Protein AF-0000000085285917 (afdb_homodimer)

Foldseek 3Di:
DPPPPPPPPPPPPPPPQFFDWDAAPQPGIFGDHVLLVLLCPFLLLVLQQQAQPLFLLCLVQVLSRGTVNSLLQQQLRQQLLQVVLQCVVCVVLVCDPLLSVLLSNLSNQLQSQAFHSGVLLLVLLVPDDDDDHDDSLVLSLVLLVCSCVVSVSVVVCVVSPHDSVVSSCLSNDDDPVVQLVDSVSQSSCANPNPQQRDYSSLVRCLRVSCVRRVHDQPADCVQVSNFWYWADDPRGTHIAGAPVCLVSVVSSLVSQLCCQVVGSQDPQSLQLSVLLSLLLNLCQVPDWFQAPVRDTHGSSCQSVGSRRRSPGGNCVLVCLLPGDDDPPSSVSSNVSSVCSVVVVTWAWWWKFFDDPPADQVNLLVQLQVLQDPPAPDHSVQKGKDKGKRFSRNAFDDSLQSHWHDYPVGSRDTDGDDPVRRDPPDDPTGMTMMIIMTGNDLDQVNSVSSNRSSQVSCVVVVTPGIDTDDRDPVSVPD/DPPPPPDPPPPPPPPPQFFDWDAAPQPGIFGDHPLLVLLCPFLLLVLQQQAQPLFLLCLVQVLSRGTVNSLLQQQLRQQLLLVVLQCVVCVVLVCDPLLSVLLSNLSNQLQSQAFHSGVLLLVLLVPDDDDDHDDSRVLSLVLLVVSCVVSVSVVVCVVSPHDSVVSSCLSNDDDPVVQLVDSVSQSSCANPNPQQRDYSSLVRCLRVSCVRRVHDQPADCVQVSNFWYWAQDPRGTHIAGAPVCLVSVVSSLVSQLCCQVVGSQDPQSLQLSVLLSLLLNLCQVPDWFQAPVRDTHGSSCQSVGSRRRSPRGNCVLVCLLPGDDDPPSSVSSNVSSVCSVVVVTWAWWWKFFDDPPADQVNLLVQLQVLQDPPAPDHSVQKGKDKGKRFSRPAFDDSLQSHWHDYPVGSRDTDGDDPVRRDPPDDPTGMTMMIIMTGNDLDQVNSVSSNRSSQVSCVVVVTPGIDTDDRDPVSVVD

Solvent-accessible surface area (backbone atoms only — not comparable to full-atom values): 51018 Å² total; per-residue (Å²): 137,84,81,77,78,77,74,77,74,75,74,72,74,76,73,80,72,78,43,50,78,42,57,32,46,83,78,39,74,40,68,41,51,61,70,54,48,57,50,51,36,25,56,57,46,42,37,28,64,48,17,35,58,61,26,58,36,34,83,75,31,56,42,36,45,49,30,37,35,42,50,22,51,45,15,16,48,44,29,36,52,37,50,51,44,39,35,71,78,40,60,88,71,65,67,48,72,47,53,43,52,36,44,20,46,18,22,44,42,43,66,54,23,52,36,33,32,24,71,54,33,52,54,41,47,69,72,36,95,65,92,66,88,78,54,44,50,60,36,9,46,52,37,52,52,47,45,33,60,78,64,66,40,60,64,61,40,54,72,60,65,49,57,66,68,59,28,44,36,38,48,66,39,71,54,72,73,52,37,66,74,32,87,65,35,39,64,30,32,40,45,50,17,86,76,47,63,68,22,30,48,54,54,38,50,50,50,52,49,20,58,27,56,51,41,90,60,82,44,56,66,68,57,51,40,70,42,42,42,77,35,66,53,99,80,30,51,34,73,25,33,38,55,87,48,52,64,45,50,49,36,41,32,47,42,50,32,48,45,34,62,68,44,71,57,21,68,69,32,48,44,51,48,52,46,50,42,53,21,47,63,39,26,20,86,76,47,64,38,54,28,85,87,64,49,67,27,32,55,77,48,24,78,78,32,58,64,18,33,47,71,51,34,42,58,54,64,55,51,53,62,68,50,84,77,76,52,65,44,47,48,50,19,30,49,46,53,51,24,58,36,42,63,59,61,62,35,69,40,31,35,30,47,68,52,97,77,62,49,66,64,57,50,51,51,42,22,50,71,44,44,55,86,87,50,86,65,51,63,87,39,46,47,72,45,82,41,75,45,34,46,76,47,49,70,42,64,39,64,64,54,39,37,24,20,43,92,90,38,71,72,45,70,39,72,62,53,65,86,72,68,49,91,80,58,73,92,62,32,47,47,58,34,39,31,38,34,34,64,64,79,53,65,68,44,52,52,42,49,48,52,8,46,47,50,26,24,57,73,69,72,35,51,79,53,51,71,54,72,79,60,70,89,55,63,84,110,137,82,80,78,79,73,77,76,74,73,73,75,73,76,72,81,72,78,43,51,76,43,56,32,46,84,77,38,76,42,68,41,50,61,70,54,48,57,50,49,36,25,56,57,49,44,37,29,63,48,18,34,55,60,25,58,37,35,82,74,31,56,41,36,44,49,29,38,36,43,51,21,52,45,14,17,47,46,28,36,53,37,49,52,45,40,36,69,73,40,59,90,73,66,67,47,71,47,55,42,52,36,45,20,47,21,23,44,42,44,66,54,24,52,35,33,31,24,68,54,34,52,55,41,46,69,72,36,94,64,92,67,89,78,54,43,51,61,36,9,46,52,37,51,51,46,47,34,62,78,63,65,40,58,65,60,38,54,73,60,65,50,57,66,69,60,29,46,35,37,47,66,40,73,52,72,75,54,37,63,73,33,88,65,34,38,64,31,31,41,45,48,18,86,77,46,62,66,21,29,48,54,55,39,51,50,51,52,49,20,59,27,58,52,42,91,60,82,44,57,65,66,57,50,40,71,42,43,42,77,35,66,53,98,81,29,51,34,72,26,32,39,53,86,48,51,64,45,51,49,37,42,33,46,43,51,32,48,46,32,62,67,45,70,60,20,67,68,34,48,45,50,47,52,47,51,43,52,21,47,63,37,26,19,85,76,46,63,39,54,29,85,87,63,51,67,27,32,54,74,48,25,78,78,32,58,64,16,34,48,72,50,33,42,57,54,63,55,51,54,61,68,49,83,79,76,52,66,43,46,48,51,18,32,48,46,55,51,24,58,37,42,63,58,62,60,35,69,41,31,36,30,47,68,52,98,78,62,49,68,64,58,51,51,51,40,22,49,73,44,43,55,87,88,51,86,66,50,66,87,40,47,48,71,43,82,42,75,45,34,46,78,48,49,70,41,64,38,65,63,54,38,36,25,20,42,92,91,38,72,72,48,70,40,72,60,54,66,88,72,70,49,92,79,56,72,94,61,32,48,48,59,35,37,32,39,34,34,63,63,78,52,66,68,43,51,52,42,50,48,53,8,45,46,50,28,24,56,74,68,73,34,52,79,53,52,71,55,72,79,59,70,88,55,63,82,109

pLDDT: mean 90.49, std 13.58, range [25.92, 98.75]

InterPro domains:
  IPR003607 HD/PDEase domain [SM00471] (64-215)
  IPR003607 HD/PDEase domain [cd00077] (66-223)
  IPR006674 HD domain [PF01966] (68-181)
  IPR050135 Deoxyguanosinetriphosphate triphosphohydrolase-like [PTHR11373] (20-458)

Nearest PDB structures (foldseek):
  7a5y-assembly2_F  TM=9.375E-01  e=1.973E-44  Homo sapiens
  4bzc-assembly1_A  TM=9.384E-01  e=3.001E-44  Homo sapiens
  4zwg-assembly2_D  TM=9.461E-01  e=2.124E-43  Homo sapiens
  8gb1-assembly2_D  TM=9.273E-01  e=3.170E-42  Homo sapiens
  8tdw-assembly1_F  TM=8.510E-01  e=1.098E-28  Homo sapiens

Organism: Cherax quadricarinatus (NCBI:txid27406)

Structure (mmCIF, N/CA/C/O backbone):
data_AF-0000000085285917-model_v1
#
loop_
_entity.id
_entity.type
_entity.pdbx_description
1 polymer 'HD/PDEase domain-containing protein'
#
loop_
_atom_site.group_PDB
_atom_site.id
_atom_site.type_symbol
_atom_site.label_atom_id
_atom_site.label_alt_id
_atom_site.label_comp_id
_atom_site.label_asym_id
_atom_site.label_entity_id
_atom_site.label_seq_id
_atom_site.pdbx_PDB_ins_code
_atom_site.Cartn_x
_atom_site.Cartn_y
_atom_site.Cartn_z
_atom_site.occupancy
_atom_site.B_iso_or_equiv
_atom_site.auth_seq_id
_atom_site.auth_comp_id
_atom_site.auth_asym_id
_atom_site.auth_atom_id
_atom_site.pdbx_PDB_model_num
ATOM 1 N N . MET A 1 1 ? -44.344 -45.781 -36 1 28.42 1 MET A N 1
ATOM 2 C CA . MET A 1 1 ? -44.562 -44.344 -35.75 1 28.42 1 MET A CA 1
ATOM 3 C C . MET A 1 1 ? -43.812 -43.906 -34.5 1 28.42 1 MET A C 1
ATOM 5 O O . MET A 1 1 ? -44.156 -44.281 -33.375 1 28.42 1 MET A O 1
ATOM 9 N N . GLU A 1 2 ? -42.438 -43.812 -34.562 1 30.55 2 GLU A N 1
ATOM 10 C CA . GLU A 1 2 ? -41.312 -43.656 -33.625 1 30.55 2 GLU A CA 1
ATOM 11 C C . GLU A 1 2 ? -41.375 -42.281 -32.938 1 30.55 2 GLU A C 1
ATOM 13 O O . GLU A 1 2 ? -41.438 -41.25 -33.625 1 30.55 2 GLU A O 1
ATOM 18 N N . THR A 1 3 ? -42.125 -42.125 -31.781 1 30.84 3 THR A N 1
ATOM 19 C CA . THR A 1 3 ? -42.406 -41 -30.922 1 30.84 3 THR A CA 1
ATOM 20 C C . THR A 1 3 ? -41.125 -40.312 -30.5 1 30.84 3 THR A C 1
ATOM 22 O O . THR A 1 3 ? -40.281 -40.906 -29.828 1 30.84 3 THR A O 1
ATOM 25 N N . ASP A 1 4 ? -40.531 -39.531 -31.406 1 29.56 4 ASP A N 1
ATOM 26 C CA . ASP A 1 4 ? -39.281 -38.781 -31.219 1 29.56 4 ASP A CA 1
ATOM 27 C C . ASP A 1 4 ? -39.375 -37.812 -30.047 1 29.56 4 ASP A C 1
ATOM 29 O O . ASP A 1 4 ? -40.219 -36.906 -30.062 1 29.56 4 ASP A O 1
ATOM 33 N N . GLY A 1 5 ? -39.344 -38.312 -28.797 1 29.8 5 GLY A N 1
ATOM 34 C CA . GLY A 1 5 ? -39.344 -37.5 -27.578 1 29.8 5 GLY A CA 1
ATOM 35 C C . GLY A 1 5 ? -38.281 -36.438 -27.578 1 29.8 5 GLY A C 1
ATOM 36 O O . GLY A 1 5 ? -37.125 -36.688 -27.344 1 29.8 5 GLY A O 1
ATOM 37 N N . ALA A 1 6 ? -38.406 -35.375 -28.438 1 25.92 6 ALA A N 1
ATOM 38 C CA . ALA A 1 6 ? -37.562 -34.188 -28.438 1 25.92 6 ALA A CA 1
ATOM 39 C C . ALA A 1 6 ? -37.469 -33.562 -27.047 1 25.92 6 ALA A C 1
ATOM 41 O O . ALA A 1 6 ? -38.5 -33.219 -26.453 1 25.92 6 ALA A O 1
ATOM 42 N N . LYS A 1 7 ? -36.438 -33.844 -26.328 1 29.81 7 LYS A N 1
ATOM 43 C CA . LYS A 1 7 ? -36.031 -33.281 -25.047 1 29.81 7 LYS A CA 1
ATOM 44 C C . LYS A 1 7 ? -36.125 -31.766 -25.047 1 29.81 7 LYS A C 1
ATOM 46 O O . LYS A 1 7 ? -35.562 -31.109 -25.922 1 29.81 7 LYS A O 1
ATOM 51 N N . CYS A 1 8 ? -37.156 -31.125 -24.484 1 28.34 8 CYS A N 1
ATOM 52 C CA . CYS A 1 8 ? -37.25 -29.734 -24.078 1 28.34 8 CYS A CA 1
ATOM 53 C C . CYS A 1 8 ? -35.906 -29.25 -23.5 1 28.34 8 CYS A C 1
ATOM 55 O O . CYS A 1 8 ? -35.469 -29.75 -22.469 1 28.34 8 CYS A O 1
ATOM 57 N N . MET A 1 9 ? -35 -28.891 -24.297 1 30.38 9 MET A N 1
ATOM 58 C CA . MET A 1 9 ? -33.812 -28.188 -23.812 1 30.38 9 MET A CA 1
ATOM 59 C C . MET A 1 9 ? -34.188 -27.078 -22.844 1 30.38 9 MET A C 1
ATOM 61 O O . MET A 1 9 ? -34.906 -26.141 -23.234 1 30.38 9 MET A O 1
ATOM 65 N N . CYS A 1 10 ? -34.625 -27.344 -21.609 1 29.02 10 CYS A N 1
ATOM 66 C CA . CYS A 1 10 ? -34.812 -26.344 -20.562 1 29.02 10 CYS A CA 1
ATOM 67 C C . CYS A 1 10 ? -33.75 -25.234 -20.656 1 29.02 10 CYS A C 1
ATOM 69 O O . CYS A 1 10 ? -32.562 -25.516 -20.547 1 29.02 10 CYS A O 1
ATOM 71 N N . GLU A 1 11 ? -33.938 -24.234 -21.469 1 30.16 11 GLU A N 1
ATOM 72 C CA . GLU A 1 11 ? -33.219 -22.938 -21.375 1 30.16 11 GLU A CA 1
ATOM 73 C C . GLU A 1 11 ? -33.188 -22.438 -19.938 1 30.16 11 GLU A C 1
ATOM 75 O O . GLU A 1 11 ? -34.188 -22.047 -19.375 1 30.16 11 GLU A O 1
ATOM 80 N N . ARG A 1 12 ? -32.594 -23.078 -19 1 33.84 12 ARG A N 1
ATOM 81 C CA . ARG A 1 12 ? -32.406 -22.406 -17.734 1 33.84 12 ARG A CA 1
ATOM 82 C C . ARG A 1 12 ? -32.031 -20.938 -17.938 1 33.84 12 ARG A C 1
ATOM 84 O O . ARG A 1 12 ? -31.094 -20.625 -18.656 1 33.84 12 ARG A O 1
ATOM 91 N N . SER A 1 13 ? -32.938 -20.062 -18.031 1 34.81 13 SER A N 1
ATOM 92 C CA . SER A 1 13 ? -32.719 -18.625 -17.922 1 34.81 13 SER A CA 1
ATOM 93 C C . SER A 1 13 ? -31.547 -18.297 -17.016 1 34.81 13 SER A C 1
ATOM 95 O O . SER A 1 13 ? -31.516 -18.719 -15.859 1 34.81 13 SER A O 1
ATOM 97 N N . TYR A 1 14 ? -30.344 -18.172 -17.391 1 38.94 14 TYR A N 1
ATOM 98 C CA . TYR A 1 14 ? -29.203 -17.609 -16.688 1 38.94 14 TYR A CA 1
ATOM 99 C C . TYR A 1 14 ? -29.609 -16.391 -15.867 1 38.94 14 TYR A C 1
ATOM 101 O O . TYR A 1 14 ? -29.969 -15.352 -16.422 1 38.94 14 TYR A O 1
ATOM 109 N N . VAL A 1 15 ? -30.422 -16.469 -14.914 1 41.75 15 VAL A N 1
ATOM 110 C CA . VAL A 1 15 ? -30.688 -15.336 -14.039 1 41.75 15 VAL A CA 1
ATOM 111 C C . VAL A 1 15 ? -29.375 -14.609 -13.727 1 41.75 15 VAL A C 1
ATOM 113 O O . VAL A 1 15 ? -28.453 -15.195 -13.164 1 41.75 15 VAL A O 1
ATOM 116 N N . GLU A 1 16 ? -28.922 -13.625 -14.461 1 56.22 16 GLU A N 1
ATOM 117 C CA . GLU A 1 16 ? -27.812 -12.695 -14.266 1 56.22 16 GLU A CA 1
ATOM 118 C C . GLU A 1 16 ? -27.719 -12.25 -12.812 1 56.22 16 GLU A C 1
ATOM 120 O O . GLU A 1 16 ? -28.656 -11.633 -12.281 1 56.22 16 GLU A O 1
ATOM 125 N N . VAL A 1 17 ? -27.047 -13.062 -11.984 1 70.31 17 VAL A N 1
ATOM 126 C CA . VAL A 1 17 ? -26.797 -12.703 -10.594 1 70.31 17 VAL A CA 1
ATOM 127 C C . VAL A 1 17 ? -26.062 -11.367 -10.523 1 70.31 17 VAL A C 1
ATOM 129 O O . VAL A 1 17 ? -25.094 -11.148 -11.25 1 70.31 17 VAL A O 1
ATOM 132 N N . GLU A 1 18 ? -26.734 -10.445 -9.969 1 81 18 GLU A N 1
ATOM 133 C CA . GLU A 1 18 ? -26.156 -9.117 -9.812 1 81 18 GLU A CA 1
ATOM 134 C C . GLU A 1 18 ? -24.891 -9.164 -8.945 1 81 18 GLU A C 1
ATOM 136 O O . GLU A 1 18 ? -24.938 -9.633 -7.805 1 81 18 GLU A O 1
ATOM 141 N N . GLY A 1 19 ? -23.75 -8.922 -9.5 1 89.75 19 GLY A N 1
ATOM 142 C CA . GLY A 1 19 ? -22.484 -8.914 -8.789 1 89.75 19 GLY A CA 1
ATOM 143 C C . GLY A 1 19 ? -22.266 -7.668 -7.957 1 89.75 19 GLY A C 1
ATOM 144 O O . GLY A 1 19 ? -23.047 -6.715 -8.047 1 89.75 19 GLY A O 1
ATOM 145 N N . LYS A 1 20 ? -21.359 -7.746 -7.039 1 93.06 20 LYS A N 1
ATOM 146 C CA . LYS A 1 20 ? -20.922 -6.586 -6.266 1 93.06 20 LYS A CA 1
ATOM 147 C C . LYS A 1 20 ? -19.891 -5.777 -7.035 1 93.06 20 LYS A C 1
ATOM 149 O O . LYS A 1 20 ? -18.984 -6.348 -7.664 1 93.06 20 LYS A O 1
ATOM 154 N N . MET A 1 21 ? -20.031 -4.508 -7.004 1 93.25 21 MET A N 1
ATOM 155 C CA . MET A 1 21 ? -19.125 -3.639 -7.762 1 93.25 21 MET A CA 1
ATOM 156 C C . MET A 1 21 ? -17.938 -3.229 -6.918 1 93.25 21 MET A C 1
ATOM 158 O O . MET A 1 21 ? -18.078 -2.908 -5.734 1 93.25 21 MET A O 1
ATOM 162 N N . PHE A 1 22 ? -16.766 -3.354 -7.43 1 93.81 22 PHE A N 1
ATOM 163 C CA . PHE A 1 22 ? -15.523 -2.846 -6.867 1 93.81 22 PHE A CA 1
ATOM 164 C C . PHE A 1 22 ? -14.875 -1.83 -7.801 1 93.81 22 PHE A C 1
ATOM 166 O O . PHE A 1 22 ? -14.891 -2.008 -9.023 1 93.81 22 PHE A O 1
ATOM 173 N N . ASN A 1 23 ? -14.367 -0.774 -7.227 1 92 23 ASN A N 1
ATOM 174 C CA . ASN A 1 23 ? -13.617 0.191 -8.023 1 92 23 ASN A CA 1
ATOM 175 C C . ASN A 1 23 ? -12.117 -0.111 -8.008 1 92 23 ASN A C 1
ATOM 177 O O . ASN A 1 23 ? -11.477 -0.028 -6.961 1 92 23 ASN A O 1
ATOM 181 N N . ASP A 1 24 ? -11.609 -0.422 -9.18 1 92.12 24 ASP A N 1
ATOM 182 C CA . ASP A 1 24 ? -10.203 -0.782 -9.336 1 92.12 24 ASP A CA 1
ATOM 183 C C . ASP A 1 24 ? -9.445 0.282 -10.133 1 92.12 24 ASP A C 1
ATOM 185 O O . ASP A 1 24 ? -9.961 0.806 -11.117 1 92.12 24 ASP A O 1
ATOM 189 N N . ALA A 1 25 ? -8.297 0.608 -9.711 1 90.94 25 ALA A N 1
ATOM 190 C CA . ALA A 1 25 ? -7.523 1.684 -10.328 1 90.94 25 ALA A CA 1
ATOM 191 C C . ALA A 1 25 ? -7.062 1.294 -11.734 1 90.94 25 ALA A C 1
ATOM 193 O O . ALA A 1 25 ? -6.805 2.16 -12.57 1 90.94 25 ALA A O 1
ATOM 194 N N . ILE A 1 26 ? -6.953 0.023 -12.008 1 93.81 26 ILE A N 1
ATOM 195 C CA . ILE A 1 26 ? -6.41 -0.45 -13.273 1 93.81 26 ILE A CA 1
ATOM 196 C C . ILE A 1 26 ? -7.555 -0.786 -14.227 1 93.81 26 ILE A C 1
ATOM 198 O O . ILE A 1 26 ? -7.543 -0.374 -15.391 1 93.81 26 ILE A O 1
ATOM 202 N N . HIS A 1 27 ? -8.586 -1.467 -13.688 1 95.38 27 HIS A N 1
ATOM 203 C CA . HIS A 1 27 ? -9.602 -2.043 -14.555 1 95.38 27 HIS A CA 1
ATOM 204 C C . HIS A 1 27 ? -10.922 -1.278 -14.445 1 95.38 27 HIS A C 1
ATOM 206 O O . HIS A 1 27 ? -11.891 -1.611 -15.125 1 95.38 27 HIS A O 1
ATOM 212 N N . GLY A 1 28 ? -10.938 -0.232 -13.617 1 93.19 28 GLY A N 1
ATOM 213 C CA . GLY A 1 28 ? -12.18 0.504 -13.43 1 93.19 28 GLY A CA 1
ATOM 214 C C . GLY A 1 28 ? -13.172 -0.215 -12.539 1 93.19 28 GLY A C 1
ATOM 215 O O . GLY A 1 28 ? -12.781 -0.885 -11.578 1 93.19 28 GLY A O 1
ATOM 216 N N . SER A 1 29 ? -14.43 -0.035 -12.781 1 92.94 29 SER A N 1
ATOM 217 C CA . SER A 1 29 ? -15.461 -0.709 -12 1 92.94 29 SER A CA 1
ATOM 218 C C . SER A 1 29 ? -15.633 -2.158 -12.445 1 92.94 29 SER A C 1
ATOM 220 O O . SER A 1 29 ? -16 -2.42 -13.594 1 92.94 29 SER A O 1
ATOM 222 N N . ILE A 1 30 ? -15.445 -3.061 -11.562 1 95.12 30 ILE A N 1
ATOM 223 C CA . ILE A 1 30 ? -15.562 -4.469 -11.922 1 95.12 30 ILE A CA 1
ATOM 224 C C . ILE A 1 30 ? -16.656 -5.121 -11.07 1 95.12 30 ILE A C 1
ATOM 226 O O . ILE A 1 30 ? -16.812 -4.789 -9.898 1 95.12 30 ILE A O 1
ATOM 230 N N . SER A 1 31 ? -17.391 -5.949 -11.656 1 95.62 31 SER A N 1
ATOM 231 C CA . SER A 1 31 ? -18.438 -6.707 -10.992 1 95.62 31 SER A CA 1
ATOM 232 C C . SER A 1 31 ? -17.938 -8.086 -10.578 1 95.62 31 SER A C 1
ATOM 234 O O . SER A 1 31 ? -17.422 -8.844 -11.398 1 95.62 31 SER A O 1
ATOM 236 N N . ILE A 1 32 ? -18.141 -8.445 -9.312 1 97.31 32 ILE A N 1
ATOM 237 C CA . ILE A 1 32 ? -17.672 -9.719 -8.781 1 97.31 32 ILE A CA 1
ATOM 238 C C . ILE A 1 32 ? -18.859 -10.57 -8.344 1 97.31 32 ILE A C 1
ATOM 240 O O . ILE A 1 32 ? -19.766 -10.086 -7.656 1 97.31 32 ILE A O 1
ATOM 244 N N . HIS A 1 33 ? -18.906 -11.812 -8.727 1 97.38 33 HIS A N 1
ATOM 245 C CA . HIS A 1 33 ? -19.984 -12.758 -8.438 1 97.38 33 HIS A CA 1
ATOM 246 C C . HIS A 1 33 ? -20.172 -12.914 -6.93 1 97.38 33 HIS A C 1
ATOM 248 O O . HIS A 1 33 ? -19.203 -12.93 -6.172 1 97.38 33 HIS A O 1
ATOM 254 N N . PRO A 1 34 ? -21.375 -13.094 -6.438 1 96.06 34 PRO A N 1
ATOM 255 C CA . PRO A 1 34 ? -21.672 -13.18 -5.004 1 96.06 34 PRO A CA 1
ATOM 256 C C . PRO A 1 34 ? -20.859 -14.273 -4.305 1 96.06 34 PRO A C 1
ATOM 258 O O . PRO A 1 34 ? -20.438 -14.102 -3.154 1 96.06 34 PRO A O 1
ATOM 261 N N . LEU A 1 35 ? -20.703 -15.375 -4.965 1 97.31 35 LEU A N 1
ATOM 262 C CA . LEU A 1 35 ? -19.891 -16.422 -4.355 1 97.31 35 LEU A CA 1
ATOM 263 C C . LEU A 1 35 ? -18.469 -15.938 -4.113 1 97.31 35 LEU A C 1
ATOM 265 O O . LEU A 1 35 ? -17.875 -16.234 -3.07 1 97.31 35 LEU A O 1
ATOM 269 N N . CYS A 1 36 ? -17.906 -15.258 -5.129 1 98.44 36 CYS A N 1
ATOM 270 C CA . CYS A 1 36 ? -16.562 -14.695 -4.977 1 98.44 36 CYS A CA 1
ATOM 271 C C . CYS A 1 36 ? -16.516 -13.695 -3.83 1 98.44 36 CYS A C 1
ATOM 273 O O . CYS A 1 36 ? -15.523 -13.617 -3.109 1 98.44 36 CYS A O 1
ATOM 275 N N . VAL A 1 37 ? -17.562 -12.953 -3.635 1 97.69 37 VAL A N 1
ATOM 276 C CA . VAL A 1 37 ? -17.641 -11.984 -2.543 1 97.69 37 VAL A CA 1
ATOM 277 C C . VAL A 1 37 ? -17.609 -12.719 -1.203 1 97.69 37 VAL A C 1
ATOM 279 O O . VAL A 1 37 ? -16.953 -12.266 -0.259 1 97.69 37 VAL A O 1
ATOM 282 N N . GLN A 1 38 ? -18.297 -13.859 -1.126 1 97.31 38 GLN A N 1
ATOM 283 C CA . GLN A 1 38 ? -18.25 -14.664 0.088 1 97.31 38 GLN A CA 1
ATOM 284 C C . GLN A 1 38 ? -16.812 -15.102 0.405 1 97.31 38 GLN A C 1
ATOM 286 O O . GLN A 1 38 ? -16.422 -15.164 1.573 1 97.31 38 GLN A O 1
ATOM 291 N N . ILE A 1 39 ? -16.078 -15.383 -0.624 1 98.62 39 ILE A N 1
ATOM 292 C CA . ILE A 1 39 ? -14.688 -15.797 -0.455 1 98.62 39 ILE A CA 1
ATOM 293 C C . ILE A 1 39 ? -13.852 -14.602 0.001 1 98.62 39 ILE A C 1
ATOM 295 O O . ILE A 1 39 ? -13.023 -14.719 0.913 1 98.62 39 ILE A O 1
ATOM 299 N N . ILE A 1 40 ? -14.086 -13.461 -0.639 1 98.44 40 ILE A N 1
ATOM 300 C CA . ILE A 1 40 ? -13.352 -12.242 -0.328 1 98.44 40 ILE A CA 1
ATOM 301 C C . ILE A 1 40 ? -13.555 -11.875 1.142 1 98.44 40 ILE A C 1
ATOM 303 O O . ILE A 1 40 ? -12.625 -11.414 1.807 1 98.44 40 ILE A O 1
ATOM 307 N N . ASP A 1 41 ? -14.758 -12.125 1.646 1 97.62 41 ASP A N 1
ATOM 308 C CA . ASP A 1 41 ? -15.125 -11.734 3.004 1 97.62 41 ASP A CA 1
ATOM 309 C C . ASP A 1 41 ? -14.734 -12.812 4.012 1 97.62 41 ASP A C 1
ATOM 311 O O . ASP A 1 41 ? -15.547 -13.227 4.84 1 97.62 41 ASP A O 1
ATOM 315 N N . THR A 1 42 ? -13.562 -13.367 3.938 1 98.5 42 THR A N 1
ATOM 316 C CA . THR A 1 42 ? -12.953 -14.297 4.879 1 98.5 42 THR A CA 1
ATOM 317 C C . THR A 1 42 ? -11.578 -13.797 5.324 1 98.5 42 THR A C 1
ATOM 319 O O . THR A 1 42 ? -10.898 -13.094 4.574 1 98.5 42 THR A O 1
ATOM 322 N N . PRO A 1 43 ? -11.188 -14.117 6.586 1 98.12 43 PRO A N 1
ATOM 323 C CA . PRO A 1 43 ? -9.859 -13.703 7.047 1 98.12 43 PRO A CA 1
ATOM 324 C C . PRO A 1 43 ? -8.734 -14.219 6.152 1 98.12 43 PRO A C 1
ATOM 326 O O . PRO A 1 43 ? -7.734 -13.531 5.957 1 98.12 43 PRO A O 1
ATOM 329 N N . GLN A 1 44 ? -8.953 -15.477 5.578 1 98.44 44 GLN A N 1
ATOM 330 C CA . GLN A 1 44 ? -7.93 -16.094 4.742 1 98.44 44 GLN A CA 1
ATOM 331 C C . GLN A 1 44 ? -7.68 -15.281 3.479 1 98.44 44 GLN A C 1
ATOM 333 O O . GLN A 1 44 ? -6.531 -15.07 3.086 1 98.44 44 GLN A O 1
ATOM 338 N N . PHE A 1 45 ? -8.766 -14.789 2.848 1 98.69 45 PHE A N 1
ATOM 339 C CA . PHE A 1 45 ? -8.586 -13.984 1.646 1 98.69 45 PHE A CA 1
ATOM 340 C C . PHE A 1 45 ? -8.141 -12.57 2.006 1 98.69 45 PHE A C 1
ATOM 342 O O . PHE A 1 45 ? -7.27 -12 1.347 1 98.69 45 PHE A O 1
ATOM 349 N N . GLN A 1 46 ? -8.758 -11.953 3.068 1 98.5 46 GLN A N 1
ATOM 350 C CA . GLN A 1 46 ? -8.43 -10.594 3.49 1 98.5 46 GLN A CA 1
ATOM 351 C C . GLN A 1 46 ? -6.961 -10.477 3.879 1 98.5 46 GLN A C 1
ATOM 353 O O . GLN A 1 46 ? -6.367 -9.406 3.783 1 98.5 46 GLN A O 1
ATOM 358 N N . ARG A 1 47 ? -6.375 -11.602 4.258 1 98.06 47 ARG A N 1
ATOM 359 C CA . ARG A 1 47 ? -4.949 -11.672 4.562 1 98.06 47 ARG A CA 1
ATOM 360 C C . ARG A 1 47 ? -4.121 -11.102 3.416 1 98.06 47 ARG A C 1
ATOM 362 O O . ARG A 1 47 ? -3.074 -10.492 3.646 1 98.06 47 ARG A O 1
ATOM 369 N N . LEU A 1 48 ? -4.582 -11.227 2.213 1 98.19 48 LEU A N 1
ATOM 370 C CA . LEU A 1 48 ? -3.855 -10.805 1.021 1 98.19 48 LEU A CA 1
ATOM 371 C C . LEU A 1 48 ? -3.684 -9.289 0.991 1 98.19 48 LEU A C 1
ATOM 373 O O . LEU A 1 48 ? -2.807 -8.773 0.294 1 98.19 48 LEU A O 1
ATOM 377 N N . ARG A 1 49 ? -4.48 -8.492 1.794 1 97.75 49 ARG A N 1
ATOM 378 C CA . ARG A 1 49 ? -4.34 -7.047 1.912 1 97.75 49 ARG A CA 1
ATOM 379 C C . ARG A 1 49 ? -2.996 -6.676 2.535 1 97.75 49 ARG A C 1
ATOM 381 O O . ARG A 1 49 ? -2.518 -5.551 2.369 1 97.75 49 ARG A O 1
ATOM 388 N N . PHE A 1 50 ? -2.465 -7.648 3.213 1 97.69 50 PHE A N 1
ATOM 389 C CA . PHE A 1 50 ? -1.307 -7.344 4.043 1 97.69 50 PHE A CA 1
ATOM 390 C C . PHE A 1 50 ? -0.063 -8.047 3.516 1 97.69 50 PHE A C 1
ATOM 392 O O . PHE A 1 50 ? 0.919 -8.211 4.242 1 97.69 50 PHE A O 1
ATOM 399 N N . LEU A 1 51 ? -0.143 -8.523 2.275 1 97.69 51 LEU A N 1
ATOM 400 C CA . LEU A 1 51 ? 0.987 -9.109 1.562 1 97.69 51 LEU A CA 1
ATOM 401 C C . LEU A 1 51 ? 1.337 -8.289 0.328 1 97.69 51 LEU A C 1
ATOM 403 O O . LEU A 1 51 ? 0.535 -8.188 -0.603 1 97.69 51 LEU A O 1
ATOM 407 N N . LYS A 1 52 ? 2.514 -7.719 0.347 1 97.38 52 LYS A N 1
ATOM 408 C CA . LYS A 1 52 ? 2.959 -6.914 -0.787 1 97.38 52 LYS A CA 1
ATOM 409 C C . LYS A 1 52 ? 3.006 -7.746 -2.066 1 97.38 52 LYS A C 1
ATOM 411 O O . LYS A 1 52 ? 3.447 -8.898 -2.049 1 97.38 52 LYS A O 1
ATOM 416 N N . MET A 1 53 ? 2.602 -7.125 -3.184 1 97.19 53 MET A N 1
ATOM 417 C CA . MET A 1 53 ? 2.668 -7.789 -4.48 1 97.19 53 MET A CA 1
ATOM 418 C C . MET A 1 53 ? 4.117 -7.961 -4.93 1 97.19 53 MET A C 1
ATOM 420 O O . MET A 1 53 ? 4.496 -9.031 -5.414 1 97.19 53 MET A O 1
ATOM 424 N N . VAL A 1 54 ? 4.91 -6.898 -4.699 1 96.44 54 VAL A N 1
ATOM 425 C CA . VAL A 1 54 ? 6.266 -6.91 -5.234 1 96.44 54 VAL A CA 1
ATOM 426 C C . VAL A 1 54 ? 7.273 -7.012 -4.09 1 96.44 54 VAL A C 1
ATOM 428 O O . VAL A 1 54 ? 8.398 -6.527 -4.203 1 96.44 54 VAL A O 1
ATOM 431 N N . GLY A 1 55 ? 6.793 -7.477 -2.955 1 96 55 GLY A N 1
ATOM 432 C CA . GLY A 1 55 ? 7.656 -7.812 -1.832 1 96 55 GLY A CA 1
ATOM 433 C C . GLY A 1 55 ? 8.5 -6.645 -1.362 1 96 55 GLY A C 1
ATOM 434 O O . GLY A 1 55 ? 7.977 -5.562 -1.081 1 96 55 GLY A O 1
ATOM 435 N N . SER A 1 56 ? 9.844 -6.828 -1.412 1 96.44 56 SER A N 1
ATOM 436 C CA . SER A 1 56 ? 10.773 -5.863 -0.835 1 96.44 56 SER A CA 1
ATOM 437 C C . SER A 1 56 ? 11.039 -4.707 -1.795 1 96.44 56 SER A C 1
ATOM 439 O O . SER A 1 56 ? 11.672 -3.719 -1.425 1 96.44 56 SER A O 1
ATOM 441 N N . CYS A 1 57 ? 10.516 -4.762 -3.043 1 96 57 CYS A N 1
ATOM 442 C CA . CYS A 1 57 ? 10.648 -3.656 -3.984 1 96 57 CYS A CA 1
ATOM 443 C C . CYS A 1 57 ? 10.156 -2.352 -3.365 1 96 57 CYS A C 1
ATOM 445 O O . CYS A 1 57 ? 10.664 -1.276 -3.689 1 96 57 CYS A O 1
ATOM 447 N N . TYR A 1 58 ? 9.258 -2.475 -2.453 1 96.12 58 TYR A N 1
ATOM 448 C CA . TYR A 1 58 ? 8.656 -1.304 -1.819 1 96.12 58 TYR A CA 1
ATOM 449 C C . TYR A 1 58 ? 9.711 -0.504 -1.055 1 96.12 58 TYR A C 1
ATOM 451 O O . TYR A 1 58 ? 9.586 0.716 -0.917 1 96.12 58 TYR A O 1
ATOM 459 N N . PHE A 1 59 ? 10.766 -1.125 -0.595 1 96.62 59 PHE A N 1
ATOM 460 C CA . PHE A 1 59 ? 11.812 -0.446 0.159 1 96.62 59 PHE A CA 1
ATOM 461 C C . PHE A 1 59 ? 12.734 0.332 -0.773 1 96.62 59 PHE A C 1
ATOM 463 O O . PHE A 1 59 ? 13.547 1.134 -0.318 1 96.62 59 PHE A O 1
ATOM 470 N N . VAL A 1 60 ? 12.625 0.113 -2.076 1 96.06 60 VAL A N 1
ATOM 471 C CA . VAL A 1 60 ? 13.492 0.766 -3.053 1 96.06 60 VAL A CA 1
ATOM 472 C C . VAL A 1 60 ? 12.664 1.706 -3.928 1 96.06 60 VAL A C 1
ATOM 474 O O . VAL A 1 60 ? 13.133 2.787 -4.297 1 96.06 60 VAL A O 1
ATOM 477 N N . PHE A 1 61 ? 11.43 1.291 -4.211 1 94.88 61 PHE A N 1
ATOM 478 C CA . PHE A 1 61 ? 10.523 2.064 -5.051 1 94.88 61 PHE A CA 1
ATOM 479 C C . PHE A 1 61 ? 9.305 2.523 -4.262 1 94.88 61 PHE A C 1
ATOM 481 O O . PHE A 1 61 ? 8.312 1.799 -4.16 1 94.88 61 PHE A O 1
ATOM 488 N N . PRO A 1 62 ? 9.219 3.713 -3.703 1 90.19 62 PRO A N 1
ATOM 489 C CA . PRO A 1 62 ? 8.242 4.16 -2.707 1 90.19 62 PRO A CA 1
ATOM 490 C C . PRO A 1 62 ? 6.801 4.062 -3.209 1 90.19 62 PRO A C 1
ATOM 492 O O . PRO A 1 62 ? 5.867 3.98 -2.404 1 90.19 62 PRO A O 1
ATOM 495 N N . ALA A 1 63 ? 6.48 4.004 -4.508 1 91.12 63 ALA A N 1
ATOM 496 C CA . ALA A 1 63 ? 5.102 3.977 -4.988 1 91.12 63 ALA A CA 1
ATOM 497 C C . ALA A 1 63 ? 4.629 2.543 -5.223 1 91.12 63 ALA A C 1
ATOM 499 O O . ALA A 1 63 ? 3.447 2.307 -5.477 1 91.12 63 ALA A O 1
ATOM 500 N N . ALA A 1 64 ? 5.484 1.586 -5.043 1 94.44 64 ALA A N 1
ATOM 501 C CA . ALA A 1 64 ? 5.125 0.186 -5.254 1 94.44 64 ALA A CA 1
ATOM 502 C C . ALA A 1 64 ? 4.535 -0.426 -3.986 1 94.44 64 ALA A C 1
ATOM 504 O O . ALA A 1 64 ? 5.039 -1.434 -3.482 1 94.44 64 ALA A O 1
ATOM 505 N N . ALA A 1 65 ? 3.451 0.093 -3.498 1 96.25 65 ALA A N 1
ATOM 506 C CA . ALA A 1 65 ? 2.885 -0.254 -2.195 1 96.25 65 ALA A CA 1
ATOM 507 C C . ALA A 1 65 ? 1.716 -1.223 -2.346 1 96.25 65 ALA A C 1
ATOM 509 O O . ALA A 1 65 ? 1.149 -1.681 -1.352 1 96.25 65 ALA A O 1
ATOM 510 N N . HIS A 1 66 ? 1.326 -1.594 -3.578 1 96.81 66 HIS A N 1
ATOM 511 C CA . HIS A 1 66 ? 0.138 -2.4 -3.828 1 96.81 66 HIS A CA 1
ATOM 512 C C . HIS A 1 66 ? 0.311 -3.818 -3.293 1 96.81 66 HIS A C 1
ATOM 514 O O . HIS A 1 66 ? 1.436 -4.258 -3.041 1 96.81 66 HIS A O 1
ATOM 520 N N . ASN A 1 67 ? -0.793 -4.52 -3.082 1 97.75 67 ASN A N 1
ATOM 521 C CA . ASN A 1 67 ? -0.814 -5.805 -2.393 1 97.75 67 ASN A CA 1
ATOM 522 C C . ASN A 1 67 ? -1.479 -6.887 -3.242 1 97.75 67 ASN A C 1
ATOM 524 O O . ASN A 1 67 ? -2.002 -6.598 -4.32 1 97.75 67 ASN A O 1
ATOM 528 N N . ARG A 1 68 ? -1.426 -8.086 -2.762 1 98 68 ARG A N 1
ATOM 529 C CA . ARG A 1 68 ? -1.931 -9.227 -3.514 1 98 68 ARG A CA 1
ATOM 530 C C . ARG A 1 68 ? -3.455 -9.234 -3.543 1 98 68 ARG A C 1
ATOM 532 O O . ARG A 1 68 ? -4.062 -9.844 -4.426 1 98 68 ARG A O 1
ATOM 539 N N . PHE A 1 69 ? -4.129 -8.578 -2.625 1 98.25 69 PHE A N 1
ATOM 540 C CA . PHE A 1 69 ? -5.586 -8.516 -2.584 1 98.25 69 PHE A CA 1
ATOM 541 C C . PHE A 1 69 ? -6.137 -7.93 -3.879 1 98.25 69 PHE A C 1
ATOM 543 O O . PHE A 1 69 ? -6.938 -8.57 -4.562 1 98.25 69 PHE A O 1
ATOM 550 N N . GLU A 1 70 ? -5.738 -6.703 -4.234 1 97.88 70 GLU A N 1
ATOM 551 C CA . GLU A 1 70 ? -6.25 -6.066 -5.445 1 97.88 70 GLU A CA 1
ATOM 552 C C . GLU A 1 70 ? -5.797 -6.812 -6.695 1 97.88 70 GLU A C 1
ATOM 554 O O . GLU A 1 70 ? -6.516 -6.859 -7.695 1 97.88 70 GLU A O 1
ATOM 559 N N . HIS A 1 71 ? -4.617 -7.41 -6.617 1 98.19 71 HIS A N 1
ATOM 560 C CA . HIS A 1 71 ? -4.172 -8.25 -7.727 1 98.19 71 HIS A CA 1
ATOM 561 C C . HIS A 1 71 ? -5.133 -9.414 -7.957 1 98.19 71 HIS A C 1
ATOM 563 O O . HIS A 1 71 ? -5.547 -9.664 -9.094 1 98.19 71 HIS A O 1
ATOM 569 N N . SER A 1 72 ? -5.461 -10.078 -6.887 1 98.44 72 SER A N 1
ATOM 570 C CA . SER A 1 72 ? -6.348 -11.234 -6.988 1 98.44 72 SER A CA 1
ATOM 571 C C . SER A 1 72 ? -7.715 -10.844 -7.527 1 98.44 72 SER A C 1
ATOM 573 O O . SER A 1 72 ? -8.32 -11.578 -8.305 1 98.44 72 SER A O 1
ATOM 575 N N . LEU A 1 73 ? -8.242 -9.703 -7.148 1 98.5 73 LEU A N 1
ATOM 576 C CA . LEU A 1 73 ? -9.5 -9.203 -7.684 1 98.5 73 LEU A CA 1
ATOM 577 C C . LEU A 1 73 ? -9.398 -8.977 -9.188 1 98.5 73 LEU A C 1
ATOM 579 O O . LEU A 1 73 ? -10.312 -9.336 -9.938 1 98.5 73 LEU A O 1
ATOM 583 N N . GLY A 1 74 ? -8.289 -8.344 -9.57 1 98.38 74 GLY A N 1
ATOM 584 C CA . GLY A 1 74 ? -8.07 -8.109 -10.992 1 98.38 74 GLY A CA 1
ATOM 585 C C . GLY A 1 74 ? -8.008 -9.383 -11.805 1 98.38 74 GLY A C 1
ATOM 586 O O . GLY A 1 74 ? -8.578 -9.461 -12.891 1 98.38 74 GLY A O 1
ATOM 587 N N . VAL A 1 75 ? -7.344 -10.383 -11.242 1 98.62 75 VAL A N 1
ATOM 588 C CA . VAL A 1 75 ? -7.211 -11.648 -11.945 1 98.62 75 VAL A CA 1
ATOM 589 C C . VAL A 1 75 ? -8.578 -12.328 -12.062 1 98.62 75 VAL A C 1
ATOM 591 O O . VAL A 1 75 ? -8.914 -12.883 -13.109 1 98.62 75 VAL A O 1
ATOM 594 N N . CYS A 1 76 ? -9.328 -12.32 -10.992 1 98.69 76 CYS A N 1
ATOM 595 C CA . CYS A 1 76 ? -10.695 -12.836 -11.016 1 98.69 76 CYS A CA 1
ATOM 596 C C . CYS A 1 76 ? -11.5 -12.188 -12.141 1 98.69 76 CYS A C 1
ATOM 598 O O . CYS A 1 76 ? -12.133 -12.891 -12.938 1 98.69 76 CYS A O 1
ATOM 600 N N . TYR A 1 77 ? -11.43 -10.898 -12.219 1 98.31 77 TYR A N 1
ATOM 601 C CA . TYR A 1 77 ? -12.156 -10.125 -13.219 1 98.31 77 TYR A CA 1
ATOM 602 C C . TYR A 1 77 ? -11.711 -10.508 -14.633 1 98.31 77 TYR A C 1
ATOM 604 O O . TYR A 1 77 ? -12.547 -10.797 -15.492 1 98.31 77 TYR A O 1
ATOM 612 N N . LEU A 1 78 ? -10.422 -10.539 -14.859 1 98.62 78 LEU A N 1
ATOM 613 C CA . LEU A 1 78 ? -9.875 -10.82 -16.188 1 98.62 78 LEU A CA 1
ATOM 614 C C . LEU A 1 78 ? -10.164 -12.258 -16.594 1 98.62 78 LEU A C 1
ATOM 616 O O . LEU A 1 78 ? -10.398 -12.531 -17.781 1 98.62 78 LEU A O 1
ATOM 620 N N . ALA A 1 79 ? -10.086 -13.172 -15.625 1 98.69 79 ALA A N 1
ATOM 621 C CA . ALA A 1 79 ? -10.414 -14.562 -15.914 1 98.69 79 ALA A CA 1
ATOM 622 C C . ALA A 1 79 ? -11.844 -14.703 -16.422 1 98.69 79 ALA A C 1
ATOM 624 O O . ALA A 1 79 ? -12.078 -15.352 -17.453 1 98.69 79 ALA A O 1
ATOM 625 N N . GLY A 1 80 ? -12.773 -14.078 -15.734 1 98.25 80 GLY A N 1
ATOM 626 C CA . GLY A 1 80 ? -14.156 -14.078 -16.188 1 98.25 80 GLY A CA 1
ATOM 627 C C . GLY A 1 80 ? -14.344 -13.438 -17.547 1 98.25 80 GLY A C 1
ATOM 628 O O . GLY A 1 80 ? -15.062 -13.969 -18.391 1 98.25 80 GLY A O 1
ATOM 629 N N . LYS A 1 81 ? -13.688 -12.359 -17.75 1 98.06 81 LYS A N 1
ATOM 630 C CA . LYS A 1 81 ? -13.781 -11.633 -19 1 98.06 81 LYS A CA 1
ATOM 631 C C . LYS A 1 81 ? -13.32 -12.5 -20.172 1 98.06 81 LYS A C 1
ATOM 633 O O . LYS A 1 81 ? -14 -12.57 -21.203 1 98.06 81 LYS A O 1
ATOM 638 N N . LEU A 1 82 ? -12.203 -13.172 -20.031 1 98.5 82 LEU A N 1
ATOM 639 C CA . LEU A 1 82 ? -11.641 -13.984 -21.094 1 98.5 82 LEU A CA 1
ATOM 640 C C . LEU A 1 82 ? -12.523 -15.195 -21.375 1 98.5 82 LEU A C 1
ATOM 642 O O . LEU A 1 82 ? -12.852 -15.484 -22.531 1 98.5 82 LEU A O 1
ATOM 646 N N . VAL A 1 83 ? -12.898 -15.938 -20.359 1 98.25 83 VAL A N 1
ATOM 647 C CA . VAL A 1 83 ? -13.656 -17.172 -20.562 1 98.25 83 VAL A CA 1
ATOM 648 C C . VAL A 1 83 ? -15.031 -16.844 -21.141 1 98.25 83 VAL A C 1
ATOM 650 O O . VAL A 1 83 ? -15.539 -17.578 -21.984 1 98.25 83 VAL A O 1
ATOM 653 N N . ARG A 1 84 ? -15.672 -15.742 -20.703 1 97.94 84 ARG A N 1
ATOM 654 C CA . ARG A 1 84 ? -16.969 -15.336 -21.266 1 97.94 84 ARG A CA 1
ATOM 655 C C . ARG A 1 84 ? -16.828 -14.953 -22.734 1 97.94 84 ARG A C 1
ATOM 657 O O . ARG A 1 84 ? -17.734 -15.211 -23.531 1 97.94 84 ARG A O 1
ATOM 664 N N . ALA A 1 85 ? -15.758 -14.297 -23.047 1 98 85 ALA A N 1
ATOM 665 C CA . ALA A 1 85 ? -15.531 -13.938 -24.438 1 98 85 ALA A CA 1
ATOM 666 C C . ALA A 1 85 ? -15.406 -15.188 -25.312 1 98 85 ALA A C 1
ATOM 668 O O . ALA A 1 85 ? -15.992 -15.25 -26.391 1 98 85 ALA A O 1
ATOM 669 N N . ILE A 1 86 ? -14.664 -16.172 -24.875 1 97.81 86 ILE A N 1
ATOM 670 C CA . ILE A 1 86 ? -14.5 -17.422 -25.609 1 97.81 86 ILE A CA 1
ATOM 671 C C . ILE A 1 86 ? -15.836 -18.156 -25.672 1 97.81 86 ILE A C 1
ATOM 673 O O . ILE A 1 86 ? -16.234 -18.656 -26.734 1 97.81 86 ILE A O 1
ATOM 677 N N . GLN A 1 87 ? -16.516 -18.203 -24.562 1 97.5 87 GLN A N 1
ATOM 678 C CA . GLN A 1 87 ? -17.828 -18.844 -24.484 1 97.5 87 GLN A CA 1
ATOM 679 C C . GLN A 1 87 ? -18.781 -18.266 -25.531 1 97.5 87 GLN A C 1
ATOM 681 O O . GLN A 1 87 ? -19.484 -19 -26.219 1 97.5 87 GLN A O 1
ATOM 686 N N . SER A 1 88 ? -18.781 -16.984 -25.609 1 97.31 88 SER A N 1
ATOM 687 C CA . SER A 1 88 ? -19.688 -16.297 -26.531 1 97.31 88 SER A CA 1
ATOM 688 C C . SER A 1 88 ? -19.297 -16.547 -27.984 1 97.31 88 SER A C 1
ATOM 690 O O . SER A 1 88 ? -20.156 -16.766 -28.828 1 97.31 88 SER A O 1
ATOM 692 N N . ARG A 1 89 ? -18.094 -16.625 -28.297 1 96.5 89 ARG A N 1
ATOM 693 C CA . ARG A 1 89 ? -17.609 -16.703 -29.672 1 96.5 89 ARG A CA 1
ATOM 694 C C . ARG A 1 89 ? -17.531 -18.141 -30.156 1 96.5 89 ARG A C 1
ATOM 696 O O . ARG A 1 89 ? -17.594 -18.422 -31.359 1 96.5 89 ARG A O 1
ATOM 703 N N . GLN A 1 90 ? -17.359 -19.078 -29.203 1 97.12 90 GLN A N 1
ATOM 704 C CA . GLN A 1 90 ? -17.25 -20.484 -29.547 1 97.12 90 GLN A CA 1
ATOM 705 C C . GLN A 1 90 ? -18.219 -21.328 -28.734 1 97.12 90 GLN A C 1
ATOM 707 O O . GLN A 1 90 ? -17.797 -22.156 -27.922 1 97.12 90 GLN A O 1
ATOM 712 N N . PRO A 1 91 ? -19.469 -21.234 -29.047 1 96.31 91 PRO A N 1
ATOM 713 C CA . PRO A 1 91 ? -20.484 -21.969 -28.281 1 96.31 91 PRO A CA 1
ATOM 714 C C . PRO A 1 91 ? -20.312 -23.484 -28.375 1 96.31 91 PRO A C 1
ATOM 716 O O . PRO A 1 91 ? -20.766 -24.203 -27.484 1 96.31 91 PRO A O 1
ATOM 719 N N . GLU A 1 92 ? -19.625 -23.938 -29.391 1 94.19 92 GLU A N 1
ATOM 720 C CA . GLU A 1 92 ? -19.438 -25.375 -29.609 1 94.19 92 GLU A CA 1
ATOM 721 C C . GLU A 1 92 ? -18.562 -25.984 -28.531 1 94.19 92 GLU A C 1
ATOM 723 O O . GLU A 1 92 ? -18.547 -27.219 -28.359 1 94.19 92 GLU A O 1
ATOM 728 N N . LEU A 1 93 ? -17.844 -25.172 -27.766 1 95.44 93 LEU A N 1
ATOM 729 C CA . LEU A 1 93 ? -16.969 -25.656 -26.703 1 95.44 93 LEU A CA 1
ATOM 730 C C . LEU A 1 93 ? -17.766 -26.047 -25.469 1 95.44 93 LEU A C 1
ATOM 732 O O . LEU A 1 93 ? -17.234 -26.688 -24.562 1 95.44 93 LEU A O 1
ATOM 736 N N . ASN A 1 94 ? -19 -25.625 -25.375 1 95.5 94 ASN A N 1
ATOM 737 C CA . ASN A 1 94 ? -19.938 -25.969 -24.297 1 95.5 94 ASN A CA 1
ATOM 738 C C . ASN A 1 94 ? -19.422 -25.516 -22.938 1 95.5 94 ASN A C 1
ATOM 740 O O . ASN A 1 94 ? -19.406 -26.297 -21.984 1 95.5 94 ASN A O 1
ATOM 744 N N . ILE A 1 95 ? -18.891 -24.328 -22.891 1 97.06 95 ILE A N 1
ATOM 745 C CA . ILE A 1 95 ? -18.531 -23.719 -21.609 1 97.06 95 ILE A CA 1
ATOM 746 C C . ILE A 1 95 ? -19.797 -23.312 -20.859 1 97.06 95 ILE A C 1
ATOM 748 O O . ILE A 1 95 ? -20.578 -22.469 -21.344 1 97.06 95 ILE A O 1
ATOM 752 N N . ASN A 1 96 ? -20.078 -23.906 -19.766 1 95.69 96 ASN A N 1
ATOM 753 C CA . ASN A 1 96 ? -21.281 -23.594 -19.016 1 95.69 96 ASN A CA 1
ATOM 754 C C . ASN A 1 96 ? -21 -22.578 -17.906 1 95.69 96 ASN A C 1
ATOM 756 O O . ASN A 1 96 ? -19.875 -22.094 -17.781 1 95.69 96 ASN A O 1
ATOM 760 N N . SER A 1 97 ? -22.016 -22.156 -17.203 1 95.06 97 SER A N 1
ATOM 761 C CA . SER A 1 97 ? -21.906 -21.125 -16.172 1 95.06 97 SER A CA 1
ATOM 762 C C . SER A 1 97 ? -21.016 -21.594 -15.016 1 95.06 97 SER A C 1
ATOM 764 O O . SER A 1 97 ? -20.312 -20.781 -14.406 1 95.06 97 SER A O 1
ATOM 766 N N . GLU A 1 98 ? -21.062 -22.875 -14.742 1 96.62 98 GLU A N 1
ATOM 767 C CA . GLU A 1 98 ? -20.219 -23.438 -13.703 1 96.62 98 GLU A CA 1
ATOM 768 C C . GLU A 1 98 ? -18.734 -23.328 -14.07 1 96.62 98 GLU A C 1
ATOM 770 O O . GLU A 1 98 ? -17.891 -23.031 -13.219 1 96.62 98 GLU A O 1
ATOM 775 N N . ASP A 1 99 ? -18.453 -23.562 -15.383 1 97 99 ASP A N 1
ATOM 776 C CA . ASP A 1 99 ? -17.094 -23.406 -15.867 1 97 99 ASP A CA 1
ATOM 777 C C . ASP A 1 99 ? -16.594 -21.984 -15.648 1 97 99 ASP A C 1
ATOM 779 O O . ASP A 1 99 ? -15.492 -21.781 -15.125 1 97 99 ASP A O 1
ATOM 783 N N . VAL A 1 100 ? -17.438 -21.062 -16.031 1 98 100 VAL A N 1
ATOM 784 C CA . VAL A 1 100 ? -17.062 -19.641 -15.961 1 98 100 VAL A CA 1
ATOM 785 C C . VAL A 1 100 ? -16.797 -19.266 -14.508 1 98 100 VAL A C 1
ATOM 787 O O . VAL A 1 100 ? -15.758 -18.688 -14.195 1 98 100 VAL A O 1
ATOM 790 N N . LEU A 1 101 ? -17.688 -19.578 -13.633 1 98.25 101 LEU A N 1
ATOM 791 C CA . LEU A 1 101 ? -17.562 -19.219 -12.227 1 98.25 101 LEU A CA 1
ATOM 792 C C . LEU A 1 101 ? -16.375 -19.922 -11.594 1 98.25 101 LEU A C 1
ATOM 794 O O . LEU A 1 101 ? -15.68 -19.344 -10.742 1 98.25 101 LEU A O 1
ATOM 798 N N . SER A 1 102 ? -16.156 -21.156 -12.023 1 98.25 102 SER A N 1
ATOM 799 C CA . SER A 1 102 ? -15.016 -21.891 -11.516 1 98.25 102 SER A CA 1
ATOM 800 C C . SER A 1 102 ? -13.703 -21.203 -11.891 1 98.25 102 SER A C 1
ATOM 802 O O . SER A 1 102 ? -12.789 -21.109 -11.07 1 98.25 102 SER A O 1
ATOM 804 N N . VAL A 1 103 ? -13.594 -20.75 -13.109 1 98.44 103 VAL A N 1
ATOM 805 C CA . VAL A 1 103 ? -12.398 -20.062 -13.586 1 98.44 103 VAL A CA 1
ATOM 806 C C . VAL A 1 103 ? -12.227 -18.75 -12.836 1 98.44 103 VAL A C 1
ATOM 808 O O . VAL A 1 103 ? -11.109 -18.359 -12.477 1 98.44 103 VAL A O 1
ATOM 811 N N . GLU A 1 104 ? -13.312 -18.047 -12.57 1 98.62 104 GLU A N 1
ATOM 812 C CA . GLU A 1 104 ? -13.273 -16.812 -11.781 1 98.62 104 GLU A CA 1
ATOM 813 C C . GLU A 1 104 ? -12.773 -17.078 -10.367 1 98.62 104 GLU A C 1
ATOM 815 O O . GLU A 1 104 ? -11.914 -16.359 -9.867 1 98.62 104 GLU A O 1
ATOM 820 N N . VAL A 1 105 ? -13.289 -18.078 -9.75 1 98.75 105 VAL A N 1
ATOM 821 C CA . VAL A 1 105 ? -12.883 -18.438 -8.398 1 98.75 105 VAL A CA 1
ATOM 822 C C . VAL A 1 105 ? -11.406 -18.812 -8.375 1 98.75 105 VAL A C 1
ATOM 824 O O . VAL A 1 105 ? -10.664 -18.422 -7.469 1 98.75 105 VAL A O 1
ATOM 827 N N . ALA A 1 106 ? -11.016 -19.578 -9.391 1 98.38 106 ALA A N 1
ATOM 828 C CA . ALA A 1 106 ? -9.609 -19.953 -9.484 1 98.38 106 ALA A CA 1
ATOM 829 C C . ALA A 1 106 ? -8.711 -18.719 -9.594 1 98.38 106 ALA A C 1
ATOM 831 O O . ALA A 1 106 ? -7.668 -18.656 -8.945 1 98.38 106 ALA A O 1
ATOM 832 N N . GLY A 1 107 ? -9.102 -17.812 -10.453 1 98.5 107 GLY A N 1
ATOM 833 C CA . GLY A 1 107 ? -8.359 -16.562 -10.562 1 98.5 107 GLY A CA 1
ATOM 834 C C . GLY A 1 107 ? -8.297 -15.789 -9.258 1 98.5 107 GLY A C 1
ATOM 835 O O . GLY A 1 107 ? -7.246 -15.266 -8.891 1 98.5 107 GLY A O 1
ATOM 836 N N . LEU A 1 108 ? -9.367 -15.758 -8.508 1 98.69 108 LEU A N 1
ATOM 837 C CA . LEU A 1 108 ? -9.477 -15.047 -7.238 1 98.69 108 LEU A CA 1
ATOM 838 C C . LEU A 1 108 ? -8.555 -15.672 -6.191 1 98.69 108 LEU A C 1
ATOM 840 O O . LEU A 1 108 ? -7.945 -14.953 -5.391 1 98.69 108 LEU A O 1
ATOM 844 N N . CYS A 1 109 ? -8.398 -16.969 -6.23 1 98.5 109 CYS A N 1
ATOM 845 C CA . CYS A 1 109 ? -7.82 -17.672 -5.094 1 98.5 109 CYS A CA 1
ATOM 846 C C . CYS A 1 109 ? -6.426 -18.188 -5.426 1 98.5 109 CYS A C 1
ATOM 848 O O . CYS A 1 109 ? -5.781 -18.844 -4.598 1 98.5 109 CYS A O 1
ATOM 850 N N . HIS A 1 110 ? -5.922 -17.938 -6.645 1 97.44 110 HIS A N 1
ATOM 851 C CA . HIS A 1 110 ? -4.684 -18.547 -7.117 1 97.44 110 HIS A CA 1
ATOM 852 C C . HIS A 1 110 ? -3.502 -18.141 -6.242 1 97.44 110 HIS A C 1
ATOM 854 O O . HIS A 1 110 ? -2.518 -18.875 -6.141 1 97.44 110 HIS A O 1
ATOM 860 N N . ASP A 1 111 ? -3.619 -17 -5.535 1 96.81 111 ASP A N 1
ATOM 861 C CA . ASP A 1 111 ? -2.496 -16.438 -4.797 1 96.81 111 ASP A CA 1
ATOM 862 C C . ASP A 1 111 ? -2.695 -16.594 -3.289 1 96.81 111 ASP A C 1
ATOM 864 O O . ASP A 1 111 ? -1.969 -15.984 -2.496 1 96.81 111 ASP A O 1
ATOM 868 N N . LEU A 1 112 ? -3.629 -17.391 -2.805 1 97.81 112 LEU A N 1
ATOM 869 C CA . LEU A 1 112 ? -3.9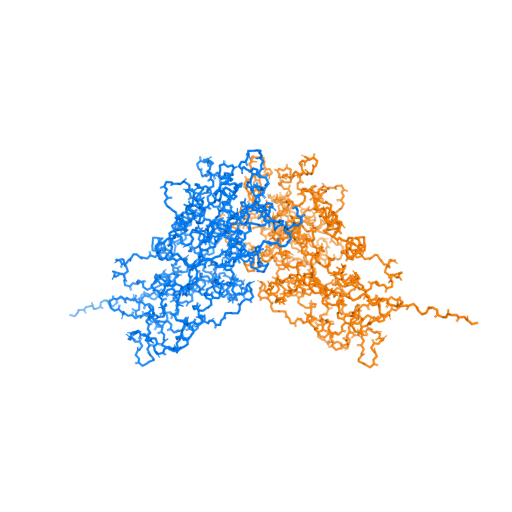65 -17.531 -1.393 1 97.81 112 LEU A CA 1
ATOM 870 C C . LEU A 1 112 ? -2.762 -18.031 -0.595 1 97.81 112 LEU A C 1
ATOM 872 O O . LEU A 1 112 ? -2.643 -17.734 0.599 1 97.81 112 LEU A O 1
ATOM 876 N N . GLY A 1 113 ? -1.894 -18.688 -1.268 1 96.69 113 GLY A N 1
ATOM 877 C CA . GLY A 1 113 ? -0.85 -19.406 -0.559 1 96.69 113 GLY A CA 1
ATOM 878 C C . GLY A 1 113 ? 0.426 -18.609 -0.394 1 96.69 113 GLY A C 1
ATOM 879 O O . GLY A 1 113 ? 1.382 -19.078 0.232 1 96.69 113 GLY A O 1
ATOM 880 N N . HIS A 1 114 ? 0.482 -17.359 -0.871 1 96.81 114 HIS A N 1
ATOM 881 C CA . HIS A 1 114 ? 1.692 -16.562 -0.742 1 96.81 114 HIS A CA 1
ATOM 882 C C . HIS A 1 114 ? 1.933 -16.156 0.708 1 96.81 114 HIS A C 1
ATOM 884 O O . HIS A 1 114 ? 0.982 -15.922 1.459 1 96.81 114 HIS A O 1
ATOM 890 N N . GLY A 1 115 ? 3.195 -16.125 1.092 1 96.69 115 GLY A N 1
ATOM 891 C CA . GLY A 1 115 ? 3.586 -15.68 2.416 1 96.69 115 GLY A CA 1
ATOM 892 C C . GLY A 1 115 ? 4.141 -14.266 2.426 1 96.69 115 GLY A C 1
ATOM 893 O O . GLY A 1 115 ? 3.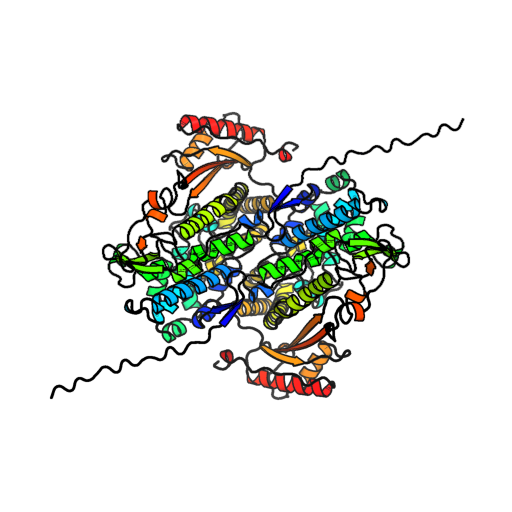967 -13.516 1.46 1 96.69 115 GLY A O 1
ATOM 894 N N . PRO A 1 116 ? 4.75 -13.891 3.549 1 97.19 116 PRO A N 1
ATOM 895 C CA . PRO A 1 116 ? 5.27 -12.531 3.684 1 97.19 116 PRO A CA 1
ATOM 896 C C . PRO A 1 116 ? 6.23 -12.156 2.557 1 97.19 116 PRO A C 1
ATOM 898 O O . PRO A 1 116 ? 7.078 -12.961 2.164 1 97.19 116 PRO A O 1
ATOM 901 N N . PHE A 1 117 ? 6.043 -10.961 2.004 1 95.5 117 PHE A N 1
ATOM 902 C CA . PHE A 1 117 ? 6.867 -10.398 0.941 1 95.5 117 PHE A CA 1
ATOM 903 C C . PHE A 1 117 ? 6.855 -11.305 -0.287 1 95.5 117 PHE A C 1
ATOM 905 O O . PHE A 1 117 ? 7.836 -11.352 -1.037 1 95.5 117 PHE A O 1
ATOM 912 N N . SER A 1 118 ? 5.781 -12.094 -0.391 1 90.5 118 SER A N 1
ATOM 913 C CA . SER A 1 118 ? 5.41 -12.852 -1.582 1 90.5 118 SER A CA 1
ATOM 914 C C . SER A 1 118 ? 6.438 -13.938 -1.887 1 90.5 118 SER A C 1
ATOM 916 O O . SER A 1 118 ? 6.641 -14.844 -1.082 1 90.5 118 SER A O 1
ATOM 918 N N . HIS A 1 119 ? 7.215 -13.797 -2.977 1 87.56 119 HIS A N 1
ATOM 919 C CA . HIS A 1 119 ? 8.109 -14.859 -3.428 1 87.56 119 HIS A CA 1
ATOM 920 C C . HIS A 1 119 ? 9.305 -15.008 -2.484 1 87.56 119 HIS A C 1
ATOM 922 O O . HIS A 1 119 ? 9.898 -16.078 -2.404 1 87.56 119 HIS A O 1
ATOM 928 N N . LEU A 1 120 ? 9.555 -14.031 -1.766 1 93.38 120 LEU A N 1
ATOM 929 C CA . LEU A 1 120 ? 10.656 -14.086 -0.805 1 93.38 120 LEU A CA 1
ATOM 930 C C . LEU A 1 120 ? 10.422 -15.18 0.227 1 93.38 120 LEU A C 1
ATOM 932 O O . LEU A 1 120 ? 11.367 -15.836 0.671 1 93.38 120 LEU A O 1
ATOM 936 N N . TRP A 1 121 ? 9.188 -15.359 0.62 1 94.56 121 TRP A N 1
ATOM 937 C CA . TRP A 1 121 ? 8.875 -16.359 1.628 1 94.56 121 TRP A CA 1
ATOM 938 C C . TRP A 1 121 ? 9.203 -17.766 1.116 1 94.56 121 TRP A C 1
ATOM 940 O O . TRP A 1 121 ? 9.648 -18.625 1.88 1 94.56 121 TRP A O 1
ATOM 950 N N . GLU A 1 122 ? 8.914 -17.984 -0.168 1 91.06 122 GLU A N 1
ATOM 951 C CA . GLU A 1 122 ? 9.25 -19.266 -0.765 1 91.06 122 GLU A CA 1
ATOM 952 C C . GLU A 1 122 ? 10.742 -19.547 -0.681 1 91.06 122 GLU A C 1
ATOM 954 O O . GLU A 1 122 ? 11.156 -20.688 -0.432 1 91.06 122 GLU A O 1
ATOM 959 N N . GLU A 1 123 ? 11.531 -18.562 -0.943 1 91.69 123 GLU A N 1
ATOM 960 C CA . GLU A 1 123 ? 12.984 -18.688 -0.842 1 91.69 123 GLU A CA 1
ATOM 961 C C . GLU A 1 123 ? 13.414 -19 0.589 1 91.69 123 GLU A C 1
ATOM 963 O O . GLU A 1 123 ? 14.281 -19.844 0.814 1 91.69 123 GLU A O 1
ATOM 968 N N . PHE A 1 124 ? 12.844 -18.375 1.568 1 96.12 124 PHE A N 1
ATOM 969 C CA . PHE A 1 124 ? 13.141 -18.625 2.975 1 96.12 124 PHE A CA 1
ATOM 970 C C . PHE A 1 124 ? 12.828 -20.078 3.348 1 96.12 124 PHE A C 1
ATOM 972 O O . PHE A 1 124 ? 13.648 -20.75 3.973 1 96.12 124 PHE A O 1
ATOM 979 N N . VAL A 1 125 ? 11.609 -20.5 2.934 1 93.75 125 VAL A N 1
ATOM 980 C CA . VAL A 1 125 ? 11.18 -21.844 3.281 1 93.75 125 VAL A CA 1
ATOM 981 C C . VAL A 1 125 ? 12.125 -22.859 2.648 1 93.75 125 VAL A C 1
ATOM 983 O O . VAL A 1 125 ? 12.484 -23.859 3.279 1 93.75 125 VAL A O 1
ATOM 986 N N . GLU A 1 126 ? 12.5 -22.594 1.434 1 90.25 126 GLU A N 1
ATOM 987 C CA . GLU A 1 126 ? 13.422 -23.484 0.735 1 90.25 126 GLU A CA 1
ATOM 988 C C . GLU A 1 126 ? 14.773 -23.562 1.45 1 90.25 126 GLU A C 1
ATOM 990 O O . GLU A 1 126 ? 15.414 -24.609 1.466 1 90.25 126 GLU A O 1
ATOM 995 N N . MET A 1 127 ? 15.219 -22.516 2.021 1 90.44 127 MET A N 1
ATOM 996 C CA . MET A 1 127 ? 16.516 -22.438 2.676 1 90.44 127 MET A CA 1
ATOM 997 C C . MET A 1 127 ? 16.438 -22.938 4.113 1 90.44 127 MET A C 1
ATOM 999 O O . MET A 1 127 ? 17.469 -23.203 4.742 1 90.44 127 MET A O 1
ATOM 1003 N N . SER A 1 128 ? 15.219 -23.047 4.566 1 91.81 128 SER A N 1
ATOM 1004 C CA . SER A 1 128 ? 15.031 -23.5 5.941 1 91.81 128 SER A CA 1
ATOM 1005 C C . SER A 1 128 ? 15.102 -25.016 6.043 1 91.81 128 SER A C 1
ATOM 1007 O O . SER A 1 128 ? 14.68 -25.719 5.125 1 91.81 128 SER A O 1
ATOM 1009 N N . PRO A 1 129 ? 15.703 -25.531 7.125 1 87.19 129 PRO A N 1
ATOM 1010 C CA . PRO A 1 129 ? 15.711 -26.984 7.328 1 87.19 129 PRO A CA 1
ATOM 1011 C C . PRO A 1 129 ? 14.32 -27.547 7.598 1 87.19 129 PRO A C 1
ATOM 1013 O O . PRO A 1 129 ? 13.758 -27.328 8.672 1 87.19 129 PRO A O 1
ATOM 1016 N N . ARG A 1 130 ? 13.773 -28.125 6.59 1 86.56 130 ARG A N 1
ATOM 1017 C CA . ARG A 1 130 ? 12.438 -28.703 6.73 1 86.56 130 ARG A CA 1
ATOM 1018 C C . ARG A 1 130 ? 12.375 -30.078 6.078 1 86.56 130 ARG A C 1
ATOM 1020 O O . ARG A 1 130 ? 13.219 -30.422 5.25 1 86.56 130 ARG A O 1
ATOM 1027 N N . LYS A 1 131 ? 11.344 -30.75 6.465 1 75.88 131 LYS A N 1
ATOM 1028 C CA . LYS A 1 131 ? 11.188 -32.125 5.988 1 75.88 131 LYS A CA 1
ATOM 1029 C C . LYS A 1 131 ? 10.523 -32.156 4.613 1 75.88 131 LYS A C 1
ATOM 1031 O O . LYS A 1 131 ? 10.828 -33.031 3.793 1 75.88 131 LYS A O 1
ATOM 1036 N N . GLU A 1 132 ? 9.648 -31.203 4.367 1 83.06 132 GLU A N 1
ATOM 1037 C CA . GLU A 1 132 ? 8.852 -31.25 3.146 1 83.06 132 GLU A CA 1
ATOM 1038 C C . GLU A 1 132 ? 9.07 -29.984 2.303 1 83.06 132 GLU A C 1
ATOM 1040 O O . GLU A 1 132 ? 9.227 -28.891 2.842 1 83.06 132 GLU A O 1
ATOM 1045 N N . LYS A 1 133 ? 9.055 -30.312 1.017 1 86.31 133 LYS A N 1
ATOM 1046 C CA . LYS A 1 133 ? 9.102 -29.172 0.088 1 86.31 133 LYS A CA 1
ATOM 1047 C C . LYS A 1 133 ? 7.812 -28.359 0.155 1 86.31 133 LYS A C 1
ATOM 1049 O O . LYS A 1 133 ? 6.77 -28.875 0.571 1 86.31 133 LYS A O 1
ATOM 1054 N N . TRP A 1 134 ? 7.934 -27.141 -0.216 1 88.38 134 TRP A N 1
ATOM 1055 C CA . TRP A 1 134 ? 6.789 -26.234 -0.123 1 88.38 134 TRP A CA 1
ATOM 1056 C C . TRP A 1 134 ? 6.766 -25.266 -1.301 1 88.38 134 TRP A C 1
ATOM 1058 O O . TRP A 1 134 ? 7.809 -24.75 -1.714 1 88.38 134 TRP A O 1
ATOM 1068 N N . THR A 1 135 ? 5.621 -25.125 -1.94 1 87.44 135 THR A N 1
ATOM 1069 C CA . THR A 1 135 ? 5.395 -24.094 -2.959 1 87.44 135 THR A CA 1
ATOM 1070 C C . THR A 1 135 ? 4.145 -23.281 -2.639 1 87.44 135 THR A C 1
ATOM 1072 O O . THR A 1 135 ? 3.225 -23.781 -1.981 1 87.44 135 THR A O 1
ATOM 1075 N N . HIS A 1 136 ? 4.078 -22.031 -3.064 1 88.88 136 HIS A N 1
ATOM 1076 C CA . HIS A 1 136 ? 2.908 -21.203 -2.793 1 88.88 136 HIS A CA 1
ATOM 1077 C C . HIS A 1 136 ? 1.677 -21.734 -3.518 1 88.88 136 HIS A C 1
ATOM 1079 O O . HIS A 1 136 ? 0.548 -21.547 -3.061 1 88.88 136 HIS A O 1
ATOM 1085 N N . GLU A 1 137 ? 1.832 -22.438 -4.66 1 85.88 137 GLU A N 1
ATOM 1086 C CA . GLU A 1 137 ? 0.699 -23.016 -5.379 1 85.88 137 GLU A CA 1
ATOM 1087 C C . GLU A 1 137 ? 0 -24.094 -4.547 1 85.88 137 GLU A C 1
ATOM 1089 O O . GLU A 1 137 ? -1.225 -24.078 -4.41 1 85.88 137 GLU A O 1
ATOM 1094 N N . GLU A 1 138 ? 0.84 -24.953 -3.994 1 89.38 138 GLU A N 1
ATOM 1095 C CA . GLU A 1 138 ? 0.278 -25.984 -3.113 1 89.38 138 GLU A CA 1
ATOM 1096 C C . GLU A 1 138 ? -0.353 -25.344 -1.874 1 89.38 138 GLU A C 1
ATOM 1098 O O . GLU A 1 138 ? -1.394 -25.812 -1.4 1 89.38 138 GLU A O 1
ATOM 1103 N N . ALA A 1 139 ? 0.314 -24.375 -1.343 1 93.62 139 ALA A N 1
ATOM 1104 C CA . ALA A 1 139 ? -0.219 -23.672 -0.18 1 93.62 139 ALA A CA 1
ATOM 1105 C C . ALA A 1 139 ? -1.549 -23 -0.509 1 93.62 139 ALA A C 1
ATOM 1107 O O . ALA A 1 139 ? -2.434 -22.906 0.345 1 93.62 139 ALA A O 1
ATOM 1108 N N . SER A 1 140 ? -1.705 -22.5 -1.771 1 95.56 140 SER A N 1
ATOM 1109 C CA . SER A 1 140 ? -2.961 -21.875 -2.184 1 95.56 140 SER A CA 1
ATOM 1110 C C . SER A 1 140 ? -4.105 -22.891 -2.16 1 95.56 140 SER A C 1
ATOM 1112 O O . SER A 1 140 ? -5.215 -22.562 -1.732 1 95.56 140 SER A O 1
ATOM 1114 N N . GLU A 1 141 ? -3.797 -24.062 -2.627 1 95.38 141 GLU A N 1
ATOM 1115 C CA . GLU A 1 141 ? -4.801 -25.125 -2.598 1 95.38 141 GLU A CA 1
ATOM 1116 C C . GLU A 1 141 ? -5.219 -25.453 -1.167 1 95.38 141 GLU A C 1
ATOM 1118 O O . GLU A 1 141 ? -6.414 -25.562 -0.873 1 95.38 141 GLU A O 1
ATOM 1123 N N . LYS A 1 142 ? -4.242 -25.609 -0.307 1 96.31 142 LYS A N 1
ATOM 1124 C CA . LYS A 1 142 ? -4.52 -25.922 1.09 1 96.31 142 LYS A CA 1
ATOM 1125 C C . LYS A 1 142 ? -5.289 -24.797 1.772 1 96.31 142 LYS A C 1
ATOM 1127 O O . LYS A 1 142 ? -6.215 -25.047 2.543 1 96.31 142 LYS A O 1
ATOM 1132 N N . MET A 1 143 ? -4.883 -23.594 1.549 1 97.94 143 MET A N 1
ATOM 1133 C CA . MET A 1 143 ? -5.562 -22.438 2.135 1 97.94 143 MET A CA 1
ATOM 1134 C C . MET A 1 143 ? -6.996 -22.344 1.622 1 97.94 143 MET A C 1
ATOM 1136 O O . MET A 1 143 ? -7.898 -21.938 2.363 1 97.94 143 MET A O 1
ATOM 1140 N N . PHE A 1 144 ? -7.176 -22.688 0.303 1 98.25 144 PHE A N 1
ATOM 1141 C CA . PHE A 1 144 ? -8.516 -22.688 -0.273 1 98.25 144 PHE A CA 1
ATOM 1142 C C . PHE A 1 144 ? -9.422 -23.672 0.463 1 98.25 144 PHE A C 1
ATOM 1144 O O . PHE A 1 144 ? -10.547 -23.328 0.825 1 98.25 144 PHE A O 1
ATOM 1151 N N . ASP A 1 145 ? -8.922 -24.797 0.745 1 97.81 145 ASP A N 1
ATOM 1152 C CA . ASP A 1 145 ? -9.672 -25.797 1.504 1 97.81 145 ASP A CA 1
ATOM 1153 C C . ASP A 1 145 ? -10 -25.281 2.902 1 97.81 145 ASP A C 1
ATOM 1155 O O . ASP A 1 145 ? -11.141 -25.406 3.361 1 97.81 145 ASP A O 1
ATOM 1159 N N . TYR A 1 146 ? -9.023 -24.766 3.521 1 97.94 146 TYR A N 1
ATOM 1160 C CA . TYR A 1 146 ? -9.203 -24.281 4.883 1 97.94 146 TYR A CA 1
ATOM 1161 C C . TYR A 1 146 ? -10.203 -23.125 4.918 1 97.94 146 TYR A C 1
ATOM 1163 O O . TYR A 1 146 ? -11.039 -23.062 5.824 1 97.94 146 TYR A O 1
ATOM 1171 N N . LEU A 1 147 ? -10.086 -22.266 3.979 1 98.12 147 LEU A N 1
ATOM 1172 C CA . LEU A 1 147 ? -10.984 -21.125 3.84 1 98.12 147 LEU A CA 1
ATOM 1173 C C . LEU A 1 147 ? -12.438 -21.578 3.756 1 98.12 147 LEU A C 1
ATOM 1175 O O . LEU A 1 147 ? -13.312 -21.031 4.43 1 98.12 147 LEU A O 1
ATOM 1179 N N . ILE A 1 148 ? -12.719 -22.578 2.949 1 98.06 148 ILE A N 1
ATOM 1180 C CA . ILE A 1 148 ? -14.07 -23.109 2.748 1 98.06 148 ILE A CA 1
ATOM 1181 C C . ILE A 1 148 ? -14.57 -23.75 4.039 1 98.06 148 ILE A C 1
ATOM 1183 O O . ILE A 1 148 ? -15.688 -23.5 4.477 1 98.06 148 ILE A O 1
ATOM 1187 N N . GLU A 1 149 ? -13.695 -24.5 4.629 1 97.44 149 GLU A N 1
ATOM 1188 C CA . GLU A 1 149 ? -14.055 -25.219 5.84 1 97.44 149 GLU A CA 1
ATOM 1189 C C . GLU A 1 149 ? -14.281 -24.266 7.012 1 97.44 149 GLU A C 1
ATOM 1191 O O . GLU A 1 149 ? -15.328 -24.328 7.668 1 97.44 149 GLU A O 1
ATOM 1196 N N . ALA A 1 150 ? -13.312 -23.422 7.258 1 96.75 150 ALA A N 1
ATOM 1197 C CA . ALA A 1 150 ? -13.305 -22.562 8.43 1 96.75 150 ALA A CA 1
ATOM 1198 C C . ALA A 1 150 ? -14.469 -21.578 8.391 1 96.75 150 ALA A C 1
ATOM 1200 O O . ALA A 1 150 ? -14.922 -21.094 9.438 1 96.75 150 ALA A O 1
ATOM 1201 N N . ASN A 1 151 ? -14.984 -21.297 7.223 1 97.5 151 ASN A N 1
ATOM 1202 C CA . ASN A 1 151 ? -16.031 -20.281 7.098 1 97.5 151 ASN A CA 1
ATOM 1203 C C . ASN A 1 151 ? -17.344 -20.875 6.621 1 97.5 151 ASN A C 1
ATOM 1205 O O . ASN A 1 151 ? -18.266 -20.141 6.266 1 97.5 151 ASN A O 1
ATOM 1209 N N . ASN A 1 152 ? -17.453 -22.203 6.539 1 96.06 152 ASN A N 1
ATOM 1210 C CA . ASN A 1 152 ? -18.656 -22.938 6.176 1 96.06 152 ASN A CA 1
ATOM 1211 C C . ASN A 1 152 ? -19.219 -22.453 4.836 1 96.06 152 ASN A C 1
ATOM 1213 O O . ASN A 1 152 ? -20.391 -22.109 4.738 1 96.06 152 ASN A O 1
ATOM 1217 N N . LEU A 1 153 ? -18.344 -22.438 3.838 1 97.31 153 LEU A N 1
ATOM 1218 C CA . LEU A 1 153 ? -18.75 -21.906 2.539 1 97.31 153 LEU A CA 1
ATOM 1219 C C . LEU A 1 153 ? -19.203 -23.031 1.615 1 97.31 153 LEU A C 1
ATOM 1221 O O . LEU A 1 153 ? -19.656 -22.781 0.493 1 97.31 153 LEU A O 1
ATOM 1225 N N . SER A 1 154 ? -19.172 -24.266 2.045 1 96.31 154 SER A N 1
ATOM 1226 C CA . SER A 1 154 ? -19.516 -25.406 1.2 1 96.31 154 SER A CA 1
ATOM 1227 C C . SER A 1 154 ? -20.906 -25.266 0.617 1 96.31 154 SER A C 1
ATOM 1229 O O . SER A 1 154 ? -21.156 -25.641 -0.535 1 96.31 154 SER A O 1
ATOM 1231 N N . GLU A 1 155 ? -21.797 -24.766 1.408 1 94.88 155 GLU A N 1
ATOM 1232 C CA . GLU A 1 155 ? -23.188 -24.625 0.965 1 94.88 155 GLU A CA 1
ATOM 1233 C C . GLU A 1 155 ? -23.297 -23.672 -0.214 1 94.88 155 GLU A C 1
ATOM 1235 O O . GLU A 1 155 ? -24.125 -23.859 -1.101 1 94.88 155 GLU A O 1
ATOM 1240 N N . TYR A 1 156 ? -22.5 -22.641 -0.181 1 94 156 TYR A N 1
ATOM 1241 C CA . TYR A 1 156 ? -22.516 -21.672 -1.27 1 94 156 TYR A CA 1
ATOM 1242 C C . TYR A 1 156 ? -21.984 -22.281 -2.557 1 94 156 TYR A C 1
ATOM 1244 O O . TYR A 1 156 ? -22.516 -22.031 -3.641 1 94 156 TYR A O 1
ATOM 1252 N N . PHE A 1 157 ? -20.969 -23.109 -2.461 1 96.88 157 PHE A N 1
ATOM 1253 C CA . PHE A 1 157 ? -20.422 -23.797 -3.629 1 96.88 157 PHE A CA 1
ATOM 1254 C C . PHE A 1 157 ? -21.438 -24.781 -4.199 1 96.88 157 PHE A C 1
ATOM 1256 O O . PHE A 1 157 ? -21.562 -24.906 -5.418 1 96.88 157 PHE A O 1
ATOM 1263 N N . ASN A 1 158 ? -22.141 -25.438 -3.309 1 95.88 158 ASN A N 1
ATOM 1264 C CA . ASN A 1 158 ? -23.172 -26.375 -3.736 1 95.88 158 ASN A CA 1
ATOM 1265 C C . ASN A 1 158 ? -24.328 -25.641 -4.426 1 95.88 158 ASN A C 1
ATOM 1267 O O . ASN A 1 158 ? -24.875 -26.141 -5.41 1 95.88 158 ASN A O 1
ATOM 1271 N N . LYS A 1 159 ? -24.656 -24.516 -3.865 1 94.88 159 LYS A N 1
ATOM 1272 C CA . LYS A 1 159 ? -25.719 -23.719 -4.43 1 94.88 159 LYS A CA 1
ATOM 1273 C C . LYS A 1 159 ? -25.469 -23.406 -5.902 1 94.88 159 LYS A C 1
ATOM 1275 O O . LYS A 1 159 ? -26.406 -23.344 -6.703 1 94.88 159 LYS A O 1
ATOM 1280 N N . TYR A 1 160 ? -24.266 -23.266 -6.262 1 94.69 160 TYR A N 1
ATOM 1281 C CA . TYR A 1 160 ? -23.922 -22.891 -7.633 1 94.69 160 TYR A CA 1
ATOM 1282 C C . TYR A 1 160 ? -23.375 -24.094 -8.398 1 94.69 160 TYR A C 1
ATOM 1284 O O . TYR A 1 160 ? -22.797 -23.938 -9.477 1 94.69 160 TYR A O 1
ATOM 1292 N N . ASP A 1 161 ? -23.453 -25.297 -7.797 1 95.56 161 ASP A N 1
ATOM 1293 C CA . ASP A 1 161 ? -23.062 -26.562 -8.398 1 95.56 161 ASP A CA 1
ATOM 1294 C C . ASP A 1 161 ? -21.594 -26.562 -8.812 1 95.56 161 ASP A C 1
ATOM 1296 O O . ASP A 1 161 ? -21.25 -27 -9.914 1 95.56 161 ASP A O 1
ATOM 1300 N N . LEU A 1 162 ? -20.766 -26 -7.996 1 96.88 162 LEU A N 1
ATOM 1301 C CA . LEU A 1 162 ? -19.359 -25.922 -8.328 1 96.88 162 LEU A CA 1
ATOM 1302 C C . LEU A 1 162 ? -18.594 -27.109 -7.77 1 96.88 162 LEU A C 1
ATOM 1304 O O . LEU A 1 162 ? -18.875 -27.562 -6.656 1 96.88 162 LEU A O 1
ATOM 1308 N N . ASP A 1 163 ? -17.703 -27.594 -8.555 1 95.94 163 ASP A N 1
ATOM 1309 C CA . ASP A 1 163 ? -16.812 -28.672 -8.164 1 95.94 163 ASP A CA 1
ATOM 1310 C C . ASP A 1 163 ? -15.508 -28.125 -7.574 1 95.94 163 ASP A C 1
ATOM 1312 O O . ASP A 1 163 ? -14.633 -27.672 -8.312 1 95.94 163 ASP A O 1
ATOM 1316 N N . ILE A 1 164 ? -15.336 -28.281 -6.293 1 96.5 164 ILE A N 1
ATOM 1317 C CA . ILE A 1 164 ? -14.195 -27.734 -5.559 1 96.5 164 ILE A CA 1
ATOM 1318 C C . ILE A 1 164 ? -12.898 -28.344 -6.086 1 96.5 164 ILE A C 1
ATOM 1320 O O . ILE A 1 164 ? -11.891 -27.656 -6.211 1 96.5 164 ILE A O 1
ATOM 1324 N N . GLN A 1 165 ? -12.914 -29.609 -6.41 1 94.38 165 GLN A N 1
ATOM 1325 C CA . GLN A 1 165 ? -11.719 -30.281 -6.926 1 94.38 165 GLN A CA 1
ATOM 1326 C C . GLN A 1 165 ? -11.32 -29.719 -8.289 1 94.38 165 GLN A C 1
ATOM 1328 O O . GLN A 1 165 ? -10.133 -29.562 -8.586 1 94.38 165 GLN A O 1
ATOM 1333 N N . PHE A 1 166 ? -12.336 -29.484 -9.102 1 94.44 166 PHE A N 1
ATOM 1334 C CA . PHE A 1 166 ? -12.07 -28.859 -10.398 1 94.44 166 PHE A CA 1
ATOM 1335 C C . PHE A 1 166 ? -11.391 -27.516 -10.227 1 94.44 166 PHE A C 1
ATOM 1337 O O . PHE A 1 166 ? -10.398 -27.219 -10.906 1 94.44 166 PHE A O 1
ATOM 1344 N N . ILE A 1 167 ? -11.859 -26.672 -9.266 1 96.56 167 ILE A N 1
ATOM 1345 C CA . ILE A 1 167 ? -11.312 -25.344 -9 1 96.56 167 ILE A CA 1
ATOM 1346 C C . ILE A 1 167 ? -9.875 -25.469 -8.508 1 96.56 167 ILE A C 1
ATOM 1348 O O . ILE A 1 167 ? -8.992 -24.719 -8.938 1 96.56 167 ILE A O 1
ATOM 1352 N N . LYS A 1 168 ? -9.625 -26.375 -7.609 1 94.94 168 LYS A N 1
ATOM 1353 C CA . LYS A 1 168 ? -8.273 -26.609 -7.098 1 94.94 168 LYS A CA 1
ATOM 1354 C C . LYS A 1 168 ? -7.305 -26.938 -8.227 1 94.94 168 LYS A C 1
ATOM 1356 O O . LYS A 1 168 ? -6.164 -26.469 -8.234 1 94.94 168 LYS A O 1
ATOM 1361 N N . LYS A 1 169 ? -7.742 -27.703 -9.164 1 92.69 169 LYS A N 1
ATOM 1362 C CA . LYS A 1 169 ? -6.91 -28.047 -10.312 1 92.69 169 LYS A CA 1
ATOM 1363 C C . LYS A 1 169 ? -6.664 -26.828 -11.195 1 92.69 169 LYS A C 1
ATOM 1365 O O . LYS A 1 169 ? -5.598 -26.688 -11.797 1 92.69 169 LYS A O 1
ATOM 1370 N N . LEU A 1 170 ? -7.691 -26.016 -11.336 1 93.81 170 LEU A N 1
ATOM 1371 C CA . LEU A 1 170 ? -7.52 -24.781 -12.094 1 93.81 170 LEU A CA 1
ATOM 1372 C C . LEU A 1 170 ? -6.438 -23.906 -11.461 1 93.81 170 LEU A C 1
ATOM 1374 O O . LEU A 1 170 ? -5.738 -23.172 -12.172 1 93.81 170 LEU A O 1
ATOM 1378 N N . ILE A 1 171 ? -6.309 -23.922 -10.133 1 91.44 171 ILE A N 1
ATOM 1379 C CA . ILE A 1 171 ? -5.332 -23.125 -9.406 1 91.44 171 ILE A CA 1
ATOM 1380 C C . ILE A 1 171 ? -3.936 -23.703 -9.594 1 91.44 171 ILE A C 1
ATOM 1382 O O . ILE A 1 171 ? -2.988 -22.984 -9.914 1 91.44 171 ILE A O 1
ATOM 1386 N N . CYS A 1 172 ? -3.785 -24.953 -9.531 1 86.75 172 CYS A N 1
ATOM 1387 C CA . CYS A 1 172 ? -2.482 -25.609 -9.508 1 86.75 172 CYS A CA 1
ATOM 1388 C C . CYS A 1 172 ? -2.045 -26 -10.906 1 86.75 172 CYS A C 1
ATOM 1390 O O . CYS A 1 172 ? -0.85 -26.172 -11.172 1 86.75 172 CYS A O 1
ATOM 1392 N N . GLY A 1 173 ? -3.035 -26.188 -11.836 1 82.5 173 GLY A N 1
ATOM 1393 C CA . GLY A 1 173 ? -2.719 -26.672 -13.164 1 82.5 173 GLY A CA 1
ATOM 1394 C C . GLY A 1 173 ? -2.893 -28.172 -13.312 1 82.5 173 GLY A C 1
ATOM 1395 O O . GLY A 1 173 ? -3.17 -28.859 -12.328 1 82.5 173 GLY A O 1
ATOM 1396 N N . LEU A 1 174 ? -2.895 -28.625 -14.547 1 80.19 174 LEU A N 1
ATOM 1397 C CA . LEU A 1 174 ? -3.016 -30.047 -14.875 1 80.19 174 LEU A CA 1
ATOM 1398 C C . LEU A 1 174 ? -1.658 -30.641 -15.234 1 80.19 174 LEU A C 1
ATOM 1400 O O . LEU A 1 174 ? -0.771 -29.922 -15.711 1 80.19 174 LEU A O 1
ATOM 1404 N N . THR A 1 175 ? -1.625 -31.891 -14.891 1 76.69 175 THR A N 1
ATOM 1405 C CA . THR A 1 175 ? -0.487 -32.625 -15.445 1 76.69 175 THR A CA 1
ATOM 1406 C C . THR A 1 175 ? -0.655 -32.812 -16.953 1 76.69 175 THR A C 1
ATOM 1408 O O . THR A 1 175 ? -1.753 -32.656 -17.484 1 76.69 175 THR A O 1
ATOM 1411 N N . GLU A 1 176 ? 0.375 -33.125 -17.562 1 75 176 GLU A N 1
ATOM 1412 C CA . GLU A 1 176 ? 0.328 -33.344 -19 1 75 176 GLU A CA 1
ATOM 1413 C C . GLU A 1 176 ? -0.673 -34.438 -19.359 1 75 176 GLU A C 1
ATOM 1415 O O . GLU A 1 176 ? -1.433 -34.312 -20.328 1 75 176 GLU A O 1
ATOM 1420 N N . SER A 1 177 ? -0.646 -35.469 -18.625 1 76.5 177 SER A N 1
ATOM 1421 C CA . SER A 1 177 ? -1.527 -36.594 -18.891 1 76.5 177 SER A CA 1
ATOM 1422 C C . SER A 1 177 ? -2.992 -36.219 -18.734 1 76.5 177 SER A C 1
ATOM 1424 O O . SER A 1 177 ? -3.846 -36.656 -19.5 1 76.5 177 SER A O 1
ATOM 1426 N N . GLU A 1 178 ? -3.256 -35.344 -17.812 1 79.88 178 GLU A N 1
ATOM 1427 C CA . GLU A 1 178 ? -4.621 -34.906 -17.562 1 79.88 178 GLU A CA 1
ATOM 1428 C C . GLU A 1 178 ? -5.109 -33.969 -18.656 1 79.88 178 GLU A C 1
ATOM 1430 O O . GLU A 1 178 ? -6.289 -33.969 -19.016 1 79.88 178 GLU A O 1
ATOM 1435 N N . ARG A 1 179 ? -4.258 -33.25 -19.141 1 77.44 179 ARG A N 1
ATOM 1436 C CA . ARG A 1 179 ? -4.598 -32.281 -20.188 1 77.44 179 ARG A CA 1
ATOM 1437 C C . ARG A 1 179 ? -5.062 -33 -21.453 1 77.44 179 ARG A C 1
ATOM 1439 O O . ARG A 1 179 ? -6.027 -32.562 -22.094 1 77.44 179 ARG A O 1
ATOM 1446 N N . GLN A 1 180 ? -4.402 -34 -21.828 1 72.75 180 GLN A N 1
ATOM 1447 C CA . GLN A 1 180 ? -4.699 -34.75 -23.047 1 72.75 180 GLN A CA 1
ATOM 1448 C C . GLN A 1 180 ? -6.074 -35.406 -22.984 1 72.75 180 GLN A C 1
ATOM 1450 O O . GLN A 1 180 ? -6.746 -35.562 -24 1 72.75 180 GLN A O 1
ATOM 1455 N N . LYS A 1 181 ? -6.539 -35.688 -21.844 1 76 181 LYS A N 1
ATOM 1456 C CA . LYS A 1 181 ? -7.777 -36.469 -21.688 1 76 181 LYS A CA 1
ATOM 1457 C C . LYS A 1 181 ? -8.953 -35.531 -21.422 1 76 181 LYS A C 1
ATOM 1459 O O . LYS A 1 181 ? -10.109 -35.938 -21.469 1 76 181 LYS A O 1
ATOM 1464 N N . ASN A 1 182 ? -8.594 -34.281 -21.25 1 79.69 182 ASN A N 1
ATOM 1465 C CA . ASN A 1 182 ? -9.633 -33.344 -20.828 1 79.69 182 ASN A CA 1
ATOM 1466 C C . ASN A 1 182 ? -10.078 -32.438 -21.969 1 79.69 182 ASN A C 1
ATOM 1468 O O . ASN A 1 182 ? -9.289 -31.625 -22.469 1 79.69 182 ASN A O 1
ATOM 1472 N N . GLU A 1 183 ? -11.375 -32.562 -22.312 1 81.88 183 GLU A N 1
ATOM 1473 C CA . GLU A 1 183 ? -11.922 -31.812 -23.438 1 81.88 183 GLU A CA 1
ATOM 1474 C C . GLU A 1 183 ? -11.938 -30.312 -23.156 1 81.88 183 GLU A C 1
ATOM 1476 O O . GLU A 1 183 ? -11.992 -29.5 -24.078 1 81.88 183 GLU A O 1
ATOM 1481 N N . LYS A 1 184 ? -11.906 -29.953 -21.938 1 91.81 184 LYS A N 1
ATOM 1482 C CA . LYS A 1 184 ? -11.906 -28.547 -21.578 1 91.81 184 LYS A CA 1
ATOM 1483 C C . LYS A 1 184 ? -10.578 -28.125 -20.953 1 91.81 184 LYS A C 1
ATOM 1485 O O . LYS A 1 184 ? -10.547 -27.297 -20.047 1 91.81 184 LYS A O 1
ATOM 1490 N N . ALA A 1 185 ? -9.531 -28.781 -21.438 1 90.5 185 ALA A N 1
ATOM 1491 C CA . ALA A 1 185 ? -8.203 -28.547 -20.891 1 90.5 185 ALA A CA 1
ATOM 1492 C C . ALA A 1 185 ? -7.797 -27.078 -21.047 1 90.5 185 ALA A C 1
ATOM 1494 O O . ALA A 1 185 ? -7.004 -26.562 -20.266 1 90.5 185 ALA A O 1
ATOM 1495 N N . PHE A 1 186 ? -8.367 -26.375 -22.062 1 94.31 186 PHE A N 1
ATOM 1496 C CA . PHE A 1 186 ? -8.016 -24.984 -22.344 1 94.31 186 PHE A CA 1
ATOM 1497 C C . PHE A 1 186 ? -8.406 -24.078 -21.188 1 94.31 186 PHE A C 1
ATOM 1499 O O . PHE A 1 186 ? -7.871 -22.984 -21.047 1 94.31 186 PHE A O 1
ATOM 1506 N N . LEU A 1 187 ? -9.367 -24.5 -20.312 1 96.44 187 LEU A N 1
ATOM 1507 C CA . LEU A 1 187 ? -9.781 -23.703 -19.172 1 96.44 187 LEU A CA 1
ATOM 1508 C C . LEU A 1 187 ? -8.625 -23.516 -18.188 1 96.44 187 LEU A C 1
ATOM 1510 O O . LEU A 1 187 ? -8.539 -22.5 -17.5 1 96.44 187 LEU A O 1
ATOM 1514 N N . TYR A 1 188 ? -7.734 -24.5 -18.156 1 94.38 188 TYR A N 1
ATOM 1515 C CA . TYR A 1 188 ? -6.605 -24.484 -17.234 1 94.38 188 TYR A CA 1
ATOM 1516 C C . TYR A 1 188 ? -5.52 -23.531 -17.719 1 94.38 188 TYR A C 1
ATOM 1518 O O . TYR A 1 188 ? -4.594 -23.203 -16.969 1 94.38 188 TYR A O 1
ATOM 1526 N N . GLU A 1 189 ? -5.66 -23 -18.891 1 94.94 189 GLU A N 1
ATOM 1527 C CA . GLU A 1 189 ? -4.672 -22.094 -19.469 1 94.94 189 GLU A CA 1
ATOM 1528 C C . GLU A 1 189 ? -5.035 -20.641 -19.172 1 94.94 189 GLU A C 1
ATOM 1530 O O . GLU A 1 189 ? -4.242 -19.734 -19.438 1 94.94 189 GLU A O 1
ATOM 1535 N N . ILE A 1 190 ? -6.156 -20.438 -18.594 1 97.06 190 ILE A N 1
ATOM 1536 C CA . ILE A 1 190 ? -6.684 -19.078 -18.469 1 97.06 190 ILE A CA 1
ATOM 1537 C C . ILE A 1 190 ? -5.988 -18.344 -17.328 1 97.06 190 ILE A C 1
ATOM 1539 O O . ILE A 1 190 ? -5.426 -17.266 -17.531 1 97.06 190 ILE A O 1
ATOM 1543 N N . VAL A 1 191 ? -5.949 -18.969 -16.156 1 96.19 191 VAL A N 1
ATOM 1544 C CA . VAL A 1 191 ? -5.391 -18.312 -14.969 1 96.19 191 VAL A CA 1
ATOM 1545 C C . VAL A 1 191 ? -3.869 -18.453 -14.977 1 96.19 191 VAL A C 1
ATOM 1547 O O . VAL A 1 191 ? -3.156 -17.484 -14.695 1 96.19 191 VAL A O 1
ATOM 1550 N N . ALA A 1 192 ? -3.406 -19.594 -15.32 1 91 192 ALA A N 1
ATOM 1551 C CA . ALA A 1 192 ? -1.979 -19.891 -15.391 1 91 192 ALA A CA 1
ATOM 1552 C C . ALA A 1 192 ? -1.664 -20.781 -16.594 1 91 192 ALA A C 1
ATOM 1554 O O . ALA A 1 192 ? -1.892 -22 -16.547 1 91 192 ALA A O 1
ATOM 1555 N N . ASN A 1 193 ? -1.082 -20.234 -17.562 1 91.69 193 ASN A N 1
ATOM 1556 C CA . ASN A 1 193 ? -0.755 -20.984 -18.766 1 91.69 193 ASN A CA 1
ATOM 1557 C C . ASN A 1 193 ? 0.704 -21.438 -18.766 1 91.69 193 ASN A C 1
ATOM 1559 O O . ASN A 1 193 ? 1.583 -20.688 -19.219 1 91.69 193 ASN A O 1
ATOM 1563 N N . LYS A 1 194 ? 0.93 -22.609 -18.391 1 84.25 194 LYS A N 1
ATOM 1564 C CA . LYS A 1 194 ? 2.289 -23.125 -18.281 1 84.25 194 LYS A CA 1
ATOM 1565 C C . LYS A 1 194 ? 2.898 -23.391 -19.656 1 84.25 194 LYS A C 1
ATOM 1567 O O . LYS A 1 194 ? 4.121 -23.422 -19.797 1 84.25 194 LYS A O 1
ATOM 1572 N N . ARG A 1 195 ? 2.045 -23.484 -20.656 1 85.25 195 ARG A N 1
ATOM 1573 C CA . ARG A 1 195 ? 2.488 -23.781 -22.016 1 85.25 195 ARG A CA 1
ATOM 1574 C C . ARG A 1 195 ? 3.086 -22.547 -22.672 1 85.25 195 ARG A C 1
ATOM 1576 O O . ARG A 1 195 ? 4.141 -22.609 -23.312 1 85.25 195 ARG A O 1
ATOM 1583 N N . THR A 1 196 ? 2.418 -21.406 -22.531 1 88.94 196 THR A N 1
ATOM 1584 C CA . THR A 1 196 ? 2.785 -20.25 -23.328 1 88.94 196 THR A CA 1
ATOM 1585 C C . THR A 1 196 ? 3.193 -19.078 -22.422 1 88.94 196 THR A C 1
ATOM 1587 O O . THR A 1 196 ? 3.84 -18.141 -22.859 1 88.94 196 THR A O 1
ATOM 1590 N N . GLY A 1 197 ? 2.762 -19.109 -21.156 1 89.19 197 GLY A N 1
ATOM 1591 C CA . GLY A 1 197 ? 2.986 -17.984 -20.266 1 89.19 197 GLY A CA 1
ATOM 1592 C C . GLY A 1 197 ? 2.02 -16.844 -20.484 1 89.19 197 GLY A C 1
ATOM 1593 O O . GLY A 1 197 ? 2.127 -15.789 -19.859 1 89.19 197 GLY A O 1
ATOM 1594 N N . VAL A 1 198 ? 1.102 -17 -21.406 1 93.88 198 VAL A N 1
ATOM 1595 C CA . VAL A 1 198 ? 0.1 -15.969 -21.672 1 93.88 198 VAL A CA 1
ATOM 1596 C C . VAL A 1 198 ? -1.164 -16.25 -20.859 1 93.88 198 VAL A C 1
ATOM 1598 O O . VAL A 1 198 ? -2.012 -17.047 -21.281 1 93.88 198 VAL A O 1
ATOM 1601 N N . ASP A 1 199 ? -1.279 -15.594 -19.812 1 95.38 199 ASP A N 1
ATOM 1602 C CA . ASP A 1 199 ? -2.412 -15.844 -18.922 1 95.38 199 ASP A CA 1
ATOM 1603 C C . ASP A 1 199 ? -2.836 -14.57 -18.203 1 95.38 199 ASP A C 1
ATOM 1605 O O . ASP A 1 199 ? -2.125 -13.562 -18.234 1 95.38 199 ASP A O 1
ATOM 1609 N N . VAL A 1 200 ? -3.963 -14.594 -17.562 1 98 200 VAL A N 1
ATOM 1610 C CA . VAL A 1 200 ? -4.586 -13.383 -17.031 1 98 200 VAL A CA 1
ATOM 1611 C C . VAL A 1 200 ? -3.861 -12.938 -15.766 1 98 200 VAL A C 1
ATOM 1613 O O . VAL A 1 200 ? -3.916 -11.766 -15.391 1 98 200 VAL A O 1
ATOM 1616 N N . ASP A 1 201 ? -3.23 -13.875 -15.031 1 96.75 201 ASP A N 1
ATOM 1617 C CA . ASP A 1 201 ? -2.377 -13.492 -13.906 1 96.75 201 ASP A CA 1
ATOM 1618 C C . ASP A 1 201 ? -1.332 -12.469 -14.344 1 96.75 201 ASP A C 1
ATOM 1620 O O . ASP A 1 201 ? -1.221 -11.398 -13.742 1 96.75 201 ASP A O 1
ATOM 1624 N N . LYS A 1 202 ? -0.667 -12.773 -15.398 1 96.5 202 LYS A N 1
ATOM 1625 C CA . LYS A 1 202 ? 0.386 -11.906 -15.914 1 96.5 202 LYS A CA 1
ATOM 1626 C C . LYS A 1 202 ? -0.195 -10.609 -16.484 1 96.5 202 LYS A C 1
ATOM 1628 O O . LYS A 1 202 ? 0.398 -9.539 -16.328 1 96.5 202 LYS A O 1
ATOM 1633 N N . TRP A 1 203 ? -1.366 -10.758 -17.156 1 97.75 203 TRP A N 1
ATOM 1634 C CA . TRP A 1 203 ? -1.997 -9.555 -17.688 1 97.75 203 TRP A CA 1
ATOM 1635 C C . TRP A 1 203 ? -2.197 -8.523 -16.578 1 97.75 203 TRP A C 1
ATOM 1637 O O . TRP A 1 203 ? -1.866 -7.348 -16.75 1 97.75 203 TRP A O 1
ATOM 1647 N N . ASP A 1 204 ? -2.67 -8.992 -15.5 1 97.69 204 ASP A N 1
ATOM 1648 C CA . ASP A 1 204 ? -2.988 -8.07 -14.414 1 97.69 204 ASP A CA 1
ATOM 1649 C C . ASP A 1 204 ? -1.72 -7.473 -13.812 1 97.69 204 ASP A C 1
ATOM 1651 O O . ASP A 1 204 ? -1.607 -6.254 -13.664 1 97.69 204 ASP A O 1
ATOM 1655 N N . TYR A 1 205 ? -0.743 -8.352 -13.344 1 96.19 205 TYR A N 1
ATOM 1656 C CA . TYR A 1 205 ? 0.348 -7.777 -12.562 1 96.19 205 TYR A CA 1
ATOM 1657 C C . TYR A 1 205 ? 1.286 -6.969 -13.453 1 96.19 205 TYR A C 1
ATOM 1659 O O . TYR A 1 205 ? 1.973 -6.059 -12.977 1 96.19 205 TYR A O 1
ATOM 1667 N N . PHE A 1 206 ? 1.319 -7.223 -14.805 1 96.69 206 PHE A N 1
ATOM 1668 C CA . PHE A 1 206 ? 2.09 -6.336 -15.672 1 96.69 206 PHE A CA 1
ATOM 1669 C C . PHE A 1 206 ? 1.532 -4.918 -15.625 1 96.69 206 PHE A C 1
ATOM 1671 O O . PHE A 1 206 ? 2.287 -3.951 -15.492 1 96.69 206 PHE A O 1
ATOM 1678 N N . LEU A 1 207 ? 0.232 -4.824 -15.75 1 96.75 207 LEU A N 1
ATOM 1679 C CA . LEU A 1 207 ? -0.413 -3.516 -15.75 1 96.75 207 LEU A CA 1
ATOM 1680 C C . LEU A 1 207 ? -0.355 -2.875 -14.367 1 96.75 207 LEU A C 1
ATOM 1682 O O . LEU A 1 207 ? -0.038 -1.691 -14.242 1 96.75 207 LEU A O 1
ATOM 1686 N N . ARG A 1 208 ? -0.649 -3.639 -13.352 1 96.75 208 ARG A N 1
ATOM 1687 C CA . ARG A 1 208 ? -0.722 -3.137 -11.984 1 96.75 208 ARG A CA 1
ATOM 1688 C C . ARG A 1 208 ? 0.661 -2.762 -11.469 1 96.75 208 ARG A C 1
ATOM 1690 O O . ARG A 1 208 ? 0.834 -1.71 -10.844 1 96.75 208 ARG A O 1
ATOM 1697 N N . ASP A 1 209 ? 1.653 -3.641 -11.633 1 96.62 209 ASP A N 1
ATOM 1698 C CA . ASP A 1 209 ? 3.021 -3.316 -11.25 1 96.62 209 ASP A CA 1
ATOM 1699 C C . ASP A 1 209 ? 3.539 -2.105 -12.023 1 96.62 209 ASP A C 1
ATOM 1701 O O . ASP A 1 209 ? 4.176 -1.22 -11.445 1 96.62 209 ASP A O 1
ATOM 1705 N N . GLY A 1 210 ? 3.322 -2.135 -13.391 1 95.5 210 GLY A N 1
ATOM 1706 C CA . GLY A 1 210 ? 3.727 -0.979 -14.18 1 95.5 210 GLY A CA 1
ATOM 1707 C C . GLY A 1 210 ? 3.154 0.325 -13.656 1 95.5 210 GLY A C 1
ATOM 1708 O O . GLY A 1 210 ? 3.873 1.318 -13.531 1 95.5 210 GLY A O 1
ATOM 1709 N N . HIS A 1 211 ? 1.878 0.3 -13.289 1 94.06 211 HIS A N 1
ATOM 1710 C CA . HIS A 1 211 ? 1.159 1.459 -12.773 1 94.06 211 HIS A CA 1
ATOM 1711 C C . HIS A 1 211 ? 1.797 1.977 -11.492 1 94.06 211 HIS A C 1
ATOM 1713 O O . HIS A 1 211 ? 1.961 3.186 -11.32 1 94.06 211 HIS A O 1
ATOM 1719 N N . ASN A 1 212 ? 2.189 1.171 -10.625 1 94.44 212 ASN A N 1
ATOM 1720 C CA . ASN A 1 212 ? 2.68 1.568 -9.312 1 94.44 212 ASN A CA 1
ATOM 1721 C C . ASN A 1 212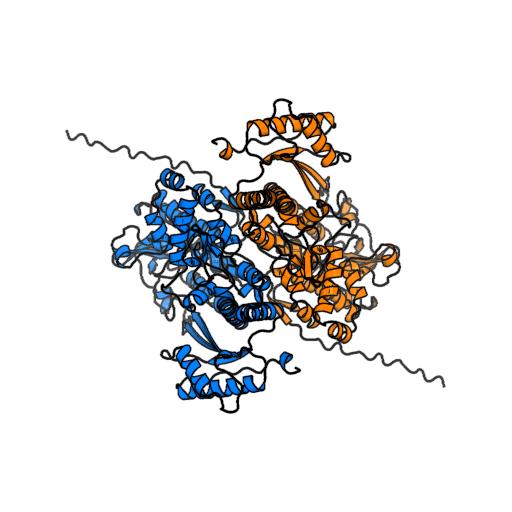 ? 4.18 1.858 -9.336 1 94.44 212 ASN A C 1
ATOM 1723 O O . ASN A 1 212 ? 4.672 2.668 -8.547 1 94.44 212 ASN A O 1
ATOM 1727 N N . LEU A 1 213 ? 4.918 1.255 -10.258 1 94.44 213 LEU A N 1
ATOM 1728 C CA . LEU A 1 213 ? 6.355 1.472 -10.367 1 94.44 213 LEU A CA 1
ATOM 1729 C C . LEU A 1 213 ? 6.656 2.631 -11.312 1 94.44 213 LEU A C 1
ATOM 1731 O O . LEU A 1 213 ? 7.805 3.072 -11.414 1 94.44 213 LEU A O 1
ATOM 1735 N N . GLY A 1 214 ? 5.633 3.131 -11.969 1 91.44 214 GLY A N 1
ATOM 1736 C CA . GLY A 1 214 ? 5.828 4.195 -12.938 1 91.44 214 GLY A CA 1
ATOM 1737 C C . GLY A 1 214 ? 6.473 3.715 -14.227 1 91.44 214 GLY A C 1
ATOM 1738 O O . GLY A 1 214 ? 7.277 4.43 -14.828 1 91.44 214 GLY A O 1
ATOM 1739 N N . ILE A 1 215 ? 6.254 2.457 -14.547 1 92.06 215 ILE A N 1
ATOM 1740 C CA . ILE A 1 215 ? 6.785 1.863 -15.766 1 92.06 215 ILE A CA 1
ATOM 1741 C C . ILE A 1 215 ? 5.668 1.697 -16.797 1 92.06 215 ILE A C 1
ATOM 1743 O O . ILE A 1 215 ? 4.645 1.069 -16.5 1 92.06 215 ILE A O 1
ATOM 1747 N N . ARG A 1 216 ? 5.816 2.227 -17.969 1 89.81 216 ARG A N 1
ATOM 1748 C CA . ARG A 1 216 ? 4.793 2.168 -19 1 89.81 216 ARG A CA 1
ATOM 1749 C C . ARG A 1 216 ? 4.734 0.781 -19.625 1 89.81 216 ARG A C 1
ATOM 1751 O O . ARG A 1 216 ? 5.762 0.229 -20.031 1 89.81 216 ARG A O 1
ATOM 1758 N N . VAL A 1 217 ? 3.562 0.205 -19.656 1 91.56 217 VAL A N 1
ATOM 1759 C CA . VAL A 1 217 ? 3.297 -1.085 -20.281 1 91.56 217 VAL A CA 1
ATOM 1760 C C . VAL A 1 217 ? 2.434 -0.886 -21.531 1 91.56 217 VAL A C 1
ATOM 1762 O O . VAL A 1 217 ? 1.324 -0.355 -21.438 1 91.56 217 VAL A O 1
ATOM 1765 N N . LYS A 1 218 ? 2.941 -1.332 -22.672 1 90.69 218 LYS A N 1
ATOM 1766 C CA . LYS A 1 218 ? 2.277 -1.065 -23.938 1 90.69 218 LYS A CA 1
ATOM 1767 C C . LYS A 1 218 ? 1.281 -2.17 -24.281 1 90.69 218 LYS A C 1
ATOM 1769 O O . LYS A 1 218 ? 0.414 -1.986 -25.141 1 90.69 218 LYS A O 1
ATOM 1774 N N . PHE A 1 219 ? 1.445 -3.266 -23.594 1 90 219 PHE A N 1
ATOM 1775 C CA . PHE A 1 219 ? 0.623 -4.418 -23.953 1 90 219 PHE A CA 1
ATOM 1776 C C . PHE A 1 219 ? -0.843 -4.156 -23.625 1 90 219 PHE A C 1
ATOM 1778 O O . PHE A 1 219 ? -1.159 -3.525 -22.609 1 90 219 PHE A O 1
ATOM 1785 N N . ASP A 1 220 ? -1.827 -4.602 -24.484 1 94.12 220 ASP A N 1
ATOM 1786 C CA . ASP A 1 220 ? -3.266 -4.398 -24.344 1 94.12 220 ASP A CA 1
ATOM 1787 C C . ASP A 1 220 ? -3.998 -5.734 -24.234 1 94.12 220 ASP A C 1
ATOM 1789 O O . ASP A 1 220 ? -4.238 -6.406 -25.234 1 94.12 220 ASP A O 1
ATOM 1793 N N . TYR A 1 221 ? -4.512 -6.047 -23.078 1 96.12 221 TYR A N 1
ATOM 1794 C CA . TYR A 1 221 ? -5.148 -7.344 -22.875 1 96.12 221 TYR A CA 1
ATOM 1795 C C . TYR A 1 221 ? -6.527 -7.383 -23.516 1 96.12 221 TYR A C 1
ATOM 1797 O O . TYR A 1 221 ? -7.082 -8.461 -23.75 1 96.12 221 TYR A O 1
ATOM 1805 N N . HIS A 1 222 ? -7.172 -6.227 -23.828 1 96.62 222 HIS A N 1
ATOM 1806 C CA . HIS A 1 222 ? -8.477 -6.223 -24.484 1 96.62 222 HIS A CA 1
ATOM 1807 C C . HIS A 1 222 ? -8.406 -6.91 -25.844 1 96.62 222 HIS A C 1
ATOM 1809 O O . HIS A 1 222 ? -9.336 -7.633 -26.234 1 96.62 222 HIS A O 1
ATOM 1815 N N . ARG A 1 223 ? -7.324 -6.648 -26.5 1 96.06 223 ARG A N 1
ATOM 1816 C CA . ARG A 1 223 ? -7.141 -7.273 -27.797 1 96.06 223 ARG A CA 1
ATOM 1817 C C . ARG A 1 223 ? -6.926 -8.773 -27.672 1 96.06 223 ARG A C 1
ATOM 1819 O O . ARG A 1 223 ? -7.391 -9.555 -28.5 1 96.06 223 ARG A O 1
ATOM 1826 N N . LEU A 1 224 ? -6.223 -9.156 -26.641 1 96.19 224 LEU A N 1
ATOM 1827 C CA . LEU A 1 224 ? -6 -10.586 -26.422 1 96.19 224 LEU A CA 1
ATOM 1828 C C . LEU A 1 224 ? -7.309 -11.289 -26.062 1 96.19 224 LEU A C 1
ATOM 1830 O O . LEU A 1 224 ? -7.527 -12.43 -26.484 1 96.19 224 LEU A O 1
ATOM 1834 N N . VAL A 1 225 ? -8.141 -10.602 -25.312 1 98 225 VAL A N 1
ATOM 1835 C CA . VAL A 1 225 ? -9.453 -11.156 -24.984 1 98 225 VAL A CA 1
ATOM 1836 C C . VAL A 1 225 ? -10.273 -11.312 -26.266 1 98 225 VAL A C 1
ATOM 1838 O O . VAL A 1 225 ? -10.906 -12.352 -26.484 1 98 225 VAL A O 1
ATOM 1841 N N . LYS A 1 226 ? -10.227 -10.367 -27.109 1 96.62 226 LYS A N 1
ATOM 1842 C CA . LYS A 1 226 ? -11.031 -10.336 -28.328 1 96.62 226 LYS A CA 1
ATOM 1843 C C . LYS A 1 226 ? -10.57 -11.398 -29.312 1 96.62 226 LYS A C 1
ATOM 1845 O O . LYS A 1 226 ? -11.391 -12.008 -30.016 1 96.62 226 LYS A O 1
ATOM 1850 N N . TYR A 1 227 ? -9.273 -11.68 -29.344 1 96.31 227 TYR A N 1
ATOM 1851 C CA . TYR A 1 227 ? -8.75 -12.453 -30.469 1 96.31 227 TYR A CA 1
ATOM 1852 C C . TYR A 1 227 ? -8.273 -13.828 -30 1 96.31 227 TYR A C 1
ATOM 1854 O O . TYR A 1 227 ? -7.688 -14.586 -30.781 1 96.31 227 TYR A O 1
ATOM 1862 N N . SER A 1 228 ? -8.469 -14.133 -28.719 1 96.88 228 SER A N 1
ATOM 1863 C CA . SER A 1 228 ? -8.18 -15.484 -28.25 1 96.88 228 SER A CA 1
ATOM 1864 C C . SER A 1 228 ? -9.203 -16.484 -28.781 1 96.88 228 SER A C 1
ATOM 1866 O O . SER A 1 228 ? -10.406 -16.188 -28.812 1 96.88 228 SER A O 1
ATOM 1868 N N . ARG A 1 229 ? -8.734 -17.609 -29.25 1 97.06 229 ARG A N 1
ATOM 1869 C CA . ARG A 1 229 ? -9.586 -18.672 -29.75 1 97.06 229 ARG A CA 1
ATOM 1870 C C . ARG A 1 229 ? -9.062 -20.047 -29.328 1 97.06 229 ARG A C 1
ATOM 1872 O O . ARG A 1 229 ? -7.852 -20.266 -29.281 1 97.06 229 ARG A O 1
ATOM 1879 N N . VAL A 1 230 ? -9.984 -20.922 -29.016 1 97.12 230 VAL A N 1
ATOM 1880 C CA . VAL A 1 230 ? -9.609 -22.297 -28.672 1 97.12 230 VAL A CA 1
ATOM 1881 C C . VAL A 1 230 ? -9.609 -23.156 -29.922 1 97.12 230 VAL A C 1
ATOM 1883 O O . VAL A 1 230 ? -10.641 -23.281 -30.594 1 97.12 230 VAL A O 1
ATOM 1886 N N . ILE A 1 231 ? -8.5 -23.734 -30.234 1 95.69 231 ILE A N 1
ATOM 1887 C CA . ILE A 1 231 ? -8.328 -24.531 -31.438 1 95.69 231 ILE A CA 1
ATOM 1888 C C . ILE A 1 231 ? -7.656 -25.859 -31.078 1 95.69 231 ILE A C 1
ATOM 1890 O O . ILE A 1 231 ? -6.844 -25.922 -30.156 1 95.69 231 ILE A O 1
ATOM 1894 N N . GLN A 1 232 ? -8.031 -26.891 -31.734 1 91.81 232 GLN A N 1
ATOM 1895 C CA . GLN A 1 232 ? -7.383 -28.188 -31.531 1 91.81 232 GLN A CA 1
ATOM 1896 C C . GLN A 1 232 ? -6.039 -28.25 -32.25 1 91.81 232 GLN A C 1
ATOM 1898 O O . GLN A 1 232 ? -5.969 -28.031 -33.469 1 91.81 232 GLN A O 1
ATOM 1903 N N . VAL A 1 233 ? -5.043 -28.391 -31.484 1 90.94 233 VAL A N 1
ATOM 1904 C CA . VAL A 1 233 ? -3.691 -28.547 -32 1 90.94 233 VAL A CA 1
ATOM 1905 C C . VAL A 1 233 ? -3.115 -29.891 -31.547 1 90.94 233 VAL A C 1
ATOM 1907 O O . VAL A 1 233 ? -2.947 -30.125 -30.359 1 90.94 233 VAL A O 1
ATOM 1910 N N . ASP A 1 234 ? -2.795 -30.766 -32.5 1 85.94 234 ASP A N 1
ATOM 1911 C CA . ASP A 1 234 ? -2.238 -32.094 -32.188 1 85.94 234 ASP A CA 1
ATOM 1912 C C . ASP A 1 234 ? -3.102 -32.844 -31.188 1 85.94 234 ASP A C 1
ATOM 1914 O O . ASP A 1 234 ? -2.586 -33.406 -30.219 1 85.94 234 ASP A O 1
ATOM 1918 N N . GLY A 1 235 ? -4.344 -32.656 -31.266 1 83.25 235 GLY A N 1
ATOM 1919 C CA . GLY A 1 235 ? -5.281 -33.438 -30.469 1 83.25 235 GLY A CA 1
ATOM 1920 C C . GLY A 1 235 ? -5.621 -32.75 -29.141 1 83.25 235 GLY A C 1
ATOM 1921 O O . GLY A 1 235 ? -6.434 -33.281 -28.375 1 83.25 235 GLY A O 1
ATOM 1922 N N . GLU A 1 236 ? -5.039 -31.672 -28.922 1 86.75 236 GLU A N 1
ATOM 1923 C CA . GLU A 1 236 ? -5.305 -30.969 -27.672 1 86.75 236 GLU A CA 1
ATOM 1924 C C . GLU A 1 236 ? -5.945 -29.609 -27.922 1 86.75 236 GLU A C 1
ATOM 1926 O O . GLU A 1 236 ? -5.527 -28.875 -28.812 1 86.75 236 GLU A O 1
ATOM 1931 N N . TRP A 1 237 ? -6.977 -29.359 -27.172 1 90 237 TRP A N 1
ATOM 1932 C CA . TRP A 1 237 ? -7.578 -28.031 -27.234 1 90 237 TRP A CA 1
ATOM 1933 C C . TRP A 1 237 ? -6.719 -27.016 -26.5 1 90 237 TRP A C 1
ATOM 1935 O O . TRP A 1 237 ? -6.336 -27.234 -25.344 1 90 237 TRP A O 1
ATOM 1945 N N . GLN A 1 238 ? -6.371 -25.953 -27.156 1 93 238 GLN A N 1
ATOM 1946 C CA . GLN A 1 238 ? -5.555 -24.938 -26.5 1 93 238 GLN A CA 1
ATOM 1947 C C . GLN A 1 238 ? -5.957 -23.531 -26.953 1 93 238 GLN A C 1
ATOM 1949 O O . GLN A 1 238 ? -6.562 -23.375 -28.016 1 93 238 GLN A O 1
ATOM 1954 N N . ILE A 1 239 ? -5.68 -22.562 -26.156 1 95.94 239 ILE A N 1
ATOM 1955 C CA . ILE A 1 239 ? -5.973 -21.188 -26.5 1 95.94 239 ILE A CA 1
ATOM 1956 C C . ILE A 1 239 ? -4.93 -20.672 -27.484 1 95.94 239 ILE A C 1
ATOM 1958 O O . ILE A 1 239 ? -3.727 -20.734 -27.234 1 95.94 239 ILE A O 1
ATOM 1962 N N . CYS A 1 240 ? -5.344 -20.219 -28.578 1 96.75 240 CYS A N 1
ATOM 1963 C CA . CYS A 1 240 ? -4.516 -19.672 -29.656 1 96.75 240 CYS A CA 1
ATOM 1964 C C . CYS A 1 240 ? -4.82 -18.203 -29.875 1 96.75 240 CYS A C 1
ATOM 1966 O O . CYS A 1 240 ? -5.812 -17.688 -29.359 1 96.75 240 CYS A O 1
ATOM 1968 N N . MET A 1 241 ? -3.908 -17.547 -30.594 1 95.5 241 MET A N 1
ATOM 1969 C CA . MET A 1 241 ? -4.047 -16.109 -30.812 1 95.5 241 MET A CA 1
ATOM 1970 C C . MET A 1 241 ? -4.07 -15.781 -32.312 1 95.5 241 MET A C 1
ATOM 1972 O O . MET A 1 241 ? -3.514 -16.531 -33.094 1 95.5 241 MET A O 1
ATOM 1976 N N . ARG A 1 242 ? -4.754 -14.75 -32.594 1 95.38 242 ARG A N 1
ATOM 1977 C CA . ARG A 1 242 ? -4.715 -14.258 -33.969 1 95.38 242 ARG A CA 1
ATOM 1978 C C . ARG A 1 242 ? -3.305 -13.812 -34.344 1 95.38 242 ARG A C 1
ATOM 1980 O O . ARG A 1 242 ? -2.604 -13.195 -33.562 1 95.38 242 ARG A O 1
ATOM 1987 N N . ASP A 1 243 ? -2.918 -14.062 -35.5 1 92.25 243 ASP A N 1
ATOM 1988 C CA . ASP A 1 243 ? -1.565 -13.773 -35.969 1 92.25 243 ASP A CA 1
ATOM 1989 C C . ASP A 1 243 ? -1.257 -12.281 -35.906 1 92.25 243 ASP A C 1
ATOM 1991 O O . ASP A 1 243 ? -0.125 -11.891 -35.594 1 92.25 243 ASP A O 1
ATOM 1995 N N . LYS A 1 244 ? -2.197 -11.43 -36.062 1 91.44 244 LYS A N 1
ATOM 1996 C CA . LYS A 1 244 ? -1.972 -9.992 -36.062 1 91.44 244 LYS A CA 1
ATOM 1997 C C . LYS A 1 244 ? -1.608 -9.492 -34.656 1 91.44 244 LYS A C 1
ATOM 1999 O O . LYS A 1 244 ? -1.143 -8.367 -34.5 1 91.44 244 LYS A O 1
ATOM 2004 N N . GLU A 1 245 ? -1.849 -10.305 -33.625 1 93.12 245 GLU A N 1
ATOM 2005 C CA . GLU A 1 245 ? -1.586 -9.898 -32.25 1 93.12 245 GLU A CA 1
ATOM 2006 C C . GLU A 1 245 ? -0.162 -10.258 -31.828 1 93.12 245 GLU A C 1
ATOM 2008 O O . GLU A 1 245 ? 0.193 -10.141 -30.656 1 93.12 245 GLU A O 1
ATOM 2013 N N . CYS A 1 246 ? 0.644 -10.648 -32.719 1 90 246 CYS A N 1
ATOM 2014 C CA . CYS A 1 246 ? 2.006 -11.078 -32.406 1 90 246 CYS A CA 1
ATOM 2015 C C . CYS A 1 246 ? 2.795 -9.961 -31.734 1 90 246 CYS A C 1
ATOM 2017 O O . CYS A 1 246 ? 3.479 -10.195 -30.75 1 90 246 CYS A O 1
ATOM 2019 N N . ASN A 1 247 ? 2.678 -8.766 -32.281 1 88.94 247 ASN A N 1
ATOM 2020 C CA . ASN A 1 247 ? 3.4 -7.637 -31.688 1 88.94 247 ASN A CA 1
ATOM 2021 C C . ASN A 1 247 ? 2.9 -7.324 -30.281 1 88.94 247 ASN A C 1
ATOM 2023 O O . ASN A 1 247 ? 3.686 -6.938 -29.406 1 88.94 247 ASN A O 1
ATOM 2027 N N . ASN A 1 248 ? 1.666 -7.418 -30.094 1 93.5 248 ASN A N 1
ATOM 2028 C CA . ASN A 1 248 ? 1.082 -7.211 -28.766 1 93.5 248 ASN A CA 1
ATOM 2029 C C . ASN A 1 248 ? 1.632 -8.203 -27.75 1 93.5 248 ASN A C 1
ATOM 2031 O O . ASN A 1 248 ? 1.936 -7.832 -26.625 1 93.5 248 ASN A O 1
ATOM 2035 N N . LEU A 1 249 ? 1.775 -9.398 -28.172 1 92.31 249 LEU A N 1
ATOM 2036 C CA . LEU A 1 249 ? 2.33 -10.43 -27.312 1 92.31 249 LEU A CA 1
ATOM 2037 C C . LEU A 1 249 ? 3.801 -10.156 -27.016 1 92.31 249 LEU A C 1
ATOM 2039 O O . LEU A 1 249 ? 4.258 -10.352 -25.875 1 92.31 249 LEU A O 1
ATOM 2043 N N . TYR A 1 250 ? 4.5 -9.719 -27.969 1 88.31 250 TYR A N 1
ATOM 2044 C CA . TYR A 1 250 ? 5.887 -9.336 -27.734 1 88.31 250 TYR A CA 1
ATOM 2045 C C . TYR A 1 250 ? 5.98 -8.219 -26.703 1 88.31 250 TYR A C 1
ATOM 2047 O O . TYR A 1 250 ? 6.867 -8.227 -25.844 1 88.31 250 TYR A O 1
ATOM 2055 N N . ASP A 1 251 ? 5.094 -7.238 -26.859 1 91.44 251 ASP A N 1
ATOM 2056 C CA . ASP A 1 251 ? 5.047 -6.148 -25.875 1 91.44 251 ASP A CA 1
ATOM 2057 C C . ASP A 1 251 ? 4.789 -6.684 -24.469 1 91.44 251 ASP A C 1
ATOM 2059 O O . ASP A 1 251 ? 5.328 -6.16 -23.5 1 91.44 251 ASP A O 1
ATOM 2063 N N . MET A 1 252 ? 3.998 -7.676 -24.422 1 93.06 252 MET A N 1
ATOM 2064 C CA . MET A 1 252 ? 3.707 -8.305 -23.141 1 93.06 252 MET A CA 1
ATOM 2065 C C . MET A 1 252 ? 4.969 -8.906 -22.531 1 93.06 252 MET A C 1
ATOM 2067 O O . MET A 1 252 ? 5.273 -8.672 -21.359 1 93.06 252 MET A O 1
ATOM 2071 N N . PHE A 1 253 ? 5.652 -9.695 -23.297 1 89.81 253 PHE A N 1
ATOM 2072 C CA . PHE A 1 253 ? 6.859 -10.344 -22.797 1 89.81 253 PHE A CA 1
ATOM 2073 C C . PHE A 1 253 ? 7.945 -9.312 -22.5 1 89.81 253 PHE A C 1
ATOM 2075 O O . PHE A 1 253 ? 8.734 -9.484 -21.578 1 89.81 253 PHE A O 1
ATOM 2082 N N . HIS A 1 254 ? 7.961 -8.281 -23.281 1 88.75 254 HIS A N 1
ATOM 2083 C CA . HIS A 1 254 ? 8.898 -7.195 -23.016 1 88.75 254 HIS A CA 1
ATOM 2084 C C . HIS A 1 254 ? 8.586 -6.508 -21.703 1 88.75 254 HIS A C 1
ATOM 2086 O O . HIS A 1 254 ? 9.5 -6.066 -21 1 88.75 254 HIS A O 1
ATOM 2092 N N . ALA A 1 255 ? 7.316 -6.305 -21.438 1 92.31 255 ALA A N 1
ATOM 2093 C CA . ALA A 1 255 ? 6.914 -5.742 -20.156 1 92.31 255 ALA A CA 1
ATOM 2094 C C . ALA A 1 255 ? 7.488 -6.555 -19 1 92.31 255 ALA A C 1
ATOM 2096 O O . ALA A 1 255 ? 7.98 -5.988 -18.016 1 92.31 255 ALA A O 1
ATOM 2097 N N . ARG A 1 256 ? 7.457 -7.867 -19.125 1 91.94 256 ARG A N 1
ATOM 2098 C CA . ARG A 1 256 ? 8.016 -8.742 -18.094 1 91.94 256 ARG A CA 1
ATOM 2099 C C . ARG A 1 256 ? 9.508 -8.484 -17.906 1 91.94 256 ARG A C 1
ATOM 2101 O O . ARG A 1 256 ? 9.984 -8.352 -16.781 1 91.94 256 ARG A O 1
ATOM 2108 N N . GLU A 1 257 ? 10.148 -8.523 -18.953 1 90.06 257 GLU A N 1
ATOM 2109 C CA . GLU A 1 257 ? 11.594 -8.312 -18.922 1 90.06 257 GLU A CA 1
ATOM 2110 C C . GLU A 1 257 ? 11.93 -6.965 -18.281 1 90.06 257 GLU A C 1
ATOM 2112 O O . GLU A 1 257 ? 12.844 -6.871 -17.469 1 90.06 257 GLU A O 1
ATOM 2117 N N . THR A 1 258 ? 11.211 -5.945 -18.656 1 92.69 258 THR A N 1
ATOM 2118 C CA . THR A 1 258 ? 11.445 -4.598 -18.156 1 92.69 258 THR A CA 1
ATOM 2119 C C . THR A 1 258 ? 11.195 -4.535 -16.641 1 92.69 258 THR A C 1
ATOM 2121 O O . THR A 1 258 ? 11.977 -3.936 -15.906 1 92.69 258 THR A O 1
ATOM 2124 N N . LEU A 1 259 ? 10.133 -5.109 -16.219 1 94.56 259 LEU A N 1
ATOM 2125 C CA . LEU A 1 259 ? 9.797 -5.125 -14.797 1 94.56 259 LEU A CA 1
ATOM 2126 C C . LEU A 1 259 ? 10.875 -5.863 -14 1 94.56 259 LEU A C 1
ATOM 2128 O O . LEU A 1 259 ? 11.273 -5.41 -12.93 1 94.56 259 LEU A O 1
ATOM 2132 N N . HIS A 1 260 ? 11.328 -6.945 -14.5 1 92.94 260 HIS A N 1
ATOM 2133 C CA . HIS A 1 260 ? 12.367 -7.711 -13.828 1 92.94 260 HIS A CA 1
ATOM 2134 C C . HIS A 1 260 ? 13.68 -6.934 -13.773 1 92.94 260 HIS A C 1
ATOM 2136 O O . HIS A 1 260 ? 14.312 -6.848 -12.719 1 92.94 260 HIS A O 1
ATOM 2142 N N . ARG A 1 261 ? 14.023 -6.391 -14.812 1 91.69 261 ARG A N 1
ATOM 2143 C CA . ARG A 1 261 ? 15.289 -5.68 -14.914 1 91.69 261 ARG A CA 1
ATOM 2144 C C . ARG A 1 261 ? 15.273 -4.402 -14.078 1 91.69 261 ARG A C 1
ATOM 2146 O O . ARG A 1 261 ? 16.266 -4.059 -13.438 1 91.69 261 ARG A O 1
ATOM 2153 N N . THR A 1 262 ? 14.203 -3.748 -14.148 1 93.06 262 THR A N 1
ATOM 2154 C CA . THR A 1 262 ? 14.133 -2.436 -13.516 1 93.06 262 THR A CA 1
ATOM 2155 C C . THR A 1 262 ? 13.867 -2.57 -12.016 1 93.06 262 THR A C 1
ATOM 2157 O O . THR A 1 262 ? 14.422 -1.816 -11.211 1 93.06 262 THR A O 1
ATOM 2160 N N . ALA A 1 263 ? 13.055 -3.594 -11.664 1 94.69 263 ALA A N 1
ATOM 2161 C CA . ALA A 1 263 ? 12.586 -3.555 -10.281 1 94.69 263 ALA A CA 1
ATOM 2162 C C . ALA A 1 263 ? 12.844 -4.883 -9.578 1 94.69 263 ALA A C 1
ATOM 2164 O O . ALA A 1 263 ? 13.586 -4.938 -8.594 1 94.69 263 ALA A O 1
ATOM 2165 N N . TYR A 1 264 ? 12.32 -6.004 -10.109 1 94.81 264 TYR A N 1
ATOM 2166 C CA . TYR A 1 264 ? 12.297 -7.266 -9.383 1 94.81 264 TYR A CA 1
ATOM 2167 C C . TYR A 1 264 ? 13.711 -7.734 -9.055 1 94.81 264 TYR A C 1
ATOM 2169 O O . TYR A 1 264 ? 13.969 -8.266 -7.977 1 94.81 264 TYR A O 1
ATOM 2177 N N . GLN A 1 265 ? 14.602 -7.516 -10 1 94.38 265 GLN A N 1
ATOM 2178 C CA . GLN A 1 265 ? 15.961 -8.031 -9.852 1 94.38 265 GLN A CA 1
ATOM 2179 C C . GLN A 1 265 ? 16.953 -6.906 -9.555 1 94.38 265 GLN A C 1
ATOM 2181 O O . GLN A 1 265 ? 18.156 -7.102 -9.648 1 94.38 265 GLN A O 1
ATOM 2186 N N . HIS A 1 266 ? 16.406 -5.73 -9.266 1 95.19 266 HIS A N 1
ATOM 2187 C CA . HIS A 1 266 ? 17.266 -4.609 -8.891 1 95.19 266 HIS A CA 1
ATOM 2188 C C . HIS A 1 266 ? 18.219 -4.992 -7.773 1 95.19 266 HIS A C 1
ATOM 2190 O O . HIS A 1 266 ? 17.844 -5.703 -6.84 1 95.19 266 HIS A O 1
ATOM 2196 N N . ARG A 1 267 ? 19.422 -4.555 -7.918 1 95.44 267 ARG A N 1
ATOM 2197 C CA . ARG A 1 267 ? 20.5 -4.953 -7.023 1 95.44 267 ARG A CA 1
ATOM 2198 C C . ARG A 1 267 ? 20.125 -4.695 -5.566 1 95.44 267 ARG A C 1
ATOM 2200 O O . ARG A 1 267 ? 20.281 -5.574 -4.715 1 95.44 267 ARG A O 1
ATOM 2207 N N . VAL A 1 268 ? 19.656 -3.531 -5.25 1 96.88 268 VAL A N 1
ATOM 2208 C CA . VAL A 1 268 ? 19.344 -3.15 -3.875 1 96.88 268 VAL A CA 1
ATOM 2209 C C . VAL A 1 268 ? 18.172 -3.98 -3.359 1 96.88 268 VAL A C 1
ATOM 2211 O O . VAL A 1 268 ? 18.141 -4.359 -2.186 1 96.88 268 VAL A O 1
ATOM 2214 N N . VAL A 1 269 ? 17.188 -4.293 -4.195 1 97.06 269 VAL A N 1
ATOM 2215 C CA . VAL A 1 269 ? 16.062 -5.137 -3.824 1 97.06 269 VAL A CA 1
ATOM 2216 C C . VAL A 1 269 ? 16.547 -6.523 -3.42 1 97.06 269 VAL A C 1
ATOM 2218 O O . VAL A 1 269 ? 16.156 -7.047 -2.375 1 97.06 269 VAL A O 1
ATOM 2221 N N . LYS A 1 270 ? 17.422 -7.062 -4.223 1 97.19 270 LYS A N 1
ATOM 2222 C CA . LYS A 1 270 ? 17.953 -8.398 -3.947 1 97.19 270 LYS A CA 1
ATOM 2223 C C . LYS A 1 270 ? 18.766 -8.414 -2.66 1 97.19 270 LYS A C 1
ATOM 2225 O O . LYS A 1 270 ? 18.781 -9.406 -1.936 1 97.19 270 LYS A O 1
ATOM 2230 N N . ILE A 1 271 ? 19.453 -7.336 -2.418 1 97.94 271 ILE A N 1
ATOM 2231 C CA . ILE A 1 271 ? 20.219 -7.219 -1.18 1 97.94 271 ILE A CA 1
ATOM 2232 C C . ILE A 1 271 ? 19.266 -7.223 0.014 1 97.94 271 ILE A C 1
ATOM 2234 O O . ILE A 1 271 ? 19.484 -7.949 0.986 1 97.94 271 ILE A O 1
ATOM 2238 N N . ILE A 1 272 ? 18.219 -6.461 -0.072 1 98.25 272 ILE A N 1
ATOM 2239 C CA . ILE A 1 272 ? 17.234 -6.41 1.007 1 98.25 272 ILE A CA 1
ATOM 2240 C C . ILE A 1 272 ? 16.578 -7.777 1.165 1 98.25 272 ILE A C 1
ATOM 2242 O O . ILE A 1 272 ? 16.297 -8.211 2.285 1 98.25 272 ILE A O 1
ATOM 2246 N N . ASP A 1 273 ? 16.344 -8.469 0.052 1 97.88 273 ASP A N 1
ATOM 2247 C CA . ASP A 1 273 ? 15.836 -9.836 0.116 1 97.88 273 ASP A CA 1
ATOM 2248 C C . ASP A 1 273 ? 16.75 -10.719 0.968 1 97.88 273 ASP A C 1
ATOM 2250 O O . ASP A 1 273 ? 16.266 -11.438 1.847 1 97.88 273 ASP A O 1
ATOM 2254 N N . SER A 1 274 ? 18.016 -10.633 0.676 1 97.62 274 SER A N 1
ATOM 2255 C CA . SER A 1 274 ? 18.984 -11.438 1.415 1 97.62 274 SER A CA 1
ATOM 2256 C C . SER A 1 274 ? 18.953 -11.102 2.902 1 97.62 274 SER A C 1
ATOM 2258 O O . SER A 1 274 ? 19.062 -11.992 3.75 1 97.62 274 SER A O 1
ATOM 2260 N N . MET A 1 275 ? 18.859 -9.844 3.191 1 98.56 275 MET A N 1
ATOM 2261 C CA . MET A 1 275 ? 18.828 -9.398 4.582 1 98.56 275 MET A CA 1
ATOM 2262 C C . MET A 1 275 ? 17.578 -9.898 5.285 1 98.56 275 MET A C 1
ATOM 2264 O O . MET A 1 275 ? 17.641 -10.367 6.422 1 98.56 275 MET A O 1
ATOM 2268 N N . LEU A 1 276 ? 16.453 -9.82 4.621 1 98.56 276 LEU A N 1
ATOM 2269 C CA . LEU A 1 276 ? 15.203 -10.305 5.199 1 98.56 276 LEU A CA 1
ATOM 2270 C C . LEU A 1 276 ? 15.266 -11.812 5.461 1 98.56 276 LEU A C 1
ATOM 2272 O O . LEU A 1 276 ? 14.836 -12.281 6.516 1 98.56 276 LEU A O 1
ATOM 2276 N N . ILE A 1 277 ? 15.797 -12.531 4.484 1 97.62 277 ILE A N 1
ATOM 2277 C CA . ILE A 1 277 ? 15.922 -13.977 4.652 1 97.62 277 ILE A CA 1
ATOM 2278 C C . ILE A 1 277 ? 16.797 -14.281 5.863 1 97.62 277 ILE A C 1
ATOM 2280 O O . ILE A 1 277 ? 16.438 -15.125 6.695 1 97.62 277 ILE A O 1
ATOM 2284 N N . ASP A 1 278 ? 17.953 -13.586 5.988 1 97.69 278 ASP A N 1
ATOM 2285 C CA . ASP A 1 278 ? 18.828 -13.781 7.141 1 97.69 278 ASP A CA 1
ATOM 2286 C C . ASP A 1 278 ? 18.094 -13.484 8.445 1 97.69 278 ASP A C 1
ATOM 2288 O O . ASP A 1 278 ? 18.234 -14.219 9.422 1 97.69 278 ASP A O 1
ATOM 2292 N N . ALA A 1 279 ? 17.328 -12.406 8.453 1 98.56 279 ALA A N 1
ATOM 2293 C CA . ALA A 1 279 ? 16.578 -12.039 9.648 1 98.56 279 ALA A CA 1
ATOM 2294 C C . ALA A 1 279 ? 15.547 -13.109 10.008 1 98.56 279 ALA A C 1
ATOM 2296 O O . ALA A 1 279 ? 15.398 -13.469 11.18 1 98.56 279 ALA A O 1
ATOM 2297 N N . PHE A 1 280 ? 14.844 -13.648 9.023 1 98.25 280 PHE A N 1
ATOM 2298 C CA . PHE A 1 280 ? 13.836 -14.68 9.25 1 98.25 280 PHE A CA 1
ATOM 2299 C C . PHE A 1 280 ? 14.484 -15.953 9.789 1 98.25 280 PHE A C 1
ATOM 2301 O O . PHE A 1 280 ? 13.945 -16.594 10.695 1 98.25 280 PHE A O 1
ATOM 2308 N N . LEU A 1 281 ? 15.617 -16.312 9.188 1 97.44 281 LEU A N 1
ATOM 2309 C CA . LEU A 1 281 ? 16.312 -17.5 9.648 1 97.44 281 LEU A CA 1
ATOM 2310 C C . LEU A 1 281 ? 16.734 -17.359 11.109 1 97.44 281 LEU A C 1
ATOM 2312 O O . LEU A 1 281 ? 16.578 -18.297 11.898 1 97.44 281 LEU A O 1
ATOM 2316 N N . CYS A 1 282 ? 17.25 -16.172 11.469 1 97.62 282 CYS A N 1
ATOM 2317 C CA . CYS A 1 282 ? 17.672 -15.906 12.836 1 97.62 282 CYS A CA 1
ATOM 2318 C C . CYS A 1 282 ? 16.469 -15.898 13.781 1 97.62 282 CYS A C 1
ATOM 2320 O O . CYS A 1 282 ? 16.578 -16.344 14.922 1 97.62 282 CYS A O 1
ATOM 2322 N N . ALA A 1 283 ? 15.289 -15.453 13.297 1 98.06 283 ALA A N 1
ATOM 2323 C CA . ALA A 1 283 ? 14.117 -15.266 14.141 1 98.06 283 ALA A CA 1
ATOM 2324 C C . ALA A 1 283 ? 13.258 -16.531 14.172 1 98.06 283 ALA A C 1
ATOM 2326 O O . ALA A 1 283 ? 12.273 -16.609 14.914 1 98.06 283 ALA A O 1
ATOM 2327 N N . ASP A 1 284 ? 13.562 -17.531 13.453 1 97.25 284 ASP A N 1
ATOM 2328 C CA . ASP A 1 284 ? 12.742 -18.688 13.125 1 97.25 284 ASP A CA 1
ATOM 2329 C C . ASP A 1 284 ? 12.148 -19.312 14.391 1 97.25 284 ASP A C 1
ATOM 2331 O O . ASP A 1 284 ? 10.938 -19.484 14.492 1 97.25 284 ASP A O 1
ATOM 2335 N N . GLU A 1 285 ? 12.969 -19.547 15.391 1 95.94 285 GLU A N 1
ATOM 2336 C CA . GLU A 1 285 ? 12.531 -20.25 16.594 1 95.94 285 GLU A CA 1
ATOM 2337 C C . GLU A 1 285 ? 11.977 -19.281 17.625 1 95.94 285 GLU A C 1
ATOM 2339 O O . GLU A 1 285 ? 11.391 -19.703 18.625 1 95.94 285 GLU A O 1
ATOM 2344 N N . HIS A 1 286 ? 12.07 -18.031 17.328 1 96.81 286 HIS A N 1
ATOM 2345 C CA . HIS A 1 286 ? 11.766 -17.031 18.359 1 96.81 286 HIS A CA 1
ATOM 2346 C C . HIS A 1 286 ? 10.453 -16.328 18.062 1 96.81 286 HIS A C 1
ATOM 2348 O O . HIS A 1 286 ? 9.883 -15.672 18.938 1 96.81 286 HIS A O 1
ATOM 2354 N N . ILE A 1 287 ? 10 -16.359 16.859 1 96.94 287 ILE A N 1
ATOM 2355 C CA . ILE A 1 287 ? 8.695 -15.836 16.453 1 96.94 287 ILE A CA 1
ATOM 2356 C C . ILE A 1 287 ? 7.777 -16.984 16.047 1 96.94 287 ILE A C 1
ATOM 2358 O O . ILE A 1 287 ? 8.047 -17.688 15.062 1 96.94 287 ILE A O 1
ATOM 2362 N N . LYS A 1 288 ? 6.789 -17.141 16.734 1 96.31 288 LYS A N 1
ATOM 2363 C CA . LYS A 1 288 ? 5.953 -18.312 16.5 1 96.31 288 LYS A CA 1
ATOM 2364 C C . LYS A 1 288 ? 4.5 -17.906 16.266 1 96.31 288 LYS A C 1
ATOM 2366 O O . LYS A 1 288 ? 4.074 -16.828 16.672 1 96.31 288 LYS A O 1
ATOM 2371 N N . TYR A 1 289 ? 3.797 -18.672 15.578 1 96.88 289 TYR A N 1
ATOM 2372 C CA . TYR A 1 289 ? 2.369 -18.516 15.312 1 96.88 289 TYR A CA 1
ATOM 2373 C C . TYR A 1 289 ? 1.601 -19.75 15.797 1 96.88 289 TYR A C 1
ATOM 2375 O O . TYR A 1 289 ? 2.035 -20.875 15.586 1 96.88 289 TYR A O 1
ATOM 2383 N N . GLN A 1 290 ? 0.522 -19.5 16.422 1 95.25 290 GLN A N 1
ATOM 2384 C CA . GLN A 1 290 ? -0.254 -20.594 17 1 95.25 290 GLN A CA 1
ATOM 2385 C C . GLN A 1 290 ? -1.207 -21.203 15.984 1 95.25 290 GLN A C 1
ATOM 2387 O O . GLN A 1 290 ? -1.927 -20.484 15.289 1 95.25 290 GLN A O 1
ATOM 2392 N N . GLY A 1 291 ? -1.195 -22.5 15.891 1 94.5 291 GLY A N 1
ATOM 2393 C CA . GLY A 1 291 ? -2.102 -23.203 15 1 94.5 291 GLY A CA 1
ATOM 2394 C C . GLY A 1 291 ? -3.42 -23.578 15.656 1 94.5 291 GLY A C 1
ATOM 2395 O O . GLY A 1 291 ? -3.66 -23.219 16.812 1 94.5 291 GLY A O 1
ATOM 2396 N N . LYS A 1 292 ? -4.254 -24.203 14.93 1 90.75 292 LYS A N 1
ATOM 2397 C CA . LYS A 1 292 ? -5.586 -24.609 15.383 1 90.75 292 LYS A CA 1
ATOM 2398 C C . LYS A 1 292 ? -5.496 -25.547 16.594 1 90.75 292 LYS A C 1
ATOM 2400 O O . LYS A 1 292 ? -6.348 -25.5 17.484 1 90.75 292 LYS A O 1
ATOM 2405 N N . ASP A 1 293 ? -4.516 -26.344 16.641 1 89.44 293 ASP A N 1
ATOM 2406 C CA . ASP A 1 293 ? -4.355 -27.328 17.703 1 89.44 293 ASP A CA 1
ATOM 2407 C C . ASP A 1 293 ? -3.656 -26.719 18.922 1 89.44 293 ASP A C 1
ATOM 2409 O O . ASP A 1 293 ? -3.361 -27.422 19.891 1 89.44 293 ASP A O 1
ATOM 2413 N N . GLY A 1 294 ? -3.258 -25.453 18.844 1 90.56 294 GLY A N 1
ATOM 2414 C CA . GLY A 1 294 ? -2.588 -24.797 19.953 1 90.56 294 GLY A CA 1
ATOM 2415 C C . GLY A 1 294 ? -1.076 -24.828 19.844 1 90.56 294 GLY A C 1
ATOM 2416 O O . GLY A 1 294 ? -0.378 -24.156 20.609 1 90.56 294 GLY A O 1
ATOM 2417 N N . THR A 1 295 ? -0.656 -25.594 18.891 1 94.31 295 THR A N 1
ATOM 2418 C CA . THR A 1 295 ? 0.784 -25.688 18.688 1 94.31 295 THR A CA 1
ATOM 2419 C C . THR A 1 295 ? 1.339 -24.344 18.203 1 94.31 295 THR A C 1
ATOM 2421 O O . THR A 1 295 ? 0.729 -23.688 17.359 1 94.31 295 THR A O 1
ATOM 2424 N N . ASN A 1 296 ? 2.457 -23.922 18.797 1 95.75 296 ASN A N 1
ATOM 2425 C CA . ASN A 1 296 ? 3.18 -22.75 18.328 1 95.75 296 ASN A CA 1
ATOM 2426 C C . ASN A 1 296 ? 4.242 -23.109 17.297 1 95.75 296 ASN A C 1
ATOM 2428 O O . ASN A 1 296 ? 5.297 -23.641 17.641 1 95.75 296 ASN A O 1
ATOM 2432 N N . TYR A 1 297 ? 4.047 -22.766 16.125 1 96.12 297 TYR A N 1
ATOM 2433 C CA . TYR A 1 297 ? 4.934 -23.125 15.016 1 96.12 297 TYR A CA 1
ATOM 2434 C C . TYR A 1 297 ? 6.02 -22.062 14.828 1 96.12 297 TYR A C 1
ATOM 2436 O O . TYR A 1 297 ? 5.738 -20.875 14.828 1 96.12 297 TYR A O 1
ATOM 2444 N N . ALA A 1 298 ? 7.242 -22.562 14.664 1 96.44 298 ALA A N 1
ATOM 2445 C CA . ALA A 1 298 ? 8.305 -21.672 14.211 1 96.44 298 ALA A CA 1
ATOM 2446 C C . ALA A 1 298 ? 8.047 -21.188 12.789 1 96.44 298 ALA A C 1
ATOM 2448 O O . ALA A 1 298 ? 7.168 -21.703 12.102 1 96.44 298 ALA A O 1
ATOM 2449 N N . LEU A 1 299 ? 8.742 -20.156 12.375 1 96.88 299 LEU A N 1
ATOM 2450 C CA . LEU A 1 299 ? 8.492 -19.547 11.078 1 96.88 299 LEU A CA 1
ATOM 2451 C C . LEU A 1 299 ? 8.602 -20.578 9.953 1 96.88 299 LEU A C 1
ATOM 2453 O O . LEU A 1 299 ? 7.773 -20.594 9.047 1 96.88 299 LEU A O 1
ATOM 2457 N N . ARG A 1 300 ? 9.617 -21.453 9.992 1 95.06 300 ARG A N 1
ATOM 2458 C CA . ARG A 1 300 ? 9.875 -22.406 8.922 1 95.06 300 ARG A CA 1
ATOM 2459 C C . ARG A 1 300 ? 8.727 -23.406 8.773 1 95.06 300 ARG A C 1
ATOM 2461 O O . ARG A 1 300 ? 8.516 -23.969 7.695 1 95.06 300 ARG A O 1
ATOM 2468 N N . ASN A 1 301 ? 7.898 -23.5 9.82 1 94.56 301 ASN A N 1
ATOM 2469 C CA . ASN A 1 301 ? 6.879 -24.547 9.828 1 94.56 301 ASN A CA 1
ATOM 2470 C C . ASN A 1 301 ? 5.473 -23.953 9.852 1 94.56 301 ASN A C 1
ATOM 2472 O O . ASN A 1 301 ? 4.484 -24.688 9.836 1 94.56 301 ASN A O 1
ATOM 2476 N N . VAL A 1 302 ? 5.34 -22.688 9.852 1 95.62 302 VAL A N 1
ATOM 2477 C CA . VAL A 1 302 ? 4.031 -22.062 9.953 1 95.62 302 VAL A CA 1
ATOM 2478 C C . VAL A 1 302 ? 3.148 -22.5 8.789 1 95.62 302 VAL A C 1
ATOM 2480 O O . VAL A 1 302 ? 1.938 -22.656 8.945 1 95.62 302 VAL A O 1
ATOM 2483 N N . CYS A 1 303 ? 3.711 -22.672 7.617 1 92.75 303 CYS A N 1
ATOM 2484 C CA . CYS A 1 303 ? 2.963 -22.984 6.406 1 92.75 303 CYS A CA 1
ATOM 2485 C C . CYS A 1 303 ? 2.373 -24.391 6.48 1 92.75 303 CYS A C 1
ATOM 2487 O O . CYS A 1 303 ? 1.531 -24.75 5.66 1 92.75 303 CYS A O 1
ATOM 2489 N N . ASP A 1 304 ? 2.74 -25.156 7.504 1 92.06 304 ASP A N 1
ATOM 2490 C CA . ASP A 1 304 ? 2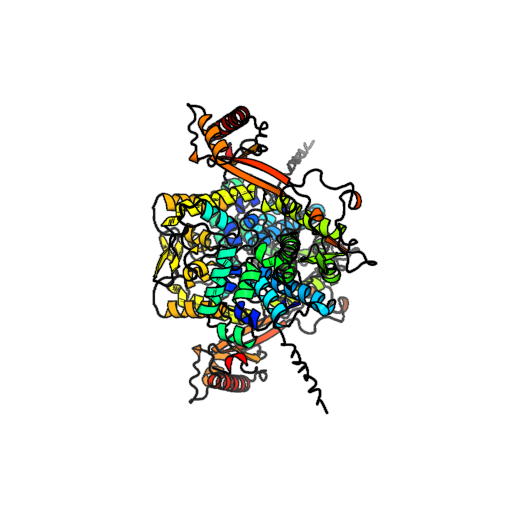.227 -26.5 7.66 1 92.06 304 ASP A CA 1
ATOM 2491 C C . ASP A 1 304 ? 0.828 -26.5 8.273 1 92.06 304 ASP A C 1
ATOM 2493 O O . ASP A 1 304 ? 0.116 -27.5 8.227 1 92.06 304 ASP A O 1
ATOM 2497 N N . ASP A 1 305 ? 0.46 -25.422 8.891 1 95.56 305 ASP A N 1
ATOM 2498 C CA . ASP A 1 305 ? -0.868 -25.25 9.469 1 95.56 305 ASP A CA 1
ATOM 2499 C C . ASP A 1 305 ? -1.542 -24 8.93 1 95.56 305 ASP A C 1
ATOM 2501 O O . ASP A 1 305 ? -1.116 -22.875 9.234 1 95.56 305 ASP A O 1
ATOM 2505 N N . MET A 1 306 ? -2.65 -24.172 8.234 1 97.12 306 MET A N 1
ATOM 2506 C CA . MET A 1 306 ? -3.27 -23.062 7.527 1 97.12 306 MET A CA 1
ATOM 2507 C C . MET A 1 306 ? -3.906 -22.078 8.508 1 97.12 306 MET A C 1
ATOM 2509 O O . MET A 1 306 ? -4.066 -20.891 8.188 1 97.12 306 MET A O 1
ATOM 2513 N N . SER A 1 307 ? -4.316 -22.578 9.68 1 97.38 307 SER A N 1
ATOM 2514 C CA . SER A 1 307 ? -4.805 -21.656 10.703 1 97.38 307 SER A CA 1
ATOM 2515 C C . SER A 1 307 ? -3.711 -20.688 11.141 1 97.38 307 SER A C 1
ATOM 2517 O O . SER A 1 307 ? -3.945 -19.484 11.234 1 97.38 307 SER A O 1
ATOM 2519 N N . ALA A 1 308 ? -2.547 -21.219 11.422 1 97.19 308 ALA A N 1
ATOM 2520 C CA . ALA A 1 308 ? -1.4 -20.391 11.75 1 97.19 308 ALA A CA 1
ATOM 2521 C C . ALA A 1 308 ? -0.99 -19.531 10.555 1 97.19 308 ALA A C 1
ATOM 2523 O O . ALA A 1 308 ? -0.698 -18.344 10.711 1 97.19 308 ALA A O 1
ATOM 2524 N N . TYR A 1 309 ? -1.01 -20.172 9.383 1 97.25 309 TYR A N 1
ATOM 2525 C CA . TYR A 1 309 ? -0.542 -19.516 8.164 1 97.25 309 TYR A CA 1
ATOM 2526 C C . TYR A 1 309 ? -1.425 -18.328 7.809 1 97.25 309 TYR A C 1
ATOM 2528 O O . TYR A 1 309 ? -0.957 -17.359 7.207 1 97.25 309 TYR A O 1
ATOM 2536 N N . THR A 1 310 ? -2.697 -18.297 8.203 1 97.75 310 THR A N 1
ATOM 2537 C CA . THR A 1 310 ? -3.635 -17.219 7.941 1 97.75 310 THR A CA 1
ATOM 2538 C C . THR A 1 310 ? -3.172 -15.93 8.625 1 97.75 310 THR A C 1
ATOM 2540 O O . THR A 1 310 ? -3.498 -14.828 8.172 1 97.75 310 THR A O 1
ATOM 2543 N N . ASN A 1 311 ? -2.359 -16.078 9.641 1 96.69 311 ASN A N 1
ATOM 2544 C CA . ASN A 1 311 ? -1.938 -14.914 10.414 1 96.69 311 ASN A CA 1
ATOM 2545 C C . ASN A 1 311 ? -0.548 -14.438 10 1 96.69 311 ASN A C 1
ATOM 2547 O O . ASN A 1 311 ? -0.049 -13.438 10.523 1 96.69 311 ASN A O 1
ATOM 2551 N N . LEU A 1 312 ? 0.075 -15.172 9.133 1 97.38 312 LEU A N 1
ATOM 2552 C CA . LEU A 1 312 ? 1.426 -14.844 8.695 1 97.38 312 LEU A CA 1
ATOM 2553 C C . LEU A 1 312 ? 1.394 -13.859 7.527 1 97.38 312 LEU A C 1
ATOM 2555 O O . LEU A 1 312 ? 1.056 -14.234 6.402 1 97.38 312 LEU A O 1
ATOM 2559 N N . ILE A 1 313 ? 1.723 -12.625 7.777 1 97.56 313 ILE A N 1
ATOM 2560 C CA . ILE A 1 313 ? 1.693 -11.547 6.797 1 97.56 313 ILE A CA 1
ATOM 2561 C C . ILE A 1 313 ? 2.977 -10.727 6.891 1 97.56 313 ILE A C 1
ATOM 2563 O O . ILE A 1 313 ? 3.91 -11.102 7.605 1 97.56 313 ILE A O 1
ATOM 2567 N N . ASP A 1 314 ? 3.084 -9.633 6.176 1 97.88 314 ASP A N 1
ATOM 2568 C CA . ASP A 1 314 ? 4.305 -8.836 6.105 1 97.88 314 ASP A CA 1
ATOM 2569 C C . ASP A 1 314 ? 4.633 -8.211 7.461 1 97.88 314 ASP A C 1
ATOM 2571 O O . ASP A 1 314 ? 5.754 -7.746 7.68 1 97.88 314 ASP A O 1
ATOM 2575 N N . ASP A 1 315 ? 3.695 -8.25 8.367 1 96.69 315 ASP A N 1
ATOM 2576 C CA . ASP A 1 315 ? 3.91 -7.645 9.68 1 96.69 315 ASP A CA 1
ATOM 2577 C C . ASP A 1 315 ? 4.93 -8.438 10.492 1 96.69 315 ASP A C 1
ATOM 2579 O O . ASP A 1 315 ? 5.348 -8.008 11.57 1 96.69 315 ASP A O 1
ATOM 2583 N N . ILE A 1 316 ? 5.379 -9.633 9.961 1 97.75 316 ILE A N 1
ATOM 2584 C CA . ILE A 1 316 ? 6.453 -10.391 10.586 1 97.75 316 ILE A CA 1
ATOM 2585 C C . ILE A 1 316 ? 7.668 -9.492 10.797 1 97.75 316 ILE A C 1
ATOM 2587 O O . ILE A 1 316 ? 8.398 -9.641 11.781 1 97.75 316 ILE A O 1
ATOM 2591 N N . PHE A 1 317 ? 7.926 -8.531 9.891 1 98.06 317 PHE A N 1
ATOM 2592 C CA . PHE A 1 317 ? 8.992 -7.543 10.008 1 98.06 317 PHE A CA 1
ATOM 2593 C C . PHE A 1 317 ? 8.961 -6.867 11.367 1 98.06 317 PHE A C 1
ATOM 2595 O O . PHE A 1 317 ? 9.953 -6.875 12.094 1 98.06 317 PHE A O 1
ATOM 2602 N N . HIS A 1 318 ? 7.805 -6.371 11.789 1 97.62 318 HIS A N 1
ATOM 2603 C CA . HIS A 1 318 ? 7.688 -5.617 13.031 1 97.62 318 HIS A CA 1
ATOM 2604 C C . HIS A 1 318 ? 7.5 -6.547 14.227 1 97.62 318 HIS A C 1
ATOM 2606 O O . HIS A 1 318 ? 7.875 -6.207 15.352 1 97.62 318 HIS A O 1
ATOM 2612 N N . ARG A 1 319 ? 6.93 -7.707 13.984 1 97.06 319 ARG A N 1
ATOM 2613 C CA . ARG A 1 319 ? 6.859 -8.68 15.062 1 97.06 319 ARG A CA 1
ATOM 2614 C C . ARG A 1 319 ? 8.258 -9.047 15.562 1 97.06 319 ARG A C 1
ATOM 2616 O O . ARG A 1 319 ? 8.469 -9.195 16.766 1 97.06 319 ARG A O 1
ATOM 2623 N N . ILE A 1 320 ? 9.156 -9.195 14.617 1 98 320 ILE A N 1
ATOM 2624 C CA . ILE A 1 320 ? 10.531 -9.492 14.992 1 98 320 ILE A CA 1
ATOM 2625 C C . ILE A 1 320 ? 11.148 -8.281 15.695 1 98 320 ILE A C 1
ATOM 2627 O O . ILE A 1 320 ? 11.742 -8.422 16.766 1 98 320 ILE A O 1
ATOM 2631 N N . LEU A 1 321 ? 10.961 -7.086 15.172 1 97 321 LEU A N 1
ATOM 2632 C CA . LEU A 1 321 ? 11.562 -5.863 15.703 1 97 321 LEU A CA 1
ATOM 2633 C C . LEU A 1 321 ? 11.141 -5.629 17.141 1 97 321 LEU A C 1
ATOM 2635 O O . LEU A 1 321 ? 11.93 -5.145 17.953 1 97 321 LEU A O 1
ATOM 2639 N N . LEU A 1 322 ? 9.891 -6.02 17.453 1 95.19 322 LEU A N 1
ATOM 2640 C CA . LEU A 1 322 ? 9.328 -5.68 18.75 1 95.19 322 LEU A CA 1
ATOM 2641 C C . LEU A 1 322 ? 9.336 -6.891 19.688 1 95.19 322 LEU A C 1
ATOM 2643 O O . LEU A 1 322 ? 8.844 -6.816 20.812 1 95.19 322 LEU A O 1
ATOM 2647 N N . ALA A 1 323 ? 9.867 -8 19.156 1 95.5 323 ALA A N 1
ATOM 2648 C CA . ALA A 1 323 ? 9.859 -9.227 19.953 1 95.5 323 ALA A CA 1
ATOM 2649 C C . ALA A 1 323 ? 10.648 -9.039 21.25 1 95.5 323 ALA A C 1
ATOM 2651 O O . ALA A 1 323 ? 11.672 -8.352 21.266 1 95.5 323 ALA A O 1
ATOM 2652 N N . LYS A 1 324 ? 10.164 -9.617 22.266 1 91.75 324 LYS A N 1
ATOM 2653 C CA . LYS A 1 324 ? 10.875 -9.57 23.531 1 91.75 324 LYS A CA 1
ATOM 2654 C C . LYS A 1 324 ? 11.891 -10.703 23.641 1 91.75 324 LYS A C 1
ATOM 2656 O O . LYS A 1 324 ? 11.695 -11.781 23.062 1 91.75 324 LYS A O 1
ATOM 2661 N N . GLY A 1 325 ? 12.914 -10.477 24.297 1 91.56 325 GLY A N 1
ATOM 2662 C CA . GLY A 1 325 ? 13.953 -11.477 24.5 1 91.56 325 GLY A CA 1
ATOM 2663 C C . GLY A 1 325 ? 15.328 -11 24.094 1 91.56 325 GLY A C 1
ATOM 2664 O O . GLY A 1 325 ? 15.461 -10.023 23.344 1 91.56 325 GLY A O 1
ATOM 2665 N N . ASP A 1 326 ? 16.328 -11.719 24.547 1 94 326 ASP A N 1
ATOM 2666 C CA . ASP A 1 326 ? 17.703 -11.258 24.312 1 94 326 ASP A CA 1
ATOM 2667 C C . ASP A 1 326 ? 18.547 -12.367 23.688 1 94 326 ASP A C 1
ATOM 2669 O O . ASP A 1 326 ? 19.781 -12.297 23.719 1 94 326 ASP A O 1
ATOM 2673 N N . HIS A 1 327 ? 17.875 -13.422 23.234 1 97.19 327 HIS A N 1
ATOM 2674 C CA . HIS A 1 327 ? 18.656 -14.453 22.531 1 97.19 327 HIS A CA 1
ATOM 2675 C C . HIS A 1 327 ? 19.484 -13.844 21.406 1 97.19 327 HIS A C 1
ATOM 2677 O O . HIS A 1 327 ? 19 -12.977 20.672 1 97.19 327 HIS A O 1
ATOM 2683 N N . PRO A 1 328 ? 20.656 -14.297 21.219 1 97.75 328 PRO A N 1
ATOM 2684 C CA . PRO A 1 328 ? 21.547 -13.703 20.219 1 97.75 328 PRO A CA 1
ATOM 2685 C C . PRO A 1 328 ? 20.953 -13.734 18.812 1 97.75 328 PRO A C 1
ATOM 2687 O O . PRO A 1 328 ? 21.141 -12.789 18.047 1 97.75 328 PRO A O 1
ATOM 2690 N N . ASP A 1 329 ? 20.297 -14.805 18.5 1 97.75 329 ASP A N 1
ATOM 2691 C CA . ASP A 1 329 ? 19.703 -14.914 17.188 1 97.75 329 ASP A CA 1
ATOM 2692 C C . ASP A 1 329 ? 18.625 -13.844 16.969 1 97.75 329 ASP A C 1
ATOM 2694 O O . ASP A 1 329 ? 18.516 -13.258 15.891 1 97.75 329 ASP A O 1
ATOM 2698 N N . LEU A 1 330 ? 17.844 -13.688 17.984 1 98.12 330 LEU A N 1
ATOM 2699 C CA . LEU A 1 330 ? 16.781 -12.688 17.891 1 98.12 330 LEU A CA 1
ATOM 2700 C C . LEU A 1 330 ? 17.359 -11.281 17.828 1 98.12 330 LEU A C 1
ATOM 2702 O O . LEU A 1 330 ? 16.875 -10.438 17.078 1 98.12 330 LEU A O 1
ATOM 2706 N N . VAL A 1 331 ? 18.391 -11.055 18.625 1 98.19 331 VAL A N 1
ATOM 2707 C CA . VAL A 1 331 ? 19.078 -9.758 18.609 1 98.19 331 VAL A CA 1
ATOM 2708 C 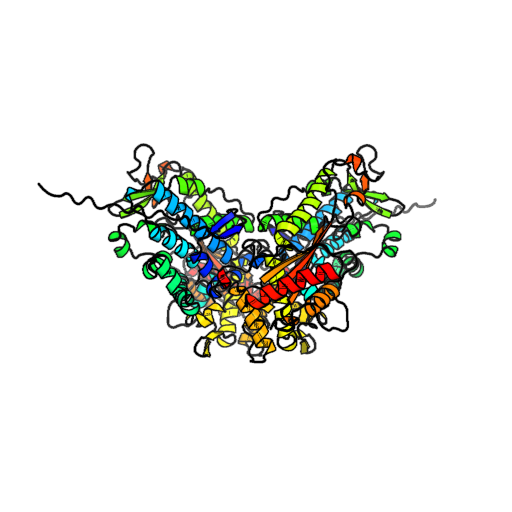C . VAL A 1 331 ? 19.641 -9.492 17.219 1 98.19 331 VAL A C 1
ATOM 2710 O O . VAL A 1 331 ? 19.5 -8.383 16.688 1 98.19 331 VAL A O 1
ATOM 2713 N N . LYS A 1 332 ? 20.25 -10.5 16.656 1 98 332 LYS A N 1
ATOM 2714 C CA . LYS A 1 332 ? 20.797 -10.375 15.312 1 98 332 LYS A CA 1
ATOM 2715 C C . LYS A 1 332 ? 19.703 -10.078 14.289 1 98 332 LYS A C 1
ATOM 2717 O O . LYS A 1 332 ? 19.891 -9.242 13.398 1 98 332 LYS A O 1
ATOM 2722 N N . ALA A 1 333 ? 18.578 -10.789 14.367 1 98.62 333 ALA A N 1
ATOM 2723 C CA . ALA A 1 333 ? 17.453 -10.547 13.469 1 98.62 333 ALA A CA 1
ATOM 2724 C C . ALA A 1 333 ? 16.984 -9.102 13.555 1 98.62 333 ALA A C 1
ATOM 2726 O O . ALA A 1 333 ? 16.766 -8.445 12.531 1 98.62 333 ALA A O 1
ATOM 2727 N N . LYS A 1 334 ? 16.875 -8.602 14.781 1 98.38 334 LYS A N 1
ATOM 2728 C CA . LYS A 1 334 ? 16.453 -7.219 15 1 98.38 334 LYS A CA 1
ATOM 2729 C C . LYS A 1 334 ? 17.438 -6.238 14.391 1 98.38 334 LYS A C 1
ATOM 2731 O O . LYS A 1 334 ? 17.047 -5.258 13.758 1 98.38 334 LYS A O 1
ATOM 2736 N N . GLU A 1 335 ? 18.672 -6.531 14.609 1 98.19 335 GLU A N 1
ATOM 2737 C CA . GLU A 1 335 ? 19.719 -5.66 14.078 1 98.19 335 GLU A CA 1
ATOM 2738 C C . GLU A 1 335 ? 19.656 -5.574 12.555 1 98.19 335 GLU A C 1
ATOM 2740 O O . GLU A 1 335 ? 19.797 -4.492 11.984 1 98.19 335 GLU A O 1
ATOM 2745 N N . ILE A 1 336 ? 19.484 -6.688 11.914 1 98.5 336 ILE A N 1
ATOM 2746 C CA . ILE A 1 336 ? 19.406 -6.719 10.453 1 98.5 336 ILE A CA 1
ATOM 2747 C C . ILE A 1 336 ? 18.234 -5.867 9.977 1 98.5 336 ILE A C 1
ATOM 2749 O O . ILE A 1 336 ? 18.375 -5.07 9.047 1 98.5 336 ILE A O 1
ATOM 2753 N N . LEU A 1 337 ? 17.062 -6.047 10.625 1 98.56 337 LEU A N 1
ATOM 2754 C CA . LEU A 1 337 ? 15.875 -5.293 10.227 1 98.56 337 LEU A CA 1
ATOM 2755 C C . LEU A 1 337 ? 16.062 -3.803 10.484 1 98.56 337 LEU A C 1
ATOM 2757 O O . LEU A 1 337 ? 15.656 -2.971 9.672 1 98.56 337 LEU A O 1
ATOM 2761 N N . GLU A 1 338 ? 16.656 -3.441 11.617 1 98.19 338 GLU A N 1
ATOM 2762 C CA . GLU A 1 338 ? 16.984 -2.045 11.891 1 98.19 338 GLU A CA 1
ATOM 2763 C C . GLU A 1 338 ? 17.906 -1.473 10.828 1 98.19 338 GLU A C 1
ATOM 2765 O O . GLU A 1 338 ? 17.781 -0.311 10.438 1 98.19 338 GLU A O 1
ATOM 2770 N N . ASN A 1 339 ? 18.906 -2.289 10.43 1 98.12 339 ASN A N 1
ATOM 2771 C CA . ASN A 1 339 ? 19.828 -1.864 9.383 1 98.12 339 ASN A CA 1
ATOM 2772 C C . ASN A 1 339 ? 19.078 -1.569 8.078 1 98.12 339 ASN A C 1
ATOM 2774 O O . ASN A 1 339 ? 19.438 -0.636 7.359 1 98.12 339 ASN A O 1
ATOM 2778 N N . ILE A 1 340 ? 18.078 -2.365 7.738 1 98.31 340 ILE A N 1
ATOM 2779 C CA . ILE A 1 340 ? 17.281 -2.104 6.543 1 98.31 340 ILE A CA 1
ATOM 2780 C C . ILE A 1 340 ? 16.625 -0.733 6.652 1 98.31 340 ILE A C 1
ATOM 2782 O O . ILE A 1 340 ? 16.672 0.064 5.715 1 98.31 340 ILE A O 1
ATOM 2786 N N . LEU A 1 341 ? 16.047 -0.404 7.844 1 97.88 341 LEU A N 1
ATOM 2787 C CA . LEU A 1 341 ? 15.359 0.861 8.055 1 97.88 341 LEU A CA 1
ATOM 2788 C C . LEU A 1 341 ? 16.328 2.031 8.023 1 97.88 341 LEU A C 1
ATOM 2790 O O . LEU A 1 341 ? 15.977 3.133 7.602 1 97.88 341 LEU A O 1
ATOM 2794 N N . LYS A 1 342 ? 17.547 1.804 8.375 1 97.31 342 LYS A N 1
ATOM 2795 C CA . LYS A 1 342 ? 18.562 2.857 8.422 1 97.31 342 LYS A CA 1
ATOM 2796 C C . LYS A 1 342 ? 19.391 2.871 7.141 1 97.31 342 LYS A C 1
ATOM 2798 O O . LYS A 1 342 ? 20.359 3.629 7.031 1 97.31 342 LYS A O 1
ATOM 2803 N N . ARG A 1 343 ? 19.125 1.967 6.242 1 96.5 343 ARG A N 1
ATOM 2804 C CA . ARG A 1 343 ? 19.781 1.837 4.945 1 96.5 343 ARG A CA 1
ATOM 2805 C C . ARG A 1 343 ? 21.25 1.469 5.109 1 96.5 343 ARG A C 1
ATOM 2807 O O . ARG A 1 343 ? 22.109 1.955 4.367 1 96.5 343 ARG A O 1
ATOM 2814 N N . ARG A 1 344 ? 21.531 0.78 6.176 1 96.56 344 ARG A N 1
ATOM 2815 C CA . ARG A 1 344 ? 22.828 0.123 6.324 1 96.56 344 ARG A CA 1
ATOM 2816 C C . ARG A 1 344 ? 22.797 -1.287 5.746 1 96.56 344 ARG A C 1
ATOM 2818 O O . ARG A 1 344 ? 22.734 -2.268 6.492 1 96.56 344 ARG A O 1
ATOM 2825 N N . LEU A 1 345 ? 22.953 -1.349 4.414 1 97.62 345 LEU A N 1
ATOM 2826 C CA . LEU A 1 345 ? 22.672 -2.566 3.668 1 97.62 345 LEU A CA 1
ATOM 2827 C C . LEU A 1 345 ? 23.938 -3.383 3.445 1 97.62 345 LEU A C 1
ATOM 2829 O O . LEU A 1 345 ? 25.047 -2.861 3.576 1 97.62 345 LEU A O 1
ATOM 2833 N N . TYR A 1 346 ? 23.688 -4.691 3.18 1 97.88 346 TYR A N 1
ATOM 2834 C CA . TYR A 1 346 ? 24.812 -5.496 2.699 1 97.88 346 TYR A CA 1
ATOM 2835 C C . TYR A 1 346 ? 25.469 -4.852 1.482 1 97.88 346 TYR A C 1
ATOM 2837 O O . TYR A 1 346 ? 24.844 -4.043 0.792 1 97.88 346 TYR A O 1
ATOM 2845 N N . ILE A 1 347 ? 26.703 -5.176 1.238 1 97.62 347 ILE A N 1
ATOM 2846 C CA . ILE A 1 347 ? 27.453 -4.473 0.207 1 97.62 347 ILE A CA 1
ATOM 2847 C C . ILE A 1 347 ? 27.594 -5.355 -1.031 1 97.62 347 ILE A C 1
ATOM 2849 O O . ILE A 1 347 ? 27.922 -6.539 -0.924 1 97.62 347 ILE A O 1
ATOM 2853 N N . TYR A 1 348 ? 27.234 -4.785 -2.172 1 97.19 348 TYR A N 1
ATOM 2854 C CA . TYR A 1 348 ? 27.453 -5.434 -3.459 1 97.19 348 TYR A CA 1
ATOM 2855 C C . TYR A 1 348 ? 28.938 -5.48 -3.805 1 97.19 348 TYR A C 1
ATOM 2857 O O . TYR A 1 348 ? 29.594 -4.441 -3.902 1 97.19 348 TYR A O 1
ATOM 2865 N N . VAL A 1 349 ? 29.469 -6.617 -4.102 1 97.5 349 VAL A N 1
ATOM 2866 C CA . VAL A 1 349 ? 30.891 -6.781 -4.348 1 97.5 349 VAL A CA 1
ATOM 2867 C C . VAL A 1 349 ? 31.156 -6.812 -5.852 1 97.5 349 VAL A C 1
ATOM 2869 O O . VAL A 1 349 ? 32.156 -6.25 -6.32 1 97.5 349 VAL A O 1
ATOM 2872 N N . GLY A 1 350 ? 30.359 -7.52 -6.52 1 96.94 350 GLY A N 1
ATOM 2873 C CA . GLY A 1 350 ? 30.516 -7.691 -7.953 1 96.94 350 GLY A CA 1
ATOM 2874 C C . GLY A 1 350 ? 29.609 -8.766 -8.523 1 96.94 350 GLY A C 1
ATOM 2875 O O . GLY A 1 350 ? 28.766 -9.328 -7.809 1 96.94 350 GLY A O 1
ATOM 2876 N N . GLN A 1 351 ? 29.703 -8.961 -9.836 1 96.56 351 GLN A N 1
ATOM 2877 C CA . GLN A 1 351 ? 28.859 -9.953 -10.477 1 96.56 351 GLN A CA 1
ATOM 2878 C C . GLN A 1 351 ? 29.594 -10.656 -11.609 1 96.56 351 GLN A C 1
ATOM 2880 O O . GLN A 1 351 ? 30.594 -10.141 -12.133 1 96.56 351 GLN A O 1
ATOM 2885 N N . THR A 1 352 ? 29.172 -11.844 -11.922 1 95.12 352 THR A N 1
ATOM 2886 C CA . THR A 1 352 ? 29.703 -12.625 -13.039 1 95.12 352 THR A CA 1
ATOM 2887 C C . THR A 1 352 ? 28.578 -13.43 -13.695 1 95.12 352 THR A C 1
ATOM 2889 O O . THR A 1 352 ? 27.469 -13.492 -13.18 1 95.12 352 THR A O 1
ATOM 2892 N N . GLU A 1 353 ? 28.828 -13.883 -14.867 1 91 353 GLU A N 1
ATOM 2893 C CA . GLU A 1 353 ? 27.891 -14.758 -15.57 1 91 353 GLU A CA 1
ATOM 2894 C C . GLU A 1 353 ? 28.219 -16.234 -15.305 1 91 353 GLU A C 1
ATOM 2896 O O . GLU A 1 353 ? 29.344 -16.672 -15.539 1 91 353 GLU A O 1
ATOM 2901 N N . PRO A 1 354 ? 27.203 -16.891 -14.789 1 84.06 354 PRO A N 1
ATOM 2902 C CA . PRO A 1 354 ? 27.469 -18.297 -14.492 1 84.06 354 PRO A CA 1
ATOM 2903 C C . PRO A 1 354 ? 27.594 -19.156 -15.742 1 84.06 354 PRO A C 1
ATOM 2905 O O . PRO A 1 354 ? 27 -18.828 -16.781 1 84.06 354 PRO A O 1
ATOM 2908 N N . ASN A 1 355 ? 28.453 -20.172 -15.594 1 82.5 355 ASN A N 1
ATOM 2909 C CA . ASN A 1 355 ? 28.422 -21.266 -16.562 1 82.5 355 ASN A CA 1
ATOM 2910 C C . ASN A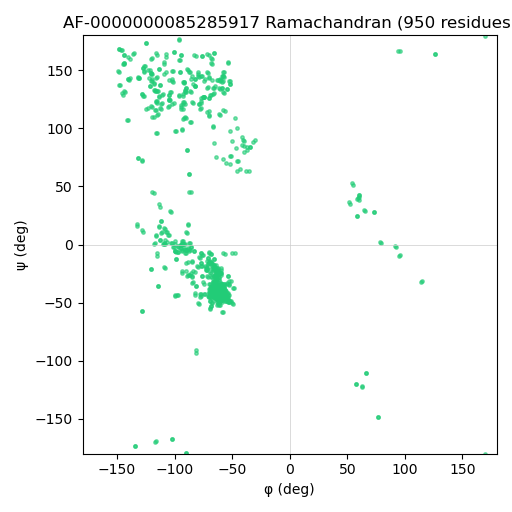 1 355 ? 27.375 -22.297 -16.172 1 82.5 355 ASN A C 1
ATOM 2912 O O . ASN A 1 355 ? 26.969 -22.391 -15.008 1 82.5 355 ASN A O 1
ATOM 2916 N N . ASP A 1 356 ? 26.703 -22.922 -17.031 1 74.75 356 ASP A N 1
ATOM 2917 C CA . ASP A 1 356 ? 25.547 -23.797 -16.828 1 74.75 356 ASP A CA 1
ATOM 2918 C C . ASP A 1 356 ? 25.828 -24.828 -15.75 1 74.75 356 ASP A C 1
ATOM 2920 O O . ASP A 1 356 ? 24.891 -25.312 -15.094 1 74.75 356 ASP A O 1
ATOM 2924 N N . GLU A 1 357 ? 26.953 -24.891 -15.305 1 81.19 357 GLU A N 1
ATOM 2925 C CA . GLU A 1 357 ? 27.234 -26.047 -14.445 1 81.19 357 GLU A CA 1
ATOM 2926 C C . GLU A 1 357 ? 27.547 -25.609 -13.016 1 81.19 357 GLU A C 1
ATOM 2928 O O . GLU A 1 357 ? 27.5 -26.406 -12.086 1 81.19 357 GLU A O 1
ATOM 2933 N N . ILE A 1 358 ? 27.703 -24.438 -12.828 1 89.5 358 ILE A N 1
ATOM 2934 C CA . ILE A 1 358 ? 28.188 -24.031 -11.516 1 89.5 358 ILE A CA 1
ATOM 2935 C C . ILE A 1 358 ? 27.031 -23.531 -10.664 1 89.5 358 ILE A C 1
ATOM 2937 O O . ILE A 1 358 ? 26.297 -22.625 -11.062 1 89.5 358 ILE A O 1
ATOM 2941 N N . SER A 1 359 ? 26.844 -24.172 -9.523 1 90.5 359 SER A N 1
ATOM 2942 C CA . SER A 1 359 ? 25.797 -23.766 -8.586 1 90.5 359 SER A CA 1
ATOM 2943 C C . SER A 1 359 ? 26.281 -22.609 -7.711 1 90.5 359 SER A C 1
ATOM 2945 O O . SER A 1 359 ? 27.484 -22.328 -7.652 1 90.5 359 SER A O 1
ATOM 2947 N N . GLN A 1 360 ? 25.328 -21.953 -7.09 1 91.12 360 GLN A N 1
ATOM 2948 C CA . GLN A 1 360 ? 25.641 -20.875 -6.152 1 91.12 360 GLN A CA 1
ATOM 2949 C C . GLN A 1 360 ? 26.531 -21.375 -5.016 1 91.12 360 GLN A C 1
ATOM 2951 O O . GLN A 1 360 ? 27.469 -20.688 -4.613 1 91.12 360 GLN A O 1
ATOM 2956 N N . GLU A 1 361 ? 26.203 -22.531 -4.57 1 91.12 361 GLU A N 1
ATOM 2957 C CA . GLU A 1 361 ? 26.922 -23.109 -3.438 1 91.12 361 GLU A CA 1
ATOM 2958 C C . GLU A 1 361 ? 28.375 -23.422 -3.805 1 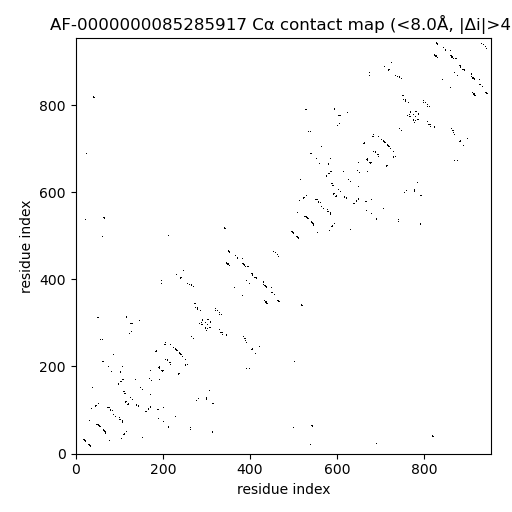91.12 361 GLU A C 1
ATOM 2960 O O . GLU A 1 361 ? 29.297 -23.172 -3.02 1 91.12 361 GLU A O 1
ATOM 2965 N N . LYS A 1 362 ? 28.516 -23.984 -4.945 1 94.5 362 LYS A N 1
ATOM 2966 C CA . LYS A 1 362 ? 29.859 -24.312 -5.402 1 94.5 362 LYS A CA 1
ATOM 2967 C C . LYS A 1 362 ? 30.703 -23.047 -5.551 1 94.5 362 LYS A C 1
ATOM 2969 O O . LYS A 1 362 ? 31.875 -23.031 -5.16 1 94.5 362 LYS A O 1
ATOM 2974 N N . LEU A 1 363 ? 30.109 -22.078 -6.148 1 95.75 363 LEU A N 1
ATOM 2975 C CA . LEU A 1 363 ? 30.812 -20.812 -6.301 1 95.75 363 LEU A CA 1
ATOM 2976 C C . LEU A 1 363 ? 31.172 -20.219 -4.941 1 95.75 363 LEU A C 1
ATOM 2978 O O . LEU A 1 363 ? 32.312 -19.797 -4.727 1 95.75 363 LEU A O 1
ATOM 2982 N N . LEU A 1 364 ? 30.25 -20.203 -4.055 1 96.31 364 LEU A N 1
ATOM 2983 C CA . LEU A 1 364 ? 30.469 -19.625 -2.73 1 96.31 364 LEU A CA 1
ATOM 2984 C C . LEU A 1 364 ? 31.562 -20.391 -1.98 1 96.31 364 LEU A C 1
ATOM 2986 O O . LEU A 1 364 ? 32.406 -19.797 -1.3 1 96.31 364 LEU A O 1
ATOM 2990 N N . ASP A 1 365 ? 31.531 -21.656 -2.092 1 96.44 365 ASP A N 1
ATOM 2991 C CA . ASP A 1 365 ? 32.531 -22.5 -1.454 1 96.44 365 ASP A CA 1
ATOM 2992 C C . ASP A 1 365 ? 33.938 -22.203 -2.012 1 96.44 365 ASP A C 1
ATOM 2994 O O . ASP A 1 365 ? 34.906 -22.125 -1.261 1 96.44 365 ASP A O 1
ATOM 2998 N N . THR A 1 366 ? 33.938 -22.094 -3.301 1 97.12 366 THR A N 1
ATOM 2999 C CA . THR A 1 366 ? 35.219 -21.812 -3.945 1 97.12 366 THR A CA 1
ATOM 3000 C C . THR A 1 366 ? 35.719 -20.422 -3.539 1 97.12 366 THR A C 1
ATOM 3002 O O . THR A 1 366 ? 36.938 -20.234 -3.334 1 97.12 366 THR A O 1
ATOM 3005 N N . ILE A 1 367 ? 34.844 -19.469 -3.426 1 97.75 367 ILE A N 1
ATOM 3006 C CA . ILE A 1 367 ? 35.219 -18.141 -2.969 1 97.75 367 ILE A CA 1
ATOM 3007 C C . ILE A 1 367 ? 35.781 -18.234 -1.551 1 97.75 367 ILE A C 1
ATOM 3009 O O . ILE A 1 367 ? 36.812 -17.656 -1.257 1 97.75 367 ILE A O 1
ATOM 3013 N N . SER A 1 368 ? 35.094 -18.938 -0.752 1 96.94 368 SER A N 1
ATOM 3014 C CA . SER A 1 368 ? 35.5 -19.094 0.64 1 96.94 368 SER A CA 1
ATOM 3015 C C . SER A 1 368 ? 36.906 -19.703 0.741 1 96.94 368 SER A C 1
ATOM 3017 O O . SER A 1 368 ? 37.688 -19.312 1.604 1 96.94 368 SER A O 1
ATOM 3019 N N . SER A 1 369 ? 37.219 -20.641 -0.091 1 97 369 SER A N 1
ATOM 3020 C CA . SER A 1 369 ? 38.5 -21.312 -0.081 1 97 369 SER A CA 1
ATOM 3021 C C . SER A 1 369 ? 39.625 -20.391 -0.573 1 97 369 SER A C 1
ATOM 3023 O O . SER A 1 369 ? 40.781 -20.672 -0.357 1 97 369 SER A O 1
ATOM 3025 N N . ASN A 1 370 ? 39.219 -19.312 -1.232 1 97.44 370 ASN A N 1
ATOM 3026 C CA . ASN A 1 370 ? 40.188 -18.391 -1.789 1 97.44 370 ASN A CA 1
ATOM 3027 C C . ASN A 1 370 ? 40.375 -17.172 -0.898 1 97.44 370 ASN A C 1
ATOM 3029 O O . ASN A 1 370 ? 41.125 -16.25 -1.249 1 97.44 370 ASN A O 1
ATOM 3033 N N . ILE A 1 371 ? 39.719 -17.172 0.192 1 96.94 371 ILE A N 1
ATOM 3034 C CA . ILE A 1 371 ? 39.906 -16.078 1.135 1 96.94 371 ILE A CA 1
ATOM 3035 C C . ILE A 1 371 ? 41.312 -16.125 1.708 1 96.94 371 ILE A C 1
ATOM 3037 O O . ILE A 1 371 ? 41.75 -17.172 2.188 1 96.94 371 ILE A O 1
ATOM 3041 N N . PRO A 1 372 ? 41.969 -15.016 1.654 1 94.25 372 PRO A N 1
ATOM 3042 C CA . PRO A 1 372 ? 43.344 -15.008 2.189 1 94.25 372 PRO A CA 1
ATOM 3043 C C . PRO A 1 372 ? 43.406 -15.43 3.654 1 94.25 372 PRO A C 1
ATOM 3045 O O . PRO A 1 372 ? 42.5 -15.086 4.438 1 94.25 372 PRO A O 1
ATOM 3048 N N . GLU A 1 373 ? 44.469 -16.062 4.082 1 91.69 373 GLU A N 1
ATOM 3049 C CA . GLU A 1 373 ? 44.625 -16.594 5.434 1 91.69 373 GLU A CA 1
ATOM 3050 C C . GLU A 1 373 ? 44.625 -15.469 6.469 1 91.69 373 GLU A C 1
ATOM 3052 O O . GLU A 1 373 ? 44.156 -15.648 7.586 1 91.69 373 GLU A O 1
ATOM 3057 N N . GLU A 1 374 ? 45.094 -14.336 6.078 1 92.25 374 GLU A N 1
ATOM 3058 C CA . GLU A 1 374 ? 45.219 -13.227 7.016 1 92.25 374 GLU A CA 1
ATOM 3059 C C . GLU A 1 374 ? 43.938 -12.43 7.117 1 92.25 374 GLU A C 1
ATOM 3061 O O . GLU A 1 374 ? 43.781 -11.562 7.98 1 92.25 374 GLU A O 1
ATOM 3066 N N . SER A 1 375 ? 43 -12.812 6.297 1 94.69 375 SER A N 1
ATOM 3067 C CA . SER A 1 375 ? 41.75 -12.055 6.258 1 94.69 375 SER A CA 1
ATOM 3068 C C . SER A 1 375 ? 40.844 -12.422 7.426 1 94.69 375 SER A C 1
ATOM 3070 O O . SER A 1 375 ? 40.844 -13.57 7.867 1 94.69 375 SER A O 1
ATOM 3072 N N . SER A 1 376 ? 40.125 -11.484 7.973 1 95.06 376 SER A N 1
ATOM 3073 C CA . SER A 1 376 ? 39.125 -11.727 9.008 1 95.06 376 SER A CA 1
ATOM 3074 C C . SER A 1 376 ? 37.781 -12.07 8.398 1 95.06 376 SER A C 1
ATOM 3076 O O . SER A 1 376 ? 36.812 -12.328 9.117 1 95.06 376 SER A O 1
ATOM 3078 N N . LEU A 1 377 ? 37.75 -12.109 7.094 1 95.62 377 LEU A N 1
ATOM 3079 C CA . LEU A 1 377 ? 36.531 -12.398 6.355 1 95.62 377 LEU A CA 1
ATOM 3080 C C . LEU A 1 377 ? 36.094 -13.852 6.559 1 95.62 377 LEU A C 1
ATOM 3082 O O . LEU A 1 377 ? 36.906 -14.766 6.43 1 95.62 377 LEU A O 1
ATOM 3086 N N . GLU A 1 378 ? 34.844 -13.969 6.93 1 94.44 378 GLU A N 1
ATOM 3087 C CA . GLU A 1 378 ? 34.312 -15.305 7.125 1 94.44 378 GLU A CA 1
ATOM 3088 C C . GLU A 1 378 ? 33.312 -15.648 6.027 1 94.44 378 GLU A C 1
ATOM 3090 O O . GLU A 1 378 ? 32.688 -14.766 5.449 1 94.44 378 GLU A O 1
ATOM 3095 N N . ARG A 1 379 ? 33.125 -16.953 5.801 1 94.81 379 ARG A N 1
ATOM 3096 C CA . ARG A 1 379 ? 32.219 -17.453 4.781 1 94.81 379 ARG A CA 1
ATOM 3097 C C . ARG A 1 379 ? 30.797 -16.938 5.012 1 94.81 379 ARG A C 1
ATOM 3099 O O . ARG A 1 379 ? 30.062 -16.672 4.059 1 94.81 379 ARG A O 1
ATOM 3106 N N . GLU A 1 380 ? 30.406 -16.828 6.293 1 93.19 380 GLU A N 1
ATOM 3107 C CA . GLU A 1 380 ? 29.062 -16.438 6.664 1 93.19 380 GLU A CA 1
ATOM 3108 C C . GLU A 1 380 ? 28.781 -14.977 6.309 1 93.19 380 GLU A C 1
ATOM 3110 O O . GLU A 1 380 ? 27.625 -14.547 6.27 1 93.19 380 GLU A O 1
ATOM 3115 N N . GLU A 1 381 ? 29.812 -14.258 6.043 1 96.19 381 GLU A N 1
ATOM 3116 C CA . GLU A 1 381 ? 29.656 -12.844 5.715 1 96.19 381 GLU A CA 1
ATOM 3117 C C . GLU A 1 381 ? 29.5 -12.641 4.215 1 96.19 381 GLU A C 1
ATOM 3119 O O . GLU A 1 381 ? 29.375 -11.508 3.744 1 96.19 381 GLU A O 1
ATOM 3124 N N . LEU A 1 382 ? 29.516 -13.727 3.52 1 97.44 382 LEU A N 1
ATOM 3125 C CA . LEU A 1 382 ? 29.375 -13.664 2.068 1 97.44 382 LEU A CA 1
ATOM 3126 C C . LEU A 1 382 ? 28.062 -14.312 1.629 1 97.44 382 LEU A C 1
ATOM 3128 O O . LEU A 1 382 ? 27.516 -15.156 2.34 1 97.44 382 LEU A O 1
ATOM 3132 N N . GLY A 1 383 ? 27.547 -13.852 0.557 1 96.19 383 GLY A N 1
ATOM 3133 C CA . GLY A 1 383 ? 26.375 -14.445 -0.067 1 96.19 383 GLY A CA 1
ATOM 3134 C C . GLY A 1 383 ? 26.359 -14.289 -1.576 1 96.19 383 GLY A C 1
ATOM 3135 O O . GLY A 1 383 ? 26.922 -13.336 -2.113 1 96.19 383 GLY A O 1
ATOM 3136 N N . ILE A 1 384 ? 25.766 -15.242 -2.27 1 96.31 384 ILE A N 1
ATOM 3137 C CA . ILE A 1 384 ? 25.625 -15.172 -3.719 1 96.31 384 ILE A CA 1
ATOM 3138 C C . ILE A 1 384 ? 24.141 -15.047 -4.078 1 96.31 384 ILE A C 1
ATOM 3140 O O . ILE A 1 384 ? 23.312 -15.828 -3.605 1 96.31 384 ILE A O 1
ATOM 3144 N N . GLN A 1 385 ? 23.844 -14.086 -4.84 1 94.94 385 GLN A N 1
ATOM 3145 C CA . GLN A 1 385 ? 22.484 -13.898 -5.352 1 94.94 385 GLN A CA 1
ATOM 3146 C C . GLN A 1 385 ? 22.391 -14.336 -6.812 1 94.94 385 GLN A C 1
ATOM 3148 O O . GLN A 1 385 ? 23.25 -13.984 -7.629 1 94.94 385 GLN A O 1
ATOM 3153 N N . LYS A 1 386 ? 21.406 -15.102 -7.07 1 91.75 386 LYS A N 1
ATOM 3154 C CA . LYS A 1 386 ? 21.125 -15.508 -8.445 1 91.75 386 LYS A CA 1
ATOM 3155 C C . LYS A 1 386 ? 20.094 -14.586 -9.086 1 91.75 386 LYS A C 1
ATOM 3157 O O . LYS A 1 386 ? 19 -14.391 -8.531 1 91.75 386 LYS A O 1
ATOM 3162 N N . VAL A 1 387 ? 20.469 -13.969 -10.117 1 90.56 387 VAL A N 1
ATOM 3163 C CA . VAL A 1 387 ? 19.578 -13.055 -10.836 1 90.56 387 VAL A CA 1
ATOM 3164 C C . VAL A 1 387 ? 19.312 -13.602 -12.234 1 90.56 387 VAL A C 1
ATOM 3166 O O . VAL A 1 387 ? 20.219 -14.078 -12.914 1 90.56 387 VAL A O 1
ATOM 3169 N N . ARG A 1 388 ? 18.047 -13.609 -12.586 1 85.38 388 ARG A N 1
ATOM 3170 C CA . ARG A 1 388 ? 17.641 -14.094 -13.906 1 85.38 388 ARG A CA 1
ATOM 3171 C C . ARG A 1 388 ? 16.75 -13.078 -14.609 1 85.38 388 ARG A C 1
ATOM 3173 O O . ARG A 1 388 ? 15.836 -12.516 -14.008 1 85.38 388 ARG A O 1
ATOM 3180 N N . PHE A 1 389 ? 17.094 -12.789 -15.789 1 81.5 389 PHE A N 1
ATOM 3181 C CA . PHE A 1 389 ? 16.281 -11.961 -16.672 1 81.5 389 PHE A CA 1
ATOM 3182 C C . PHE A 1 389 ? 15.789 -12.766 -17.875 1 81.5 389 PHE A C 1
ATOM 3184 O O . PHE A 1 389 ? 16.594 -13.32 -18.625 1 81.5 389 PHE A O 1
ATOM 3191 N N . ASN A 1 390 ? 14.516 -13.008 -17.938 1 78.12 390 ASN A N 1
ATOM 3192 C CA . ASN A 1 390 ? 14.031 -13.734 -19.109 1 78.12 390 ASN A CA 1
ATOM 3193 C C . ASN A 1 390 ? 12.641 -13.266 -19.531 1 78.12 390 ASN A C 1
ATOM 3195 O O . ASN A 1 390 ? 12.016 -12.461 -18.828 1 78.12 390 ASN A O 1
ATOM 3199 N N . TYR A 1 391 ? 12.258 -13.648 -20.656 1 72.88 391 TYR A N 1
ATOM 3200 C CA . TYR A 1 391 ? 10.977 -13.266 -21.234 1 72.88 391 TYR A CA 1
ATOM 3201 C C . TYR A 1 391 ? 9.875 -14.242 -20.812 1 72.88 391 TYR A C 1
ATOM 3203 O O . TYR A 1 391 ? 8.836 -14.336 -21.469 1 72.88 391 TYR A O 1
ATOM 3211 N N . GLY A 1 392 ? 10.117 -15.047 -19.734 1 73.19 392 GLY A N 1
ATOM 3212 C CA . GLY A 1 392 ? 9.047 -15.852 -19.172 1 73.19 392 GLY A CA 1
ATOM 3213 C C . GLY A 1 392 ? 9.266 -17.344 -19.328 1 73.19 392 GLY A C 1
ATOM 3214 O O . GLY A 1 392 ? 8.703 -18.141 -18.578 1 73.19 392 GLY A O 1
ATOM 3215 N N . LEU A 1 393 ? 9.914 -17.734 -20.406 1 70.69 393 LEU A N 1
ATOM 3216 C CA . LEU A 1 393 ? 10.125 -19.156 -20.641 1 70.69 393 LEU A CA 1
ATOM 3217 C C . LEU A 1 393 ? 11.609 -19.5 -20.672 1 70.69 393 LEU A C 1
ATOM 3219 O O . LEU A 1 393 ? 12.078 -20.156 -21.609 1 70.69 393 LEU A O 1
ATOM 3223 N N . GLY A 1 394 ? 12.258 -18.922 -19.719 1 71.44 394 GLY A N 1
ATOM 3224 C CA . GLY A 1 394 ? 13.672 -19.219 -19.609 1 71.44 394 GLY A CA 1
ATOM 3225 C C . GLY A 1 394 ? 14.469 -18.766 -20.828 1 71.44 394 GLY A C 1
ATOM 3226 O O . GLY A 1 394 ? 14.406 -17.594 -21.203 1 71.44 394 GLY A O 1
ATOM 3227 N N . GLU A 1 395 ? 15.148 -19.734 -21.438 1 72.12 395 GLU A N 1
ATOM 3228 C CA . GLU A 1 395 ? 16.016 -19.422 -22.562 1 72.12 395 GLU A CA 1
ATOM 3229 C C . GLU A 1 395 ? 15.258 -19.453 -23.875 1 72.12 395 GLU A C 1
ATOM 3231 O O . GLU A 1 395 ? 15.758 -19 -24.906 1 72.12 395 GLU A O 1
ATOM 3236 N N . LYS A 1 396 ? 14.031 -19.797 -23.812 1 75.81 396 LYS A N 1
ATOM 3237 C CA . LYS A 1 396 ? 13.266 -20.016 -25.031 1 75.81 396 LYS A CA 1
ATOM 3238 C C . LYS A 1 396 ? 12.484 -18.75 -25.422 1 75.81 396 LYS A C 1
ATOM 3240 O O . LYS A 1 396 ? 12.18 -17.922 -24.562 1 75.81 396 LYS A O 1
ATOM 3245 N N . ASN A 1 397 ? 12.336 -18.625 -26.719 1 77.44 397 ASN A N 1
ATOM 3246 C CA . ASN A 1 397 ? 11.422 -17.609 -27.219 1 77.44 397 ASN A CA 1
ATOM 3247 C C . ASN A 1 397 ? 9.969 -17.969 -26.938 1 77.44 397 ASN A C 1
ATOM 3249 O O . ASN A 1 397 ? 9.438 -18.906 -27.531 1 77.44 397 ASN A O 1
ATOM 3253 N N . PRO A 1 398 ? 9.398 -17.25 -26.094 1 81.62 398 PRO A N 1
ATOM 3254 C CA . PRO A 1 398 ? 8.047 -17.641 -25.688 1 81.62 398 PRO A CA 1
ATOM 3255 C C . PRO A 1 398 ? 7.062 -17.641 -26.859 1 81.62 398 PRO A C 1
ATOM 3257 O O . PRO A 1 398 ? 6.086 -18.391 -26.844 1 81.62 398 PRO A O 1
ATOM 3260 N N . ILE A 1 399 ? 7.293 -16.844 -27.812 1 81.06 399 ILE A N 1
ATOM 3261 C CA . ILE A 1 399 ? 6.371 -16.734 -28.938 1 81.06 399 ILE A CA 1
ATOM 3262 C C . ILE A 1 399 ? 6.312 -18.047 -29.703 1 81.06 399 ILE A C 1
ATOM 3264 O O . ILE A 1 399 ? 5.285 -18.375 -30.312 1 81.06 399 ILE A O 1
ATOM 3268 N N . GLU A 1 400 ? 7.395 -18.766 -29.609 1 82.31 400 GLU A N 1
ATOM 3269 C CA . GLU A 1 400 ? 7.465 -20.031 -30.328 1 82.31 400 GLU A CA 1
ATOM 3270 C C . GLU A 1 400 ? 6.48 -21.047 -29.75 1 82.31 400 GLU A C 1
ATOM 3272 O O . GLU A 1 400 ? 6.129 -22.031 -30.422 1 82.31 400 GLU A O 1
ATOM 3277 N N . TYR A 1 401 ? 6.07 -20.781 -28.609 1 84.94 401 TYR A N 1
ATOM 3278 C CA . TYR A 1 401 ? 5.188 -21.734 -27.953 1 84.94 401 TYR A CA 1
ATOM 3279 C C . TYR A 1 401 ? 3.729 -21.344 -28.109 1 84.94 401 TYR A C 1
ATOM 3281 O O . TYR A 1 401 ? 2.824 -22.094 -27.766 1 84.94 401 TYR A O 1
ATOM 3289 N N . ILE A 1 402 ? 3.51 -20.234 -28.656 1 90.69 402 ILE A N 1
ATOM 3290 C CA . ILE A 1 402 ? 2.152 -19.75 -28.891 1 90.69 402 ILE A CA 1
ATOM 3291 C C . ILE A 1 402 ? 1.691 -20.188 -30.281 1 90.69 402 ILE A C 1
ATOM 3293 O O . ILE A 1 402 ? 2.479 -20.188 -31.234 1 90.69 402 ILE A O 1
ATOM 3297 N N . ARG A 1 403 ? 0.47 -20.594 -30.359 1 94 403 ARG A N 1
ATOM 3298 C CA . ARG A 1 403 ? -0.13 -20.938 -31.656 1 94 403 ARG A CA 1
ATOM 3299 C C . ARG A 1 403 ? -1.026 -19.812 -32.156 1 94 403 ARG A C 1
ATOM 3301 O O . ARG A 1 403 ? -1.747 -19.188 -31.375 1 94 403 ARG A O 1
ATOM 3308 N N . PHE A 1 404 ? -0.895 -19.625 -33.469 1 94.88 404 PHE A N 1
ATOM 3309 C CA . PHE A 1 404 ? -1.601 -18.5 -34.094 1 94.88 404 PHE A CA 1
ATOM 3310 C C . PHE A 1 404 ? -2.576 -18.984 -35.156 1 94.88 404 PHE A C 1
ATOM 3312 O O . PHE A 1 404 ? -2.354 -20.016 -35.781 1 94.88 404 PHE A O 1
ATOM 3319 N N . TYR A 1 405 ? -3.637 -18.281 -35.281 1 96 405 TYR A N 1
ATOM 3320 C CA . TYR A 1 405 ? -4.555 -18.516 -36.375 1 96 405 TYR A CA 1
ATOM 3321 C C . TYR A 1 405 ? -4.703 -17.25 -37.219 1 96 405 TYR A C 1
ATOM 3323 O O . TYR A 1 405 ? -4.336 -16.156 -36.812 1 96 405 TYR A O 1
ATOM 3331 N N . SER A 1 406 ? -5.172 -17.438 -38.469 1 94 406 SER A N 1
ATOM 3332 C CA . SER A 1 406 ? -5.391 -16.312 -39.375 1 94 406 SER A CA 1
ATOM 3333 C C . SER A 1 406 ? -6.879 -16.031 -39.562 1 94 406 SER A C 1
ATOM 3335 O O . SER A 1 406 ? -7.715 -16.891 -39.281 1 94 406 SER A O 1
ATOM 3337 N N . LYS A 1 407 ? -7.16 -14.859 -40.031 1 91.56 407 LYS A N 1
ATOM 3338 C CA . LYS A 1 407 ? -8.547 -14.469 -40.312 1 91.56 407 LYS A CA 1
ATOM 3339 C C . LYS A 1 407 ? -9.203 -15.438 -41.281 1 91.56 407 LYS A C 1
ATOM 3341 O O . LYS A 1 407 ? -10.383 -15.773 -41.156 1 91.56 407 LYS A O 1
ATOM 3346 N N . ASN A 1 408 ? -8.445 -15.93 -42.219 1 92.62 408 ASN A N 1
ATOM 3347 C CA . ASN A 1 408 ? -8.953 -16.781 -43.281 1 92.62 408 ASN A CA 1
ATOM 3348 C C . ASN A 1 408 ? -9.078 -18.234 -42.812 1 92.62 408 ASN A C 1
ATOM 3350 O O . ASN A 1 408 ? -9.812 -19.016 -43.438 1 92.62 408 ASN A O 1
ATOM 3354 N N . SER A 1 409 ? -8.32 -18.578 -41.812 1 92.94 409 SER A N 1
ATOM 3355 C CA . SER A 1 409 ? -8.352 -19.922 -41.25 1 92.94 409 SER A CA 1
ATOM 3356 C C . SER A 1 409 ? -8.461 -19.906 -39.75 1 92.94 409 SER A C 1
ATOM 3358 O O . SER A 1 409 ? -7.535 -20.312 -39.031 1 92.94 409 SER A O 1
ATOM 3360 N N . PRO A 1 410 ? -9.594 -19.594 -39.312 1 92.31 410 PRO A N 1
ATOM 3361 C CA . PRO A 1 410 ? -9.766 -19.375 -37.875 1 92.31 410 PRO A CA 1
ATOM 3362 C C . PRO A 1 410 ? -9.656 -20.672 -37.062 1 92.31 410 PRO A C 1
ATOM 3364 O O . PRO A 1 410 ? -9.492 -20.609 -35.844 1 92.31 410 PRO A O 1
ATOM 3367 N N . ASN A 1 411 ? -9.734 -21.797 -37.688 1 93.12 411 ASN A N 1
ATOM 3368 C CA . ASN A 1 411 ? -9.703 -23.062 -36.938 1 93.12 411 ASN A CA 1
ATOM 3369 C C . ASN A 1 411 ? -8.414 -23.828 -37.188 1 93.12 411 ASN A C 1
ATOM 3371 O O . ASN A 1 411 ? -8.312 -25 -36.844 1 93.12 411 ASN A O 1
ATOM 3375 N N . GLU A 1 412 ? -7.539 -23.141 -37.812 1 93.5 412 GLU A N 1
ATOM 3376 C CA . GLU A 1 412 ? -6.219 -23.719 -38.031 1 93.5 412 GLU A CA 1
ATOM 3377 C C . GLU A 1 412 ? -5.133 -22.922 -37.312 1 93.5 412 GLU A C 1
ATOM 3379 O O . GLU A 1 412 ? -4.984 -21.719 -37.562 1 93.5 412 GLU A O 1
ATOM 3384 N N . ALA A 1 413 ? -4.441 -23.688 -36.5 1 94.19 413 ALA A N 1
ATOM 3385 C CA . ALA A 1 413 ? -3.383 -23.031 -35.719 1 94.19 413 ALA A CA 1
ATOM 3386 C C . ALA A 1 413 ? -2.008 -23.359 -36.281 1 94.19 413 ALA A C 1
ATOM 3388 O O . ALA A 1 413 ? -1.77 -24.469 -36.75 1 94.19 413 ALA A O 1
ATOM 3389 N N . ARG A 1 414 ? -1.147 -22.422 -36.281 1 90.31 414 ARG A N 1
ATOM 3390 C CA . ARG A 1 414 ? 0.213 -22.609 -36.781 1 90.31 414 ARG A CA 1
ATOM 3391 C C . ARG A 1 414 ? 1.223 -21.906 -35.875 1 90.31 414 ARG A C 1
ATOM 3393 O O . ARG A 1 414 ? 0.856 -21.031 -35.094 1 90.31 414 ARG A O 1
ATOM 3400 N N . LYS A 1 415 ? 2.418 -22.344 -36 1 88.88 415 LYS A N 1
ATOM 3401 C CA . LYS A 1 415 ? 3.521 -21.641 -35.375 1 88.88 415 LYS A CA 1
ATOM 3402 C C . LYS A 1 415 ? 4 -20.469 -36.219 1 88.88 415 LYS A C 1
ATOM 3404 O O . LYS A 1 415 ? 3.967 -20.531 -37.438 1 88.88 415 LYS A O 1
ATOM 3409 N N . ILE A 1 416 ? 4.215 -19.469 -35.562 1 80.62 416 ILE A N 1
ATOM 3410 C CA . ILE A 1 416 ? 4.812 -18.359 -36.312 1 80.62 416 ILE A CA 1
ATOM 3411 C C . ILE A 1 416 ? 6.336 -18.438 -36.188 1 80.62 416 ILE A C 1
ATOM 3413 O O . ILE A 1 416 ? 6.883 -18.734 -35.125 1 80.62 416 ILE A O 1
ATOM 3417 N N . GLN A 1 417 ? 6.973 -18.375 -37.312 1 69.75 417 GLN A N 1
ATOM 3418 C CA . GLN A 1 417 ? 8.43 -18.422 -37.344 1 69.75 417 GLN A CA 1
ATOM 3419 C C . GLN A 1 417 ? 9.047 -17.062 -37 1 69.75 417 GLN A C 1
ATOM 3421 O O . GLN A 1 417 ? 8.414 -16.031 -37.219 1 69.75 417 GLN A O 1
ATOM 3426 N N .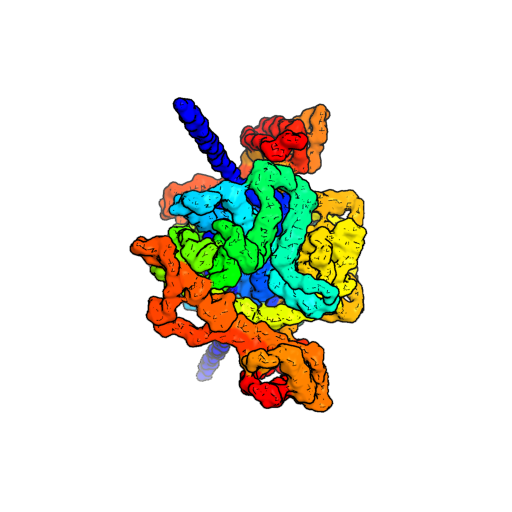 GLU A 1 418 ? 10.172 -17.156 -36.406 1 65 418 GLU A N 1
ATOM 3427 C CA . GLU A 1 418 ? 10.891 -15.969 -35.969 1 65 418 GLU A CA 1
ATOM 3428 C C . GLU A 1 418 ? 10.992 -14.945 -37.094 1 65 418 GLU A C 1
ATOM 3430 O O . GLU A 1 418 ? 10.891 -13.742 -36.844 1 65 418 GLU A O 1
ATOM 3435 N N . GLU A 1 419 ? 11.156 -15.477 -38.188 1 59.19 419 GLU A N 1
ATOM 3436 C CA . GLU A 1 419 ? 11.367 -14.609 -39.344 1 59.19 419 GLU A CA 1
ATOM 3437 C C . GLU A 1 419 ? 10.117 -13.789 -39.656 1 59.19 419 GLU A C 1
ATOM 3439 O O . GLU A 1 419 ? 10.203 -12.734 -40.281 1 59.19 419 GLU A O 1
ATOM 3444 N N . GLU A 1 420 ? 9.078 -14.227 -39.219 1 62.84 420 GLU A N 1
ATOM 3445 C CA . GLU A 1 420 ? 7.801 -13.578 -39.469 1 62.84 420 GLU A CA 1
ATOM 3446 C C . GLU A 1 420 ? 7.5 -12.484 -38.469 1 62.84 420 GLU A C 1
ATOM 3448 O O . GLU A 1 420 ? 6.621 -11.648 -38.688 1 62.84 420 GLU A O 1
ATOM 3453 N N . ILE A 1 421 ? 8.055 -12.57 -37.375 1 60.84 421 ILE A N 1
ATOM 3454 C CA . ILE A 1 421 ? 7.742 -11.664 -36.281 1 60.84 421 ILE A CA 1
ATOM 3455 C C . ILE A 1 421 ? 8.5 -10.344 -36.469 1 60.84 421 ILE A C 1
ATOM 3457 O O . ILE A 1 421 ? 7.883 -9.289 -36.625 1 60.84 421 ILE A O 1
ATOM 3461 N N . SER A 1 422 ? 9.586 -10.164 -36 1 56.59 422 SER A N 1
ATOM 3462 C CA . SER A 1 422 ? 10.453 -8.992 -36.125 1 56.59 422 SER A CA 1
ATOM 3463 C C . SER A 1 422 ? 11.922 -9.391 -36.156 1 56.59 422 SER A C 1
ATOM 3465 O O . SER A 1 422 ? 12.312 -10.383 -35.531 1 56.59 422 SER A O 1
ATOM 3467 N N . SER A 1 423 ? 12.586 -8.867 -37.125 1 51.78 423 SER A N 1
ATOM 3468 C CA . SER A 1 423 ? 14.039 -8.992 -37.156 1 51.78 423 SER A CA 1
ATOM 3469 C C . SER A 1 423 ? 14.68 -8.414 -35.906 1 51.78 423 SER A C 1
ATOM 3471 O O . SER A 1 423 ? 15.867 -8.617 -35.656 1 51.78 423 SER A O 1
ATOM 3473 N N . MET A 1 424 ? 13.883 -7.773 -35.094 1 49.31 424 MET A N 1
ATOM 3474 C CA . MET A 1 424 ? 14.469 -7.051 -33.969 1 49.31 424 MET A CA 1
ATOM 3475 C C . MET A 1 424 ? 14.266 -7.816 -32.656 1 49.31 424 MET A C 1
ATOM 3477 O O . MET A 1 424 ? 14.18 -7.211 -31.578 1 49.31 424 MET A O 1
ATOM 3481 N N . LEU A 1 425 ? 14.18 -9.133 -32.781 1 61.69 425 LEU A N 1
ATOM 3482 C CA . LEU A 1 425 ? 14.039 -9.945 -31.578 1 61.69 425 LEU A CA 1
ATOM 3483 C C . LEU A 1 425 ? 15.375 -10.07 -30.859 1 61.69 425 LEU A C 1
ATOM 3485 O O . LEU A 1 425 ? 16.438 -10.047 -31.484 1 61.69 425 LEU A O 1
ATOM 3489 N N . PRO A 1 426 ? 15.258 -10.109 -29.516 1 63.75 426 PRO A N 1
ATOM 3490 C CA . PRO A 1 426 ? 16.516 -10.312 -28.781 1 63.75 426 PRO A CA 1
ATOM 3491 C C . PRO A 1 426 ? 17.219 -11.609 -29.172 1 63.75 426 PRO A C 1
ATOM 3493 O O . PRO A 1 426 ? 16.578 -12.578 -29.562 1 63.75 426 PRO A O 1
ATOM 3496 N N . GLN A 1 427 ? 18.5 -11.523 -29.266 1 57.84 427 GLN A N 1
ATOM 3497 C CA . GLN A 1 427 ? 19.297 -12.703 -29.562 1 57.84 427 GLN A CA 1
ATOM 3498 C C . GLN A 1 427 ? 19.203 -13.734 -28.453 1 57.84 427 GLN A C 1
ATOM 3500 O O . GLN A 1 427 ? 19.219 -14.945 -28.719 1 57.84 427 GLN A O 1
ATOM 3505 N N . ARG A 1 428 ? 19.016 -13.312 -27.266 1 70.31 428 ARG A N 1
ATOM 3506 C CA . ARG A 1 428 ? 18.891 -14.188 -26.094 1 70.31 428 ARG A CA 1
ATOM 3507 C C . ARG A 1 428 ? 17.672 -13.812 -25.266 1 70.31 428 ARG A C 1
ATOM 3509 O O . ARG A 1 428 ? 17.359 -12.625 -25.094 1 70.31 428 ARG A O 1
ATOM 3516 N N . PHE A 1 429 ? 17.125 -14.844 -24.797 1 74.5 429 PHE A N 1
ATOM 3517 C CA . PHE A 1 429 ? 15.875 -14.602 -24.094 1 74.5 429 PHE A CA 1
ATOM 3518 C C . PHE A 1 429 ? 16.062 -14.781 -22.594 1 74.5 429 PHE A C 1
ATOM 3520 O O . PHE A 1 429 ? 15.094 -14.727 -21.828 1 74.5 429 PHE A O 1
ATOM 3527 N N . GLN A 1 430 ? 17.375 -15.047 -22.266 1 77.94 430 GLN A N 1
ATOM 3528 C CA . GLN A 1 430 ? 17.656 -15.18 -20.828 1 77.94 430 GLN A CA 1
ATOM 3529 C C . GLN A 1 430 ? 19.062 -14.703 -20.5 1 77.94 430 GLN A C 1
ATOM 3531 O O . GLN A 1 430 ? 20 -14.891 -21.281 1 77.94 430 GLN A O 1
ATOM 3536 N N . GLU A 1 431 ? 19.219 -14.023 -19.5 1 82.06 431 GLU A N 1
ATOM 3537 C CA . GLU A 1 431 ? 20.484 -13.625 -18.891 1 82.06 431 GLU A CA 1
ATOM 3538 C C . GLU A 1 431 ? 20.547 -13.992 -17.422 1 82.06 431 GLU A C 1
ATOM 3540 O O . GLU A 1 431 ? 19.578 -13.773 -16.688 1 82.06 431 GLU A O 1
ATOM 3545 N N . ARG A 1 432 ? 21.625 -14.672 -17.094 1 88.12 432 ARG A N 1
ATOM 3546 C CA . ARG A 1 432 ? 21.812 -15.047 -15.703 1 88.12 432 ARG A CA 1
ATOM 3547 C C . ARG A 1 432 ? 23.047 -14.367 -15.117 1 88.12 432 ARG A C 1
ATOM 3549 O O . ARG A 1 432 ? 24.047 -14.188 -15.805 1 88.12 432 ARG A O 1
ATOM 3556 N N . ARG A 1 433 ? 22.938 -14.008 -13.898 1 92.38 433 ARG A N 1
ATOM 3557 C CA . ARG A 1 433 ? 24.047 -13.398 -13.188 1 92.38 433 ARG A CA 1
ATOM 3558 C C . ARG A 1 433 ? 24.141 -13.922 -11.758 1 92.38 433 ARG A C 1
ATOM 3560 O O . ARG A 1 433 ? 23.125 -14.234 -11.133 1 92.38 433 ARG A O 1
ATOM 3567 N N . PHE A 1 434 ? 25.344 -14.102 -11.336 1 95.25 434 PHE A N 1
ATOM 3568 C CA . PHE A 1 434 ? 25.641 -14.305 -9.922 1 95.25 434 PHE A CA 1
ATOM 3569 C C . PHE A 1 434 ? 26.234 -13.039 -9.312 1 95.25 434 PHE A C 1
ATOM 3571 O O . PHE A 1 434 ? 27.219 -12.5 -9.828 1 95.25 434 PHE A O 1
ATOM 3578 N N . ARG A 1 435 ? 25.641 -12.562 -8.305 1 97.25 435 ARG A N 1
ATOM 3579 C CA . ARG A 1 435 ? 26.156 -11.391 -7.594 1 97.25 435 ARG A CA 1
ATOM 3580 C C . ARG A 1 435 ? 26.688 -11.773 -6.215 1 97.25 435 ARG A C 1
ATOM 3582 O O . ARG A 1 435 ? 26.016 -12.469 -5.453 1 97.25 435 ARG A O 1
ATOM 3589 N N . LEU A 1 436 ? 27.875 -11.336 -5.949 1 98 436 LEU A N 1
ATOM 3590 C CA . LEU A 1 436 ? 28.453 -11.539 -4.625 1 98 436 LEU A CA 1
ATOM 3591 C C . LEU A 1 436 ? 28.141 -10.359 -3.709 1 98 436 LEU A C 1
ATOM 3593 O O . LEU A 1 436 ? 28.312 -9.203 -4.098 1 98 436 LEU A O 1
ATOM 3597 N N . ILE A 1 437 ? 27.688 -10.688 -2.535 1 98.06 437 ILE A N 1
ATOM 3598 C CA . ILE A 1 437 ? 27.406 -9.641 -1.557 1 98.06 437 ILE A CA 1
ATOM 3599 C C . ILE A 1 437 ? 28.25 -9.867 -0.308 1 98.06 437 ILE A C 1
ATOM 3601 O O . ILE A 1 437 ? 28.656 -11 -0.016 1 98.06 437 ILE A O 1
ATOM 3605 N N . TYR A 1 438 ? 28.625 -8.828 0.335 1 97.88 438 TYR A N 1
ATOM 3606 C CA . TYR A 1 438 ? 29.422 -8.773 1.558 1 97.88 438 TYR A CA 1
ATOM 3607 C C . TYR A 1 438 ? 28.625 -8.164 2.703 1 97.88 438 TYR A C 1
ATOM 3609 O O . TYR A 1 438 ? 28.094 -7.059 2.582 1 97.88 438 TYR A O 1
ATOM 3617 N N . LYS A 1 439 ? 28.438 -8.859 3.852 1 96.81 439 LYS A N 1
ATOM 3618 C CA . LYS A 1 439 ? 27.438 -8.562 4.871 1 96.81 439 LYS A CA 1
ATOM 3619 C C . LYS A 1 439 ? 28.016 -7.66 5.965 1 96.81 439 LYS A C 1
ATOM 3621 O O . LYS A 1 439 ? 27.297 -7.262 6.883 1 96.81 439 LYS A O 1
ATOM 3626 N N . SER A 1 440 ? 29.234 -7.285 5.852 1 92.44 440 SER A N 1
ATOM 3627 C CA . SER A 1 440 ? 29.859 -6.41 6.84 1 92.44 440 SER A CA 1
ATOM 3628 C C . SER A 1 440 ? 30.281 -5.078 6.215 1 92.44 440 SER A C 1
ATOM 3630 O O . SER A 1 440 ? 29.766 -4.703 5.156 1 92.44 440 SER A O 1
ATOM 3632 N N . ASN A 1 441 ? 31.031 -4.32 6.953 1 91.81 441 ASN A N 1
ATOM 3633 C CA . ASN A 1 441 ? 31.328 -2.98 6.461 1 91.81 441 ASN A CA 1
ATOM 3634 C C . ASN A 1 441 ? 32.812 -2.664 6.57 1 91.81 441 ASN A C 1
ATOM 3636 O O . ASN A 1 441 ? 33.219 -1.503 6.473 1 91.81 441 ASN A O 1
ATOM 3640 N N . LYS A 1 442 ? 33.594 -3.637 6.75 1 91.81 442 LYS A N 1
ATOM 3641 C CA . LYS A 1 442 ? 35.062 -3.432 6.809 1 91.81 442 LYS A CA 1
ATOM 3642 C C . LYS A 1 442 ? 35.656 -3.404 5.41 1 91.81 442 LYS A C 1
ATOM 3644 O O . LYS A 1 442 ? 35.656 -4.418 4.707 1 91.81 442 LYS A O 1
ATOM 3649 N N . GLU A 1 443 ? 36.281 -2.352 5.09 1 94 443 GLU A N 1
ATOM 3650 C CA . GLU A 1 443 ? 36.844 -2.166 3.744 1 94 443 GLU A CA 1
ATOM 3651 C C . GLU A 1 443 ? 37.875 -3.244 3.406 1 94 443 GLU A C 1
ATOM 3653 O O . GLU A 1 443 ? 37.906 -3.744 2.279 1 94 443 GLU A O 1
ATOM 3658 N N . LYS A 1 444 ? 38.719 -3.537 4.391 1 93.38 444 LYS A N 1
ATOM 3659 C CA . LYS A 1 444 ? 39.75 -4.539 4.156 1 93.38 444 LYS A CA 1
ATOM 3660 C C . LYS A 1 444 ? 39.125 -5.883 3.779 1 93.38 444 LYS A C 1
ATOM 3662 O O . LYS A 1 444 ? 39.594 -6.539 2.84 1 93.38 444 LYS A O 1
ATOM 3667 N N . ASP A 1 445 ? 38.188 -6.273 4.5 1 95 445 ASP A N 1
ATOM 3668 C CA . ASP A 1 445 ? 37.5 -7.539 4.23 1 95 445 ASP A CA 1
ATOM 3669 C C . ASP A 1 445 ? 36.781 -7.496 2.891 1 95 445 ASP A C 1
ATOM 3671 O O . ASP A 1 445 ? 36.656 -8.516 2.201 1 95 445 ASP A O 1
ATOM 3675 N N . PHE A 1 446 ? 36.219 -6.332 2.578 1 96.31 446 PHE A N 1
ATOM 3676 C CA . PHE A 1 446 ? 35.594 -6.137 1.28 1 96.31 446 PHE A CA 1
ATOM 3677 C C . PHE A 1 446 ? 36.594 -6.387 0.15 1 96.31 446 PHE A C 1
ATOM 3679 O O . PHE A 1 446 ? 36.25 -7.066 -0.828 1 96.31 446 PHE A O 1
ATOM 3686 N N . ASN A 1 447 ? 37.75 -5.875 0.267 1 96.19 447 ASN A N 1
ATOM 3687 C CA . ASN A 1 447 ? 38.812 -6.07 -0.727 1 96.19 447 ASN A CA 1
ATOM 3688 C C . ASN A 1 447 ? 39.219 -7.535 -0.819 1 96.19 447 ASN A C 1
ATOM 3690 O O . ASN A 1 447 ? 39.5 -8.039 -1.91 1 96.19 447 ASN A O 1
ATOM 3694 N N . ASP A 1 448 ? 39.281 -8.148 0.345 1 97.62 448 ASP A N 1
ATOM 3695 C CA . ASP A 1 448 ? 39.625 -9.57 0.367 1 97.62 448 ASP A CA 1
ATOM 3696 C C . ASP A 1 448 ? 38.531 -10.391 -0.34 1 97.62 448 ASP A C 1
ATOM 3698 O O . ASP A 1 448 ? 38.844 -11.375 -1.016 1 97.62 448 ASP A O 1
ATOM 3702 N N . ALA A 1 449 ? 37.281 -9.992 -0.155 1 97.56 449 ALA A N 1
ATOM 3703 C CA . ALA A 1 449 ? 36.156 -10.656 -0.834 1 97.56 449 ALA A CA 1
ATOM 3704 C C . ALA A 1 449 ? 36.281 -10.523 -2.35 1 97.56 449 ALA A C 1
ATOM 3706 O O . ALA A 1 449 ? 36 -11.461 -3.09 1 97.56 449 ALA A O 1
ATOM 3707 N N . GLN A 1 450 ? 36.688 -9.391 -2.854 1 97.44 450 GLN A N 1
ATOM 3708 C CA . GLN A 1 450 ? 36.875 -9.156 -4.281 1 97.44 450 GLN A CA 1
ATOM 3709 C C . GLN A 1 450 ? 37.969 -10.062 -4.863 1 97.44 450 GLN A C 1
ATOM 3711 O O . GLN A 1 450 ? 37.781 -10.656 -5.926 1 97.44 450 GLN A O 1
ATOM 3716 N N . LYS A 1 451 ? 39.062 -10.078 -4.125 1 97.12 451 LYS A N 1
ATOM 3717 C CA . LYS A 1 451 ? 40.156 -10.93 -4.562 1 97.12 451 LYS A CA 1
ATOM 3718 C C . LYS A 1 451 ? 39.75 -12.391 -4.613 1 97.12 451 LYS A C 1
ATOM 3720 O O . LYS A 1 451 ? 40.062 -13.094 -5.582 1 97.12 451 LYS A O 1
ATOM 3725 N N . ALA A 1 452 ? 39.125 -12.766 -3.566 1 98 452 ALA A N 1
ATOM 3726 C CA . ALA A 1 452 ? 38.656 -14.148 -3.494 1 98 452 ALA A CA 1
ATOM 3727 C C . ALA A 1 452 ? 37.688 -14.453 -4.629 1 98 452 ALA A C 1
ATOM 3729 O O . ALA A 1 452 ? 37.688 -15.555 -5.188 1 98 452 ALA A O 1
ATOM 3730 N N . PHE A 1 453 ? 36.781 -13.523 -4.906 1 98 453 PHE A N 1
ATOM 3731 C CA . PHE A 1 453 ? 35.781 -13.68 -5.969 1 98 453 PHE A CA 1
ATOM 3732 C C . PHE A 1 453 ? 36.469 -13.844 -7.32 1 98 453 PHE A C 1
ATOM 3734 O O . PHE A 1 453 ? 36.125 -14.734 -8.094 1 98 453 PHE A O 1
ATOM 3741 N N . LYS A 1 454 ? 37.438 -13.039 -7.633 1 97.31 454 LYS A N 1
ATOM 3742 C CA . LYS A 1 454 ? 38.188 -13.094 -8.875 1 97.31 454 LYS A CA 1
ATOM 3743 C C . LYS A 1 454 ? 38.906 -14.438 -9.031 1 97.31 454 LYS A C 1
ATOM 3745 O O . LYS A 1 454 ? 38.844 -15.055 -10.094 1 97.31 454 LYS A O 1
ATOM 3750 N N . ASN A 1 455 ? 39.531 -14.82 -7.984 1 97.62 455 ASN A N 1
ATOM 3751 C CA . ASN A 1 455 ? 40.281 -16.078 -8.008 1 97.62 455 ASN A CA 1
ATOM 3752 C C . ASN A 1 455 ? 39.344 -17.266 -8.195 1 97.62 455 ASN A C 1
ATOM 3754 O O . ASN A 1 455 ? 39.688 -18.219 -8.906 1 97.62 455 ASN A O 1
ATOM 3758 N N . ALA A 1 456 ? 38.25 -17.219 -7.512 1 97.44 456 ALA A N 1
ATOM 3759 C CA . ALA A 1 456 ? 37.25 -18.312 -7.617 1 97.44 456 ALA A CA 1
ATOM 3760 C C . ALA A 1 456 ? 36.719 -18.422 -9.047 1 97.44 456 ALA A C 1
ATOM 3762 O O . ALA A 1 456 ? 36.562 -19.531 -9.555 1 97.44 456 ALA A O 1
ATOM 3763 N N . CYS A 1 457 ? 36.438 -17.297 -9.648 1 96.38 457 CYS A N 1
ATOM 3764 C CA . CYS A 1 457 ? 35.938 -17.312 -11.023 1 96.38 457 CYS A CA 1
ATOM 3765 C C . CYS A 1 457 ? 37 -17.922 -11.961 1 96.38 457 CYS A C 1
ATOM 3767 O O . CYS A 1 457 ? 36.625 -18.703 -12.859 1 96.38 457 CYS A O 1
ATOM 3769 N N . LYS A 1 458 ? 38.219 -17.578 -11.734 1 95.81 458 LYS A N 1
ATOM 3770 C CA . LYS A 1 458 ? 39.281 -18.141 -12.531 1 95.81 458 LYS A CA 1
ATOM 3771 C C . LYS A 1 458 ? 39.375 -19.656 -12.328 1 95.81 458 LYS A C 1
ATOM 3773 O O . LYS A 1 458 ? 39.5 -20.406 -13.297 1 95.81 458 LYS A O 1
ATOM 3778 N N . GLN A 1 459 ? 39.344 -20.031 -11.133 1 95.88 459 GLN A N 1
ATOM 3779 C CA . GLN A 1 459 ? 39.438 -21.438 -10.773 1 95.88 459 GLN A CA 1
ATOM 3780 C C . GLN A 1 459 ? 38.312 -22.25 -11.383 1 95.88 459 GLN A C 1
ATOM 3782 O O . GLN A 1 459 ? 38.5 -23.406 -11.758 1 95.88 459 GLN A O 1
ATOM 3787 N N . LEU A 1 460 ? 37.156 -21.703 -11.453 1 95.12 460 LEU A N 1
ATOM 3788 C CA . LEU A 1 460 ? 35.969 -22.406 -11.945 1 95.12 460 LEU A CA 1
ATOM 3789 C C . LEU A 1 460 ? 35.781 -22.172 -13.438 1 95.12 460 LEU A C 1
ATOM 3791 O O . LEU A 1 460 ? 34.75 -22.547 -14 1 95.12 460 LEU A O 1
ATOM 3795 N N . ASN A 1 461 ? 36.719 -21.453 -14.062 1 92.88 461 ASN A N 1
ATOM 3796 C CA . ASN A 1 461 ? 36.656 -21.141 -15.492 1 92.88 461 ASN A CA 1
ATOM 3797 C C . ASN A 1 461 ? 35.406 -20.359 -15.844 1 92.88 461 ASN A C 1
ATOM 3799 O O . ASN A 1 461 ? 34.719 -20.672 -16.828 1 92.88 461 ASN A O 1
ATOM 3803 N N . MET A 1 462 ? 35.062 -19.469 -14.93 1 94.12 462 MET A N 1
ATOM 3804 C CA . MET A 1 462 ? 33.969 -18.547 -15.18 1 94.12 462 MET A CA 1
ATOM 3805 C C . MET A 1 462 ? 34.469 -17.219 -15.742 1 94.12 462 MET A C 1
ATOM 3807 O O . MET A 1 462 ? 35.688 -16.969 -15.742 1 94.12 462 MET A O 1
ATOM 3811 N N . ASN A 1 463 ? 33.562 -16.422 -16.328 1 92.62 463 ASN A N 1
ATOM 3812 C CA . ASN A 1 463 ? 33.938 -15.086 -16.766 1 92.62 463 ASN A CA 1
ATOM 3813 C C . ASN A 1 463 ? 34.469 -14.242 -15.617 1 92.62 463 ASN A C 1
ATOM 3815 O O . ASN A 1 463 ? 34 -14.336 -14.492 1 92.62 463 ASN A O 1
ATOM 3819 N N . ALA A 1 464 ? 35.438 -13.414 -15.953 1 93.5 464 ALA A N 1
ATOM 3820 C CA . ALA A 1 464 ? 35.969 -12.484 -14.945 1 93.5 464 ALA A CA 1
ATOM 3821 C C . ALA A 1 464 ? 34.875 -11.602 -14.383 1 93.5 464 ALA A C 1
ATOM 3823 O O . ALA A 1 464 ? 34.031 -11.078 -15.141 1 93.5 464 ALA A O 1
ATOM 3824 N N . PRO A 1 465 ? 34.812 -11.531 -13.102 1 95.88 465 PRO A N 1
ATOM 3825 C CA . PRO A 1 465 ? 33.719 -10.742 -12.516 1 95.88 465 PRO A CA 1
ATOM 3826 C C . PRO A 1 465 ? 33.938 -9.234 -12.672 1 95.88 465 PRO A C 1
ATOM 3828 O O . PRO A 1 465 ? 35.062 -8.773 -12.68 1 95.88 465 PRO A O 1
ATOM 3831 N N . SER A 1 466 ? 32.875 -8.523 -12.914 1 96 466 SER A N 1
ATOM 3832 C CA . SER A 1 466 ? 32.875 -7.074 -12.75 1 96 466 SER A CA 1
ATOM 3833 C C . SER A 1 466 ? 32.781 -6.684 -11.273 1 96 466 SER A C 1
ATOM 3835 O O . SER A 1 466 ? 31.875 -7.113 -10.562 1 96 466 SER A O 1
ATOM 3837 N N . LEU A 1 467 ? 33.688 -5.883 -10.812 1 95.62 467 LEU A N 1
ATOM 3838 C CA . LEU A 1 467 ? 33.781 -5.574 -9.391 1 95.62 467 LEU A CA 1
ATOM 3839 C C . LEU A 1 467 ? 33.312 -4.148 -9.102 1 95.62 467 LEU A C 1
ATOM 3841 O O . LEU A 1 467 ? 33.531 -3.254 -9.93 1 95.62 467 LEU A O 1
ATOM 3845 N N . ALA A 1 468 ? 32.75 -3.963 -7.938 1 94.38 468 ALA A N 1
ATOM 3846 C CA . ALA A 1 468 ? 32.281 -2.648 -7.512 1 94.38 468 ALA A CA 1
ATOM 3847 C C . ALA A 1 468 ? 33.281 -1.988 -6.562 1 94.38 468 ALA A C 1
ATOM 3849 O O . ALA A 1 468 ? 34.156 -2.65 -6.035 1 94.38 468 ALA A O 1
ATOM 3850 N N . ASP A 1 469 ? 33.062 -0.687 -6.371 1 92.75 469 ASP A N 1
ATOM 3851 C CA . ASP A 1 469 ? 33.875 0.035 -5.383 1 92.75 469 ASP A CA 1
ATOM 3852 C C . ASP A 1 469 ? 33.219 -0.024 -4.004 1 92.75 469 ASP A C 1
ATOM 3854 O O . ASP A 1 469 ? 32 -0.178 -3.896 1 92.75 469 ASP A O 1
ATOM 3858 N N . PHE A 1 470 ? 34.062 0.027 -3.051 1 92.06 470 PHE A N 1
ATOM 3859 C CA . PHE A 1 470 ? 33.531 0.151 -1.701 1 92.06 470 PHE A CA 1
ATOM 3860 C C . PHE A 1 470 ? 32.719 1.438 -1.556 1 92.06 470 PHE A C 1
ATOM 3862 O O . PHE A 1 470 ? 33.156 2.504 -1.992 1 92.06 470 PHE A O 1
ATOM 3869 N N . PRO A 1 471 ? 31.562 1.336 -0.97 1 88.19 471 PRO A N 1
ATOM 3870 C CA . PRO A 1 471 ? 30.719 2.531 -0.907 1 88.19 471 PRO A CA 1
ATOM 3871 C C . PRO A 1 471 ? 31.391 3.691 -0.177 1 88.19 471 PRO A C 1
ATOM 3873 O O . PRO A 1 471 ? 31.891 3.52 0.939 1 88.19 471 PRO A O 1
ATOM 3876 N N . ILE A 1 472 ? 31.312 4.816 -0.697 1 79.62 472 ILE A N 1
ATOM 3877 C CA . ILE A 1 472 ? 32.031 6.004 -0.228 1 79.62 472 ILE A CA 1
ATOM 3878 C C . ILE A 1 472 ? 31.516 6.387 1.164 1 79.62 472 ILE A C 1
ATOM 3880 O O . ILE A 1 472 ? 32.312 6.777 2.027 1 79.62 472 ILE A O 1
ATOM 3884 N N . HIS A 1 473 ? 30.25 6.195 1.326 1 75.69 473 HIS A N 1
ATOM 3885 C CA . HIS A 1 473 ? 29.656 6.652 2.58 1 75.69 473 HIS A CA 1
ATOM 3886 C C . HIS A 1 473 ? 30.094 5.77 3.746 1 75.69 473 HIS A C 1
ATOM 3888 O O . HIS A 1 473 ? 29.922 6.137 4.91 1 75.69 473 HIS A O 1
ATOM 3894 N N . LEU A 1 474 ? 30.688 4.672 3.488 1 79.75 474 LEU A N 1
ATOM 3895 C CA . LEU A 1 474 ? 31.141 3.77 4.535 1 79.75 474 LEU A CA 1
ATOM 3896 C C . LEU A 1 474 ? 32.625 3.959 4.801 1 79.75 474 LEU A C 1
ATOM 3898 O O . LEU A 1 474 ? 33.188 3.371 5.734 1 79.75 474 LEU A O 1
ATOM 3902 N N . GLN A 1 475 ? 33.375 4.684 3.949 1 67 475 GLN A N 1
ATOM 3903 C CA . GLN A 1 475 ? 34.812 4.871 4.078 1 67 475 GLN A CA 1
ATOM 3904 C C . GLN A 1 475 ? 35.156 5.602 5.371 1 67 475 GLN A C 1
ATOM 3906 O O . GLN A 1 475 ? 36.219 5.379 5.949 1 67 475 GLN A O 1
ATOM 3911 N N . SER A 1 476 ? 34.406 6.57 5.855 1 53.91 476 SER A N 1
ATOM 3912 C CA . SER A 1 476 ? 34.844 7.406 6.973 1 53.91 476 SER A CA 1
ATOM 3913 C C . SER A 1 476 ? 34.719 6.66 8.297 1 53.91 476 SER A C 1
ATOM 3915 O O . SER A 1 476 ? 35.062 7.199 9.352 1 53.91 476 SER A O 1
ATOM 3917 N N . SER A 1 477 ? 34.125 5.52 8.398 1 41.81 477 SER A N 1
ATOM 3918 C CA . SER A 1 477 ? 34.094 5.008 9.766 1 41.81 477 SER A CA 1
ATOM 3919 C C . SER A 1 477 ? 35.344 4.219 10.086 1 41.81 477 SER A C 1
ATOM 3921 O O . SER A 1 477 ? 35.875 3.5 9.234 1 41.81 477 SER A O 1
ATOM 3923 N N . MET B 1 1 ? 40.688 60.688 1.036 1 27.72 1 MET B N 1
ATOM 3924 C CA . MET B 1 1 ? 40.906 59.562 0.13 1 27.72 1 MET B CA 1
ATOM 3925 C C . MET B 1 1 ? 40.25 58.281 0.654 1 27.72 1 MET B C 1
ATOM 3927 O O . MET B 1 1 ? 40.781 57.625 1.548 1 27.72 1 MET B O 1
ATOM 3931 N N . GLU B 1 2 ? 38.906 58.281 0.931 1 28.8 2 GLU B N 1
ATOM 3932 C CA . GLU B 1 2 ? 37.938 57.406 1.593 1 28.8 2 GLU B CA 1
ATOM 3933 C C . GLU B 1 2 ? 37.812 56.094 0.847 1 28.8 2 GLU B C 1
ATOM 3935 O O . GLU B 1 2 ? 37.438 56.062 -0.321 1 28.8 2 GLU B O 1
ATOM 3940 N N . THR B 1 3 ? 38.875 55.156 1.001 1 30.42 3 THR B N 1
ATOM 3941 C CA . THR B 1 3 ? 39.031 53.844 0.349 1 30.42 3 THR B CA 1
ATOM 3942 C C . THR B 1 3 ? 37.75 53.031 0.518 1 30.42 3 THR B C 1
ATOM 3944 O O . THR B 1 3 ? 37.312 52.75 1.643 1 30.42 3 THR B O 1
ATOM 3947 N N . ASP B 1 4 ? 36.75 53.125 -0.39 1 28.67 4 ASP B N 1
ATOM 3948 C CA . ASP B 1 4 ? 35.5 52.406 -0.505 1 28.67 4 ASP B CA 1
ATOM 3949 C C . ASP B 1 4 ? 35.719 50.875 -0.561 1 28.67 4 ASP B C 1
ATOM 3951 O O . ASP B 1 4 ? 36.281 50.375 -1.521 1 28.67 4 ASP B O 1
ATOM 3955 N N . GLY B 1 5 ? 36.125 50.219 0.531 1 27.95 5 GLY B N 1
ATOM 3956 C CA . GLY B 1 5 ? 36.281 48.781 0.598 1 27.95 5 GLY B CA 1
ATOM 3957 C C . GLY B 1 5 ? 35.031 48.031 0.104 1 27.95 5 GLY B C 1
ATOM 3958 O O . GLY B 1 5 ? 34 48.031 0.766 1 27.95 5 GLY B O 1
ATOM 3959 N N . ALA B 1 6 ? 34.875 48 -1.224 1 32.84 6 ALA B N 1
ATOM 3960 C CA . ALA B 1 6 ? 33.812 47.219 -1.864 1 32.84 6 ALA B CA 1
ATOM 3961 C C . ALA B 1 6 ? 33.75 45.812 -1.311 1 32.84 6 ALA B C 1
ATOM 3963 O O . ALA B 1 6 ? 34.781 45.094 -1.26 1 32.84 6 ALA B O 1
ATOM 3964 N N . LYS B 1 7 ? 32.75 45.469 -0.546 1 31.62 7 LYS B N 1
ATOM 3965 C CA . LYS B 1 7 ? 32.312 44.188 0.004 1 31.62 7 LYS B CA 1
ATOM 3966 C C . LYS B 1 7 ? 32.312 43.094 -1.069 1 31.62 7 LYS B C 1
ATOM 3968 O O . LYS B 1 7 ? 31.609 43.219 -2.072 1 31.62 7 LYS B O 1
ATOM 3973 N N . CYS B 1 8 ? 33.406 42.438 -1.393 1 29.41 8 CYS B N 1
ATOM 3974 C CA . CYS B 1 8 ? 33.438 41.219 -2.193 1 29.41 8 CYS B CA 1
ATOM 3975 C C . CYS B 1 8 ? 32.281 40.281 -1.835 1 29.41 8 CYS B C 1
ATOM 3977 O O . CYS B 1 8 ? 32.188 39.781 -0.716 1 29.41 8 CYS B O 1
ATOM 3979 N N . MET B 1 9 ? 31.109 40.562 -2.35 1 28.58 9 MET B N 1
ATOM 3980 C CA . MET B 1 9 ? 30.031 39.562 -2.26 1 28.58 9 MET B CA 1
ATOM 3981 C C . MET B 1 9 ? 30.547 38.188 -2.623 1 28.58 9 MET B C 1
ATOM 3983 O O . MET B 1 9 ? 30.984 37.938 -3.752 1 28.58 9 MET B O 1
ATOM 3987 N N . CYS B 1 10 ? 31.359 37.5 -1.809 1 28.75 10 CYS B N 1
ATOM 3988 C CA . CYS B 1 10 ? 31.672 36.062 -2.027 1 28.75 10 CYS B CA 1
ATOM 3989 C C . CYS B 1 10 ? 30.469 35.344 -2.602 1 28.75 10 CYS B C 1
ATOM 3991 O O . CYS B 1 10 ? 29.406 35.281 -1.976 1 28.75 10 CYS B O 1
ATOM 3993 N N . GLU B 1 11 ? 30.266 35.375 -3.838 1 32.53 11 GLU B N 1
ATOM 3994 C CA . GLU B 1 11 ? 29.375 34.438 -4.516 1 32.53 11 GLU B CA 1
ATOM 3995 C C . GLU B 1 11 ? 29.594 33.031 -3.998 1 32.53 11 GLU B C 1
ATOM 3997 O O . GLU B 1 11 ? 30.625 32.406 -4.27 1 32.53 11 GLU B O 1
ATOM 4002 N N . ARG B 1 12 ? 29.344 32.656 -2.752 1 33.19 12 ARG B N 1
ATOM 4003 C CA . ARG B 1 12 ? 29.359 31.25 -2.414 1 33.19 12 ARG B CA 1
ATOM 4004 C C . ARG B 1 12 ? 28.781 30.406 -3.555 1 33.19 12 ARG B C 1
ATOM 4006 O O . ARG B 1 12 ? 27.656 30.641 -4 1 33.19 12 ARG B O 1
ATOM 4013 N N . SER B 1 13 ? 29.484 30.047 -4.512 1 35.53 13 SER B N 1
ATOM 4014 C CA . SER B 1 13 ? 29.172 29.062 -5.535 1 35.53 13 SER B CA 1
ATOM 4015 C C . SER B 1 13 ? 28.281 27.953 -4.973 1 35.53 13 SER B C 1
ATOM 4017 O O . SER B 1 13 ? 28.625 27.312 -3.971 1 35.53 13 SER B O 1
ATOM 4019 N N . TYR B 1 14 ? 26.984 28.016 -4.965 1 38.75 14 TYR B N 1
ATOM 4020 C CA . TYR B 1 14 ? 26.031 26.938 -4.73 1 38.75 14 TYR B CA 1
ATOM 4021 C C . TYR B 1 14 ? 26.531 25.625 -5.312 1 38.75 14 TYR B C 1
ATOM 4023 O O . TYR B 1 14 ? 26.625 25.469 -6.531 1 38.75 14 TYR B O 1
ATOM 4031 N N . VAL B 1 15 ? 27.578 25.062 -4.902 1 42.5 15 VAL B N 1
ATOM 4032 C CA . VAL B 1 15 ? 27.922 23.719 -5.344 1 42.5 15 VAL B CA 1
ATOM 4033 C C . VAL B 1 15 ? 26.672 22.844 -5.375 1 42.5 15 VAL B C 1
ATOM 4035 O O . VAL B 1 15 ? 26 22.672 -4.352 1 42.5 15 VAL B O 1
ATOM 4038 N N . GLU B 1 16 ? 25.984 22.734 -6.465 1 56.84 16 GLU B N 1
ATOM 4039 C CA . GLU B 1 16 ? 24.859 21.844 -6.758 1 56.84 16 GLU B CA 1
ATOM 4040 C C . GLU B 1 16 ? 25.109 20.453 -6.191 1 56.84 16 GLU B C 1
ATOM 4042 O O . GLU B 1 16 ? 26.062 19.781 -6.574 1 56.84 16 GLU B O 1
ATOM 4047 N N . VAL B 1 17 ? 24.766 20.25 -4.91 1 70.62 17 VAL B N 1
ATOM 4048 C CA . VAL B 1 17 ? 24.859 18.938 -4.277 1 70.62 17 VAL B CA 1
ATOM 4049 C C . VAL B 1 17 ? 24.016 17.938 -5.051 1 70.62 17 VAL B C 1
ATOM 4051 O O . VAL B 1 17 ? 22.875 18.219 -5.414 1 70.62 17 VAL B O 1
ATOM 4054 N N . GLU B 1 18 ? 24.703 17 -5.594 1 81.81 18 GLU B N 1
ATOM 4055 C CA . GLU B 1 18 ? 24.016 15.945 -6.34 1 81.81 18 GLU B CA 1
ATOM 4056 C C . GLU B 1 18 ? 23.062 15.172 -5.445 1 81.81 18 GLU B C 1
ATOM 4058 O O . GLU B 1 18 ? 23.453 14.625 -4.414 1 81.81 18 GLU B O 1
ATOM 4063 N N . GLY B 1 19 ? 21.797 15.289 -5.664 1 90 19 GLY B N 1
ATOM 4064 C CA . GLY B 1 19 ? 20.766 14.594 -4.902 1 90 19 GLY B CA 1
ATOM 4065 C C . GLY B 1 19 ? 20.625 13.133 -5.273 1 90 19 GLY B C 1
ATOM 4066 O O . GLY B 1 19 ? 21.234 12.672 -6.25 1 90 19 GLY B O 1
ATOM 4067 N N . LYS B 1 20 ? 20.016 12.375 -4.43 1 93.31 20 LYS B N 1
ATOM 4068 C CA . LYS B 1 20 ? 19.656 10.992 -4.711 1 93.31 20 LYS B CA 1
ATOM 4069 C C . LYS B 1 20 ? 18.359 10.914 -5.512 1 93.31 20 LYS B C 1
ATOM 4071 O O . LYS B 1 20 ? 17.406 11.641 -5.238 1 93.31 20 LYS B O 1
ATOM 4076 N N . MET B 1 21 ? 18.359 10.086 -6.484 1 93.56 21 MET B N 1
ATOM 4077 C CA . MET B 1 21 ? 17.188 9.969 -7.359 1 93.56 21 MET B CA 1
ATOM 4078 C C . MET B 1 21 ? 16.219 8.922 -6.836 1 93.56 21 MET B C 1
ATOM 4080 O O . MET B 1 21 ? 16.625 7.852 -6.398 1 93.56 21 MET B O 1
ATOM 4084 N N . PHE B 1 22 ? 14.984 9.242 -6.75 1 94 22 PHE B N 1
ATOM 4085 C CA . PHE B 1 22 ? 13.883 8.336 -6.461 1 94 22 PHE B CA 1
ATOM 4086 C C . PHE B 1 22 ? 12.898 8.289 -7.625 1 94 22 PHE B C 1
ATOM 4088 O O . PHE B 1 22 ? 12.609 9.312 -8.242 1 94 22 PHE B O 1
ATOM 4095 N N . ASN B 1 23 ? 12.422 7.113 -7.922 1 92.25 23 ASN B N 1
ATOM 4096 C CA . ASN B 1 23 ? 11.375 6.984 -8.938 1 92.25 23 ASN B CA 1
ATOM 4097 C C . ASN B 1 23 ? 9.984 6.98 -8.312 1 92.25 23 ASN B C 1
ATOM 4099 O O . ASN B 1 23 ? 9.641 6.059 -7.57 1 92.25 23 ASN B O 1
ATOM 4103 N N . ASP B 1 24 ? 9.227 7.988 -8.656 1 92.19 24 ASP B N 1
ATOM 4104 C CA . ASP B 1 24 ? 7.883 8.172 -8.117 1 92.19 24 ASP B CA 1
ATOM 4105 C C . ASP B 1 24 ? 6.828 7.98 -9.203 1 92.19 24 ASP B C 1
ATOM 4107 O O . ASP B 1 24 ? 7 8.445 -10.336 1 92.19 24 ASP B O 1
ATOM 4111 N N . ALA B 1 25 ? 5.785 7.305 -8.891 1 91.06 25 ALA B N 1
ATOM 4112 C CA . ALA B 1 25 ? 4.758 6.977 -9.875 1 91.06 25 ALA B CA 1
ATOM 4113 C C . ALA B 1 25 ? 3.998 8.227 -10.312 1 91.06 25 ALA B C 1
ATOM 4115 O O . ALA B 1 25 ? 3.426 8.266 -11.398 1 91.06 25 ALA B O 1
ATOM 4116 N N . ILE B 1 26 ? 3.973 9.25 -9.492 1 93.94 26 ILE B N 1
ATOM 4117 C CA . ILE B 1 26 ? 3.18 10.445 -9.766 1 93.94 26 ILE B CA 1
ATOM 4118 C C . ILE B 1 26 ? 4.062 11.516 -10.391 1 93.94 26 ILE B C 1
ATOM 4120 O O . ILE B 1 26 ? 3.699 12.125 -11.406 1 93.94 26 ILE B O 1
ATOM 4124 N N . HIS B 1 27 ? 5.281 11.68 -9.828 1 95.44 27 HIS B N 1
ATOM 4125 C CA . HIS B 1 27 ? 6.098 12.828 -10.195 1 95.44 27 HIS B CA 1
ATOM 4126 C C . HIS B 1 27 ? 7.293 12.414 -11.039 1 95.44 27 HIS B C 1
ATOM 4128 O O . HIS B 1 27 ? 8.094 13.258 -11.453 1 95.44 27 HIS B O 1
ATOM 4134 N N . GLY B 1 28 ? 7.406 11.109 -11.32 1 93.38 28 GLY B N 1
ATOM 4135 C CA . GLY B 1 28 ? 8.555 10.648 -12.086 1 93.38 28 GLY B CA 1
ATOM 4136 C C . GLY B 1 28 ? 9.828 10.57 -11.266 1 93.38 28 GLY B C 1
ATOM 4137 O O . GLY B 1 28 ? 9.789 10.242 -10.078 1 93.38 28 GLY B O 1
ATOM 4138 N N . SER B 1 29 ? 10.945 10.789 -11.883 1 93.12 29 SER B N 1
ATOM 4139 C CA . SER B 1 29 ? 12.219 10.766 -11.172 1 93.12 29 SER B CA 1
ATOM 4140 C C . SER B 1 29 ? 12.445 12.07 -10.398 1 93.12 29 SER B C 1
ATOM 4142 O O . SER B 1 29 ? 12.523 13.141 -11 1 93.12 29 SER B O 1
ATOM 4144 N N . ILE B 1 30 ? 12.594 11.977 -9.141 1 95.19 30 ILE B N 1
ATOM 4145 C CA . ILE B 1 30 ? 12.789 13.18 -8.336 1 95.19 30 ILE B CA 1
ATOM 4146 C C . ILE B 1 30 ? 14.141 13.102 -7.613 1 95.19 30 ILE B C 1
ATOM 4148 O O . ILE B 1 30 ? 14.555 12.023 -7.188 1 95.19 30 ILE B O 1
ATOM 4152 N N . SER B 1 31 ? 14.781 14.172 -7.555 1 95.75 31 SER B N 1
ATOM 4153 C CA . SER B 1 31 ? 16.062 14.297 -6.855 1 95.75 31 SER B CA 1
ATOM 4154 C C . SER B 1 31 ? 15.867 14.828 -5.441 1 95.75 31 SER B C 1
ATOM 4156 O O . SER B 1 31 ? 15.242 15.867 -5.242 1 95.75 31 SER B O 1
ATOM 4158 N N . ILE B 1 32 ? 16.422 14.141 -4.449 1 97.31 32 ILE B N 1
ATOM 4159 C CA . ILE B 1 32 ? 16.266 14.516 -3.049 1 97.31 32 ILE B CA 1
ATOM 4160 C C . ILE B 1 32 ? 17.625 14.891 -2.463 1 97.31 32 ILE B C 1
ATOM 4162 O O . ILE B 1 32 ? 18.609 14.172 -2.641 1 97.31 32 ILE B O 1
ATOM 4166 N N . HIS B 1 33 ? 17.719 15.984 -1.787 1 97.44 33 HIS B N 1
ATOM 4167 C CA . HIS B 1 33 ? 18.938 16.516 -1.18 1 97.44 33 HIS B CA 1
ATOM 4168 C C . HIS B 1 33 ? 19.547 15.516 -0.197 1 97.44 33 HIS B C 1
ATOM 4170 O O . HIS B 1 33 ? 18.812 14.844 0.532 1 97.44 33 HIS B O 1
ATOM 4176 N N . PRO B 1 34 ? 20.844 15.422 -0.079 1 96.12 34 PRO B N 1
ATOM 4177 C CA . PRO B 1 34 ? 21.516 14.445 0.787 1 96.12 34 PRO B CA 1
ATOM 4178 C C . PRO B 1 34 ? 21.062 14.539 2.242 1 96.12 34 PRO B C 1
ATOM 4180 O O . PRO B 1 34 ? 20.938 13.516 2.924 1 96.12 34 PRO B O 1
ATOM 4183 N N . LEU B 1 35 ? 20.859 15.727 2.707 1 97.31 35 LEU B N 1
ATOM 4184 C CA . LEU B 1 35 ? 20.375 15.859 4.078 1 97.31 35 LEU B CA 1
ATOM 4185 C C . LEU B 1 35 ? 19.016 15.195 4.238 1 97.31 35 LEU B C 1
ATOM 4187 O O . LEU B 1 35 ? 18.766 14.531 5.246 1 97.31 35 LEU B O 1
ATOM 4191 N N . CYS B 1 36 ? 18.125 15.438 3.256 1 98.44 36 CYS B N 1
ATOM 4192 C CA . CYS B 1 36 ? 16.812 14.797 3.279 1 98.44 36 CYS B CA 1
ATOM 4193 C C . CYS B 1 36 ? 16.938 13.281 3.244 1 98.44 36 CYS B C 1
ATOM 4195 O O . CYS B 1 36 ? 16.172 12.57 3.887 1 98.44 36 CYS B O 1
ATOM 4197 N N . VAL B 1 37 ? 17.906 12.773 2.529 1 97.62 37 VAL B N 1
ATOM 4198 C CA . VAL B 1 37 ? 18.141 11.336 2.459 1 97.62 37 VAL B CA 1
ATOM 4199 C C . VAL B 1 37 ? 18.547 10.812 3.834 1 97.62 37 VAL B C 1
ATOM 4201 O O . VAL B 1 37 ? 18.109 9.734 4.246 1 97.62 37 VAL B O 1
ATOM 4204 N N . GLN B 1 38 ? 19.375 11.578 4.547 1 97.38 38 GLN B N 1
ATOM 4205 C CA . GLN B 1 38 ? 19.734 11.188 5.902 1 97.38 38 GLN B CA 1
ATOM 4206 C C . GLN B 1 38 ? 18.516 11.062 6.797 1 97.38 38 GLN B C 1
ATOM 4208 O O . GLN B 1 38 ? 18.453 10.188 7.664 1 97.38 38 GLN B O 1
ATOM 4213 N N . ILE B 1 39 ? 17.562 11.938 6.578 1 98.56 39 ILE B N 1
ATOM 4214 C CA . ILE B 1 39 ? 16.328 11.906 7.352 1 98.56 39 ILE B CA 1
ATOM 4215 C C . ILE B 1 39 ? 15.5 10.68 6.961 1 98.56 39 ILE B C 1
ATOM 4217 O O . ILE B 1 39 ? 14.969 9.984 7.824 1 98.56 39 ILE B O 1
ATOM 4221 N N . ILE B 1 40 ? 15.414 10.445 5.664 1 98.44 40 ILE B N 1
ATOM 4222 C CA . ILE B 1 40 ? 14.648 9.328 5.133 1 98.44 40 ILE B CA 1
ATOM 4223 C C . ILE B 1 40 ? 15.18 8.016 5.711 1 98.44 40 ILE B C 1
ATOM 4225 O O . ILE B 1 40 ? 14.406 7.105 6.016 1 98.44 40 ILE B O 1
ATOM 4229 N N . ASP B 1 41 ? 16.516 7.949 5.875 1 97.62 41 ASP B N 1
ATOM 4230 C CA . ASP B 1 41 ? 17.172 6.727 6.316 1 97.62 41 ASP B CA 1
ATOM 4231 C C . ASP B 1 41 ? 17.188 6.629 7.84 1 97.62 41 ASP B C 1
ATOM 4233 O O . ASP B 1 41 ? 18.234 6.375 8.438 1 97.62 41 ASP B O 1
ATOM 4237 N N . THR B 1 42 ? 16.109 6.902 8.523 1 98.5 42 THR B N 1
ATOM 4238 C CA . THR B 1 42 ? 15.883 6.734 9.953 1 98.5 42 THR B CA 1
ATOM 4239 C C . THR B 1 42 ? 14.625 5.906 10.203 1 98.5 42 THR B C 1
ATOM 4241 O O . THR B 1 42 ? 13.688 5.926 9.406 1 98.5 42 THR B O 1
ATOM 4244 N N . PRO B 1 43 ? 14.609 5.129 11.328 1 98.12 43 PRO B N 1
ATOM 4245 C CA . PRO B 1 43 ? 13.414 4.352 11.648 1 98.12 43 PRO B CA 1
ATOM 4246 C C . PRO B 1 43 ? 12.164 5.223 11.781 1 98.12 43 PRO B C 1
ATOM 4248 O O . PRO B 1 43 ? 11.07 4.797 11.406 1 98.12 43 PRO B O 1
ATOM 4251 N N . GLN B 1 44 ? 12.375 6.5 12.312 1 98.44 44 GLN B N 1
ATOM 4252 C CA . GLN B 1 44 ? 11.25 7.402 12.539 1 98.44 44 GLN B CA 1
ATOM 4253 C C . GLN B 1 44 ? 10.578 7.789 11.219 1 98.44 44 GLN B C 1
ATOM 4255 O O . GLN B 1 44 ? 9.352 7.805 11.125 1 98.44 44 GLN B O 1
ATOM 4260 N N . PHE B 1 45 ? 11.391 8.055 10.18 1 98.69 45 PHE B N 1
ATOM 4261 C CA . PHE B 1 45 ? 10.805 8.406 8.891 1 98.69 45 PHE B CA 1
ATOM 4262 C C . PHE B 1 45 ? 10.305 7.16 8.172 1 98.69 45 PHE B C 1
ATOM 4264 O O . PHE B 1 45 ? 9.227 7.176 7.574 1 98.69 45 PHE B O 1
ATOM 4271 N N . GLN B 1 46 ? 11.102 6.043 8.195 1 98.5 46 GLN B N 1
ATOM 4272 C CA . GLN B 1 46 ? 10.727 4.801 7.523 1 98.5 46 GLN B CA 1
ATOM 4273 C C . GLN B 1 46 ? 9.406 4.258 8.062 1 98.5 46 GLN B C 1
ATOM 4275 O O . GLN B 1 46 ? 8.688 3.549 7.355 1 98.5 46 GLN B O 1
ATOM 4280 N N . ARG B 1 47 ? 9.094 4.633 9.297 1 98.06 47 ARG B N 1
ATOM 4281 C CA . ARG B 1 47 ? 7.812 4.281 9.906 1 98.06 47 ARG B CA 1
ATOM 4282 C C . ARG B 1 47 ? 6.648 4.66 8.992 1 98.06 47 ARG B C 1
ATOM 4284 O O . ARG B 1 47 ? 5.637 3.963 8.953 1 98.06 47 ARG B O 1
ATOM 4291 N N . LEU B 1 48 ? 6.789 5.703 8.227 1 98.19 48 LEU B N 1
ATOM 4292 C CA . LEU B 1 48 ? 5.727 6.234 7.375 1 98.19 48 LEU B CA 1
ATOM 4293 C C . LEU B 1 48 ? 5.371 5.242 6.273 1 98.19 48 LEU B C 1
ATOM 4295 O O . LEU B 1 48 ? 4.289 5.316 5.691 1 98.19 48 LEU B O 1
ATOM 4299 N N . ARG B 1 49 ? 6.246 4.215 5.953 1 97.75 49 ARG B N 1
ATOM 4300 C CA . ARG B 1 49 ? 5.965 3.162 4.98 1 97.75 49 ARG B CA 1
ATOM 4301 C C . ARG B 1 49 ? 4.801 2.289 5.438 1 97.75 49 ARG B C 1
ATOM 4303 O O . ARG B 1 49 ? 4.172 1.613 4.621 1 97.75 49 ARG B O 1
ATOM 4310 N N . PHE B 1 50 ? 4.594 2.35 6.715 1 97.75 50 PHE B N 1
ATOM 4311 C CA . PHE B 1 50 ? 3.666 1.39 7.301 1 97.75 50 PHE B CA 1
ATOM 4312 C C . PHE B 1 50 ? 2.42 2.094 7.828 1 97.75 50 PHE B C 1
ATOM 4314 O O . PHE B 1 50 ? 1.689 1.538 8.648 1 97.75 50 PHE B O 1
ATOM 4321 N N . LEU B 1 51 ? 2.234 3.346 7.406 1 97.75 51 LEU B N 1
ATOM 4322 C CA . LEU B 1 51 ? 1.036 4.125 7.703 1 97.75 51 LEU B CA 1
ATOM 4323 C C . LEU B 1 51 ? 0.277 4.461 6.426 1 97.75 51 LEU B C 1
ATOM 4325 O O . LEU B 1 51 ? 0.791 5.184 5.566 1 97.75 51 LEU B O 1
ATOM 4329 N N . LYS B 1 52 ? -0.916 3.938 6.32 1 97.31 52 LYS B N 1
ATOM 4330 C CA . LYS B 1 52 ? -1.736 4.203 5.145 1 97.31 52 LYS B CA 1
ATOM 4331 C C . LYS B 1 52 ? -2.018 5.695 4.996 1 97.31 52 LYS B C 1
ATOM 4333 O O . LYS B 1 52 ? -2.293 6.383 5.984 1 97.31 52 LYS B O 1
ATOM 4338 N N . MET B 1 53 ? -1.997 6.172 3.742 1 97.19 53 MET B N 1
ATOM 4339 C CA . MET B 1 53 ? -2.318 7.57 3.463 1 97.19 53 MET B CA 1
ATOM 4340 C C . MET B 1 53 ? -3.801 7.844 3.697 1 97.19 53 MET B C 1
ATOM 4342 O O . MET B 1 53 ? -4.16 8.859 4.297 1 97.19 53 MET B O 1
ATOM 4346 N N . VAL B 1 54 ? -4.629 6.883 3.26 1 96.44 54 VAL B N 1
ATOM 4347 C CA . VAL B 1 54 ? -6.066 7.129 3.297 1 96.44 54 VAL B CA 1
ATOM 4348 C C . VAL B 1 54 ? -6.723 6.215 4.332 1 96.44 54 VAL B C 1
ATOM 4350 O O . VAL B 1 54 ? -7.891 5.852 4.199 1 96.44 54 VAL B O 1
ATOM 4353 N N . GLY B 1 55 ? -5.918 5.73 5.25 1 96 55 GLY B N 1
ATOM 4354 C CA . GLY B 1 55 ? -6.41 5.004 6.41 1 96 55 GLY B CA 1
ATOM 4355 C C . GLY B 1 55 ? -7.234 3.783 6.047 1 96 55 GLY B C 1
ATOM 4356 O O . GLY B 1 55 ? -6.785 2.932 5.277 1 96 55 GLY B O 1
ATOM 4357 N N . SER B 1 56 ? -8.516 3.779 6.508 1 96.44 56 SER B N 1
ATOM 4358 C CA . SER B 1 56 ? -9.367 2.602 6.383 1 96.44 56 SER B CA 1
ATOM 4359 C C . SER B 1 56 ? -10.008 2.529 5 1 96.44 56 SER B C 1
ATOM 4361 O O . SER B 1 56 ? -10.641 1.527 4.656 1 96.44 56 SER B O 1
ATOM 4363 N N . CYS B 1 57 ? -9.828 3.561 4.133 1 96 57 CYS B N 1
ATOM 4364 C CA . CYS B 1 57 ? -10.336 3.52 2.768 1 96 57 CYS B CA 1
ATOM 4365 C C . CYS B 1 57 ? -9.859 2.266 2.045 1 96 57 CYS B C 1
ATOM 4367 O O . CYS B 1 57 ? -10.555 1.743 1.174 1 96 57 CYS B O 1
ATOM 4369 N N . TYR B 1 58 ? -8.742 1.766 2.463 1 96.06 58 TYR B N 1
ATOM 4370 C CA . TYR B 1 58 ? -8.148 0.6 1.822 1 96.06 58 TYR B CA 1
ATOM 4371 C C . TYR B 1 58 ? -9.039 -0.623 1.971 1 96.06 58 TYR B C 1
ATOM 4373 O O . TYR B 1 58 ? -9.031 -1.515 1.118 1 96.06 58 TYR B O 1
ATOM 4381 N N . PHE B 1 59 ? -9.859 -0.674 2.984 1 96.62 59 PHE B N 1
ATOM 4382 C CA . PHE B 1 59 ? -10.742 -1.811 3.213 1 96.62 59 PHE B CA 1
ATOM 4383 C C . PHE B 1 59 ? -11.969 -1.735 2.303 1 96.62 59 PHE B C 1
ATOM 4385 O O . PHE B 1 59 ? -12.727 -2.699 2.197 1 96.62 59 PHE B O 1
ATOM 4392 N N . VAL B 1 60 ? -12.188 -0.607 1.636 1 96 60 VAL B N 1
ATOM 4393 C CA . VAL B 1 60 ? -13.352 -0.411 0.779 1 96 60 VAL B CA 1
ATOM 4394 C C . VAL B 1 60 ? -12.906 -0.265 -0.674 1 96 60 VAL B C 1
ATOM 4396 O O . VAL B 1 60 ? -13.578 -0.751 -1.587 1 96 60 VAL B O 1
ATOM 4399 N N . PHE B 1 61 ? -11.758 0.377 -0.86 1 94.88 61 PHE B N 1
ATOM 4400 C CA . PHE B 1 61 ? -11.203 0.613 -2.188 1 94.88 61 PHE B CA 1
ATOM 4401 C C . PHE B 1 61 ? -9.883 -0.129 -2.361 1 94.88 61 PHE B C 1
ATOM 4403 O O . PHE B 1 61 ? -8.82 0.394 -2.018 1 94.88 61 PHE B O 1
ATOM 4410 N N . PRO B 1 62 ? -9.789 -1.312 -2.939 1 90.56 62 PRO B N 1
ATOM 4411 C CA . PRO B 1 62 ? -8.641 -2.229 -2.92 1 90.56 62 PRO B CA 1
ATOM 4412 C C . PRO B 1 62 ? -7.383 -1.612 -3.523 1 90.56 62 PRO B C 1
ATOM 4414 O O . PRO B 1 62 ? -6.27 -2.035 -3.201 1 90.56 62 PRO B O 1
ATOM 4417 N N . ALA B 1 63 ? -7.41 -0.591 -4.359 1 91.25 63 ALA B N 1
ATOM 4418 C CA . ALA B 1 63 ? -6.211 -0.049 -4.992 1 91.25 63 ALA B CA 1
ATOM 4419 C C . ALA B 1 63 ? -5.652 1.124 -4.191 1 91.25 63 ALA B C 1
ATOM 4421 O O . ALA B 1 63 ? -4.566 1.625 -4.488 1 91.25 63 ALA B O 1
ATOM 4422 N N . ALA B 1 64 ? -6.309 1.521 -3.137 1 94.44 64 ALA B N 1
ATOM 4423 C CA . ALA B 1 64 ? -5.852 2.637 -2.314 1 94.44 64 ALA B CA 1
ATOM 4424 C C . ALA B 1 64 ? -4.875 2.164 -1.24 1 94.44 64 ALA B C 1
ATOM 4426 O O . ALA B 1 64 ? -5.098 2.387 -0.048 1 94.44 64 ALA B O 1
ATOM 4427 N N . ALA B 1 65 ? -3.77 1.595 -1.619 1 96.19 65 ALA B N 1
ATOM 4428 C CA . ALA B 1 65 ? -2.842 0.913 -0.72 1 96.19 65 ALA B CA 1
ATOM 4429 C C . ALA B 1 65 ? -1.644 1.799 -0.393 1 96.19 65 ALA B C 1
ATOM 4431 O O . ALA B 1 65 ? -0.785 1.422 0.408 1 96.19 65 ALA B O 1
ATOM 4432 N N . HIS B 1 66 ? -1.553 3.016 -0.966 1 96.81 66 HIS B N 1
ATOM 4433 C CA . HIS B 1 66 ? -0.379 3.871 -0.828 1 96.81 66 HIS B CA 1
ATOM 4434 C C . HIS B 1 66 ? -0.232 4.375 0.604 1 96.81 66 HIS B C 1
ATOM 4436 O O . HIS B 1 66 ? -1.188 4.34 1.38 1 96.81 66 HIS B O 1
ATOM 4442 N N . ASN B 1 67 ? 0.961 4.809 0.97 1 97.75 67 ASN B N 1
ATOM 4443 C CA . ASN B 1 67 ? 1.32 5.137 2.346 1 97.75 67 ASN B CA 1
ATOM 4444 C C . ASN B 1 67 ? 1.862 6.559 2.459 1 97.75 67 ASN B C 1
ATOM 4446 O O . ASN B 1 67 ? 2.045 7.242 1.449 1 97.75 67 ASN B O 1
ATOM 4450 N N . ARG B 1 68 ? 2.082 6.984 3.658 1 98.06 68 ARG B N 1
ATOM 4451 C CA . ARG B 1 68 ? 2.508 8.352 3.922 1 98.06 68 ARG B CA 1
ATOM 4452 C C . ARG B 1 68 ? 3.963 8.562 3.514 1 98.06 68 ARG B C 1
ATOM 4454 O O . ARG B 1 68 ? 4.387 9.695 3.271 1 98.06 68 ARG B O 1
ATOM 4461 N N . PHE B 1 69 ? 4.758 7.52 3.402 1 98.25 69 PHE B N 1
ATOM 4462 C CA . PHE B 1 69 ? 6.156 7.625 3 1 98.25 69 PHE B CA 1
ATOM 4463 C C . PHE B 1 69 ? 6.281 8.273 1.629 1 98.25 69 PHE B C 1
ATOM 4465 O O . PHE B 1 69 ? 6.949 9.305 1.482 1 98.25 69 PHE B O 1
ATOM 4472 N N . GLU B 1 70 ? 5.664 7.707 0.599 1 97.88 70 GLU B N 1
ATOM 4473 C CA . GLU B 1 70 ? 5.766 8.258 -0.748 1 97.88 70 GLU B CA 1
ATOM 4474 C C . GLU B 1 70 ? 5.09 9.625 -0.837 1 97.88 70 GLU B C 1
ATOM 4476 O O . GLU B 1 70 ? 5.527 10.492 -1.599 1 97.88 70 GLU B O 1
ATOM 4481 N N . HIS B 1 71 ? 4.051 9.812 -0.039 1 98.25 71 HIS B N 1
ATOM 4482 C CA . HIS B 1 71 ? 3.438 11.133 0.026 1 98.25 71 HIS B CA 1
ATOM 4483 C C . HIS B 1 71 ? 4.438 12.18 0.506 1 98.25 71 HIS B C 1
ATOM 4485 O O . HIS B 1 71 ? 4.566 13.25 -0.103 1 98.25 71 HIS B O 1
ATOM 4491 N N . SER B 1 72 ? 5.117 11.859 1.57 1 98.5 72 SER B N 1
ATOM 4492 C CA . SER B 1 72 ? 6.078 12.797 2.143 1 98.5 72 SER B CA 1
ATOM 4493 C C . SER B 1 72 ? 7.203 13.102 1.158 1 98.5 72 SER B C 1
ATOM 4495 O O . SER B 1 72 ? 7.672 14.242 1.08 1 98.5 72 SER B O 1
ATOM 4497 N N . LEU B 1 73 ? 7.656 12.141 0.405 1 98.5 73 LEU B N 1
ATOM 4498 C CA . LEU B 1 73 ? 8.664 12.367 -0.626 1 98.5 73 LEU B CA 1
ATOM 4499 C C . LEU B 1 73 ? 8.148 13.328 -1.688 1 98.5 73 LEU B C 1
ATOM 4501 O O . LEU B 1 73 ? 8.867 14.234 -2.117 1 98.5 73 LEU B O 1
ATOM 4505 N N . GLY B 1 74 ? 6.91 13.078 -2.094 1 98.38 74 GLY B N 1
ATOM 4506 C CA . GLY B 1 74 ? 6.301 13.953 -3.082 1 98.38 74 GLY B CA 1
ATOM 4507 C C . GLY B 1 74 ? 6.18 15.391 -2.609 1 98.38 74 GLY B C 1
ATOM 4508 O O . GLY B 1 74 ? 6.453 16.328 -3.365 1 98.38 74 GLY B O 1
ATOM 4509 N N . VAL B 1 75 ? 5.816 15.547 -1.354 1 98.62 75 VAL B N 1
ATOM 4510 C CA . VAL B 1 75 ? 5.66 16.891 -0.799 1 98.62 75 VAL B CA 1
ATOM 4511 C C . VAL B 1 75 ? 7.02 17.578 -0.722 1 98.62 75 VAL B C 1
ATOM 4513 O O . VAL B 1 75 ? 7.141 18.766 -1.03 1 98.62 75 VAL B O 1
ATOM 4516 N N . CYS B 1 76 ? 8.016 16.859 -0.277 1 98.69 76 CYS B N 1
ATOM 4517 C CA . CYS B 1 76 ? 9.375 17.375 -0.265 1 98.69 76 CYS B CA 1
ATOM 4518 C C . CYS B 1 76 ? 9.781 17.891 -1.643 1 98.69 76 CYS B C 1
ATOM 4520 O O . CYS B 1 76 ? 10.266 19.016 -1.773 1 98.69 76 CYS B O 1
ATOM 4522 N N . TYR B 1 77 ? 9.539 17.109 -2.637 1 98.31 77 TYR B N 1
ATOM 4523 C CA . TYR B 1 77 ? 9.875 17.438 -4.016 1 98.31 77 TYR B CA 1
ATOM 4524 C C . TYR B 1 77 ? 9.133 18.688 -4.48 1 98.31 77 TYR B C 1
ATOM 4526 O O . TYR B 1 77 ? 9.734 19.609 -5.012 1 98.31 77 TYR B O 1
ATOM 4534 N N . LEU B 1 78 ? 7.828 18.719 -4.242 1 98.62 78 LEU B N 1
ATOM 4535 C CA . LEU B 1 78 ? 6.992 19.828 -4.695 1 98.62 78 LEU B CA 1
ATOM 4536 C C . LEU B 1 78 ? 7.34 21.109 -3.951 1 98.62 78 LEU B C 1
ATOM 4538 O O . LEU B 1 78 ? 7.289 22.203 -4.527 1 98.62 78 LEU B O 1
ATOM 4542 N N . ALA B 1 79 ? 7.637 20.969 -2.67 1 98.62 79 ALA B N 1
ATOM 4543 C CA . ALA B 1 79 ? 8.047 22.141 -1.887 1 98.62 79 ALA B CA 1
ATOM 4544 C C . ALA B 1 79 ? 9.297 22.781 -2.477 1 98.62 79 ALA B C 1
ATOM 4546 O O . ALA B 1 79 ? 9.336 24 -2.68 1 98.62 79 ALA B O 1
ATOM 4547 N N . GLY B 1 80 ? 10.289 21.953 -2.764 1 98.19 80 GLY B N 1
ATOM 4548 C CA . GLY B 1 80 ? 11.492 22.469 -3.402 1 98.19 80 GLY B CA 1
ATOM 4549 C C . GLY B 1 80 ? 11.234 23.078 -4.762 1 98.19 80 GLY B C 1
ATOM 4550 O O . GLY B 1 80 ? 11.773 24.156 -5.074 1 98.19 80 GLY B O 1
ATOM 4551 N N . LYS B 1 81 ? 10.43 22.453 -5.504 1 98.06 81 LYS B N 1
ATOM 4552 C CA . LYS B 1 81 ? 10.102 22.922 -6.844 1 98.06 81 LYS B CA 1
ATOM 4553 C C . LYS B 1 81 ? 9.461 24.312 -6.789 1 98.06 81 LYS B C 1
ATOM 4555 O O . LYS B 1 81 ? 9.852 25.203 -7.547 1 98.06 81 LYS B O 1
ATOM 4560 N N . LEU B 1 82 ? 8.508 24.516 -5.914 1 98.44 82 LEU B N 1
ATOM 4561 C CA . LEU B 1 82 ? 7.789 25.781 -5.816 1 98.44 82 LEU B CA 1
ATOM 4562 C C . LEU B 1 82 ? 8.711 26.891 -5.312 1 98.44 82 LEU B C 1
ATOM 4564 O O . LEU B 1 82 ? 8.758 27.969 -5.895 1 98.44 82 LEU B O 1
ATOM 4568 N N . VAL B 1 83 ? 9.43 26.641 -4.238 1 98.25 83 VAL B N 1
ATOM 4569 C CA . VAL B 1 83 ? 10.258 27.688 -3.639 1 98.25 83 VAL B CA 1
ATOM 4570 C C . VAL B 1 83 ? 11.375 28.078 -4.598 1 98.25 83 VAL B C 1
ATOM 4572 O O . VAL B 1 83 ? 11.734 29.25 -4.699 1 98.25 83 VAL B O 1
ATOM 4575 N N . ARG B 1 84 ? 11.969 27.125 -5.32 1 97.94 84 ARG B N 1
ATOM 4576 C CA . ARG B 1 84 ? 13.008 27.422 -6.297 1 97.94 84 ARG B CA 1
ATOM 4577 C C . ARG B 1 84 ? 12.453 28.25 -7.449 1 97.94 84 ARG B C 1
ATOM 4579 O O . ARG B 1 84 ? 13.148 29.125 -7.98 1 97.94 84 ARG B O 1
ATOM 4586 N N . ALA B 1 85 ? 11.266 27.922 -7.844 1 97.94 85 ALA B N 1
ATOM 4587 C CA . ALA B 1 85 ? 10.633 28.703 -8.906 1 97.94 85 ALA B CA 1
ATOM 4588 C C . ALA B 1 85 ? 10.445 30.156 -8.477 1 97.94 85 ALA B C 1
ATOM 4590 O O . ALA B 1 85 ? 10.727 31.078 -9.242 1 97.94 85 ALA B O 1
ATOM 4591 N N . ILE B 1 86 ? 9.961 30.391 -7.285 1 97.75 86 ILE B N 1
ATOM 4592 C CA . ILE B 1 86 ? 9.773 31.734 -6.758 1 97.75 86 ILE B CA 1
ATOM 4593 C C . ILE B 1 86 ? 11.125 32.438 -6.602 1 97.75 86 ILE B C 1
ATOM 4595 O O . ILE B 1 86 ? 11.281 33.594 -6.98 1 97.75 86 ILE B O 1
ATOM 4599 N N . GLN B 1 87 ? 12.062 31.703 -6.066 1 97.38 87 GLN B N 1
ATOM 4600 C CA . GLN B 1 87 ? 13.422 32.219 -5.895 1 97.38 87 GLN B CA 1
ATOM 4601 C C . GLN B 1 87 ? 13.984 32.75 -7.215 1 97.38 87 GLN B C 1
ATOM 4603 O O . GLN B 1 87 ? 14.57 33.812 -7.258 1 97.38 87 GLN B O 1
ATOM 4608 N N . SER B 1 88 ? 13.82 31.969 -8.211 1 97.25 88 SER B N 1
ATOM 4609 C CA . SER B 1 88 ? 14.352 32.312 -9.523 1 97.25 88 SER B CA 1
ATOM 4610 C C . SER B 1 88 ? 13.625 33.5 -10.125 1 97.25 88 SER B C 1
ATOM 4612 O O . SER B 1 88 ? 14.258 34.406 -10.711 1 97.25 88 SER B O 1
ATOM 4614 N N . ARG B 1 89 ? 12.406 33.656 -9.945 1 96.38 89 ARG B N 1
ATOM 4615 C CA . ARG B 1 89 ? 11.586 34.656 -10.602 1 96.38 89 ARG B CA 1
ATOM 4616 C C . ARG B 1 89 ? 11.562 35.969 -9.797 1 96.38 89 ARG B C 1
ATOM 4618 O O . ARG B 1 89 ? 11.344 37.031 -10.352 1 96.38 89 ARG B O 1
ATOM 4625 N N . GLN B 1 90 ? 11.758 35.844 -8.477 1 97 90 GLN B N 1
ATOM 4626 C CA . GLN B 1 90 ? 11.727 37 -7.605 1 97 90 GLN B CA 1
ATOM 4627 C C . GLN B 1 90 ? 12.977 37.062 -6.73 1 97 90 GLN B C 1
ATOM 4629 O O . GLN B 1 90 ? 12.891 36.969 -5.508 1 97 90 GLN B O 1
ATOM 4634 N N . PRO B 1 91 ? 14.086 37.375 -7.324 1 96.25 91 PRO B N 1
ATOM 4635 C CA . PRO B 1 91 ? 15.344 37.406 -6.586 1 96.25 91 PRO B CA 1
ATOM 4636 C C . PRO B 1 91 ? 15.352 38.469 -5.465 1 96.25 91 PRO B C 1
ATOM 4638 O O . PRO B 1 91 ? 16.109 38.312 -4.5 1 96.25 91 PRO B O 1
ATOM 4641 N N . GLU B 1 92 ? 14.484 39.438 -5.562 1 94 92 GLU B N 1
ATOM 4642 C CA . GLU B 1 92 ? 14.43 40.531 -4.582 1 94 92 GLU B CA 1
ATOM 4643 C C . GLU B 1 92 ? 13.945 40 -3.225 1 94 92 GLU B C 1
ATOM 4645 O O . GLU B 1 92 ? 14.133 40.688 -2.205 1 94 92 GLU B O 1
ATOM 4650 N N . LEU B 1 93 ? 13.359 38.812 -3.182 1 95.31 93 LEU B N 1
ATOM 4651 C CA . LEU B 1 93 ? 12.859 38.219 -1.939 1 95.31 93 LEU B CA 1
ATOM 4652 C C . LEU B 1 93 ? 14 37.656 -1.103 1 95.31 93 LEU B C 1
ATOM 4654 O O . LEU B 1 93 ? 13.812 37.344 0.076 1 95.31 93 LEU B O 1
ATOM 4658 N N . ASN B 1 94 ? 15.164 37.469 -1.69 1 95.38 94 ASN B N 1
ATOM 4659 C CA . ASN B 1 94 ? 16.375 37 -1.024 1 95.38 94 ASN B CA 1
ATOM 4660 C C . ASN B 1 94 ? 16.188 35.625 -0.393 1 95.38 94 ASN B C 1
ATOM 4662 O O . ASN B 1 94 ? 16.516 35.438 0.775 1 95.38 94 ASN B O 1
ATOM 4666 N N . ILE B 1 95 ? 15.539 34.75 -1.102 1 97 95 ILE B N 1
ATOM 4667 C CA . ILE B 1 95 ? 15.461 33.344 -0.691 1 97 95 ILE B CA 1
ATOM 4668 C C . ILE B 1 95 ? 16.812 32.688 -0.859 1 97 95 ILE B C 1
ATOM 4670 O O . ILE B 1 95 ? 17.328 32.562 -1.976 1 97 95 ILE B O 1
ATOM 4674 N N . ASN B 1 96 ? 17.438 32.281 0.179 1 95.56 96 ASN B N 1
ATOM 4675 C CA . ASN B 1 96 ? 18.75 31.641 0.09 1 95.56 96 ASN B CA 1
ATOM 4676 C C . ASN B 1 96 ? 18.641 30.125 0.083 1 95.56 96 ASN B C 1
ATOM 4678 O O . ASN B 1 96 ? 17.531 29.578 0.106 1 95.56 96 ASN B O 1
ATOM 4682 N N . SER B 1 97 ? 19.75 29.438 -0.052 1 95.06 97 SER B N 1
ATOM 4683 C CA . SER B 1 97 ? 19.781 27.984 -0.157 1 95.06 97 SER B CA 1
ATOM 4684 C C . SER B 1 97 ? 19.281 27.328 1.126 1 95.06 97 SER B C 1
ATOM 4686 O O . SER B 1 97 ? 18.672 26.25 1.084 1 95.06 97 SER B O 1
ATOM 4688 N N . GLU B 1 98 ? 19.562 27.984 2.244 1 96.56 98 GLU B N 1
ATOM 4689 C CA . GLU B 1 98 ? 19.094 27.469 3.529 1 96.56 98 GLU B CA 1
ATOM 4690 C C . GLU B 1 98 ? 17.562 27.5 3.602 1 96.56 98 GLU B C 1
ATOM 4692 O O . GLU B 1 98 ? 16.938 26.578 4.129 1 96.56 98 GLU B O 1
ATOM 4697 N N . ASP B 1 99 ? 16.984 28.594 3.035 1 96.94 99 ASP B N 1
ATOM 4698 C CA . ASP B 1 99 ? 15.523 28.688 2.984 1 96.94 99 ASP B CA 1
ATOM 4699 C C . ASP B 1 99 ? 14.922 27.531 2.186 1 96.94 99 ASP B C 1
ATOM 4701 O O . ASP B 1 99 ? 13.984 26.875 2.643 1 96.94 99 ASP B O 1
ATOM 4705 N N . VAL B 1 100 ? 15.523 27.312 1.04 1 97.94 100 VAL B N 1
ATOM 4706 C CA . VAL B 1 100 ? 15.023 26.281 0.13 1 97.94 100 VAL B CA 1
ATOM 4707 C C . VAL B 1 100 ? 15.094 24.922 0.802 1 97.94 100 VAL B C 1
ATOM 4709 O O . VAL B 1 100 ? 14.109 24.188 0.832 1 97.94 100 VAL B O 1
ATOM 4712 N N . LEU B 1 101 ? 16.234 24.594 1.343 1 98.19 101 LEU B N 1
ATOM 4713 C CA . LEU B 1 101 ? 16.422 23.281 1.968 1 98.19 101 LEU B CA 1
ATOM 4714 C C . LEU B 1 101 ? 15.539 23.125 3.197 1 98.19 101 LEU B C 1
ATOM 4716 O O . LEU B 1 101 ? 15.023 22.047 3.469 1 98.19 101 LEU B O 1
ATOM 4720 N N . SER B 1 102 ? 15.359 24.234 3.906 1 98.25 102 SER B N 1
ATOM 4721 C CA . SER B 1 102 ? 14.484 24.203 5.07 1 98.25 102 SER B CA 1
ATOM 4722 C C . SER B 1 102 ? 13.047 23.859 4.672 1 98.25 102 SER B C 1
ATOM 4724 O O . SER B 1 102 ? 12.375 23.078 5.348 1 98.25 102 SER B O 1
ATOM 4726 N N . VAL B 1 103 ? 12.57 24.469 3.605 1 98.38 103 VAL B N 1
ATOM 4727 C CA . VAL B 1 103 ? 11.219 24.219 3.119 1 98.38 103 VAL B CA 1
ATOM 4728 C C . VAL B 1 103 ? 11.094 22.781 2.639 1 98.38 103 VAL B C 1
ATOM 4730 O O . VAL B 1 103 ? 10.07 22.125 2.865 1 98.38 103 VAL B O 1
ATOM 4733 N N . GLU B 1 104 ? 12.125 22.266 1.998 1 98.62 104 GLU B N 1
ATOM 4734 C CA . GLU B 1 104 ? 12.141 20.875 1.568 1 98.62 104 GLU B CA 1
ATOM 4735 C C . GLU B 1 104 ? 12.055 19.922 2.762 1 98.62 104 GLU B C 1
ATOM 4737 O O . GLU B 1 104 ? 11.281 18.969 2.752 1 98.62 104 GLU B O 1
ATOM 4742 N N . VAL B 1 105 ? 12.836 20.188 3.756 1 98.75 105 VAL B N 1
ATOM 4743 C CA . VAL B 1 105 ? 12.844 19.359 4.953 1 98.75 105 VAL B CA 1
ATOM 4744 C C . VAL B 1 105 ? 11.477 19.406 5.637 1 98.75 105 VAL B C 1
ATOM 4746 O O . VAL B 1 105 ? 10.961 18.391 6.098 1 98.75 105 VAL B O 1
ATOM 4749 N N . ALA B 1 106 ? 10.93 20.609 5.684 1 98.38 106 ALA B N 1
ATOM 4750 C CA . ALA B 1 106 ? 9.609 20.75 6.281 1 98.38 106 ALA B CA 1
ATOM 4751 C C . ALA B 1 106 ? 8.57 19.922 5.527 1 98.38 106 ALA B C 1
ATOM 4753 O O . ALA B 1 106 ? 7.73 19.266 6.141 1 98.38 106 ALA B O 1
ATOM 4754 N N . GLY B 1 107 ? 8.609 20.016 4.219 1 98.44 107 GLY B N 1
ATOM 4755 C CA . GLY B 1 107 ? 7.719 19.203 3.416 1 98.44 107 GLY B CA 1
ATOM 4756 C C . GLY B 1 107 ? 7.906 17.703 3.648 1 98.44 107 GLY B C 1
ATOM 4757 O O . GLY B 1 107 ? 6.93 16.969 3.766 1 98.44 107 GLY B O 1
ATOM 4758 N N . LEU B 1 108 ? 9.133 17.266 3.795 1 98.69 108 LEU B N 1
ATOM 4759 C CA . LEU B 1 108 ? 9.477 15.859 4.016 1 98.69 108 LEU B CA 1
ATOM 4760 C C . LEU B 1 108 ? 8.945 15.375 5.359 1 98.69 108 LEU B C 1
ATOM 4762 O O . LEU B 1 108 ? 8.484 14.234 5.473 1 98.69 108 LEU B O 1
ATOM 4766 N N . CYS B 1 109 ? 8.945 16.219 6.355 1 98.5 109 CYS B N 1
ATOM 4767 C CA . CYS B 1 109 ? 8.766 15.773 7.734 1 98.5 109 CYS B CA 1
ATOM 4768 C C . CYS B 1 109 ? 7.41 16.188 8.281 1 98.5 109 CYS B C 1
ATOM 4770 O O . CYS B 1 109 ? 7.09 15.922 9.438 1 98.5 109 CYS B O 1
ATOM 4772 N N . HIS B 1 110 ? 6.57 16.859 7.465 1 97.38 110 HIS B N 1
ATOM 4773 C CA . HIS B 1 110 ? 5.336 17.469 7.957 1 97.38 110 HIS B CA 1
ATOM 4774 C C . HIS B 1 110 ? 4.383 16.406 8.5 1 97.38 110 HIS B C 1
ATOM 4776 O O . HIS B 1 110 ? 3.561 16.688 9.375 1 97.38 110 HIS B O 1
ATOM 4782 N N . ASP B 1 111 ? 4.551 15.141 8.047 1 96.81 111 ASP B N 1
ATOM 4783 C CA . ASP B 1 111 ? 3.596 14.086 8.375 1 96.81 111 ASP B CA 1
ATOM 4784 C C . ASP B 1 111 ? 4.199 13.086 9.359 1 96.81 111 ASP B C 1
ATOM 4786 O O . ASP B 1 111 ? 3.633 12.016 9.594 1 96.81 111 ASP B O 1
ATOM 4790 N N . LEU B 1 112 ? 5.309 13.367 10.016 1 97.81 112 LEU B N 1
ATOM 4791 C CA . LEU B 1 112 ? 6.016 12.445 10.898 1 97.81 112 LEU B CA 1
ATOM 4792 C C . LEU B 1 112 ? 5.129 12.023 12.07 1 97.81 112 LEU B C 1
ATOM 4794 O O . LEU B 1 112 ? 5.293 10.93 12.617 1 97.81 112 LEU B O 1
ATOM 4798 N N . GLY B 1 113 ? 4.195 12.852 12.383 1 96.62 113 GLY B N 1
ATOM 4799 C CA . GLY B 1 113 ? 3.467 12.672 13.625 1 96.62 113 GLY B CA 1
ATOM 4800 C C . GLY B 1 113 ? 2.191 11.867 13.461 1 96.62 113 GLY B C 1
ATOM 4801 O O . GLY B 1 113 ? 1.495 11.586 14.438 1 96.62 113 GLY B O 1
ATOM 4802 N N . HIS B 1 114 ? 1.865 11.398 12.25 1 96.75 114 HIS B N 1
ATOM 4803 C CA . HIS B 1 114 ? 0.644 10.633 12.039 1 96.75 114 HIS B CA 1
ATOM 4804 C C . HIS B 1 114 ? 0.745 9.25 12.688 1 96.75 114 HIS B C 1
ATOM 4806 O O . HIS B 1 114 ? 1.825 8.656 12.727 1 96.75 114 HIS B O 1
ATOM 4812 N N . GLY B 1 115 ? -0.37 8.789 13.234 1 96.69 115 GLY B N 1
ATOM 4813 C CA . GLY B 1 115 ? -0.451 7.453 13.805 1 96.69 115 GLY B CA 1
ATOM 4814 C C . GLY B 1 115 ? -1.153 6.457 12.906 1 96.69 115 GLY B C 1
ATOM 4815 O O . GLY B 1 115 ? -1.334 6.715 11.711 1 96.69 115 GLY B O 1
ATOM 4816 N N . PRO B 1 116 ? -1.48 5.305 13.469 1 97.19 116 PRO B N 1
ATOM 4817 C CA . PRO B 1 116 ? -2.111 4.25 12.672 1 97.19 116 PRO B CA 1
ATOM 4818 C C . PRO B 1 116 ? -3.367 4.73 11.953 1 97.19 116 PRO B C 1
ATOM 4820 O O . PRO B 1 116 ? -4.184 5.449 12.531 1 97.19 116 PRO B O 1
ATOM 4823 N N . PHE B 1 117 ? -3.484 4.387 10.672 1 95.38 117 PHE B N 1
ATOM 4824 C CA . PHE B 1 117 ? -4.617 4.711 9.812 1 95.38 117 PHE B CA 1
ATOM 4825 C C . PHE B 1 117 ? -4.82 6.219 9.734 1 95.38 117 PHE B C 1
ATOM 4827 O O . PHE B 1 117 ? -5.949 6.691 9.578 1 95.38 117 PHE B O 1
ATOM 4834 N N . SER B 1 118 ? -3.729 6.953 9.977 1 90.56 118 SER B N 1
ATOM 4835 C CA . SER B 1 118 ? -3.598 8.383 9.719 1 90.56 118 SER B CA 1
ATOM 4836 C C . SER B 1 118 ? -4.527 9.195 10.617 1 90.56 118 SER B C 1
ATOM 4838 O O . SER B 1 118 ? -4.402 9.164 11.836 1 90.56 118 SER B O 1
ATOM 4840 N N . HIS B 1 119 ? -5.566 9.82 10.055 1 87.38 119 HIS B N 1
ATOM 4841 C CA . HIS B 1 119 ? -6.414 10.742 10.805 1 87.38 119 HIS B CA 1
ATOM 4842 C C . HIS B 1 119 ? -7.289 9.992 11.805 1 87.38 119 HIS B C 1
ATOM 4844 O O . HIS B 1 119 ? -7.715 10.562 12.82 1 87.38 119 HIS B O 1
ATOM 4850 N N . LEU B 1 120 ? -7.461 8.781 11.578 1 93.31 120 LEU B N 1
ATOM 4851 C CA . LEU B 1 120 ? -8.25 7.965 12.492 1 93.31 120 LEU B CA 1
ATOM 4852 C C . LEU B 1 120 ? -7.625 7.941 13.883 1 93.31 120 LEU B C 1
ATOM 4854 O O . LEU B 1 120 ? -8.336 7.926 14.891 1 93.31 120 LEU B O 1
ATOM 4858 N N . TRP B 1 121 ? -6.316 7.914 13.938 1 94.56 121 TRP B N 1
ATOM 4859 C CA . TRP B 1 121 ? -5.637 7.859 15.227 1 94.56 121 TRP B CA 1
ATOM 4860 C C . TRP B 1 121 ? -5.914 9.117 16.047 1 94.56 121 TRP B C 1
ATOM 4862 O O . TRP B 1 121 ? -6.035 9.055 17.266 1 94.56 121 TRP B O 1
ATOM 4872 N N . GLU B 1 122 ? -5.961 10.242 15.352 1 91 122 GLU B N 1
ATOM 4873 C CA . GLU B 1 122 ? -6.281 11.492 16.031 1 91 122 GLU B CA 1
ATOM 4874 C C . GLU B 1 122 ? -7.664 11.43 16.688 1 91 122 GLU B C 1
ATOM 4876 O O . GLU B 1 122 ? -7.859 11.938 17.781 1 91 122 GLU B O 1
ATOM 4881 N N . GLU B 1 123 ? -8.594 10.883 15.992 1 91.56 123 GLU B N 1
ATOM 4882 C CA . GLU B 1 123 ? -9.945 10.711 16.531 1 91.56 123 GLU B CA 1
ATOM 4883 C C . GLU B 1 123 ? -9.945 9.797 17.75 1 91.56 123 GLU B C 1
ATOM 4885 O O . GLU B 1 123 ? -10.609 10.078 18.75 1 91.56 123 GLU B O 1
ATOM 4890 N N . PHE B 1 124 ? -9.219 8.734 17.734 1 96.06 124 PHE B N 1
ATOM 4891 C CA . PHE B 1 124 ? -9.102 7.809 18.844 1 96.06 124 PHE B CA 1
ATOM 4892 C C . PHE B 1 124 ? -8.531 8.508 20.078 1 96.06 124 PHE B C 1
ATOM 4894 O O . PHE B 1 124 ? -9.078 8.391 21.172 1 96.06 124 PHE B O 1
ATOM 4901 N N . VAL B 1 125 ? -7.422 9.242 19.812 1 93.62 125 VAL B N 1
ATOM 4902 C CA . VAL B 1 125 ? -6.758 9.914 20.922 1 93.62 125 VAL B CA 1
ATOM 4903 C C . VAL B 1 125 ? -7.703 10.938 21.547 1 93.62 125 VAL B C 1
ATOM 4905 O O . VAL B 1 125 ? -7.758 11.07 22.781 1 93.62 125 VAL B O 1
ATOM 4908 N N . GLU B 1 126 ? -8.414 11.625 20.703 1 90 126 GLU B N 1
ATOM 4909 C CA . GLU B 1 126 ? -9.367 12.617 21.188 1 90 126 GLU B CA 1
ATOM 4910 C C . GLU B 1 126 ? -10.461 11.969 22.031 1 90 126 GLU B C 1
ATOM 4912 O O . GLU B 1 126 ? -10.945 12.562 23 1 90 126 GLU B O 1
ATOM 4917 N N . MET B 1 127 ? -10.859 10.82 21.719 1 90.25 127 MET B N 1
ATOM 4918 C CA . MET B 1 127 ? -11.945 10.117 22.406 1 90.25 127 MET B CA 1
ATOM 4919 C C . MET B 1 127 ? -11.43 9.383 23.625 1 90.25 127 MET B C 1
ATOM 4921 O O . MET B 1 127 ? -12.219 8.969 24.484 1 90.25 127 MET B O 1
ATOM 4925 N N . SER B 1 128 ? -10.141 9.25 23.672 1 91.75 128 SER B N 1
ATOM 4926 C CA . SER B 1 128 ? -9.547 8.531 24.797 1 91.75 128 SER B CA 1
ATOM 4927 C C . SER B 1 128 ? -9.398 9.445 26 1 91.75 128 SER B C 1
ATOM 4929 O O . SER B 1 128 ? -9.156 10.648 25.859 1 91.75 128 SER B O 1
ATOM 4931 N N . PRO B 1 129 ? -9.633 8.898 27.219 1 86.81 129 PRO B N 1
ATOM 4932 C CA . PRO B 1 129 ? -9.414 9.688 28.422 1 86.81 129 PRO B CA 1
ATOM 4933 C C . PRO B 1 129 ? -7.945 10.023 28.656 1 86.81 129 PRO B C 1
ATOM 4935 O O . PRO B 1 129 ? -7.156 9.148 29.016 1 86.81 129 PRO B O 1
ATOM 4938 N N . ARG B 1 130 ? -7.594 11.211 28.312 1 86.5 130 ARG B N 1
ATOM 4939 C CA . ARG B 1 130 ? -6.211 11.641 28.5 1 86.5 130 ARG B CA 1
ATOM 4940 C C . ARG B 1 130 ? -6.152 13.039 29.109 1 86.5 130 ARG B C 1
ATOM 4942 O O . ARG B 1 130 ? -7.137 13.781 29.078 1 86.5 130 ARG B O 1
ATOM 4949 N N . LYS B 1 131 ? -4.988 13.312 29.578 1 75.31 131 LYS B N 1
ATOM 4950 C CA . LYS B 1 131 ? -4.801 14.586 30.281 1 75.31 131 LYS B CA 1
ATOM 4951 C C . LYS B 1 131 ? -4.508 15.711 29.281 1 75.31 131 LYS B C 1
ATOM 4953 O O . LYS B 1 131 ? -4.902 16.859 29.516 1 75.31 131 LYS B O 1
ATOM 4958 N N . GLU B 1 132 ? -3.838 15.375 28.219 1 82.94 132 GLU B N 1
ATOM 4959 C CA . GLU B 1 132 ? -3.369 16.406 27.297 1 82.94 132 GLU B CA 1
ATOM 4960 C C . GLU B 1 132 ? -3.955 16.203 25.906 1 82.94 132 GLU B C 1
ATOM 4962 O O . GLU B 1 132 ? -4.109 15.07 25.438 1 82.94 132 GLU B O 1
ATOM 4967 N N . LYS B 1 133 ? -4.234 17.391 25.359 1 86.12 133 LYS B N 1
ATOM 4968 C CA . LYS B 1 133 ? -4.656 17.359 23.953 1 86.12 133 LYS B CA 1
ATOM 4969 C C . LYS B 1 133 ? -3.51 16.922 23.047 1 86.12 133 LYS B C 1
ATOM 4971 O O . LYS B 1 133 ? -2.34 17.062 23.406 1 86.12 133 LYS B O 1
ATOM 4976 N N . TRP B 1 134 ? -3.873 16.391 21.922 1 88.44 134 TRP B N 1
ATOM 4977 C CA . TRP B 1 134 ? -2.871 15.867 21 1 88.44 134 TRP B CA 1
ATOM 4978 C C . TRP B 1 134 ? -3.281 16.125 19.547 1 88.44 134 TRP B C 1
ATOM 4980 O O . TRP B 1 134 ? -4.453 15.969 19.203 1 88.44 134 TRP B O 1
ATOM 4990 N N . THR B 1 135 ? -2.377 16.641 18.75 1 87.44 135 THR B N 1
ATOM 4991 C CA . THR B 1 135 ? -2.559 16.766 17.312 1 87.44 135 THR B CA 1
ATOM 4992 C C . THR B 1 135 ? -1.38 16.141 16.562 1 87.44 135 THR B C 1
ATOM 4994 O O . THR B 1 135 ? -0.265 16.078 17.094 1 87.44 135 THR B O 1
ATOM 4997 N N . HIS B 1 136 ? -1.58 15.648 15.359 1 88.94 136 HIS B N 1
ATOM 4998 C CA . HIS B 1 136 ? -0.493 15.047 14.594 1 88.94 136 HIS B CA 1
ATOM 4999 C C . HIS B 1 136 ? 0.559 16.094 14.219 1 88.94 136 HIS B C 1
ATOM 5001 O O . HIS B 1 136 ? 1.734 15.758 14.055 1 88.94 136 HIS B O 1
ATOM 5007 N N . GLU B 1 137 ? 0.191 17.375 14.094 1 85.88 137 GLU B N 1
ATOM 5008 C CA . GLU B 1 137 ? 1.153 18.438 13.789 1 85.88 137 GLU B CA 1
ATOM 5009 C C . GLU B 1 137 ? 2.174 18.594 14.906 1 85.88 137 GLU B C 1
ATOM 5011 O O . GLU B 1 137 ? 3.381 18.641 14.656 1 85.88 137 GLU B O 1
ATOM 5016 N N . GLU B 1 138 ? 1.628 18.656 16.125 1 89.44 138 GLU B N 1
ATOM 5017 C CA . GLU B 1 138 ? 2.525 18.734 17.266 1 89.44 138 GLU B CA 1
ATOM 5018 C C . GLU B 1 138 ? 3.379 17.484 17.391 1 89.44 138 GLU B C 1
ATOM 5020 O O . GLU B 1 138 ? 4.555 17.547 17.75 1 89.44 138 GLU B O 1
ATOM 5025 N N . ALA B 1 139 ? 2.76 16.359 17.156 1 93.69 139 ALA B N 1
ATOM 5026 C CA . ALA B 1 139 ? 3.49 15.102 17.203 1 93.69 139 ALA B CA 1
ATOM 5027 C C . ALA B 1 139 ? 4.594 15.07 16.156 1 93.69 139 ALA B C 1
ATOM 5029 O O . ALA B 1 139 ? 5.656 14.484 16.375 1 93.69 139 ALA B O 1
ATOM 5030 N N . SER B 1 140 ? 4.352 15.703 14.969 1 95.62 140 SER B N 1
ATOM 5031 C CA . SER B 1 140 ? 5.367 15.758 13.922 1 95.62 140 SER B CA 1
ATOM 5032 C C . SER B 1 140 ? 6.594 16.547 14.391 1 95.62 140 SER B C 1
ATOM 5034 O O . SER B 1 140 ? 7.73 16.141 14.117 1 95.62 140 SER B O 1
ATOM 5036 N N . GLU B 1 141 ? 6.324 17.609 15.07 1 95.38 141 GLU B N 1
ATOM 5037 C CA . GLU B 1 141 ? 7.422 18.406 15.617 1 95.38 141 GLU B CA 1
ATOM 5038 C C . GLU B 1 141 ? 8.242 17.609 16.625 1 95.38 141 GLU B C 1
ATOM 5040 O O . GLU B 1 141 ? 9.469 17.594 16.562 1 95.38 141 GLU B O 1
ATOM 5045 N N . LYS B 1 142 ? 7.551 16.953 17.531 1 96.31 142 LYS B N 1
ATOM 5046 C CA . LYS B 1 142 ? 8.219 16.141 18.547 1 96.31 142 LYS B CA 1
ATOM 5047 C C . LYS B 1 142 ? 9 14.992 17.922 1 96.31 142 LYS B C 1
ATOM 5049 O O . LYS B 1 142 ? 10.117 14.695 18.328 1 96.31 142 LYS B O 1
ATOM 5054 N N . MET B 1 143 ? 8.406 14.328 16.984 1 97.94 143 MET B N 1
ATOM 5055 C CA . MET B 1 143 ? 9.07 13.219 16.312 1 97.94 143 MET B CA 1
ATOM 5056 C C . MET B 1 143 ? 10.297 13.703 15.539 1 97.94 143 MET B C 1
ATOM 5058 O O . MET B 1 143 ? 11.305 13 15.469 1 97.94 143 MET B O 1
ATOM 5062 N N . PHE B 1 144 ? 10.164 14.938 14.938 1 98.19 144 PHE B N 1
ATOM 5063 C CA . PHE B 1 144 ? 11.289 15.531 14.234 1 98.19 144 PHE B CA 1
ATOM 5064 C C . PHE B 1 144 ? 12.469 15.734 15.172 1 98.19 144 PHE B C 1
ATOM 5066 O O . PHE B 1 144 ? 13.602 15.375 14.844 1 98.19 144 PHE B O 1
ATOM 5073 N N . ASP B 1 145 ? 12.195 16.203 16.328 1 97.75 145 ASP B N 1
ATOM 5074 C CA . ASP B 1 145 ? 13.234 16.375 17.344 1 97.75 145 ASP B CA 1
ATOM 5075 C C . ASP B 1 145 ? 13.859 15.039 17.734 1 97.75 145 ASP B C 1
ATOM 5077 O O . ASP B 1 145 ? 15.086 14.914 17.812 1 97.75 145 ASP B O 1
ATOM 5081 N N . TYR B 1 146 ? 13.031 14.125 17.969 1 97.94 146 TYR B N 1
ATOM 5082 C CA . TYR B 1 146 ? 13.492 12.805 18.391 1 97.94 146 TYR B CA 1
ATOM 5083 C C . TYR B 1 146 ? 14.328 12.148 17.297 1 97.94 146 TYR B C 1
ATOM 5085 O O . TYR B 1 146 ? 15.359 11.531 17.578 1 97.94 146 TYR B O 1
ATOM 5093 N N . LEU B 1 147 ? 13.859 12.273 16.109 1 98.12 147 LEU B N 1
ATOM 5094 C CA . LEU B 1 147 ? 14.547 11.742 14.938 1 98.12 147 LEU B CA 1
ATOM 5095 C C . LEU B 1 147 ? 15.969 12.281 14.852 1 98.12 147 LEU B C 1
ATOM 5097 O O . LEU B 1 147 ? 16.906 11.516 14.625 1 98.12 147 LEU B O 1
ATOM 5101 N N . ILE B 1 148 ? 16.156 13.562 15.016 1 98.06 148 ILE B N 1
ATOM 5102 C CA . ILE B 1 148 ? 17.453 14.219 14.93 1 98.06 148 ILE B CA 1
ATOM 5103 C C . ILE B 1 148 ? 18.344 13.742 16.078 1 98.06 148 ILE B C 1
ATOM 5105 O O . ILE B 1 148 ? 19.5 13.383 15.859 1 98.06 148 ILE B O 1
ATOM 5109 N N . GLU B 1 149 ? 17.766 13.688 17.219 1 97.38 149 GLU B N 1
ATOM 5110 C CA . GLU B 1 149 ? 18.516 13.305 18.422 1 97.38 149 GLU B CA 1
ATOM 5111 C C . GLU B 1 149 ? 18.922 11.836 18.359 1 97.38 149 GLU B C 1
ATOM 5113 O O . GLU B 1 149 ? 20.094 11.508 18.531 1 97.38 149 GLU B O 1
ATOM 5118 N N . ALA B 1 150 ? 17.953 10.984 18.125 1 96.75 150 ALA B N 1
ATOM 5119 C CA . ALA B 1 150 ? 18.156 9.539 18.203 1 96.75 150 ALA B CA 1
ATOM 5120 C C . ALA B 1 150 ? 19.141 9.062 17.141 1 96.75 150 ALA B C 1
ATOM 5122 O O . ALA B 1 150 ? 19.781 8.031 17.297 1 96.75 150 ALA B O 1
ATOM 5123 N N . ASN B 1 151 ? 19.297 9.828 16.078 1 97.44 151 ASN B N 1
ATOM 5124 C CA . ASN B 1 151 ? 20.125 9.375 14.977 1 97.44 151 ASN B CA 1
ATOM 5125 C C . ASN B 1 151 ? 21.344 10.289 14.789 1 97.44 151 ASN B C 1
ATOM 5127 O O . ASN B 1 151 ? 22.047 10.188 13.781 1 97.44 151 ASN B O 1
ATOM 5131 N N . ASN B 1 152 ? 21.578 11.234 15.695 1 96.06 152 ASN B N 1
ATOM 5132 C CA . ASN B 1 152 ? 22.719 12.133 15.703 1 96.06 152 ASN B CA 1
ATOM 5133 C C . ASN B 1 152 ? 22.844 12.891 14.391 1 96.06 152 ASN B C 1
ATOM 5135 O O . ASN B 1 152 ? 23.906 12.883 13.766 1 96.06 152 ASN B O 1
ATOM 5139 N N . LEU B 1 153 ? 21.75 13.508 13.977 1 97.25 153 LEU B N 1
ATOM 5140 C CA . LEU B 1 153 ? 21.734 14.188 12.688 1 97.25 153 LEU B CA 1
ATOM 5141 C C . LEU B 1 153 ? 22.062 15.664 12.844 1 97.25 153 LEU B C 1
ATOM 5143 O O . LEU B 1 153 ? 22.172 16.391 11.852 1 97.25 153 LEU B O 1
ATOM 5147 N N . SER B 1 154 ? 22.297 16.141 14.047 1 96.12 154 SER B N 1
ATOM 5148 C CA . SER B 1 154 ? 22.531 17.562 14.297 1 96.12 154 SER B CA 1
ATOM 5149 C C . SER B 1 154 ? 23.719 18.078 13.477 1 96.12 154 SER B C 1
ATOM 5151 O O . SER B 1 154 ? 23.688 19.203 12.984 1 96.12 154 SER B O 1
ATOM 5153 N N . GLU B 1 155 ? 24.703 17.266 13.344 1 94.75 155 GLU B N 1
ATOM 5154 C CA . GLU B 1 155 ? 25.906 17.672 12.617 1 94.75 155 GLU B CA 1
ATOM 5155 C C . GLU B 1 155 ? 25.578 17.938 11.141 1 94.75 155 GLU B C 1
ATOM 5157 O O . GLU B 1 155 ? 26.172 18.828 10.523 1 94.75 155 GLU B O 1
ATOM 5162 N N . TYR B 1 156 ? 24.719 17.156 10.617 1 93.88 156 TYR B N 1
ATOM 5163 C CA . TYR B 1 156 ? 24.328 17.328 9.219 1 93.88 156 TYR B CA 1
ATOM 5164 C C . TYR B 1 156 ? 23.547 18.625 9.031 1 93.88 156 TYR B C 1
ATOM 5166 O O . TYR B 1 156 ? 23.75 19.328 8.039 1 93.88 156 TYR B O 1
ATOM 5174 N N . PHE B 1 157 ? 22.703 18.953 9.953 1 96.75 157 PHE B N 1
ATOM 5175 C CA . PHE B 1 157 ? 21.953 20.203 9.891 1 96.75 157 PHE B CA 1
ATOM 5176 C C . PHE B 1 157 ? 22.891 21.406 10.016 1 96.75 157 PHE B C 1
ATOM 5178 O O . PHE B 1 157 ? 22.719 22.406 9.336 1 96.75 157 PHE B O 1
ATOM 5185 N N . ASN B 1 158 ? 23.875 21.266 10.867 1 95.69 158 ASN B N 1
ATOM 5186 C CA . ASN B 1 158 ? 24.875 22.312 11.031 1 95.69 158 ASN B CA 1
ATOM 5187 C C . ASN B 1 158 ? 25.703 22.5 9.773 1 95.69 158 ASN B C 1
ATOM 5189 O O . ASN B 1 158 ? 26.047 23.625 9.406 1 95.69 158 ASN B O 1
ATOM 5193 N N . LYS B 1 159 ? 26.031 21.391 9.195 1 94.81 159 LYS B N 1
ATOM 5194 C CA . LYS B 1 159 ? 26.828 21.406 7.961 1 94.81 159 LYS B CA 1
ATOM 5195 C C . LYS B 1 159 ? 26.156 22.281 6.898 1 94.81 159 LYS B C 1
ATOM 5197 O O . LYS B 1 159 ? 26.828 22.953 6.121 1 94.81 159 LYS B O 1
ATOM 5202 N N . TYR B 1 160 ? 24.891 22.297 6.895 1 94.56 160 TYR B N 1
ATOM 5203 C CA . TYR B 1 160 ? 24.156 23.047 5.871 1 94.56 160 TYR B CA 1
ATOM 5204 C C . TYR B 1 160 ? 23.578 24.328 6.445 1 94.56 160 TYR B C 1
ATOM 5206 O O . TYR B 1 160 ? 22.734 24.969 5.82 1 94.56 160 TYR B O 1
ATOM 5214 N N . ASP B 1 161 ? 23.938 24.672 7.688 1 95.44 161 ASP B N 1
ATOM 5215 C CA . ASP B 1 161 ? 23.578 25.906 8.375 1 95.44 161 ASP B CA 1
ATOM 5216 C C . ASP B 1 161 ? 22.062 26.031 8.5 1 95.44 161 ASP B C 1
ATOM 5218 O O . ASP B 1 161 ? 21.5 27.109 8.25 1 95.44 161 ASP B O 1
ATOM 5222 N N . LEU B 1 162 ? 21.406 24.969 8.789 1 96.75 162 LEU B N 1
ATOM 5223 C CA . LEU B 1 162 ? 19.953 24.984 8.891 1 96.75 162 LEU B CA 1
ATOM 5224 C C . LEU B 1 162 ? 19.516 25.266 10.32 1 96.75 162 LEU B C 1
ATOM 5226 O O . LEU B 1 162 ? 20.125 24.766 11.273 1 96.75 162 LEU B O 1
ATOM 5230 N N . ASP B 1 163 ? 18.5 26.047 10.43 1 95.81 163 ASP B N 1
ATOM 5231 C CA . ASP B 1 163 ? 17.875 26.359 11.711 1 95.81 163 ASP B CA 1
ATOM 5232 C C . ASP B 1 163 ? 16.719 25.406 12 1 95.81 163 ASP B C 1
ATOM 5234 O O . ASP B 1 163 ? 15.633 25.547 11.438 1 95.81 163 ASP B O 1
ATOM 5238 N N . ILE B 1 164 ? 16.906 24.516 12.938 1 96.5 164 ILE B N 1
ATOM 5239 C CA . ILE B 1 164 ? 15.938 23.484 13.281 1 96.5 164 ILE B CA 1
ATOM 5240 C C . ILE B 1 164 ? 14.633 24.125 13.75 1 96.5 164 ILE B C 1
ATOM 5242 O O . ILE B 1 164 ? 13.547 23.641 13.422 1 96.5 164 ILE B O 1
ATOM 5246 N N . GLN B 1 165 ? 14.711 25.188 14.508 1 94.38 165 GLN B N 1
ATOM 5247 C CA . GLN B 1 165 ? 13.516 25.859 14.992 1 94.38 165 GLN B CA 1
ATOM 5248 C C . GLN B 1 165 ? 12.719 26.453 13.844 1 94.38 165 GLN B C 1
ATOM 5250 O O . GLN B 1 165 ? 11.484 26.453 13.859 1 94.38 165 GLN B O 1
ATOM 5255 N N . PHE B 1 166 ? 13.445 27.031 12.906 1 94.31 166 PHE B N 1
ATOM 5256 C CA . PHE B 1 166 ? 12.781 27.562 11.719 1 94.31 166 PHE B CA 1
ATOM 5257 C C . PHE B 1 166 ? 12.016 26.469 10.992 1 94.31 166 PHE B C 1
ATOM 5259 O O . PHE B 1 166 ? 10.859 26.672 10.609 1 94.31 166 PHE B O 1
ATOM 5266 N N . ILE B 1 167 ? 12.609 25.266 10.828 1 96.56 167 ILE B N 1
ATOM 5267 C CA . ILE B 1 167 ? 11.992 24.125 10.133 1 96.56 167 ILE B CA 1
ATOM 5268 C C . ILE B 1 167 ? 10.758 23.672 10.906 1 96.56 167 ILE B C 1
ATOM 5270 O O . ILE B 1 167 ? 9.719 23.391 10.305 1 96.56 167 ILE B O 1
ATOM 5274 N N . LYS B 1 168 ? 10.867 23.562 12.203 1 94.94 168 LYS B N 1
ATOM 5275 C CA . LYS B 1 168 ? 9.734 23.156 13.031 1 94.94 168 LYS B CA 1
ATOM 5276 C C . LYS B 1 168 ? 8.547 24.109 12.836 1 94.94 168 LYS B C 1
ATOM 5278 O O . LYS B 1 168 ? 7.398 23.672 12.781 1 94.94 168 LYS B O 1
ATOM 5283 N N . LYS B 1 169 ? 8.82 25.359 12.727 1 92.62 169 LYS B N 1
ATOM 5284 C CA . LYS B 1 169 ? 7.766 26.344 12.492 1 92.62 169 LYS B CA 1
ATOM 5285 C C . LYS B 1 169 ? 7.156 26.172 11.102 1 92.62 169 LYS B C 1
ATOM 5287 O O . LYS B 1 169 ? 5.961 26.406 10.906 1 92.62 169 LYS B O 1
ATOM 5292 N N . LEU B 1 170 ? 8 25.875 10.141 1 93.75 170 LEU B N 1
ATOM 5293 C CA . LEU B 1 170 ? 7.496 25.609 8.797 1 93.75 170 LEU B CA 1
ATOM 5294 C C . LEU B 1 170 ? 6.52 24.438 8.805 1 93.75 170 LEU B C 1
ATOM 5296 O O . LEU B 1 170 ? 5.582 24.391 8.008 1 93.75 170 LEU B O 1
ATOM 5300 N N . ILE B 1 171 ? 6.742 23.438 9.672 1 91.31 171 ILE B N 1
ATOM 5301 C CA . ILE B 1 171 ? 5.902 22.25 9.766 1 91.31 171 ILE B CA 1
ATOM 5302 C C . ILE B 1 171 ? 4.586 22.609 10.461 1 91.31 171 ILE B C 1
ATOM 5304 O O . ILE B 1 171 ? 3.508 22.266 9.969 1 91.31 171 ILE B O 1
ATOM 5308 N N . CYS B 1 172 ? 4.602 23.359 11.477 1 86.44 172 CYS B N 1
ATOM 5309 C CA . CYS B 1 172 ? 3.439 23.609 12.32 1 86.44 172 CYS B CA 1
ATOM 5310 C C . CYS B 1 172 ? 2.703 24.875 11.875 1 86.44 172 CYS B C 1
ATOM 5312 O O . CYS B 1 172 ? 1.511 25.016 12.148 1 86.44 172 CYS B O 1
ATOM 5314 N N . GLY B 1 173 ? 3.43 25.781 11.164 1 82.06 173 GLY B N 1
ATOM 5315 C CA . GLY B 1 173 ? 2.832 27.062 10.797 1 82.06 173 GLY B CA 1
ATOM 5316 C C . GLY B 1 173 ? 3.137 28.172 11.781 1 82.06 173 GLY B C 1
ATOM 5317 O O . GLY B 1 173 ? 3.736 27.938 12.828 1 82.06 173 GLY B O 1
ATOM 5318 N N . LEU B 1 174 ? 2.867 29.391 11.367 1 80.25 174 LEU B N 1
ATOM 5319 C CA . LEU B 1 174 ? 3.064 30.578 12.195 1 80.25 174 LEU B CA 1
ATOM 5320 C C . LEU B 1 174 ? 1.737 31.078 12.758 1 80.25 174 LEU B C 1
ATOM 5322 O O . LEU B 1 174 ? 0.683 30.859 12.164 1 80.25 174 LEU B O 1
ATOM 5326 N N . THR B 1 175 ? 1.949 31.641 13.922 1 76.31 175 THR B N 1
ATOM 5327 C CA . THR B 1 175 ? 0.8 32.375 14.406 1 76.31 175 THR B CA 1
ATOM 5328 C C . THR B 1 175 ? 0.605 33.656 13.594 1 76.31 175 THR B C 1
ATOM 5330 O O . THR B 1 175 ? 1.505 34.094 12.867 1 76.31 175 THR B O 1
ATOM 5333 N N . GLU B 1 176 ? -0.509 34.219 13.695 1 74.56 176 GLU B N 1
ATOM 5334 C CA . GLU B 1 176 ? -0.802 35.438 12.977 1 74.56 176 GLU B CA 1
ATOM 5335 C C . GLU B 1 176 ? 0.198 36.531 13.328 1 74.56 176 GLU B C 1
ATOM 5337 O O . GLU B 1 176 ? 0.67 37.281 12.453 1 74.56 176 GLU B O 1
ATOM 5342 N N . SER B 1 177 ? 0.48 36.656 14.555 1 76.19 177 SER B N 1
ATOM 5343 C CA . SER B 1 177 ? 1.394 37.719 15.031 1 76.19 177 SER B CA 1
ATOM 5344 C C . SER B 1 177 ? 2.797 37.5 14.469 1 76.19 177 SER B C 1
ATOM 5346 O O . SER B 1 177 ? 3.471 38.469 14.102 1 76.19 177 SER B O 1
ATOM 5348 N N . GLU B 1 178 ? 3.172 36.281 14.305 1 79.75 178 GLU B N 1
ATOM 5349 C CA . GLU B 1 178 ? 4.496 35.969 13.789 1 79.75 178 GLU B CA 1
ATOM 5350 C C . GLU B 1 178 ? 4.574 36.219 12.281 1 79.75 178 GLU B C 1
ATOM 5352 O O . GLU B 1 178 ? 5.617 36.656 11.773 1 79.75 178 GLU B O 1
ATOM 5357 N N . ARG B 1 179 ? 3.561 36.031 11.664 1 77.12 179 ARG B N 1
ATOM 5358 C CA . ARG B 1 179 ? 3.512 36.219 10.219 1 77.12 179 ARG B CA 1
ATOM 5359 C C . ARG B 1 179 ? 3.719 37.688 9.852 1 77.12 179 ARG B C 1
ATOM 5361 O O . ARG B 1 179 ? 4.43 38 8.891 1 77.12 179 ARG B O 1
ATOM 5368 N N . GLN B 1 180 ? 3.111 38.562 10.555 1 73 180 GLN B N 1
ATOM 5369 C CA . GLN B 1 180 ? 3.168 40 10.273 1 73 180 GLN B CA 1
ATOM 5370 C C . GLN B 1 180 ? 4.586 40.531 10.453 1 73 180 GLN B C 1
ATOM 5372 O O . GLN B 1 180 ? 4.988 41.469 9.766 1 73 180 GLN B O 1
ATOM 5377 N N . LYS B 1 181 ? 5.336 39.906 11.242 1 75.5 181 LYS B N 1
ATOM 5378 C CA . LYS B 1 181 ? 6.656 40.438 11.586 1 75.5 181 LYS B CA 1
ATOM 5379 C C . LYS B 1 181 ? 7.746 39.75 10.758 1 75.5 181 LYS B C 1
ATOM 5381 O O . LYS B 1 181 ? 8.891 40.219 10.742 1 75.5 181 LYS B O 1
ATOM 5386 N N . ASN B 1 182 ? 7.32 38.781 10.031 1 79.56 182 ASN B N 1
ATOM 5387 C CA . ASN B 1 182 ? 8.312 37.969 9.32 1 79.56 182 ASN B CA 1
ATOM 5388 C C . ASN B 1 182 ? 8.328 38.312 7.832 1 79.56 182 ASN B C 1
ATOM 5390 O O . ASN B 1 182 ? 7.344 38.062 7.125 1 79.56 182 ASN B O 1
ATOM 5394 N N . GLU B 1 183 ? 9.5 38.781 7.371 1 81.56 183 GLU B N 1
ATOM 5395 C CA . GLU B 1 183 ? 9.641 39.219 5.984 1 81.56 183 GLU B CA 1
ATOM 5396 C C . GLU B 1 183 ? 9.539 38.031 5.027 1 81.56 183 GLU B C 1
ATOM 5398 O O . GLU B 1 183 ? 9.242 38.188 3.844 1 81.56 183 GLU B O 1
ATOM 5403 N N . LYS B 1 184 ? 9.773 36.875 5.535 1 91.75 184 LYS B N 1
ATOM 5404 C CA . LYS B 1 184 ? 9.688 35.688 4.688 1 91.75 184 LYS B CA 1
ATOM 5405 C C . LYS B 1 184 ? 8.531 34.781 5.117 1 91.75 184 LYS B C 1
ATOM 5407 O O . LYS B 1 184 ? 8.641 33.562 5.059 1 91.75 184 LYS B O 1
ATOM 5412 N N . ALA B 1 185 ? 7.48 35.438 5.566 1 90.19 185 ALA B N 1
ATOM 5413 C CA . ALA B 1 185 ? 6.32 34.719 6.074 1 90.19 185 ALA B CA 1
ATOM 5414 C C . ALA B 1 185 ? 5.711 33.844 4.992 1 90.19 185 ALA B C 1
ATOM 5416 O O . ALA B 1 185 ? 5.102 32.812 5.293 1 90.19 185 ALA B O 1
ATOM 5417 N N . PHE B 1 186 ? 5.922 34.188 3.699 1 94.06 186 PHE B N 1
ATOM 5418 C CA . PHE B 1 186 ? 5.34 33.469 2.582 1 94.06 186 PHE B CA 1
ATOM 5419 C C . PHE B 1 186 ? 5.906 32.031 2.514 1 94.06 186 PHE B C 1
ATOM 5421 O O . PHE B 1 186 ? 5.293 31.156 1.925 1 94.06 186 PHE B O 1
ATOM 5428 N N . LEU B 1 187 ? 7.09 31.797 3.094 1 96.31 187 LEU B N 1
ATOM 5429 C CA . LEU B 1 187 ? 7.688 30.453 3.092 1 96.31 187 LEU B CA 1
ATOM 5430 C C . LEU B 1 187 ? 6.82 29.469 3.865 1 96.31 187 LEU B C 1
ATOM 5432 O O . LEU B 1 187 ? 6.789 28.281 3.545 1 96.31 187 LEU B O 1
ATOM 5436 N N . TYR B 1 188 ? 6.098 30 4.848 1 94.25 188 TYR B N 1
ATOM 5437 C CA . TYR B 1 188 ? 5.258 29.156 5.699 1 94.25 188 TYR B CA 1
ATOM 5438 C C . TYR B 1 188 ? 3.977 28.766 4.98 1 94.25 188 TYR B C 1
ATOM 5440 O O . TYR B 1 188 ? 3.25 27.875 5.438 1 94.25 188 TYR B O 1
ATOM 5448 N N . GLU B 1 189 ? 3.732 29.312 3.836 1 94.81 189 GLU B N 1
ATOM 5449 C CA . GLU B 1 189 ? 2.527 29.016 3.066 1 94.81 189 GLU B CA 1
ATOM 5450 C C . GLU B 1 189 ? 2.771 27.891 2.062 1 94.81 189 GLU B C 1
ATOM 5452 O O . GLU B 1 189 ? 1.833 27.391 1.44 1 94.81 189 GLU B O 1
ATOM 5457 N N . ILE B 1 190 ? 3.984 27.453 1.97 1 97 190 ILE B N 1
ATOM 5458 C CA . ILE B 1 190 ? 4.352 26.547 0.89 1 97 190 ILE B CA 1
ATOM 5459 C C . ILE B 1 190 ? 3.9 25.125 1.232 1 97 190 ILE B C 1
ATOM 5461 O O . ILE B 1 190 ? 3.184 24.484 0.455 1 97 190 ILE B O 1
ATOM 5465 N N . VAL B 1 191 ? 4.246 24.656 2.424 1 96.19 191 VAL B N 1
ATOM 5466 C CA . VAL B 1 191 ? 3.945 23.281 2.809 1 96.19 191 VAL B CA 1
ATOM 5467 C C . VAL B 1 191 ? 2.504 23.188 3.301 1 96.19 191 VAL B C 1
ATOM 5469 O O . VAL B 1 191 ? 1.777 22.25 2.939 1 96.19 191 VAL B O 1
ATOM 5472 N N . ALA B 1 192 ? 2.104 24.109 4.07 1 90.88 192 ALA B N 1
ATOM 5473 C CA . ALA B 1 192 ? 0.755 24.188 4.629 1 90.88 192 ALA B CA 1
ATOM 5474 C C . ALA B 1 192 ? 0.251 25.641 4.648 1 90.88 192 ALA B C 1
ATOM 5476 O O . ALA B 1 192 ? 0.634 26.422 5.516 1 90.88 192 ALA B O 1
ATOM 5477 N N . ASN B 1 193 ? -0.638 25.922 3.799 1 91.62 193 ASN B N 1
ATOM 5478 C CA . ASN B 1 193 ? -1.174 27.281 3.707 1 91.62 193 ASN B CA 1
ATOM 5479 C C . ASN B 1 193 ? -2.52 27.406 4.418 1 91.62 193 ASN B C 1
ATOM 5481 O O . ASN B 1 193 ? -3.566 27.141 3.82 1 91.62 193 ASN B O 1
ATOM 5485 N N . LYS B 1 194 ? -2.498 27.859 5.582 1 84.06 194 LYS B N 1
ATOM 5486 C CA . LYS B 1 194 ? -3.709 27.953 6.395 1 84.06 194 LYS B CA 1
ATOM 5487 C C . LYS B 1 194 ? -4.617 29.078 5.902 1 84.06 194 LYS B C 1
ATOM 5489 O O . LYS B 1 194 ? -5.82 29.062 6.168 1 84.06 194 LYS B O 1
ATOM 5494 N N . ARG B 1 195 ? -4.051 30 5.145 1 85.19 195 ARG B N 1
ATOM 5495 C CA . ARG B 1 195 ? -4.793 31.141 4.648 1 85.19 195 ARG B CA 1
ATOM 5496 C C . ARG B 1 195 ? -5.688 30.766 3.479 1 85.19 195 ARG B C 1
ATOM 5498 O O . ARG B 1 195 ? -6.852 31.156 3.422 1 85.19 195 ARG B O 1
ATOM 5505 N N . THR B 1 196 ? -5.152 29.984 2.541 1 88.88 196 THR B N 1
ATOM 5506 C CA . THR B 1 196 ? -5.855 29.766 1.281 1 88.88 196 THR B CA 1
ATOM 5507 C C . THR B 1 196 ? -6.145 28.281 1.078 1 88.88 196 THR B C 1
ATOM 5509 O O . THR B 1 196 ? -7 27.922 0.266 1 88.88 196 THR B O 1
ATOM 5512 N N . GLY B 1 197 ? -5.387 27.422 1.761 1 89.12 197 GLY B N 1
ATOM 5513 C CA . GLY B 1 197 ? -5.5 26 1.524 1 89.12 197 GLY B CA 1
ATOM 5514 C C . GLY B 1 197 ? -4.777 25.531 0.273 1 89.12 197 GLY B C 1
ATOM 5515 O O . GLY B 1 197 ? -4.848 24.359 -0.096 1 89.12 197 GLY B O 1
ATOM 5516 N N . VAL B 1 198 ? -4.113 26.422 -0.41 1 93.88 198 VAL B N 1
ATOM 5517 C CA . VAL B 1 198 ? -3.348 26.078 -1.604 1 93.88 198 VAL B CA 1
ATOM 5518 C C . VAL B 1 198 ? -1.893 25.812 -1.227 1 93.88 198 VAL B C 1
ATOM 5520 O O . VAL B 1 198 ? -1.094 26.75 -1.117 1 93.88 198 VAL B O 1
ATOM 5523 N N . ASP B 1 199 ? -1.587 24.609 -1.099 1 95.31 199 ASP B N 1
ATOM 5524 C CA . ASP B 1 199 ? -0.242 24.25 -0.663 1 95.31 199 ASP B CA 1
ATOM 5525 C C . ASP B 1 199 ? 0.198 22.922 -1.281 1 95.31 199 ASP B C 1
ATOM 5527 O O . ASP B 1 199 ? -0.614 22.203 -1.868 1 95.31 199 ASP B O 1
ATOM 5531 N N . VAL B 1 200 ? 1.443 22.594 -1.168 1 98 200 VAL B N 1
ATOM 5532 C CA . VAL B 1 200 ? 2.025 21.484 -1.915 1 98 200 VAL B CA 1
ATOM 5533 C C . VAL B 1 200 ? 1.609 20.156 -1.28 1 98 200 VAL B C 1
ATOM 5535 O O . VAL B 1 200 ? 1.615 19.125 -1.941 1 98 200 VAL B O 1
ATOM 5538 N N . ASP B 1 201 ? 1.315 20.141 0.035 1 96.75 201 ASP B N 1
ATOM 5539 C CA . ASP B 1 201 ? 0.744 18.953 0.655 1 96.75 201 ASP B CA 1
ATOM 5540 C C . ASP B 1 201 ? -0.496 18.484 -0.102 1 96.75 201 ASP B C 1
ATOM 5542 O O . ASP B 1 201 ? -0.578 17.312 -0.505 1 96.75 201 ASP B O 1
ATOM 5546 N N . LYS B 1 202 ? -1.365 19.391 -0.352 1 96.5 202 LYS B N 1
ATOM 5547 C CA . LYS B 1 202 ? -2.617 19.078 -1.039 1 96.5 202 LYS B CA 1
ATOM 5548 C C . LYS B 1 202 ? -2.367 18.734 -2.502 1 96.5 202 LYS B C 1
ATOM 5550 O O . LYS B 1 202 ? -3.029 17.859 -3.057 1 96.5 202 LYS B O 1
ATOM 5555 N N . TRP B 1 203 ? -1.403 19.484 -3.117 1 97.81 203 TRP B N 1
ATOM 5556 C CA . TRP B 1 203 ? -1.084 19.156 -4.504 1 97.81 203 TRP B CA 1
ATOM 5557 C C . TRP B 1 203 ? -0.732 17.672 -4.645 1 97.81 203 TRP B C 1
ATOM 5559 O O . TRP B 1 203 ? -1.238 17 -5.539 1 97.81 203 TRP B O 1
ATOM 5569 N N . ASP B 1 204 ? 0.052 17.234 -3.762 1 97.69 204 ASP B N 1
ATOM 5570 C CA . ASP B 1 204 ? 0.527 15.859 -3.875 1 97.69 204 ASP B CA 1
ATOM 5571 C C . ASP B 1 204 ? -0.602 14.867 -3.617 1 97.69 204 ASP B C 1
ATOM 5573 O O . ASP B 1 204 ? -0.82 13.945 -4.41 1 97.69 204 ASP B O 1
ATOM 5577 N N . TYR B 1 205 ? -1.305 14.977 -2.426 1 96.25 205 TYR B N 1
ATOM 5578 C CA . TYR B 1 205 ? -2.215 13.883 -2.092 1 96.25 205 TYR B CA 1
ATOM 5579 C C . TYR B 1 205 ? -3.443 13.906 -2.994 1 96.25 205 TYR B C 1
ATOM 5581 O O . TYR B 1 205 ? -4.09 12.875 -3.195 1 96.25 205 TYR B O 1
ATOM 5589 N N . PHE B 1 206 ? -3.797 15.086 -3.615 1 96.75 206 PHE B N 1
ATOM 5590 C CA . PHE B 1 206 ? -4.867 15.055 -4.602 1 96.75 206 PHE B CA 1
ATOM 5591 C C . PHE B 1 206 ? -4.496 14.164 -5.781 1 96.75 206 PHE B C 1
ATOM 5593 O O . PHE B 1 206 ? -5.301 13.344 -6.223 1 96.75 206 PHE B O 1
ATOM 5600 N N . LEU B 1 207 ? -3.291 14.352 -6.27 1 96.81 207 LEU B N 1
ATOM 5601 C CA . LEU B 1 207 ? -2.834 13.578 -7.418 1 96.81 207 LEU B CA 1
ATOM 5602 C C . LEU B 1 207 ? -2.607 12.117 -7.031 1 96.81 207 LEU B C 1
ATOM 5604 O O . LEU B 1 207 ? -3.023 11.211 -7.754 1 96.81 207 LEU B O 1
ATOM 5608 N N . ARG B 1 208 ? -1.971 11.883 -5.922 1 96.75 208 ARG B N 1
ATOM 5609 C CA . ARG B 1 208 ? -1.604 10.547 -5.484 1 96.75 208 ARG B CA 1
ATOM 5610 C C . ARG B 1 208 ? -2.838 9.742 -5.082 1 96.75 208 ARG B C 1
ATOM 5612 O O . ARG B 1 208 ? -2.971 8.57 -5.445 1 96.75 208 ARG B O 1
ATOM 5619 N N . ASP B 1 209 ? -3.721 10.328 -4.262 1 96.62 209 ASP B N 1
ATOM 5620 C CA . ASP B 1 209 ? -4.969 9.656 -3.91 1 96.62 209 ASP B CA 1
ATOM 5621 C C . ASP B 1 209 ? -5.812 9.375 -5.152 1 96.62 209 ASP B C 1
ATOM 5623 O O . ASP B 1 209 ? -6.379 8.289 -5.297 1 96.62 209 ASP B O 1
ATOM 5627 N N . GLY B 1 210 ? -5.961 10.453 -6.023 1 95.5 210 GLY B N 1
ATOM 5628 C CA . GLY B 1 210 ? -6.695 10.234 -7.262 1 95.5 210 GLY B CA 1
ATOM 5629 C C . GLY B 1 210 ? -6.168 9.062 -8.062 1 95.5 210 GLY B C 1
ATOM 5630 O O . GLY B 1 210 ? -6.945 8.234 -8.539 1 95.5 210 GLY B O 1
ATOM 5631 N N . HIS B 1 211 ? -4.852 8.961 -8.156 1 94.12 211 HIS B N 1
ATOM 5632 C CA . HIS B 1 211 ? -4.172 7.906 -8.898 1 94.12 211 HIS B CA 1
ATOM 5633 C C . HIS B 1 211 ? -4.512 6.531 -8.336 1 94.12 211 HIS B C 1
ATOM 5635 O O . HIS B 1 211 ? -4.777 5.594 -9.086 1 94.12 211 HIS B O 1
ATOM 5641 N N . ASN B 1 212 ? -4.551 6.359 -7.102 1 94.56 212 ASN B N 1
ATOM 5642 C CA . ASN B 1 212 ? -4.727 5.059 -6.465 1 94.56 212 ASN B CA 1
ATOM 5643 C C . ASN B 1 212 ? -6.203 4.703 -6.312 1 94.56 212 ASN B C 1
ATOM 5645 O O . ASN B 1 212 ? -6.566 3.527 -6.305 1 94.56 212 ASN B O 1
ATOM 5649 N N . LEU B 1 213 ? -7.086 5.703 -6.238 1 94.38 213 LEU B N 1
ATOM 5650 C CA . LEU B 1 213 ? -8.516 5.469 -6.094 1 94.38 213 LEU B CA 1
ATOM 5651 C C . LEU B 1 213 ? -9.195 5.379 -7.457 1 94.38 213 LEU B C 1
ATOM 5653 O O . LEU B 1 213 ? -10.375 5.027 -7.551 1 94.38 213 LEU B O 1
ATOM 5657 N N . GLY B 1 214 ? -8.438 5.664 -8.492 1 91.38 214 GLY B N 1
ATOM 5658 C CA . GLY B 1 214 ? -9.008 5.672 -9.836 1 91.38 214 GLY B CA 1
ATOM 5659 C C . GLY B 1 214 ? -9.906 6.867 -10.094 1 91.38 214 GLY B C 1
ATOM 5660 O O . GLY B 1 214 ? -10.914 6.754 -10.789 1 91.38 214 GLY B O 1
ATOM 5661 N N . ILE B 1 215 ? -9.633 7.961 -9.406 1 92 215 ILE B N 1
ATOM 5662 C CA . ILE B 1 215 ? -10.391 9.195 -9.57 1 92 215 ILE B CA 1
ATOM 5663 C C . ILE B 1 215 ? -9.57 10.203 -10.367 1 92 215 ILE B C 1
ATOM 5665 O O . ILE B 1 215 ? -8.438 10.523 -9.992 1 92 215 ILE B O 1
ATOM 5669 N N . ARG B 1 216 ? -10.078 10.695 -11.438 1 90.06 216 ARG B N 1
ATOM 5670 C CA . ARG B 1 216 ? -9.367 11.633 -12.289 1 90.06 216 ARG B CA 1
ATOM 5671 C C . ARG B 1 216 ? -9.305 13.023 -11.656 1 90.06 216 ARG B C 1
ATOM 5673 O O . ARG B 1 216 ? -10.328 13.555 -11.219 1 90.06 216 ARG B O 1
ATOM 5680 N N . VAL B 1 217 ? -8.133 13.57 -11.555 1 91.69 217 VAL B N 1
ATOM 5681 C CA . VAL B 1 217 ? -7.883 14.914 -11.039 1 91.69 217 VAL B CA 1
ATOM 5682 C C . VAL B 1 217 ? -7.402 15.82 -12.172 1 91.69 217 VAL B C 1
ATOM 5684 O O . VAL B 1 217 ? -6.379 15.547 -12.805 1 91.69 217 VAL B O 1
ATOM 5687 N N . LYS B 1 218 ? -8.133 16.875 -12.414 1 90.88 218 LYS B N 1
ATOM 5688 C CA . LYS B 1 218 ? -7.844 17.75 -13.555 1 90.88 218 LYS B CA 1
ATOM 5689 C C . LYS B 1 218 ? -6.848 18.844 -13.172 1 90.88 218 LYS B C 1
ATOM 5691 O O . LYS B 1 218 ? -6.258 19.484 -14.047 1 90.88 218 LYS B O 1
ATOM 5696 N N . PHE B 1 219 ? -6.684 19 -11.891 1 90.25 219 PHE B N 1
ATOM 5697 C CA . PHE B 1 219 ? -5.84 20.062 -11.391 1 90.25 219 PHE B CA 1
ATOM 5698 C C . PHE B 1 219 ? -4.387 19.859 -11.805 1 90.25 219 PHE B C 1
ATOM 5700 O O . PHE B 1 219 ? -3.893 18.719 -11.789 1 90.25 219 PHE B O 1
ATOM 5707 N N . ASP B 1 220 ? -3.641 20.938 -12.273 1 94.12 220 ASP B N 1
ATOM 5708 C CA . ASP B 1 220 ? -2.252 20.891 -12.719 1 94.12 220 ASP B CA 1
ATOM 5709 C C . ASP B 1 220 ? -1.359 21.766 -11.852 1 94.12 220 ASP B C 1
ATOM 5711 O O . ASP B 1 220 ? -1.326 22.984 -12.031 1 94.12 220 ASP B O 1
ATOM 5715 N N . TYR B 1 221 ? -0.516 21.188 -11.062 1 96.06 221 TYR B N 1
ATOM 5716 C CA . TYR B 1 221 ? 0.299 21.984 -10.141 1 96.06 221 TYR B CA 1
ATOM 5717 C C . TYR B 1 221 ? 1.453 22.656 -10.875 1 96.06 221 TYR B C 1
ATOM 5719 O O . TYR B 1 221 ? 2.053 23.594 -10.359 1 96.06 221 TYR B O 1
ATOM 5727 N N . HIS B 1 222 ? 1.845 22.203 -12.094 1 96.62 222 HIS B N 1
ATOM 5728 C CA . HIS B 1 222 ? 2.918 22.844 -12.844 1 96.62 222 HIS B CA 1
ATOM 5729 C C . HIS B 1 222 ? 2.584 24.312 -13.148 1 96.62 222 HIS B C 1
ATOM 5731 O O . HIS B 1 222 ? 3.459 25.172 -13.086 1 96.62 222 HIS B O 1
ATOM 5737 N N . ARG B 1 223 ? 1.35 24.484 -13.445 1 96 223 ARG B N 1
ATOM 5738 C CA . ARG B 1 223 ? 0.908 25.844 -13.734 1 96 223 ARG B CA 1
ATOM 5739 C C . ARG B 1 223 ? 0.927 26.703 -12.477 1 96 223 ARG B C 1
ATOM 5741 O O . ARG B 1 223 ? 1.25 27.891 -12.539 1 96 223 ARG B O 1
ATOM 5748 N N . LEU B 1 224 ? 0.579 26.125 -11.375 1 96.12 224 LEU B N 1
ATOM 5749 C CA . LEU B 1 224 ? 0.606 26.859 -10.117 1 96.12 224 LEU B CA 1
ATOM 5750 C C . LEU B 1 224 ? 2.037 27.219 -9.727 1 96.12 224 LEU B C 1
ATOM 5752 O O . LEU B 1 224 ? 2.289 28.297 -9.18 1 96.12 224 LEU B O 1
ATOM 5756 N N . VAL B 1 225 ? 2.943 26.281 -10.008 1 97.94 225 VAL B N 1
ATOM 5757 C CA . VAL B 1 225 ? 4.352 26.562 -9.742 1 97.94 225 VAL B CA 1
ATOM 5758 C C . VAL B 1 225 ? 4.824 27.719 -10.617 1 97.94 225 VAL B C 1
ATOM 5760 O O . VAL B 1 225 ? 5.504 28.625 -10.141 1 97.94 225 VAL B O 1
ATOM 5763 N N . LYS B 1 226 ? 4.43 27.719 -11.82 1 96.56 226 LYS B N 1
ATOM 5764 C CA . LYS B 1 226 ? 4.879 28.703 -12.797 1 96.56 226 LYS B CA 1
ATOM 5765 C C . LYS B 1 226 ? 4.309 30.094 -12.492 1 96.56 226 LYS B C 1
ATOM 5767 O O . LYS B 1 226 ? 4.988 31.109 -12.68 1 96.56 226 LYS B O 1
ATOM 5772 N N . TYR B 1 227 ? 3.084 30.141 -11.961 1 96.19 227 TYR B N 1
ATOM 5773 C CA . TYR B 1 227 ? 2.387 31.422 -11.938 1 96.19 227 TYR B CA 1
ATOM 5774 C C . TYR B 1 227 ? 2.215 31.922 -10.508 1 96.19 227 TYR B C 1
ATOM 5776 O O . TYR B 1 227 ? 1.55 32.938 -10.266 1 96.19 227 TYR B O 1
ATOM 5784 N N . SER B 1 228 ? 2.775 31.188 -9.531 1 96.75 228 SER B N 1
ATOM 5785 C CA . SER B 1 228 ? 2.783 31.688 -8.164 1 96.75 228 SER B CA 1
ATOM 5786 C C . SER B 1 228 ? 3.75 32.844 -8.008 1 96.75 228 SER B C 1
ATOM 5788 O O . SER B 1 228 ? 4.859 32.812 -8.547 1 96.75 228 SER B O 1
ATOM 5790 N N . ARG B 1 229 ? 3.312 33.875 -7.34 1 96.88 229 ARG B N 1
ATOM 5791 C CA . ARG B 1 229 ? 4.133 35.062 -7.066 1 96.88 229 ARG B CA 1
ATOM 5792 C C . ARG B 1 229 ? 3.91 35.562 -5.645 1 96.88 229 ARG B C 1
ATOM 5794 O O . ARG B 1 229 ? 2.791 35.5 -5.129 1 96.88 229 ARG B O 1
ATOM 5801 N N . VAL B 1 230 ? 4.977 36.031 -5.039 1 97 230 VAL B N 1
ATOM 5802 C CA . VAL B 1 230 ? 4.875 36.594 -3.703 1 97 230 VAL B CA 1
ATOM 5803 C C . VAL B 1 230 ? 4.66 38.125 -3.814 1 97 230 VAL B C 1
ATOM 5805 O O . VAL B 1 230 ? 5.477 38.812 -4.406 1 97 230 VAL B O 1
ATOM 5808 N N . ILE B 1 231 ? 3.586 38.562 -3.283 1 95.56 231 ILE B N 1
ATOM 5809 C CA . ILE B 1 231 ? 3.207 39.969 -3.377 1 95.56 231 ILE B CA 1
ATOM 5810 C C . ILE B 1 231 ? 2.814 40.5 -1.997 1 95.56 231 ILE B C 1
ATOM 5812 O O . ILE B 1 231 ? 2.285 39.75 -1.171 1 95.56 231 ILE B O 1
ATOM 5816 N N . GLN B 1 232 ? 3.135 41.719 -1.709 1 91.75 232 GLN B N 1
ATOM 5817 C CA . GLN B 1 232 ? 2.723 42.344 -0.45 1 91.75 232 GLN B CA 1
ATOM 5818 C C . GLN B 1 232 ? 1.256 42.75 -0.496 1 91.75 232 GLN B C 1
ATOM 5820 O O . GLN B 1 232 ? 0.845 43.5 -1.387 1 91.75 232 GLN B O 1
ATOM 5825 N N . VAL B 1 233 ? 0.523 42.156 0.355 1 90.81 233 VAL B N 1
ATOM 5826 C CA . VAL B 1 233 ? -0.889 42.5 0.506 1 90.81 233 VAL B CA 1
ATOM 5827 C C . VAL B 1 233 ? -1.158 42.969 1.935 1 90.81 233 VAL B C 1
ATOM 5829 O O . VAL B 1 233 ? -0.983 42.188 2.889 1 90.81 233 VAL B O 1
ATOM 5832 N N . ASP B 1 234 ? -1.609 44.188 2.1 1 85.62 234 ASP B N 1
ATOM 5833 C CA . ASP B 1 234 ? -1.905 44.781 3.406 1 85.62 234 ASP B CA 1
ATOM 5834 C C . ASP B 1 234 ? -0.722 44.625 4.359 1 85.62 234 ASP B C 1
ATOM 5836 O O . ASP B 1 234 ? -0.892 44.188 5.504 1 85.62 234 ASP B O 1
ATOM 5840 N N . GLY B 1 235 ? 0.428 44.719 3.852 1 83.06 235 GLY B N 1
ATOM 5841 C CA . GLY B 1 235 ? 1.632 44.719 4.668 1 83.06 235 GLY B CA 1
ATOM 5842 C C . GLY B 1 235 ? 2.217 43.344 4.879 1 83.06 235 GLY B C 1
ATOM 5843 O O . GLY B 1 235 ? 3.262 43.188 5.516 1 83.06 235 GLY B O 1
ATOM 5844 N N . GLU B 1 236 ? 1.589 42.375 4.363 1 86.69 236 GLU B N 1
ATOM 5845 C CA . GLU B 1 236 ? 2.084 41.031 4.543 1 86.69 236 GLU B CA 1
ATOM 5846 C C . GLU B 1 236 ? 2.461 40.375 3.203 1 86.69 236 GLU B C 1
ATOM 5848 O O . GLU B 1 236 ? 1.735 40.531 2.217 1 86.69 236 GLU B O 1
ATOM 5853 N N . TRP B 1 237 ? 3.604 39.781 3.195 1 89.88 237 TRP B N 1
ATOM 5854 C CA . TRP B 1 237 ? 3.998 39.031 2.01 1 89.88 237 TRP B CA 1
ATOM 5855 C C . TRP B 1 237 ? 3.238 37.719 1.923 1 89.88 237 TRP B C 1
ATOM 5857 O O . TRP B 1 237 ? 3.189 36.938 2.893 1 89.88 237 TRP B O 1
ATOM 5867 N N . GLN B 1 238 ? 2.613 37.469 0.813 1 93 238 GLN B N 1
ATOM 5868 C CA . GLN B 1 238 ? 1.874 36.219 0.659 1 93 238 GLN B CA 1
ATOM 5869 C C . GLN B 1 238 ? 1.974 35.688 -0.771 1 93 238 GLN B C 1
ATOM 5871 O O . GLN B 1 238 ? 2.262 36.469 -1.698 1 93 238 GLN B O 1
ATOM 5876 N N . ILE B 1 239 ? 1.796 34.438 -0.925 1 95.88 239 ILE B N 1
ATOM 5877 C CA . ILE B 1 239 ? 1.814 33.812 -2.248 1 95.88 239 ILE B CA 1
ATOM 5878 C C . ILE B 1 239 ? 0.496 34.094 -2.965 1 95.88 239 ILE B C 1
ATOM 5880 O O . ILE B 1 239 ? -0.58 33.812 -2.438 1 95.88 239 ILE B O 1
ATOM 5884 N N . CYS B 1 240 ? 0.555 34.688 -4.086 1 96.69 240 CYS B N 1
ATOM 5885 C CA . CYS B 1 240 ? -0.583 35.031 -4.93 1 96.69 240 CYS B CA 1
ATOM 5886 C C . CYS B 1 240 ? -0.53 34.281 -6.25 1 96.69 240 CYS B C 1
ATOM 5888 O O . CYS B 1 240 ? 0.494 33.688 -6.59 1 96.69 240 CYS B O 1
ATOM 5890 N N . MET B 1 241 ? -1.669 34.25 -6.93 1 95.5 241 MET B N 1
ATOM 5891 C CA . MET B 1 241 ? -1.767 33.5 -8.172 1 95.5 241 MET B CA 1
ATOM 5892 C C . MET B 1 241 ? -2.176 34.406 -9.336 1 95.5 241 MET B C 1
ATOM 5894 O O . MET B 1 241 ? -2.83 35.406 -9.133 1 95.5 241 MET B O 1
ATOM 5898 N N . ARG B 1 242 ? -1.726 34.031 -10.469 1 95.31 242 ARG B N 1
ATOM 5899 C CA . ARG B 1 242 ? -2.184 34.719 -11.664 1 95.31 242 ARG B CA 1
ATOM 5900 C C . ARG B 1 242 ? -3.688 34.562 -11.859 1 95.31 242 ARG B C 1
ATOM 5902 O O . ARG B 1 242 ? -4.223 33.469 -11.648 1 95.31 242 ARG B O 1
ATOM 5909 N N . ASP B 1 243 ? -4.336 35.531 -12.281 1 92.19 243 ASP B N 1
ATOM 5910 C CA . ASP B 1 243 ? -5.789 35.531 -12.422 1 92.19 243 ASP B CA 1
ATOM 5911 C C . ASP B 1 243 ? -6.246 34.438 -13.406 1 92.19 243 ASP B C 1
ATOM 5913 O O . ASP B 1 243 ? -7.297 33.844 -13.219 1 92.19 243 ASP B O 1
ATOM 5917 N N . LYS B 1 244 ? -5.488 34.125 -14.383 1 91.38 244 LYS B N 1
ATOM 5918 C CA . LYS B 1 244 ? -5.879 33.156 -15.398 1 91.38 244 LYS B CA 1
ATOM 5919 C C . LYS B 1 244 ? -5.922 31.734 -14.82 1 91.38 244 LYS B C 1
ATOM 5921 O O . LYS B 1 244 ? -6.469 30.828 -15.438 1 91.38 244 LYS B O 1
ATOM 5926 N N . GLU B 1 245 ? -5.316 31.531 -13.656 1 93.06 245 GLU B N 1
ATOM 5927 C CA . GLU B 1 245 ? -5.258 30.219 -13.047 1 93.06 245 GLU B CA 1
ATOM 5928 C C . GLU B 1 245 ? -6.465 29.969 -12.148 1 93.06 245 GLU B C 1
ATOM 5930 O O . GLU B 1 245 ? -6.508 28.969 -11.422 1 93.06 245 GLU B O 1
ATOM 5935 N N . CYS B 1 246 ? -7.418 30.781 -12.18 1 90 246 CYS B N 1
ATOM 5936 C CA . CYS B 1 246 ? -8.594 30.672 -11.32 1 90 246 CYS B CA 1
ATOM 5937 C C . CYS B 1 246 ? -9.312 29.344 -11.539 1 90 246 CYS B C 1
ATOM 5939 O O . CYS B 1 246 ? -9.672 28.656 -10.57 1 90 246 CYS B O 1
ATOM 5941 N N . ASN B 1 247 ? -9.469 28.969 -12.781 1 88.94 247 ASN B N 1
ATOM 5942 C CA . ASN B 1 247 ? -10.148 27.719 -13.078 1 88.94 247 ASN B CA 1
ATOM 5943 C C . ASN B 1 247 ? -9.344 26.516 -12.578 1 88.94 247 ASN B C 1
ATOM 5945 O O . ASN B 1 247 ? -9.914 25.516 -12.133 1 88.94 247 ASN B O 1
ATOM 5949 N N . ASN B 1 248 ? -8.102 26.578 -12.727 1 93.5 248 ASN B N 1
ATOM 5950 C CA . ASN B 1 248 ? -7.227 25.531 -12.234 1 93.5 248 ASN B CA 1
ATOM 5951 C C . ASN B 1 248 ? -7.367 25.359 -10.719 1 93.5 248 ASN B C 1
ATOM 5953 O O . ASN B 1 248 ? -7.402 24.219 -10.227 1 93.5 248 ASN B O 1
ATOM 5957 N N . LEU B 1 249 ? -7.473 26.422 -10.047 1 92.31 249 LEU B N 1
ATOM 5958 C CA . LEU B 1 249 ? -7.652 26.375 -8.602 1 92.31 249 LEU B CA 1
ATOM 5959 C C . LEU B 1 249 ? -9.016 25.797 -8.234 1 92.31 249 LEU B C 1
ATOM 5961 O O . LEU B 1 249 ? -9.133 25.031 -7.281 1 92.31 249 LEU B O 1
ATOM 5965 N N . TYR B 1 250 ? -9.984 26.141 -8.969 1 88.31 250 TYR B N 1
ATOM 5966 C CA . TYR B 1 250 ? -11.297 25.547 -8.75 1 88.31 250 TYR B CA 1
ATOM 5967 C C . TYR B 1 250 ? -11.25 24.031 -8.93 1 88.31 250 TYR B C 1
ATOM 5969 O O . TYR B 1 250 ? -11.875 23.297 -8.172 1 88.31 250 TYR B O 1
ATOM 5977 N N . ASP B 1 251 ? -10.555 23.625 -9.992 1 91.5 251 ASP B N 1
ATOM 5978 C CA . ASP B 1 251 ? -10.391 22.188 -10.219 1 91.5 251 ASP B CA 1
ATOM 5979 C C . ASP B 1 251 ? -9.711 21.531 -9.023 1 91.5 251 ASP B C 1
ATOM 5981 O O . ASP B 1 251 ? -10.031 20.391 -8.672 1 91.5 251 ASP B O 1
ATOM 5985 N N . MET B 1 252 ? -8.812 22.234 -8.461 1 93.12 252 MET B N 1
ATOM 5986 C CA . MET B 1 252 ? -8.125 21.719 -7.281 1 93.12 252 MET B CA 1
ATOM 5987 C C . MET B 1 252 ? -9.102 21.5 -6.129 1 93.12 252 MET B C 1
ATOM 5989 O O . MET B 1 252 ? -9.117 20.438 -5.512 1 93.12 252 MET B O 1
ATOM 5993 N N . PHE B 1 253 ? -9.867 22.484 -5.828 1 89.81 253 PHE B N 1
ATOM 5994 C CA . PHE B 1 253 ? -10.812 22.406 -4.723 1 89.81 253 PHE B CA 1
ATOM 5995 C C . PHE B 1 253 ? -11.898 21.375 -5.027 1 89.81 253 PHE B C 1
ATOM 5997 O O . PHE B 1 253 ? -12.391 20.703 -4.121 1 89.81 253 PHE B O 1
ATOM 6004 N N . HIS B 1 254 ? -12.242 21.281 -6.262 1 88.75 254 HIS B N 1
ATOM 6005 C CA . HIS B 1 254 ? -13.203 20.266 -6.672 1 88.75 254 HIS B CA 1
ATOM 6006 C C . HIS B 1 254 ? -12.648 18.859 -6.457 1 88.75 254 HIS B C 1
ATOM 6008 O O . HIS B 1 254 ? -13.391 17.938 -6.109 1 88.75 254 HIS B O 1
ATOM 6014 N N . ALA B 1 255 ? -11.383 18.703 -6.789 1 92.38 255 ALA B N 1
ATOM 6015 C CA . ALA B 1 255 ? -10.734 17.422 -6.523 1 92.38 255 ALA B CA 1
ATOM 6016 C C . ALA B 1 255 ? -10.875 17.016 -5.059 1 92.38 255 ALA B C 1
ATOM 6018 O O . ALA B 1 255 ? -11.164 15.859 -4.75 1 92.38 255 ALA B O 1
ATOM 6019 N N . ARG B 1 256 ? -10.719 17.969 -4.172 1 91.94 256 ARG B N 1
ATOM 6020 C CA . ARG B 1 256 ? -10.875 17.703 -2.746 1 91.94 256 ARG B CA 1
ATOM 6021 C C . ARG B 1 256 ? -12.289 17.219 -2.43 1 91.94 256 ARG B C 1
ATOM 6023 O O . ARG B 1 256 ? -12.461 16.234 -1.713 1 91.94 256 ARG B O 1
ATOM 6030 N N . GLU B 1 257 ? -13.18 17.953 -2.875 1 89.94 257 GLU B N 1
ATOM 6031 C CA . GLU B 1 257 ? -14.578 17.609 -2.631 1 89.94 257 GLU B CA 1
ATOM 6032 C C . GLU B 1 257 ? -14.898 16.219 -3.16 1 89.94 257 GLU B C 1
ATOM 6034 O O . GLU B 1 257 ? -15.586 15.43 -2.498 1 89.94 257 GLU B O 1
ATOM 6039 N N . THR B 1 258 ? -14.43 15.914 -4.336 1 92.69 258 THR B N 1
ATOM 6040 C CA . THR B 1 258 ? -14.688 14.625 -4.965 1 92.69 258 THR B CA 1
ATOM 6041 C C . THR B 1 258 ? -14.062 13.5 -4.156 1 92.69 258 THR B C 1
ATOM 6043 O O . THR B 1 258 ? -14.688 12.453 -3.945 1 92.69 258 THR B O 1
ATOM 6046 N N . LEU B 1 259 ? -12.859 13.688 -3.754 1 94.5 259 LEU B N 1
ATOM 6047 C CA . LEU B 1 259 ? -12.172 12.68 -2.957 1 94.5 259 LEU B CA 1
ATOM 6048 C C . LEU B 1 259 ? -12.898 12.438 -1.639 1 94.5 259 LEU B C 1
ATOM 6050 O O . LEU B 1 259 ? -13.047 11.289 -1.21 1 94.5 259 LEU B O 1
ATOM 6054 N N . HIS B 1 260 ? -13.336 13.461 -1.02 1 92.81 260 HIS B N 1
ATOM 6055 C CA . HIS B 1 260 ? -14.062 13.328 0.238 1 92.81 260 HIS B CA 1
ATOM 6056 C C . HIS B 1 260 ? -15.398 12.617 0.031 1 92.81 260 HIS B C 1
ATOM 6058 O O . HIS B 1 260 ? -15.742 11.703 0.781 1 92.81 260 HIS B O 1
ATOM 6064 N N . ARG B 1 261 ? -16.062 12.984 -0.916 1 91.44 261 ARG B N 1
ATOM 6065 C CA . ARG B 1 261 ? -17.391 12.445 -1.174 1 91.44 261 ARG B CA 1
ATOM 6066 C C . ARG B 1 261 ? -17.312 10.992 -1.624 1 91.44 261 ARG B C 1
ATOM 6068 O O . ARG B 1 261 ? -18.141 10.164 -1.227 1 91.44 261 ARG B O 1
ATOM 6075 N N . THR B 1 262 ? -16.375 10.742 -2.428 1 93 262 THR B N 1
ATOM 6076 C CA . THR B 1 262 ? -16.297 9.422 -3.041 1 93 262 THR B CA 1
ATOM 6077 C C . THR B 1 262 ? -15.641 8.422 -2.092 1 93 262 THR B C 1
ATOM 6079 O O . THR B 1 262 ? -16.047 7.262 -2.018 1 93 262 THR B O 1
ATOM 6082 N N . ALA B 1 263 ? -14.648 8.93 -1.333 1 94.56 263 ALA B N 1
ATOM 6083 C CA . ALA B 1 263 ? -13.836 7.93 -0.642 1 94.56 263 ALA B CA 1
ATOM 6084 C C . ALA B 1 263 ? -13.734 8.234 0.85 1 94.56 263 ALA B C 1
ATOM 6086 O O . ALA B 1 263 ? -14.188 7.449 1.685 1 94.56 263 ALA B O 1
ATOM 6087 N N . TYR B 1 264 ? -13.25 9.43 1.225 1 94.75 264 TYR B N 1
ATOM 6088 C CA . TYR B 1 264 ? -12.883 9.711 2.609 1 94.75 264 TYR B CA 1
ATOM 6089 C C . TYR B 1 264 ? -14.102 9.602 3.523 1 94.75 264 TYR B C 1
ATOM 6091 O O . TYR B 1 264 ? -13.992 9.117 4.652 1 94.75 264 TYR B O 1
ATOM 6099 N N . GLN B 1 265 ? -15.219 10.062 3.02 1 94.19 265 GLN B N 1
ATOM 6100 C CA . GLN B 1 265 ? -16.422 10.125 3.844 1 94.19 265 GLN B CA 1
ATOM 6101 C C . GLN B 1 265 ? -17.422 9.047 3.439 1 94.19 265 GLN B C 1
ATOM 6103 O O . GLN B 1 265 ? -18.594 9.102 3.84 1 94.19 265 GLN B O 1
ATOM 6108 N N . HIS B 1 266 ? -16.969 8.125 2.607 1 95.06 266 HIS B N 1
ATOM 6109 C CA . HIS B 1 266 ? -17.828 7.008 2.219 1 95.06 266 HIS B CA 1
ATOM 6110 C C . HIS B 1 266 ? -18.406 6.309 3.441 1 95.06 266 HIS B C 1
ATOM 6112 O O . HIS B 1 266 ? -17.719 6.125 4.445 1 95.06 266 HIS B O 1
ATOM 6118 N N . ARG B 1 267 ? -19.641 5.98 3.334 1 95.31 267 ARG B N 1
ATOM 6119 C CA . ARG B 1 267 ? -20.406 5.445 4.461 1 95.31 267 ARG B CA 1
ATOM 6120 C C . ARG B 1 267 ? -19.703 4.234 5.066 1 95.31 267 ARG B C 1
ATOM 6122 O O . ARG B 1 267 ? -19.516 4.156 6.281 1 95.31 267 ARG B O 1
ATOM 6129 N N . VAL B 1 268 ? -19.297 3.289 4.258 1 96.81 268 VAL B N 1
ATOM 6130 C CA . VAL B 1 268 ? -18.688 2.051 4.734 1 96.81 268 VAL B CA 1
ATOM 6131 C C . VAL B 1 268 ? -17.328 2.352 5.363 1 96.81 268 VAL B C 1
ATOM 6133 O O . VAL B 1 268 ? -16.953 1.729 6.355 1 96.81 268 VAL B O 1
ATOM 6136 N N . VAL B 1 269 ? -16.578 3.299 4.832 1 97 269 VAL B N 1
ATOM 6137 C CA . VAL B 1 269 ? -15.289 3.715 5.391 1 97 269 VAL B CA 1
ATOM 6138 C C . VAL B 1 269 ? -15.492 4.258 6.801 1 97 269 VAL B C 1
ATOM 6140 O O . VAL B 1 269 ? -14.781 3.871 7.73 1 97 269 VAL B O 1
ATOM 6143 N N . LYS B 1 270 ? -16.484 5.109 6.945 1 97.06 270 LYS B N 1
ATOM 6144 C CA . LYS B 1 270 ? -16.75 5.715 8.242 1 97.06 270 LYS B CA 1
ATOM 6145 C C . LYS B 1 270 ? -17.203 4.664 9.258 1 97.06 270 LYS B C 1
ATOM 6147 O O . LYS B 1 270 ? -16.906 4.773 10.445 1 97.06 270 LYS B O 1
ATOM 6152 N N . ILE B 1 271 ? -17.922 3.691 8.781 1 97.88 271 ILE B N 1
ATOM 6153 C CA . ILE B 1 271 ? -18.344 2.598 9.648 1 97.88 271 ILE B CA 1
ATOM 6154 C C . ILE B 1 271 ? -17.109 1.827 10.133 1 97.88 271 ILE B C 1
ATOM 6156 O O . ILE B 1 271 ? -16.984 1.553 11.328 1 97.88 271 ILE B O 1
ATOM 6160 N N . ILE B 1 272 ? -16.219 1.519 9.242 1 98.25 272 ILE B N 1
ATOM 6161 C CA . ILE B 1 272 ? -15.008 0.799 9.609 1 98.25 272 ILE B CA 1
ATOM 6162 C C . ILE B 1 272 ? -14.164 1.654 10.547 1 98.25 272 ILE B C 1
ATOM 6164 O O . ILE B 1 272 ? -13.555 1.137 11.492 1 98.25 272 ILE B O 1
ATOM 6168 N N . ASP B 1 273 ? -14.156 2.961 10.32 1 97.81 273 ASP B N 1
ATOM 6169 C CA . ASP B 1 273 ? -13.484 3.869 11.25 1 97.81 273 ASP B CA 1
ATOM 6170 C C . ASP B 1 273 ? -14.031 3.701 12.672 1 97.81 273 ASP B C 1
ATOM 6172 O O . ASP B 1 273 ? -13.258 3.574 13.625 1 97.81 273 ASP B O 1
ATOM 6176 N N . SER B 1 274 ? -15.336 3.715 12.758 1 97.56 274 SER B N 1
ATOM 6177 C CA . SER B 1 274 ? -15.961 3.576 14.062 1 97.56 274 SER B CA 1
ATOM 6178 C C . SER B 1 274 ? -15.602 2.246 14.719 1 97.56 274 SER B C 1
ATOM 6180 O O . SER B 1 274 ? -15.359 2.184 15.922 1 97.56 274 SER B O 1
ATOM 6182 N N . MET B 1 275 ? -15.578 1.219 13.922 1 98.5 275 MET B N 1
ATOM 6183 C CA . MET B 1 275 ? -15.242 -0.108 14.43 1 98.5 275 MET B CA 1
ATOM 6184 C C . MET B 1 275 ? -13.797 -0.155 14.906 1 98.5 275 MET B C 1
ATOM 6186 O O . MET B 1 275 ? -13.508 -0.703 15.969 1 98.5 275 MET B O 1
ATOM 6190 N N . LEU B 1 276 ? -12.891 0.43 14.148 1 98.56 276 LEU B N 1
ATOM 6191 C CA . LEU B 1 276 ? -11.484 0.466 14.539 1 98.56 276 LEU B CA 1
ATOM 6192 C C . LEU B 1 276 ? -11.305 1.243 15.844 1 98.56 276 LEU B C 1
ATOM 6194 O O . LEU B 1 276 ? -10.555 0.816 16.719 1 98.56 276 LEU B O 1
ATOM 6198 N N . ILE B 1 277 ? -11.977 2.379 15.93 1 97.56 277 ILE B N 1
ATOM 6199 C CA . ILE B 1 277 ? -11.875 3.186 17.141 1 97.56 277 ILE B CA 1
ATOM 6200 C C . ILE B 1 277 ? -12.359 2.375 18.344 1 97.56 277 ILE B C 1
ATOM 6202 O O . ILE B 1 277 ? -11.703 2.348 19.391 1 97.56 277 ILE B O 1
ATOM 6206 N N . ASP B 1 278 ? -13.516 1.687 18.188 1 97.69 278 ASP B N 1
ATOM 6207 C CA . ASP B 1 278 ? -14.031 0.847 19.266 1 97.69 278 ASP B CA 1
ATOM 6208 C C . ASP B 1 278 ? -13.023 -0.234 19.656 1 97.69 278 ASP B C 1
ATOM 6210 O O . ASP B 1 278 ? -12.812 -0.501 20.828 1 97.69 278 ASP B O 1
ATOM 6214 N N . ALA B 1 279 ? -12.422 -0.85 18.641 1 98.56 279 ALA B N 1
ATOM 6215 C CA . ALA B 1 279 ? -11.43 -1.894 18.906 1 98.56 279 ALA B CA 1
ATOM 6216 C C . ALA B 1 279 ? -10.227 -1.334 19.656 1 98.56 279 ALA B C 1
ATOM 6218 O O . ALA B 1 279 ? -9.734 -1.958 20.609 1 98.56 279 ALA B O 1
ATOM 6219 N N . PHE B 1 280 ? -9.75 -0.156 19.281 1 98.25 280 PHE B N 1
ATOM 6220 C CA . PHE B 1 280 ? -8.594 0.467 19.922 1 98.25 280 PHE B CA 1
ATOM 6221 C C . PHE B 1 280 ? -8.914 0.824 21.375 1 98.25 280 PHE B C 1
ATOM 6223 O O . PHE B 1 280 ? -8.086 0.636 22.266 1 98.25 280 PHE B O 1
ATOM 6230 N N . LEU B 1 281 ? -10.117 1.359 21.562 1 97.38 281 LEU B N 1
ATOM 6231 C CA . LEU B 1 281 ? -10.523 1.712 22.922 1 97.38 281 LEU B CA 1
ATOM 6232 C C . LEU B 1 281 ? -10.562 0.477 23.812 1 97.38 281 LEU B C 1
ATOM 6234 O O . LEU B 1 281 ? -10.102 0.519 24.969 1 97.38 281 LEU B O 1
ATOM 6238 N N . CYS B 1 282 ? -11.102 -0.622 23.281 1 97.62 282 CYS B N 1
ATOM 6239 C CA . CYS B 1 282 ? -11.18 -1.87 24.031 1 97.62 282 CYS B CA 1
ATOM 6240 C C . CYS B 1 282 ? -9.789 -2.438 24.281 1 97.62 282 CYS B C 1
ATOM 6242 O O . CYS B 1 282 ? -9.531 -3.012 25.344 1 97.62 282 CYS B O 1
ATOM 6244 N N . ALA B 1 283 ? -8.836 -2.217 23.344 1 98.06 283 ALA B N 1
ATOM 6245 C CA . ALA B 1 283 ? -7.508 -2.828 23.422 1 98.06 283 ALA B CA 1
ATOM 6246 C C . ALA B 1 283 ? -6.527 -1.922 24.156 1 98.06 283 ALA B C 1
ATOM 6248 O O . ALA B 1 283 ? -5.387 -2.312 24.422 1 98.06 283 ALA B O 1
ATOM 6249 N N . ASP B 1 284 ? -6.883 -0.764 24.547 1 97.19 284 ASP B N 1
ATOM 6250 C CA . ASP B 1 284 ? -6.047 0.339 25 1 97.19 284 ASP B CA 1
ATOM 6251 C C . ASP B 1 284 ? -5.078 -0.124 26.094 1 97.19 284 ASP B C 1
ATOM 6253 O O . ASP B 1 284 ? -3.863 0.049 25.953 1 97.19 284 ASP B O 1
ATOM 6257 N N . GLU B 1 285 ? -5.574 -0.824 27.078 1 95.81 285 GLU B N 1
ATOM 6258 C CA . GLU B 1 285 ? -4.758 -1.206 28.234 1 95.81 285 GLU B CA 1
ATOM 6259 C C . GLU B 1 285 ? -4.07 -2.549 28 1 95.81 285 GLU B C 1
ATOM 6261 O O . GLU B 1 285 ? -3.193 -2.947 28.766 1 95.81 285 GLU B O 1
ATOM 6266 N N . HIS B 1 286 ? -4.387 -3.156 26.906 1 96.81 286 HIS B N 1
ATOM 6267 C CA . HIS B 1 286 ? -3.945 -4.531 26.719 1 96.81 286 HIS B CA 1
ATOM 6268 C C . HIS B 1 286 ? -2.85 -4.617 25.656 1 96.81 286 HIS B C 1
ATOM 6270 O O . HIS B 1 286 ? -2.152 -5.629 25.562 1 96.81 286 HIS B O 1
ATOM 6276 N N . ILE B 1 287 ? -2.734 -3.633 24.828 1 96.88 287 ILE B N 1
ATOM 6277 C CA . ILE B 1 287 ? -1.654 -3.523 23.859 1 96.88 287 ILE B CA 1
ATOM 6278 C C . ILE B 1 287 ? -0.745 -2.354 24.219 1 96.88 287 ILE B C 1
ATOM 6280 O O . ILE B 1 287 ? -1.177 -1.198 24.219 1 96.88 287 ILE B O 1
ATOM 6284 N N . LYS B 1 288 ? 0.398 -2.65 24.484 1 96.25 288 LYS B N 1
ATOM 6285 C CA . LYS B 1 288 ? 1.281 -1.606 25 1 96.25 288 LYS B CA 1
ATOM 6286 C C . LYS B 1 288 ? 2.561 -1.513 24.172 1 96.25 288 LYS B C 1
ATOM 6288 O O . LYS B 1 288 ? 2.943 -2.473 23.5 1 96.25 288 LYS B O 1
ATOM 6293 N N . TYR B 1 289 ? 3.15 -0.435 24.141 1 96.81 289 TYR B N 1
ATOM 6294 C CA . TYR B 1 289 ? 4.43 -0.156 23.5 1 96.81 289 TYR B CA 1
ATOM 6295 C C . TYR B 1 289 ? 5.441 0.38 24.516 1 96.81 289 TYR B C 1
ATOM 6297 O O . TYR B 1 289 ? 5.109 1.227 25.344 1 96.81 289 TYR B O 1
ATOM 6305 N N . GLN B 1 290 ? 6.613 -0.106 24.422 1 95.19 290 GLN B N 1
ATOM 6306 C CA . GLN B 1 290 ? 7.645 0.262 25.391 1 95.19 290 GLN B CA 1
ATOM 6307 C C . GLN B 1 290 ? 8.359 1.543 24.969 1 95.19 290 GLN B C 1
ATOM 6309 O O . GLN B 1 290 ? 8.773 1.678 23.812 1 95.19 290 GLN B O 1
ATOM 6314 N N . GLY B 1 291 ? 8.492 2.453 25.891 1 94.38 291 GLY B N 1
ATOM 6315 C CA . GLY B 1 291 ? 9.211 3.691 25.641 1 94.38 291 GLY B CA 1
ATOM 6316 C C . GLY B 1 291 ? 10.688 3.604 25.969 1 94.38 291 GLY B C 1
ATOM 6317 O O . GLY B 1 291 ? 11.18 2.539 26.344 1 94.38 291 GLY B O 1
ATOM 6318 N N . LYS B 1 292 ? 11.367 4.668 25.781 1 90.69 292 LYS B N 1
ATOM 6319 C CA . LYS B 1 292 ? 12.805 4.758 26.016 1 90.69 292 LYS B CA 1
ATOM 6320 C C . LYS B 1 292 ? 13.156 4.453 27.469 1 90.69 292 LYS B C 1
ATOM 6322 O O . LYS B 1 292 ? 14.203 3.865 27.75 1 90.69 292 LYS B O 1
ATOM 6327 N N . ASP B 1 293 ? 12.328 4.824 28.359 1 89.25 293 ASP B N 1
ATOM 6328 C CA . ASP B 1 293 ? 12.578 4.656 29.781 1 89.25 293 ASP B CA 1
ATOM 6329 C C . ASP B 1 293 ? 12.156 3.266 30.266 1 89.25 293 ASP B C 1
ATOM 6331 O O . ASP B 1 293 ? 12.211 2.965 31.453 1 89.25 293 ASP B O 1
ATOM 6335 N N . GLY B 1 294 ? 11.602 2.443 29.359 1 90.5 294 GLY B N 1
ATOM 6336 C CA . GLY B 1 294 ? 11.172 1.102 29.719 1 90.5 294 GLY B CA 1
ATOM 6337 C C . GLY B 1 294 ? 9.695 1.022 30.078 1 90.5 294 GLY B C 1
ATOM 6338 O O . GLY B 1 294 ? 9.148 -0.071 30.219 1 90.5 294 GLY B O 1
ATOM 6339 N N . THR B 1 295 ? 9.133 2.182 30.188 1 94.25 295 THR B N 1
ATOM 6340 C CA . THR B 1 295 ? 7.711 2.225 30.5 1 94.25 295 THR B CA 1
ATOM 6341 C C . THR B 1 295 ? 6.891 1.638 29.344 1 94.25 295 THR B C 1
ATOM 6343 O O . THR B 1 295 ? 7.172 1.903 28.172 1 94.25 295 THR B O 1
ATOM 6346 N N . ASN B 1 296 ? 5.93 0.786 29.688 1 95.69 296 ASN B N 1
ATOM 6347 C CA . ASN B 1 296 ? 4.973 0.271 28.719 1 95.69 296 ASN B CA 1
ATOM 6348 C C . ASN B 1 296 ? 3.729 1.15 28.625 1 95.69 296 ASN B C 1
ATOM 6350 O O . ASN B 1 296 ? 2.873 1.107 29.516 1 95.69 296 ASN B O 1
ATOM 6354 N N . TYR B 1 297 ? 3.559 1.832 27.594 1 96.06 297 TYR B N 1
ATOM 6355 C CA . TYR B 1 297 ? 2.461 2.775 27.422 1 96.06 297 TYR B CA 1
ATOM 6356 C C . TYR B 1 297 ? 1.247 2.092 26.797 1 96.06 297 TYR B C 1
ATOM 6358 O O . TYR B 1 297 ? 1.375 1.344 25.828 1 96.06 297 TYR B O 1
ATOM 6366 N N . ALA B 1 298 ? 0.099 2.391 27.391 1 96.44 298 ALA B N 1
ATOM 6367 C CA . ALA B 1 298 ? -1.148 2.014 26.734 1 96.44 298 ALA B CA 1
ATOM 6368 C C . ALA B 1 298 ? -1.333 2.783 25.438 1 96.44 298 ALA B C 1
ATOM 6370 O O . ALA B 1 298 ? -0.622 3.758 25.172 1 96.44 298 ALA B O 1
ATOM 6371 N N . LEU B 1 299 ? -2.232 2.346 24.594 1 96.88 299 LEU B N 1
ATOM 6372 C CA . LEU B 1 299 ? -2.416 2.939 23.281 1 96.88 299 LEU B CA 1
ATOM 6373 C C . LEU B 1 299 ? -2.686 4.434 23.391 1 96.88 299 LEU B C 1
ATOM 6375 O O . LEU B 1 299 ? -2.127 5.23 22.625 1 96.88 299 LEU B O 1
ATOM 6379 N N . ARG B 1 300 ? -3.537 4.859 24.328 1 94.94 300 ARG B N 1
ATOM 6380 C CA . ARG B 1 300 ? -3.953 6.254 24.469 1 94.94 300 ARG B CA 1
ATOM 6381 C C . ARG B 1 300 ? -2.768 7.148 24.797 1 94.94 300 ARG B C 1
ATOM 6383 O O . ARG B 1 300 ? -2.785 8.344 24.516 1 94.94 300 ARG B O 1
ATOM 6390 N N . ASN B 1 301 ? -1.689 6.531 25.312 1 94.56 301 ASN B N 1
ATOM 6391 C CA . ASN B 1 301 ? -0.584 7.336 25.828 1 94.56 301 ASN B CA 1
ATOM 6392 C C . ASN B 1 301 ? 0.696 7.102 25.031 1 94.56 301 ASN B C 1
ATOM 6394 O O . ASN B 1 301 ? 1.727 7.715 25.312 1 94.56 301 ASN B O 1
ATOM 6398 N N . VAL B 1 302 ? 0.665 6.297 24.047 1 95.62 302 VAL B N 1
ATOM 6399 C CA . VAL B 1 302 ? 1.866 5.957 23.297 1 95.62 302 VAL B CA 1
ATOM 6400 C C . VAL B 1 302 ? 2.459 7.223 22.672 1 95.62 302 VAL B C 1
ATOM 6402 O O . VAL B 1 302 ? 3.68 7.359 22.578 1 95.62 302 VAL B O 1
ATOM 6405 N N . CYS B 1 303 ? 1.636 8.141 22.234 1 92.69 303 CYS B N 1
ATOM 6406 C CA . CYS B 1 303 ? 2.068 9.344 21.531 1 92.69 303 CYS B CA 1
ATOM 6407 C C . CYS B 1 303 ? 2.82 10.281 22.469 1 92.69 303 CYS B C 1
ATOM 6409 O O . CYS B 1 303 ? 3.453 11.234 22.031 1 92.69 303 CYS B O 1
ATOM 6411 N N . ASP B 1 304 ? 2.828 9.977 23.766 1 92 304 ASP B N 1
ATOM 6412 C CA . ASP B 1 304 ? 3.523 10.812 24.734 1 92 304 ASP B CA 1
ATOM 6413 C C . ASP B 1 304 ? 5.023 10.523 24.734 1 92 304 ASP B C 1
ATOM 6415 O O . ASP B 1 304 ? 5.812 11.305 25.281 1 92 304 ASP B O 1
ATOM 6419 N N . ASP B 1 305 ? 5.414 9.398 24.234 1 95.56 305 ASP B N 1
ATOM 6420 C CA . ASP B 1 305 ? 6.816 9.016 24.109 1 95.56 305 ASP B CA 1
ATOM 6421 C C . ASP B 1 305 ? 7.168 8.68 22.656 1 95.56 305 ASP B C 1
ATOM 6423 O O . ASP B 1 305 ? 6.703 7.672 22.125 1 95.56 305 ASP B O 1
ATOM 6427 N N . MET B 1 306 ? 8.07 9.438 22.078 1 97.06 306 MET B N 1
ATOM 6428 C CA . MET B 1 306 ? 8.344 9.32 20.656 1 97.06 306 MET B CA 1
ATOM 6429 C C . MET B 1 306 ? 9.094 8.023 20.359 1 97.06 306 MET B C 1
ATOM 6431 O O . MET B 1 306 ? 9.016 7.504 19.234 1 97.06 306 MET B O 1
ATOM 6435 N N . SER B 1 307 ? 9.844 7.52 21.328 1 97.31 307 SER B N 1
ATOM 6436 C CA . SER B 1 307 ? 10.469 6.211 21.141 1 97.31 307 SER B CA 1
ATOM 6437 C C . SER B 1 307 ? 9.422 5.117 20.969 1 97.31 307 SER B C 1
ATOM 6439 O O . SER B 1 307 ? 9.516 4.289 20.062 1 97.31 307 SER B O 1
ATOM 6441 N N . ALA B 1 308 ? 8.453 5.121 21.844 1 97.19 308 ALA B N 1
ATOM 6442 C CA . ALA B 1 308 ? 7.34 4.191 21.719 1 97.19 308 ALA B CA 1
ATOM 6443 C C . ALA B 1 308 ? 6.531 4.469 20.453 1 97.19 308 ALA B C 1
ATOM 6445 O O . ALA B 1 308 ? 6.145 3.541 19.75 1 97.19 308 ALA B O 1
ATOM 6446 N N . TYR B 1 309 ? 6.312 5.773 20.219 1 97.19 309 TYR B N 1
ATOM 6447 C CA . TYR B 1 309 ? 5.473 6.203 19.109 1 97.19 309 TYR B CA 1
ATOM 6448 C C . TYR B 1 309 ? 6.082 5.797 17.766 1 97.19 309 TYR B C 1
ATOM 6450 O O . TYR B 1 309 ? 5.359 5.555 16.797 1 97.19 309 TYR B O 1
ATOM 6458 N N . THR B 1 310 ? 7.398 5.633 17.656 1 97.75 310 THR B N 1
ATOM 6459 C CA . THR B 1 310 ? 8.102 5.227 16.453 1 97.75 310 THR B CA 1
ATOM 6460 C C . THR B 1 310 ? 7.676 3.822 16.016 1 97.75 310 THR B C 1
ATOM 6462 O O . THR B 1 310 ? 7.734 3.479 14.844 1 97.75 310 THR B O 1
ATOM 6465 N N . ASN B 1 311 ? 7.18 3.064 16.969 1 96.69 311 ASN B N 1
ATOM 6466 C CA . ASN B 1 311 ? 6.836 1.675 16.688 1 96.69 311 ASN B CA 1
ATOM 6467 C C . ASN B 1 311 ? 5.34 1.505 16.438 1 96.69 311 ASN B C 1
ATOM 6469 O O . ASN B 1 311 ? 4.875 0.403 16.141 1 96.69 311 ASN B O 1
ATOM 6473 N N . LEU B 1 312 ? 4.605 2.562 16.625 1 97.38 312 LEU B N 1
ATOM 6474 C CA . LEU B 1 312 ? 3.156 2.514 16.469 1 97.38 312 LEU B CA 1
ATOM 6475 C C . LEU B 1 312 ? 2.762 2.742 15.008 1 97.38 312 LEU B C 1
ATOM 6477 O O . LEU B 1 312 ? 2.828 3.869 14.508 1 97.38 312 LEU B O 1
ATOM 6481 N N . ILE B 1 313 ? 2.369 1.699 14.312 1 97.56 313 ILE B N 1
ATOM 6482 C CA . ILE B 1 313 ? 2.014 1.729 12.898 1 97.56 313 ILE B CA 1
ATOM 6483 C C . ILE B 1 313 ? 0.714 0.959 12.68 1 97.56 313 ILE B C 1
ATOM 6485 O O . ILE B 1 313 ? 0.05 0.56 13.633 1 97.56 313 ILE B O 1
ATOM 6489 N N . ASP B 1 314 ? 0.293 0.765 11.453 1 97.88 314 ASP B N 1
ATOM 6490 C CA . ASP B 1 314 ? -0.989 0.146 11.125 1 97.88 314 ASP B CA 1
ATOM 6491 C C . ASP B 1 314 ? -1.021 -1.314 11.57 1 97.88 314 ASP B C 1
ATOM 6493 O O . ASP B 1 314 ? -2.092 -1.92 11.656 1 97.88 314 ASP B O 1
ATOM 6497 N N . ASP B 1 315 ? 0.112 -1.849 11.922 1 96.69 315 ASP B N 1
ATOM 6498 C CA . ASP B 1 315 ? 0.181 -3.248 12.328 1 96.69 315 ASP B CA 1
ATOM 6499 C C . ASP B 1 315 ? -0.496 -3.459 13.68 1 96.69 315 ASP B C 1
ATOM 6501 O O . ASP B 1 315 ? -0.669 -4.594 14.125 1 96.69 315 ASP B O 1
ATOM 6505 N N . ILE B 1 316 ? -0.915 -2.342 14.359 1 97.75 316 ILE B N 1
ATOM 6506 C CA . ILE B 1 316 ? -1.688 -2.443 15.594 1 97.75 316 ILE B CA 1
ATOM 6507 C C . ILE B 1 316 ? -2.906 -3.336 15.367 1 97.75 316 ILE B C 1
ATOM 6509 O O . ILE B 1 316 ? -3.326 -4.066 16.266 1 97.75 316 ILE B O 1
ATOM 6513 N N . PHE B 1 317 ? -3.512 -3.314 14.164 1 98.06 317 PHE B N 1
ATOM 6514 C CA . PHE B 1 317 ? -4.625 -4.176 13.773 1 98.06 317 PHE B CA 1
ATOM 6515 C C . PHE B 1 317 ? -4.316 -5.633 14.094 1 98.06 317 PHE B C 1
ATOM 6517 O O . PHE B 1 317 ? -5.078 -6.293 14.805 1 98.06 317 PHE B O 1
ATOM 6524 N N . HIS B 1 318 ? -3.158 -6.125 13.664 1 97.62 318 HIS B N 1
ATOM 6525 C CA . HIS B 1 318 ? -2.811 -7.531 13.828 1 97.62 318 HIS B CA 1
ATOM 6526 C C . HIS B 1 318 ? -2.207 -7.793 15.211 1 97.62 318 HIS B C 1
ATOM 6528 O O . HIS B 1 318 ? -2.316 -8.898 15.742 1 97.62 318 HIS B O 1
ATOM 6534 N N . ARG B 1 319 ? -1.582 -6.785 15.781 1 97.06 319 ARG B N 1
ATOM 6535 C CA . ARG B 1 319 ? -1.112 -6.945 17.156 1 97.06 319 ARG B CA 1
ATOM 6536 C C . ARG B 1 319 ? -2.27 -7.25 18.094 1 97.06 319 ARG B C 1
ATOM 6538 O O . ARG B 1 319 ? -2.137 -8.078 19 1 97.06 319 ARG B O 1
ATOM 6545 N N . ILE B 1 320 ? -3.363 -6.559 17.875 1 98 320 ILE B N 1
ATOM 6546 C CA . ILE B 1 320 ? -4.551 -6.812 18.688 1 98 320 ILE B CA 1
ATOM 6547 C C . ILE B 1 320 ? -5.094 -8.203 18.375 1 98 320 ILE B C 1
ATOM 6549 O O . ILE B 1 320 ? -5.363 -8.984 19.297 1 98 320 ILE B O 1
ATOM 6553 N N . LEU B 1 321 ? -5.199 -8.57 17.109 1 97 321 LEU B N 1
ATOM 6554 C CA . LEU B 1 321 ? -5.785 -9.836 16.688 1 97 321 LEU B CA 1
ATOM 6555 C C . LEU B 1 321 ? -5.023 -11.016 17.281 1 97 321 LEU B C 1
ATOM 6557 O O . LEU B 1 321 ? -5.625 -12.039 17.625 1 97 321 LEU B O 1
ATOM 6561 N N . LEU B 1 322 ? -3.703 -10.844 17.422 1 95.25 322 LEU B N 1
ATOM 6562 C CA . LEU B 1 322 ? -2.865 -11.969 17.828 1 95.25 322 LEU B CA 1
ATOM 6563 C C . LEU B 1 322 ? -2.488 -11.875 19.297 1 95.25 322 LEU B C 1
ATOM 6565 O O . LEU B 1 322 ? -1.734 -12.703 19.812 1 95.25 322 LEU B O 1
ATOM 6569 N N . ALA B 1 323 ? -3 -10.812 19.938 1 95.56 323 ALA B N 1
ATOM 6570 C CA . ALA B 1 323 ? -2.637 -10.609 21.344 1 95.56 323 ALA B CA 1
ATOM 6571 C C . ALA B 1 323 ? -3.078 -11.781 22.203 1 95.56 323 ALA B C 1
ATOM 6573 O O . ALA B 1 323 ? -4.141 -12.367 21.969 1 95.56 323 ALA B O 1
ATOM 6574 N N . LYS B 1 324 ? -2.271 -12.109 23.125 1 91.81 324 LYS B N 1
ATOM 6575 C CA . LYS B 1 324 ? -2.629 -13.18 24.062 1 91.81 324 LYS B CA 1
ATOM 6576 C C . LYS B 1 324 ? -3.434 -12.633 25.234 1 91.81 324 LYS B C 1
ATOM 6578 O O . LYS B 1 324 ? -3.254 -11.484 25.641 1 91.81 324 LYS B O 1
ATOM 6583 N N . GLY B 1 325 ? -4.273 -13.398 25.734 1 91.62 325 GLY B N 1
ATOM 6584 C CA . GLY B 1 325 ? -5.09 -13.016 26.875 1 91.62 325 GLY B CA 1
ATOM 6585 C C . GLY B 1 325 ? -6.578 -13.195 26.625 1 91.62 325 GLY B C 1
ATOM 6586 O O . GLY B 1 325 ? -7.016 -13.289 25.484 1 91.62 325 GLY B O 1
ATOM 6587 N N . ASP B 1 326 ? -7.324 -13.188 27.703 1 93.94 326 ASP B N 1
ATOM 6588 C CA . ASP B 1 326 ? -8.75 -13.484 27.578 1 93.94 326 ASP B CA 1
ATOM 6589 C C . ASP B 1 326 ? -9.594 -12.398 28.234 1 93.94 326 ASP B C 1
ATOM 6591 O O . ASP B 1 326 ? -10.766 -12.617 28.531 1 93.94 326 ASP B O 1
ATOM 6595 N N . HIS B 1 327 ? -8.953 -11.281 28.594 1 97.19 327 HIS B N 1
ATOM 6596 C CA . HIS B 1 327 ? -9.75 -10.195 29.125 1 97.19 327 HIS B CA 1
ATOM 6597 C C . HIS B 1 327 ? -10.914 -9.844 28.203 1 97.19 327 HIS B C 1
ATOM 6599 O O . HIS B 1 327 ? -10.75 -9.805 26.984 1 97.19 327 HIS B O 1
ATOM 6605 N N . PRO B 1 328 ? -12.031 -9.555 28.734 1 97.69 328 PRO B N 1
ATOM 6606 C CA . PRO B 1 328 ? -13.219 -9.297 27.922 1 97.69 328 PRO B CA 1
ATOM 6607 C C . PRO B 1 328 ? -13.016 -8.156 26.938 1 97.69 328 PRO B C 1
ATOM 6609 O O . PRO B 1 328 ? -13.5 -8.219 25.797 1 97.69 328 PRO B O 1
ATOM 6612 N N . ASP B 1 329 ? -12.344 -7.141 27.359 1 97.69 329 ASP B N 1
ATOM 6613 C CA . ASP B 1 329 ? -12.094 -6.004 26.484 1 97.69 329 ASP B CA 1
ATOM 6614 C C . ASP B 1 329 ? -11.258 -6.422 25.266 1 97.69 329 ASP B C 1
ATOM 6616 O O . ASP B 1 329 ? -11.508 -5.984 24.156 1 97.69 329 ASP B O 1
ATOM 6620 N N . LEU B 1 330 ? -10.258 -7.188 25.562 1 98.12 330 LEU B N 1
ATOM 6621 C CA . LEU B 1 330 ? -9.391 -7.645 24.484 1 98.12 330 LEU B CA 1
ATOM 6622 C C . LEU B 1 330 ? -10.141 -8.586 23.547 1 98.12 330 LEU B C 1
ATOM 6624 O O . LEU B 1 330 ? -9.969 -8.516 22.328 1 98.12 330 LEU B O 1
ATOM 6628 N N . VAL B 1 331 ? -10.938 -9.461 24.141 1 98.12 331 VAL B N 1
ATOM 6629 C CA . VAL B 1 331 ? -11.75 -10.375 23.344 1 98.12 331 VAL B CA 1
ATOM 6630 C C . VAL B 1 331 ? -12.688 -9.578 22.438 1 98.12 331 VAL B C 1
ATOM 6632 O O . VAL B 1 331 ? -12.836 -9.898 21.266 1 98.12 331 VAL B O 1
ATOM 6635 N N . LYS B 1 332 ? -13.297 -8.578 23 1 98 332 LYS B N 1
ATOM 6636 C CA . LYS B 1 332 ? -14.195 -7.723 22.234 1 98 332 LYS B CA 1
ATOM 6637 C C . LYS B 1 332 ? -13.453 -7.02 21.094 1 98 332 LYS B C 1
ATOM 6639 O O . LYS B 1 332 ? -13.961 -6.926 19.984 1 98 332 LYS B O 1
ATOM 6644 N N . ALA B 1 333 ? -12.266 -6.477 21.391 1 98.62 333 ALA B N 1
ATOM 6645 C CA . ALA B 1 333 ? -11.453 -5.82 20.359 1 98.62 333 ALA B CA 1
ATOM 6646 C C . ALA B 1 333 ? -11.148 -6.777 19.203 1 98.62 333 ALA B C 1
ATOM 6648 O O . ALA B 1 333 ? -11.297 -6.414 18.031 1 98.62 333 ALA B O 1
ATOM 6649 N N . LYS B 1 334 ? -10.781 -8.008 19.547 1 98.38 334 LYS B N 1
ATOM 6650 C CA . LYS B 1 334 ? -10.492 -9.023 18.531 1 98.38 334 LYS B CA 1
ATOM 6651 C C . LYS B 1 334 ? -11.719 -9.328 17.688 1 98.38 334 LYS B C 1
ATOM 6653 O O . LYS B 1 334 ? -11.625 -9.453 16.469 1 98.38 334 LYS B O 1
ATOM 6658 N N . GLU B 1 335 ? -12.797 -9.453 18.375 1 98.12 335 GLU B N 1
ATOM 6659 C CA . GLU B 1 335 ? -14.047 -9.75 17.672 1 98.12 335 GLU B CA 1
ATOM 6660 C C . GLU B 1 335 ? -14.391 -8.664 16.672 1 98.12 335 GLU B C 1
ATOM 6662 O O . GLU B 1 335 ? -14.812 -8.961 15.547 1 98.12 335 GLU B O 1
ATOM 6667 N N . ILE B 1 336 ? -14.266 -7.438 17.062 1 98.5 336 ILE B N 1
ATOM 6668 C CA . ILE B 1 336 ? -14.57 -6.316 16.172 1 98.5 336 ILE B CA 1
ATOM 6669 C C . ILE B 1 336 ? -13.672 -6.375 14.938 1 98.5 336 ILE B C 1
ATOM 6671 O O . ILE B 1 336 ? -14.148 -6.219 13.812 1 98.5 336 ILE B O 1
ATOM 6675 N N . LEU B 1 337 ? -12.359 -6.602 15.148 1 98.62 337 LEU B N 1
ATOM 6676 C CA . LEU B 1 337 ? -11.422 -6.648 14.031 1 98.62 337 LEU B CA 1
ATOM 6677 C C . LEU B 1 337 ? -11.719 -7.84 13.125 1 98.62 337 LEU B C 1
ATOM 6679 O O . LEU B 1 337 ? -11.641 -7.727 11.898 1 98.62 337 LEU B O 1
ATOM 6683 N N . GLU B 1 338 ? -12.039 -8.992 13.711 1 98.19 338 GLU B N 1
ATOM 6684 C CA . GLU B 1 338 ? -12.438 -10.148 12.922 1 98.19 338 GLU B CA 1
ATOM 6685 C C . GLU B 1 338 ? -13.68 -9.844 12.086 1 98.19 338 GLU B C 1
ATOM 6687 O O . GLU B 1 338 ? -13.797 -10.297 10.945 1 98.19 338 GLU B O 1
ATOM 6692 N N . ASN B 1 339 ? -14.633 -9.133 12.711 1 98.06 339 ASN B N 1
ATOM 6693 C CA . ASN B 1 339 ? -15.836 -8.742 11.992 1 98.06 339 ASN B CA 1
ATOM 6694 C C . ASN B 1 339 ? -15.516 -7.867 10.781 1 98.06 339 ASN B C 1
ATOM 6696 O O . ASN B 1 339 ? -16.156 -7.984 9.742 1 98.06 339 ASN B O 1
ATOM 6700 N N . ILE B 1 340 ? -14.547 -6.973 10.906 1 98.31 340 ILE B N 1
ATOM 6701 C CA . ILE B 1 340 ? -14.133 -6.156 9.773 1 98.31 340 ILE B CA 1
ATOM 6702 C C . ILE B 1 340 ? -13.633 -7.055 8.641 1 98.31 340 ILE B C 1
ATOM 6704 O O . ILE B 1 340 ? -14.016 -6.883 7.488 1 98.31 340 ILE B O 1
ATOM 6708 N N . LEU B 1 341 ? -12.812 -8.094 8.977 1 97.88 341 LEU B N 1
ATOM 6709 C CA . LEU B 1 341 ? -12.242 -8.992 7.98 1 97.88 341 LEU B CA 1
ATOM 6710 C C . LEU B 1 341 ? -13.328 -9.852 7.34 1 97.88 341 LEU B C 1
ATOM 6712 O O . LEU B 1 341 ? -13.219 -10.219 6.168 1 97.88 341 LEU B O 1
ATOM 6716 N N . LYS B 1 342 ? -14.375 -10.109 8.047 1 97.31 342 LYS B N 1
ATOM 6717 C CA . LYS B 1 342 ? -15.461 -10.953 7.547 1 97.31 342 LYS B CA 1
ATOM 6718 C C . LYS B 1 342 ? -16.594 -10.102 6.977 1 97.31 342 LYS B C 1
ATOM 6720 O O . LYS B 1 342 ? -17.641 -10.633 6.598 1 97.31 342 LYS B O 1
ATOM 6725 N N . ARG B 1 343 ? -16.453 -8.812 7.031 1 96.44 343 ARG B N 1
ATOM 6726 C CA . ARG B 1 343 ? -17.406 -7.832 6.516 1 96.44 343 ARG B CA 1
ATOM 6727 C C . ARG B 1 343 ? -18.734 -7.898 7.273 1 96.44 343 ARG B C 1
ATOM 6729 O O . ARG B 1 343 ? -19.797 -7.773 6.68 1 96.44 343 ARG B O 1
ATOM 6736 N N . ARG B 1 344 ? -18.641 -8.281 8.508 1 96.56 344 ARG B N 1
ATOM 6737 C CA . ARG B 1 344 ? -19.75 -8.125 9.43 1 96.56 344 ARG B CA 1
ATOM 6738 C C . ARG B 1 344 ? -19.703 -6.77 10.125 1 96.56 344 ARG B C 1
ATOM 6740 O O . ARG B 1 344 ? -19.344 -6.68 11.305 1 96.56 344 ARG B O 1
ATOM 6747 N N . LEU B 1 345 ? -20.203 -5.75 9.398 1 97.62 345 LEU B N 1
ATOM 6748 C CA . LEU B 1 345 ? -19.969 -4.359 9.781 1 97.62 345 LEU B CA 1
ATOM 6749 C C . LEU B 1 345 ? -21.141 -3.814 10.586 1 97.62 345 LEU B C 1
ATOM 6751 O O . LEU B 1 345 ? -22.234 -4.387 10.555 1 97.62 345 LEU B O 1
ATOM 6755 N N . TYR B 1 346 ? -20.828 -2.729 11.344 1 97.88 346 TYR B N 1
ATOM 6756 C CA . TYR B 1 346 ? -21.922 -1.979 11.945 1 97.88 346 TYR B CA 1
ATOM 6757 C C . TYR B 1 346 ? -22.938 -1.572 10.891 1 97.88 346 TYR B C 1
ATOM 6759 O O . TYR B 1 346 ? -22.625 -1.508 9.703 1 97.88 346 TYR B O 1
ATOM 6767 N N . ILE B 1 347 ? -24.156 -1.328 11.312 1 97.62 347 ILE B N 1
ATOM 6768 C CA . ILE B 1 347 ? -25.234 -1.113 10.352 1 97.62 347 ILE B CA 1
ATOM 6769 C C . ILE B 1 347 ? -25.578 0.373 10.289 1 97.62 347 ILE B C 1
ATOM 6771 O O . ILE B 1 347 ? -25.719 1.027 11.32 1 97.62 347 ILE B O 1
ATOM 6775 N N . TYR B 1 348 ? -25.609 0.89 9.07 1 97.12 348 TYR B N 1
ATOM 6776 C CA . TYR B 1 348 ? -26.078 2.248 8.82 1 97.12 348 TYR B CA 1
ATOM 6777 C C . TYR B 1 348 ? -27.578 2.355 9.039 1 97.12 348 TYR B C 1
ATOM 6779 O O . TYR B 1 348 ? -28.359 1.663 8.375 1 97.12 348 TYR B O 1
ATOM 6787 N N . VAL B 1 349 ? -28.031 3.264 9.852 1 97.44 349 VAL B N 1
ATOM 6788 C CA . VAL B 1 349 ? -29.438 3.375 10.203 1 97.44 349 VAL B CA 1
ATOM 6789 C C . VAL B 1 349 ? -30.094 4.48 9.375 1 97.44 349 VAL B C 1
ATOM 6791 O O . VAL B 1 349 ? -31.234 4.344 8.938 1 97.44 349 VAL B O 1
ATOM 6794 N N . GLY B 1 350 ? -29.406 5.543 9.273 1 96.81 350 GLY B N 1
ATOM 6795 C CA . GLY B 1 350 ? -29.906 6.707 8.57 1 96.81 350 GLY B CA 1
ATOM 6796 C C . GLY B 1 350 ? -29.062 7.945 8.773 1 96.81 350 GLY B C 1
ATOM 6797 O O . GLY B 1 350 ? -28 7.883 9.414 1 96.81 350 GLY B O 1
ATOM 6798 N N . GLN B 1 351 ? -29.484 9.039 8.148 1 96.44 351 GLN B N 1
ATOM 6799 C CA . GLN B 1 351 ? -28.719 10.273 8.273 1 96.44 351 GLN B CA 1
ATOM 6800 C C . GLN B 1 351 ? -29.641 11.492 8.305 1 96.44 351 GLN B C 1
ATOM 6802 O O . GLN B 1 351 ? -30.781 11.422 7.855 1 96.44 351 GLN B O 1
ATOM 6807 N N . THR B 1 352 ? -29.172 12.555 8.883 1 95 352 THR B N 1
ATOM 6808 C CA . THR B 1 352 ? -29.875 13.836 8.914 1 95 352 THR B CA 1
ATOM 6809 C C . THR B 1 352 ? -28.875 14.992 8.82 1 95 352 THR B C 1
ATOM 6811 O O . THR B 1 352 ? -27.672 14.781 8.891 1 95 352 THR B O 1
ATOM 6814 N N . GLU B 1 353 ? -29.359 16.125 8.508 1 90.81 353 GLU B N 1
ATOM 6815 C CA . GLU B 1 353 ? -28.547 17.344 8.484 1 90.81 353 GLU B CA 1
ATOM 6816 C C . GLU B 1 353 ? -28.609 18.062 9.828 1 90.81 353 GLU B C 1
ATOM 6818 O O . GLU B 1 353 ? -29.688 18.375 10.32 1 90.81 353 GLU B O 1
ATOM 6823 N N . PRO B 1 354 ? -27.422 18.234 10.367 1 83.81 354 PRO B N 1
ATOM 6824 C CA . PRO B 1 354 ? -27.438 18.906 11.68 1 83.81 354 PRO B CA 1
ATOM 6825 C C . PRO B 1 354 ? -27.781 20.391 11.586 1 83.81 354 PRO B C 1
ATOM 6827 O O . PRO B 1 354 ? -27.547 21.016 10.555 1 83.81 354 PRO B O 1
ATOM 6830 N N . ASN B 1 355 ? -28.438 20.828 12.664 1 82.12 355 ASN B N 1
ATOM 6831 C CA . ASN B 1 355 ? -28.531 22.266 12.875 1 82.12 355 ASN B CA 1
ATOM 6832 C C . ASN B 1 355 ? -27.297 22.797 13.609 1 82.12 355 ASN B C 1
ATOM 6834 O O . ASN B 1 355 ? -26.594 22.047 14.266 1 82.12 355 ASN B O 1
ATOM 6838 N N . ASP B 1 356 ? -26.781 23.906 13.344 1 74.31 356 ASP B N 1
ATOM 6839 C CA . ASP B 1 356 ? -25.516 24.469 13.805 1 74.31 356 ASP B CA 1
ATOM 6840 C C . ASP B 1 356 ? -25.375 24.312 15.312 1 74.31 356 ASP B C 1
ATOM 6842 O O . ASP B 1 356 ? -24.25 24.266 15.828 1 74.31 356 ASP B O 1
ATOM 6846 N N . GLU B 1 357 ? -26.344 23.891 15.945 1 80.62 357 GLU B N 1
ATOM 6847 C CA . GLU B 1 357 ? -26.234 23.969 17.406 1 80.62 357 GLU B CA 1
ATOM 6848 C C . GLU B 1 357 ? -26.219 22.578 18.031 1 80.62 357 GLU B C 1
ATOM 6850 O O . GLU B 1 357 ? -25.828 22.422 19.188 1 80.62 357 GLU B O 1
ATOM 6855 N N . ILE B 1 358 ? -26.422 21.656 17.328 1 89.31 358 ILE B N 1
ATOM 6856 C CA . ILE B 1 358 ? -26.609 20.344 17.953 1 89.31 358 ILE B CA 1
ATOM 6857 C C . ILE B 1 358 ? -25.328 19.516 17.812 1 89.31 358 ILE B C 1
ATOM 6859 O O . ILE B 1 358 ? -24.844 19.312 16.703 1 89.31 358 ILE B O 1
ATOM 6863 N N . SER B 1 359 ? -24.781 19.125 18.938 1 90.25 359 SER B N 1
ATOM 6864 C CA . SER B 1 359 ? -23.594 18.266 18.938 1 90.25 359 SER B CA 1
ATOM 6865 C C . SER B 1 359 ? -23.969 16.812 18.734 1 90.25 359 SER B C 1
ATOM 6867 O O . SER B 1 359 ? -25.125 16.438 18.875 1 90.25 359 SER B O 1
ATOM 6869 N N . GLN B 1 360 ? -22.984 16.031 18.359 1 90.88 360 GLN B N 1
ATOM 6870 C CA . GLN B 1 360 ? -23.172 14.594 18.219 1 90.88 360 GLN B CA 1
ATOM 6871 C C . GLN B 1 360 ? -23.656 13.961 19.516 1 90.88 360 GLN B C 1
ATOM 6873 O O . GLN B 1 360 ? -24.531 13.109 19.516 1 90.88 360 GLN B O 1
ATOM 6878 N N . GLU B 1 361 ? -23.094 14.422 20.578 1 91 361 GLU B N 1
ATOM 6879 C CA . GLU B 1 361 ? -23.406 13.867 21.875 1 91 361 GLU B CA 1
ATOM 6880 C C . GLU B 1 361 ? -24.859 14.172 22.266 1 91 361 GLU B C 1
ATOM 6882 O O . GLU B 1 361 ? -25.562 13.305 22.797 1 91 361 GLU B O 1
ATOM 6887 N N . LYS B 1 362 ? -25.219 15.383 22.031 1 94.44 362 LYS B N 1
ATOM 6888 C CA . LYS B 1 362 ? -26.594 15.773 22.344 1 94.44 362 LYS B CA 1
ATOM 6889 C C . LYS B 1 362 ? -27.594 14.961 21.531 1 94.44 362 LYS B C 1
ATOM 6891 O O . LYS B 1 362 ? -28.625 14.516 22.062 1 94.44 362 LYS B O 1
ATOM 6896 N N . LEU B 1 363 ? -27.297 14.844 20.297 1 95.62 363 LEU B N 1
ATOM 6897 C CA . LEU B 1 363 ? -28.172 14.047 19.438 1 95.62 363 LEU B CA 1
ATOM 6898 C C . LEU B 1 363 ? -28.234 12.602 19.922 1 95.62 363 LEU B C 1
ATOM 6900 O O . LEU B 1 363 ? -29.312 12.016 20.031 1 95.62 363 LEU B O 1
ATOM 6904 N N . LEU B 1 364 ? -27.109 12.023 20.203 1 96.19 364 LEU B N 1
ATOM 6905 C CA . LEU B 1 364 ? -27.047 10.633 20.641 1 96.19 364 LEU B CA 1
ATOM 6906 C C . LEU B 1 364 ? -27.781 10.445 21.953 1 96.19 364 LEU B C 1
ATOM 6908 O O . LEU B 1 364 ? -28.484 9.445 22.156 1 96.19 364 LEU B O 1
ATOM 6912 N N . ASP B 1 365 ? -27.641 11.367 22.828 1 96.31 365 ASP B N 1
ATOM 6913 C CA . ASP B 1 365 ? -28.344 11.32 24.109 1 96.31 365 ASP B CA 1
ATOM 6914 C C . ASP B 1 365 ? -29.844 11.367 23.906 1 96.31 365 ASP B C 1
ATOM 6916 O O . ASP B 1 365 ? -30.594 10.648 24.578 1 96.31 365 ASP B O 1
ATOM 6920 N N . THR B 1 366 ? -30.219 12.266 23.047 1 97.06 366 THR B N 1
ATOM 6921 C CA . THR B 1 366 ? -31.641 12.398 22.766 1 97.06 366 THR B CA 1
ATOM 6922 C C . THR B 1 366 ? -32.188 11.133 22.109 1 97.06 366 THR B C 1
ATOM 6924 O O . THR B 1 366 ? -33.312 10.711 22.406 1 97.06 366 THR B O 1
ATOM 6927 N N . ILE B 1 367 ? -31.406 10.539 21.25 1 97.69 367 ILE B N 1
ATOM 6928 C CA . ILE B 1 367 ? -31.828 9.281 20.641 1 97.69 367 ILE B CA 1
ATOM 6929 C C . ILE B 1 367 ? -31.984 8.211 21.719 1 97.69 367 ILE B C 1
ATOM 6931 O O . ILE B 1 367 ? -32.969 7.484 21.734 1 97.69 367 ILE B O 1
ATOM 6935 N N . SER B 1 368 ? -31.047 8.156 22.562 1 96.88 368 SER B N 1
ATOM 6936 C CA . SER B 1 368 ? -31.047 7.164 23.625 1 96.88 368 SER B CA 1
ATOM 6937 C C . SER B 1 368 ? -32.281 7.324 24.516 1 96.88 368 SER B C 1
ATOM 6939 O O . SER B 1 368 ? -32.875 6.332 24.953 1 96.88 368 SER B O 1
ATOM 6941 N N . SER B 1 369 ? -32.656 8.531 24.781 1 96.94 369 SER B N 1
ATOM 6942 C CA . SER B 1 369 ? -33.812 8.812 25.641 1 96.94 369 SER B CA 1
ATOM 6943 C C . SER B 1 369 ? -35.125 8.445 24.938 1 96.94 369 SER B C 1
ATOM 6945 O O . SER B 1 369 ? -36.156 8.32 25.578 1 96.94 369 SER B O 1
ATOM 6947 N N . ASN B 1 370 ? -35.062 8.273 23.609 1 97.38 370 ASN B N 1
ATOM 6948 C CA . ASN B 1 370 ? -36.25 7.973 22.844 1 97.38 370 ASN B CA 1
ATOM 6949 C C . ASN B 1 370 ? -36.375 6.48 22.531 1 97.38 370 ASN B C 1
ATOM 6951 O O . ASN B 1 370 ? -37.281 6.055 21.812 1 97.38 370 ASN B O 1
ATOM 6955 N N . ILE B 1 371 ? -35.406 5.746 23.016 1 96.81 371 ILE B N 1
ATOM 6956 C CA . ILE B 1 371 ? -35.5 4.305 22.812 1 96.81 371 ILE B CA 1
ATOM 6957 C C . ILE B 1 371 ? -36.688 3.742 23.578 1 96.81 371 ILE B C 1
ATOM 6959 O O . ILE B 1 371 ? -36.875 4.016 24.766 1 96.81 371 ILE B O 1
ATOM 6963 N N . PRO B 1 372 ? -37.469 2.984 22.891 1 94.06 372 PRO B N 1
ATOM 6964 C CA . PRO B 1 372 ? -38.625 2.424 23.562 1 94.06 372 PRO B CA 1
ATOM 6965 C C . PRO B 1 372 ? -38.281 1.602 24.797 1 94.06 372 PRO B C 1
ATOM 6967 O O . PRO B 1 372 ? -37.25 0.896 24.797 1 94.06 372 PRO B O 1
ATOM 6970 N N . GLU B 1 373 ? -39.125 1.563 25.812 1 91.56 373 GLU B N 1
ATOM 6971 C CA . GLU B 1 373 ? -38.875 0.887 27.078 1 91.56 373 GLU B CA 1
ATOM 6972 C C . GLU B 1 373 ? -38.75 -0.622 26.875 1 91.56 373 GLU B C 1
ATOM 6974 O O . GLU B 1 373 ? -37.969 -1.28 27.562 1 91.56 373 GLU B O 1
ATOM 6979 N N . GLU B 1 374 ? -39.406 -1.139 25.906 1 92.12 374 GLU B N 1
ATOM 6980 C CA . GLU B 1 374 ? -39.438 -2.582 25.688 1 92.12 374 GLU B CA 1
ATOM 6981 C C . GLU B 1 374 ? -38.25 -3.021 24.828 1 92.12 374 GLU B C 1
ATOM 6983 O O . GLU B 1 374 ? -38 -4.219 24.672 1 92.12 374 GLU B O 1
ATOM 6988 N N . SER B 1 375 ? -37.531 -2.061 24.375 1 94.56 375 SER B N 1
ATOM 6989 C CA . SER B 1 375 ? -36.469 -2.379 23.469 1 94.56 375 SER B CA 1
ATOM 6990 C C . SER B 1 375 ? -35.25 -2.902 24.219 1 94.56 375 SER B C 1
ATOM 6992 O O . SER B 1 375 ? -34.969 -2.479 25.344 1 94.56 375 SER B O 1
ATOM 6994 N N . SER B 1 376 ? -34.5 -3.842 23.656 1 95.06 376 SER B N 1
ATOM 6995 C CA . SER B 1 376 ? -33.25 -4.332 24.203 1 95.06 376 SER B CA 1
ATOM 6996 C C . SER B 1 376 ? -32.062 -3.49 23.734 1 95.06 376 SER B C 1
ATOM 6998 O O . SER B 1 376 ? -30.922 -3.744 24.109 1 95.06 376 SER B O 1
ATOM 7000 N N . LEU B 1 377 ? -32.375 -2.482 22.969 1 95.62 377 LEU B N 1
ATOM 7001 C CA . LEU B 1 377 ? -31.359 -1.599 22.406 1 95.62 377 LEU B CA 1
ATOM 7002 C C . LEU B 1 377 ? -30.719 -0.752 23.5 1 95.62 377 LEU B C 1
ATOM 7004 O O . LEU B 1 377 ? -31.406 -0.146 24.312 1 95.62 377 LEU B O 1
ATOM 7008 N N . GLU B 1 378 ? -29.422 -0.81 23.484 1 94.31 378 GLU B N 1
ATOM 7009 C CA . GLU B 1 378 ? -28.672 -0.018 24.453 1 94.31 378 GLU B CA 1
ATOM 7010 C C . GLU B 1 378 ? -27.953 1.147 23.781 1 94.31 378 GLU B C 1
ATOM 7012 O O . GLU B 1 378 ? -27.609 1.073 22.609 1 94.31 378 GLU B O 1
ATOM 7017 N N . ARG B 1 379 ? -27.688 2.182 24.562 1 94.69 379 ARG B N 1
ATOM 7018 C CA . ARG B 1 379 ? -27.016 3.383 24.078 1 94.69 379 ARG B CA 1
ATOM 7019 C C . ARG B 1 379 ? -25.672 3.045 23.469 1 94.69 379 ARG B C 1
ATOM 7021 O O . ARG B 1 379 ? -25.234 3.678 22.5 1 94.69 379 ARG B O 1
ATOM 7028 N N . GLU B 1 380 ? -24.984 2.061 24.062 1 93.06 380 GLU B N 1
ATOM 7029 C CA . GLU B 1 380 ? -23.625 1.691 23.641 1 93.06 380 GLU B CA 1
ATOM 7030 C C . GLU B 1 380 ? -23.641 1.03 22.266 1 93.06 380 GLU B C 1
ATOM 7032 O O . GLU B 1 380 ? -22.594 0.913 21.625 1 93.06 380 GLU B O 1
ATOM 7037 N N . GLU B 1 381 ? -24.781 0.64 21.828 1 96.12 381 GLU B N 1
ATOM 7038 C CA . GLU B 1 381 ? -24.891 -0.024 20.547 1 96.12 381 GLU B CA 1
ATOM 7039 C C . GLU B 1 381 ? -25.156 0.983 19.422 1 96.12 381 GLU B C 1
ATOM 7041 O O . GLU B 1 381 ? -25.297 0.604 18.266 1 96.12 381 GLU B O 1
ATOM 7046 N N . LEU B 1 382 ? -25.219 2.213 19.812 1 97.31 382 LEU B N 1
ATOM 7047 C CA . LEU B 1 382 ? -25.469 3.273 18.844 1 97.31 382 LEU B CA 1
ATOM 7048 C C . LEU B 1 382 ? -24.25 4.184 18.719 1 97.31 382 LEU B C 1
ATOM 7050 O O . LEU B 1 382 ? -23.438 4.277 19.641 1 97.31 382 LEU B O 1
ATOM 7054 N N . GLY B 1 383 ? -24.094 4.738 17.578 1 96.12 383 GLY B N 1
ATOM 7055 C CA . GLY B 1 383 ? -23.062 5.734 17.328 1 96.12 383 GLY B CA 1
ATOM 7056 C C . GLY B 1 383 ? -23.453 6.766 16.297 1 96.12 383 GLY B C 1
ATOM 7057 O O . GLY B 1 383 ? -24.266 6.477 15.406 1 96.12 383 GLY B O 1
ATOM 7058 N N . ILE B 1 384 ? -22.969 7.98 16.422 1 96.12 384 ILE B N 1
ATOM 7059 C CA . ILE B 1 384 ? -23.219 9.031 15.453 1 96.12 384 ILE B CA 1
ATOM 7060 C C . ILE B 1 384 ? -21.906 9.406 14.75 1 96.12 384 ILE B C 1
ATOM 7062 O O . ILE B 1 384 ? -20.891 9.672 15.406 1 96.12 384 ILE B O 1
ATOM 7066 N N . GLN B 1 385 ? -21.938 9.383 13.492 1 94.81 385 GLN B N 1
ATOM 7067 C CA . GLN B 1 385 ? -20.797 9.812 12.688 1 94.81 385 GLN B CA 1
ATOM 7068 C C . GLN B 1 385 ? -21.047 11.203 12.094 1 94.81 385 GLN B C 1
ATOM 7070 O O . GLN B 1 385 ? -22.125 11.477 11.578 1 94.81 385 GLN B O 1
ATOM 7075 N N . LYS B 1 386 ? -20.078 12.008 12.258 1 91.56 386 LYS B N 1
ATOM 7076 C CA . LYS B 1 386 ? -20.109 13.336 11.648 1 91.56 386 LYS B CA 1
ATOM 7077 C C . LYS B 1 386 ? -19.391 13.344 10.305 1 91.56 386 LYS B C 1
ATOM 7079 O O . LYS B 1 386 ? -18.234 12.953 10.219 1 91.56 386 LYS B O 1
ATOM 7084 N N . VAL B 1 387 ? -20.094 13.648 9.297 1 90.31 387 VAL B N 1
ATOM 7085 C CA . VAL B 1 387 ? -19.547 13.703 7.949 1 90.31 387 VAL B CA 1
ATOM 7086 C C . VAL B 1 387 ? -19.594 15.141 7.43 1 90.31 387 VAL B C 1
ATOM 7088 O O . VAL B 1 387 ? -20.594 15.836 7.594 1 90.31 387 VAL B O 1
ATOM 7091 N N . ARG B 1 388 ? -18.469 15.562 6.891 1 85 388 ARG B N 1
ATOM 7092 C CA . ARG B 1 388 ? -18.375 16.906 6.344 1 85 388 ARG B CA 1
ATOM 7093 C C . ARG B 1 388 ? -17.828 16.891 4.922 1 85 388 ARG B C 1
ATOM 7095 O O . ARG B 1 388 ? -16.859 16.172 4.637 1 85 388 ARG B O 1
ATOM 7102 N N . PHE B 1 389 ? -18.5 17.531 4.074 1 80.94 389 PHE B N 1
ATOM 7103 C CA . PHE B 1 389 ? -18.047 17.75 2.703 1 80.94 389 PHE B CA 1
ATOM 7104 C C . PHE B 1 389 ? -17.797 19.234 2.439 1 80.94 389 PHE B C 1
ATOM 7106 O O . PHE B 1 389 ? -18.703 20.047 2.607 1 80.94 389 PHE B O 1
ATOM 7113 N N . ASN B 1 390 ? -16.578 19.594 2.24 1 77.81 390 ASN B N 1
ATOM 7114 C CA . ASN B 1 390 ? -16.344 21 1.936 1 77.81 390 ASN B CA 1
ATOM 7115 C C . ASN B 1 390 ? -15.164 21.172 0.974 1 77.81 390 ASN B C 1
ATOM 7117 O O . ASN B 1 390 ? -14.484 20.203 0.637 1 77.81 390 ASN B O 1
ATOM 7121 N N . TYR B 1 391 ? -15.039 22.312 0.465 1 72.81 391 TYR B N 1
ATOM 7122 C CA . TYR B 1 391 ? -14.008 22.641 -0.509 1 72.81 391 TYR B CA 1
ATOM 7123 C C . TYR B 1 391 ? -12.734 23.094 0.184 1 72.81 391 TYR B C 1
ATOM 7125 O O . TYR B 1 391 ? -11.898 23.766 -0.424 1 72.81 391 TYR B O 1
ATOM 7133 N N . GLY B 1 392 ? -12.594 22.812 1.505 1 72.88 392 GLY B N 1
ATOM 7134 C CA . GLY B 1 392 ? -11.32 23.047 2.168 1 72.88 392 GLY B CA 1
ATOM 7135 C C . GLY B 1 392 ? -11.398 24.125 3.246 1 72.88 392 GLY B C 1
ATOM 7136 O O . GLY B 1 392 ? -10.57 24.156 4.156 1 72.88 392 GLY B O 1
ATOM 7137 N N . LEU B 1 393 ? -12.258 25.094 3.064 1 70.75 393 LEU B N 1
ATOM 7138 C CA . LEU B 1 393 ? -12.352 26.172 4.039 1 70.75 393 LEU B CA 1
ATOM 7139 C C . LEU B 1 393 ? -13.742 26.25 4.645 1 70.75 393 LEU B C 1
ATOM 7141 O O . LEU B 1 393 ? -14.352 27.312 4.695 1 70.75 393 LEU B O 1
ATOM 7145 N N . GLY B 1 394 ? -14.195 25.078 4.973 1 71 394 GLY B N 1
ATOM 7146 C CA . GLY B 1 394 ? -15.492 25.016 5.617 1 71 394 GLY B CA 1
ATOM 7147 C C . GLY B 1 394 ? -16.625 25.531 4.738 1 71 394 GLY B C 1
ATOM 7148 O O . GLY B 1 394 ? -16.797 25.062 3.609 1 71 394 GLY B O 1
ATOM 7149 N N . GLU B 1 395 ? -17.312 26.531 5.254 1 71.69 395 GLU B N 1
ATOM 7150 C CA . GLU B 1 395 ? -18.469 27.078 4.559 1 71.69 395 GLU B CA 1
ATOM 7151 C C . GLU B 1 395 ? -18.078 28.172 3.576 1 71.69 395 GLU B C 1
ATOM 7153 O O . GLU B 1 395 ? -18.875 28.578 2.734 1 71.69 395 GLU B O 1
ATOM 7158 N N . LYS B 1 396 ? -16.844 28.5 3.564 1 75.56 396 LYS B N 1
ATOM 7159 C CA . LYS B 1 396 ? -16.406 29.641 2.771 1 75.56 396 LYS B CA 1
ATOM 7160 C C . LYS B 1 396 ? -15.898 29.203 1.4 1 75.56 396 LYS B C 1
ATOM 7162 O O . LYS B 1 396 ? -15.492 28.047 1.225 1 75.56 396 LYS B O 1
ATOM 7167 N N . ASN B 1 397 ? -16.109 30.094 0.463 1 77.31 397 ASN B N 1
ATOM 7168 C CA . ASN B 1 397 ? -15.484 29.906 -0.84 1 77.31 397 ASN B CA 1
ATOM 7169 C C . ASN B 1 397 ? -13.977 30.109 -0.767 1 77.31 397 ASN B C 1
ATOM 7171 O O . ASN B 1 397 ? -13.5 31.234 -0.568 1 77.31 397 ASN B O 1
ATOM 7175 N N . PRO B 1 398 ? -13.289 29.078 -0.936 1 81.56 398 PRO B N 1
ATOM 7176 C CA . PRO B 1 398 ? -11.844 29.203 -0.738 1 81.56 398 PRO B CA 1
ATOM 7177 C C . PRO B 1 398 ? -11.195 30.188 -1.704 1 81.56 398 PRO B C 1
ATOM 7179 O O . PRO B 1 398 ? -10.156 30.781 -1.384 1 81.56 398 PRO B O 1
ATOM 7182 N N . ILE B 1 399 ? -11.75 30.359 -2.826 1 81 399 ILE B N 1
ATOM 7183 C CA . ILE B 1 399 ? -11.172 31.234 -3.842 1 81 399 ILE B CA 1
ATOM 7184 C C . ILE B 1 399 ? -11.148 32.688 -3.332 1 81 399 ILE B C 1
ATOM 7186 O O . ILE B 1 399 ? -10.273 33.469 -3.713 1 81 399 ILE B O 1
ATOM 7190 N N . GLU B 1 400 ? -12.078 32.938 -2.469 1 82.25 400 GLU B N 1
ATOM 7191 C CA . GLU B 1 400 ? -12.172 34.312 -1.94 1 82.25 400 GLU B CA 1
ATOM 7192 C C . GLU B 1 400 ? -10.961 34.656 -1.08 1 82.25 400 GLU B C 1
ATOM 7194 O O . GLU B 1 400 ? -10.68 35.812 -0.844 1 82.25 400 GLU B O 1
ATOM 7199 N N . TYR B 1 401 ? -10.312 33.688 -0.688 1 84.62 401 TYR B N 1
ATOM 7200 C CA . TYR B 1 401 ? -9.18 33.906 0.204 1 84.62 401 TYR B CA 1
ATOM 7201 C C . TYR B 1 401 ? -7.871 33.938 -0.575 1 84.62 401 TYR B C 1
ATOM 7203 O O . TYR B 1 401 ? -6.82 34.281 -0.02 1 84.62 401 TYR B O 1
ATOM 7211 N N . ILE B 1 402 ? -7.938 33.656 -1.786 1 90.5 402 ILE B N 1
ATOM 7212 C CA . ILE B 1 402 ? -6.758 33.688 -2.643 1 90.5 402 ILE B CA 1
ATOM 7213 C C . ILE B 1 402 ? -6.625 35.062 -3.279 1 90.5 402 ILE B C 1
ATOM 7215 O O . ILE B 1 402 ? -7.625 35.688 -3.652 1 90.5 402 ILE B O 1
ATOM 7219 N N . ARG B 1 403 ? -5.422 35.531 -3.354 1 93.81 403 ARG B N 1
ATOM 7220 C CA . ARG B 1 403 ? -5.145 36.812 -4.043 1 93.81 403 ARG B CA 1
ATOM 7221 C C . ARG B 1 403 ? -4.559 36.531 -5.426 1 93.81 403 ARG B C 1
ATOM 7223 O O . ARG B 1 403 ? -3.742 35.625 -5.605 1 93.81 403 ARG B O 1
ATOM 7230 N N . PHE B 1 404 ? -5.055 37.406 -6.352 1 94.75 404 PHE B N 1
ATOM 7231 C CA . PHE B 1 404 ? -4.68 37.219 -7.746 1 94.75 404 PHE B CA 1
ATOM 7232 C C . PHE B 1 404 ? -3.967 38.438 -8.297 1 94.75 404 PHE B C 1
ATOM 7234 O O . PHE B 1 404 ? -4.215 39.562 -7.848 1 94.75 404 PHE B O 1
ATOM 7241 N N . TYR B 1 405 ? -3.059 38.188 -9.172 1 95.81 405 TYR B N 1
ATOM 7242 C CA . TYR B 1 405 ? -2.445 39.281 -9.922 1 95.81 405 TYR B CA 1
ATOM 7243 C C . TYR B 1 405 ? -2.686 39.125 -11.414 1 95.81 405 TYR B C 1
ATOM 7245 O O . TYR B 1 405 ? -3.061 38.031 -11.875 1 95.81 405 TYR B O 1
ATOM 7253 N N . SER B 1 406 ? -2.541 40.219 -12.148 1 93.81 406 SER B N 1
ATOM 7254 C CA . SER B 1 406 ? -2.709 40.188 -13.602 1 93.81 406 SER B CA 1
ATOM 7255 C C . SER B 1 406 ? -1.371 40.312 -14.312 1 93.81 406 SER B C 1
ATOM 7257 O O . SER B 1 406 ? -0.386 40.75 -13.719 1 93.81 406 SER B O 1
ATOM 7259 N N . LYS B 1 407 ? -1.374 39.969 -15.578 1 91.19 407 LYS B N 1
ATOM 7260 C CA . LYS B 1 407 ? -0.171 40.062 -16.391 1 91.19 407 LYS B CA 1
ATOM 7261 C C . LYS B 1 407 ? 0.321 41.531 -16.438 1 91.19 407 LYS B C 1
ATOM 7263 O O . LYS B 1 407 ? 1.528 41.781 -16.406 1 91.19 407 LYS B O 1
ATOM 7268 N N . ASN B 1 408 ? -0.57 42.438 -16.422 1 92.19 408 ASN B N 1
ATOM 7269 C CA . ASN B 1 408 ? -0.262 43.844 -16.578 1 92.19 408 ASN B CA 1
ATOM 7270 C C . ASN B 1 408 ? 0.154 44.469 -15.242 1 92.19 408 ASN B C 1
ATOM 7272 O O . ASN B 1 408 ? 0.793 45.531 -15.219 1 92.19 408 ASN B O 1
ATOM 7276 N N . SER B 1 409 ? -0.267 43.844 -14.18 1 92.62 409 SER B N 1
ATOM 7277 C CA . SER B 1 409 ? 0.066 44.312 -12.844 1 92.62 409 SER B CA 1
ATOM 7278 C C . SER B 1 409 ? 0.573 43.188 -11.961 1 92.62 409 SER B C 1
ATOM 7280 O O . SER B 1 409 ? -0.085 42.812 -10.984 1 92.62 409 SER B O 1
ATOM 7282 N N . PRO B 1 410 ? 1.74 42.812 -12.211 1 91.94 410 PRO B N 1
ATOM 7283 C CA . PRO B 1 410 ? 2.254 41.594 -11.547 1 91.94 410 PRO B CA 1
ATOM 7284 C C . PRO B 1 410 ? 2.525 41.812 -10.062 1 91.94 410 PRO B C 1
ATOM 7286 O O . PRO B 1 410 ? 2.678 40.875 -9.305 1 91.94 410 PRO B O 1
ATOM 7289 N N . ASN B 1 411 ? 2.561 43.062 -9.617 1 92.81 411 ASN B N 1
ATOM 7290 C CA . ASN B 1 411 ? 2.889 43.312 -8.219 1 92.81 411 ASN B CA 1
ATOM 7291 C C . ASN B 1 411 ? 1.684 43.844 -7.449 1 92.81 411 ASN B C 1
ATOM 7293 O O . ASN B 1 411 ? 1.822 44.312 -6.324 1 92.81 411 ASN B O 1
ATOM 7297 N N . GLU B 1 412 ? 0.593 43.781 -8.117 1 93.12 412 GLU B N 1
ATOM 7298 C CA . GLU B 1 412 ? -0.655 44.156 -7.469 1 93.12 412 GLU B CA 1
ATOM 7299 C C . GLU B 1 412 ? -1.605 42.969 -7.34 1 93.12 412 GLU B C 1
ATOM 7301 O O . GLU B 1 412 ? -1.965 42.344 -8.344 1 93.12 412 GLU B O 1
ATOM 7306 N N . ALA B 1 413 ? -1.952 42.719 -6.086 1 93.94 413 ALA B N 1
ATOM 7307 C CA . ALA B 1 413 ? -2.842 41.594 -5.82 1 93.94 413 ALA B CA 1
ATOM 7308 C C . ALA B 1 413 ? -4.27 42.062 -5.57 1 93.94 413 ALA B C 1
ATOM 7310 O O . ALA B 1 413 ? -4.484 43.125 -4.969 1 93.94 413 ALA B O 1
ATOM 7311 N N . ARG B 1 414 ? -5.203 41.344 -6.023 1 90.06 414 ARG B N 1
ATOM 7312 C CA . ARG B 1 414 ? -6.613 41.688 -5.82 1 90.06 414 ARG B CA 1
ATOM 7313 C C . ARG B 1 414 ? -7.434 40.438 -5.543 1 90.06 414 ARG B C 1
ATOM 7315 O O . ARG B 1 414 ? -6.988 39.312 -5.82 1 90.06 414 ARG B O 1
ATOM 7322 N N . LYS B 1 415 ? -8.562 40.688 -4.988 1 88.75 415 LYS B N 1
ATOM 7323 C CA . LYS B 1 415 ? -9.539 39.594 -4.828 1 88.75 415 LYS B CA 1
ATOM 7324 C C . LYS B 1 415 ? -10.359 39.406 -6.102 1 88.75 415 LYS B C 1
ATOM 7326 O O . LYS B 1 415 ? -10.641 40.375 -6.816 1 88.75 415 LYS B O 1
ATOM 7331 N N . ILE B 1 416 ? -10.523 38.25 -6.391 1 80.5 416 ILE B N 1
ATOM 7332 C CA . ILE B 1 416 ? -11.422 38 -7.512 1 80.5 416 ILE B CA 1
ATOM 7333 C C . ILE B 1 416 ? -12.852 37.781 -6.996 1 80.5 416 ILE B C 1
ATOM 7335 O O . ILE B 1 416 ? -13.055 37.125 -5.98 1 80.5 416 ILE B O 1
ATOM 7339 N N . GLN B 1 417 ? -13.742 38.5 -7.547 1 69.25 417 GLN B N 1
ATOM 7340 C CA . GLN B 1 417 ? -15.141 38.406 -7.148 1 69.25 417 GLN B CA 1
ATOM 7341 C C . GLN B 1 417 ? -15.812 37.188 -7.805 1 69.25 417 GLN B C 1
ATOM 7343 O O . GLN B 1 417 ? -15.391 36.75 -8.875 1 69.25 417 GLN B O 1
ATOM 7348 N N . GLU B 1 418 ? -16.719 36.656 -7.062 1 64.75 418 GLU B N 1
ATOM 7349 C CA . GLU B 1 418 ? -17.438 35.469 -7.504 1 64.75 418 GLU B CA 1
ATOM 7350 C C . GLU B 1 418 ? -17.953 35.625 -8.93 1 64.75 418 GLU B C 1
ATOM 7352 O O . GLU B 1 418 ? -17.953 34.688 -9.711 1 64.75 418 GLU B O 1
ATOM 7357 N N . GLU B 1 419 ? -18.344 36.812 -9.164 1 58.94 419 GLU B N 1
ATOM 7358 C CA . GLU B 1 419 ? -18.953 37.094 -10.461 1 58.94 419 GLU B CA 1
ATOM 7359 C C . GLU B 1 419 ? -17.938 36.938 -11.594 1 58.94 419 GLU B C 1
ATOM 7361 O O . GLU B 1 419 ? -18.328 36.719 -12.742 1 58.94 419 GLU B O 1
ATOM 7366 N N . GLU B 1 420 ? -16.766 36.969 -11.273 1 62.5 420 GLU B N 1
ATOM 7367 C CA . GLU B 1 420 ? -15.703 36.906 -12.266 1 62.5 420 GLU B CA 1
ATOM 7368 C C . GLU B 1 420 ? -15.297 35.469 -12.539 1 62.5 420 GLU B C 1
ATOM 7370 O O . GLU B 1 420 ? -14.609 35.188 -13.531 1 62.5 420 GLU B O 1
ATOM 7375 N N . ILE B 1 421 ? -15.531 34.656 -11.695 1 60.59 421 ILE B N 1
ATOM 7376 C CA . ILE B 1 421 ? -15.062 33.281 -11.797 1 60.59 421 ILE B CA 1
ATOM 7377 C C . ILE B 1 421 ? -16 32.469 -12.695 1 60.59 421 ILE B C 1
ATOM 7379 O O . ILE B 1 421 ? -15.594 31.969 -13.742 1 60.59 421 ILE B O 1
ATOM 7383 N N . SER B 1 422 ? -16.922 31.828 -12.242 1 56.47 422 SER B N 1
ATOM 7384 C CA . SER B 1 422 ? -17.922 31.062 -12.953 1 56.47 422 SER B CA 1
ATOM 7385 C C . SER B 1 422 ? -19.281 31.141 -12.258 1 56.47 422 SER B C 1
ATOM 7387 O O . SER B 1 422 ? -19.359 31.25 -11.031 1 56.47 422 SER B O 1
ATOM 7389 N N . SER B 1 423 ? -20.234 31.469 -13.055 1 51.47 423 SER B N 1
ATOM 7390 C CA . SER B 1 423 ? -21.625 31.391 -12.586 1 51.47 423 SER B CA 1
ATOM 7391 C C . SER B 1 423 ? -21.969 29.984 -12.094 1 51.47 423 SER B C 1
ATOM 7393 O O . SER B 1 423 ? -23 29.781 -11.469 1 51.47 423 SER B O 1
ATOM 7395 N N . MET B 1 424 ? -21.062 29.047 -12.305 1 49.62 424 MET B N 1
ATOM 7396 C CA . MET B 1 424 ? -21.406 27.672 -12.016 1 49.62 424 MET B CA 1
ATOM 7397 C C . MET B 1 424 ? -20.781 27.203 -10.703 1 49.62 424 MET B C 1
ATOM 7399 O O . MET B 1 424 ? -20.5 26.016 -10.516 1 49.62 424 MET B O 1
ATOM 7403 N N . LEU B 1 425 ? -20.578 28.172 -9.82 1 61.28 425 LEU B N 1
ATOM 7404 C CA . LEU B 1 425 ? -20.047 27.812 -8.516 1 61.28 425 LEU B CA 1
ATOM 7405 C C . LEU B 1 425 ? -21.125 27.188 -7.633 1 61.28 425 LEU B C 1
ATOM 7407 O O . LEU B 1 425 ? -22.297 27.516 -7.766 1 61.28 425 LEU B O 1
ATOM 7411 N N . PRO B 1 426 ? -20.656 26.219 -6.812 1 63.81 426 PRO B N 1
ATOM 7412 C CA . PRO B 1 426 ? -21.641 25.656 -5.895 1 63.81 426 PRO B CA 1
ATOM 7413 C C . PRO B 1 426 ? -22.281 26.719 -4.984 1 63.81 426 PRO B C 1
ATOM 7415 O O . PRO B 1 426 ? -21.641 27.719 -4.668 1 63.81 426 PRO B O 1
ATOM 7418 N N . GLN B 1 427 ? -23.547 26.562 -4.781 1 58 427 GLN B N 1
ATOM 7419 C CA . GLN B 1 427 ? -24.25 27.453 -3.879 1 58 427 GLN B CA 1
ATOM 7420 C C . GLN B 1 427 ? -23.734 27.328 -2.449 1 58 427 GLN B C 1
ATOM 7422 O O . GLN B 1 427 ? -23.688 28.312 -1.707 1 58 427 GLN B O 1
ATOM 7427 N N . ARG B 1 428 ? -23.297 26.172 -2.084 1 70.5 428 ARG B N 1
ATOM 7428 C CA . ARG B 1 428 ? -22.766 25.906 -0.752 1 70.5 428 ARG B CA 1
ATOM 7429 C C . ARG B 1 428 ? -21.422 25.188 -0.833 1 70.5 428 ARG B C 1
ATOM 7431 O O . ARG B 1 428 ? -21.234 24.312 -1.683 1 70.5 428 ARG B O 1
ATOM 7438 N N . PHE B 1 429 ? -20.641 25.578 0.06 1 74.38 429 PHE B N 1
ATOM 7439 C CA . PHE B 1 429 ? -19.281 25.047 -0.004 1 74.38 429 PHE B CA 1
ATOM 7440 C C . PHE B 1 429 ? -19.062 24.016 1.099 1 74.38 429 PHE B C 1
ATOM 7442 O O . PHE B 1 429 ? -17.938 23.516 1.267 1 74.38 429 PHE B O 1
ATOM 7449 N N . GLN B 1 430 ? -20.203 23.797 1.841 1 77.75 430 GLN B N 1
ATOM 7450 C CA . GLN B 1 430 ? -20.078 22.797 2.893 1 77.75 430 GLN B CA 1
ATOM 7451 C C . GLN B 1 430 ? -21.391 22.062 3.107 1 77.75 430 GLN B C 1
ATOM 7453 O O . GLN B 1 430 ? -22.469 22.656 3.006 1 77.75 430 GLN B O 1
ATOM 7458 N N . GLU B 1 431 ? -21.344 20.844 3.264 1 81.69 431 GLU B N 1
ATOM 7459 C CA . GLU B 1 431 ? -22.453 19.969 3.664 1 81.69 431 GLU B CA 1
ATOM 7460 C C . GLU B 1 431 ? -22.078 19.109 4.859 1 81.69 431 GLU B C 1
ATOM 7462 O O . GLU B 1 431 ? -20.984 18.547 4.902 1 81.69 431 GLU B O 1
ATOM 7467 N N . ARG B 1 432 ? -22.953 19.188 5.84 1 87.94 432 ARG B N 1
ATOM 7468 C CA . ARG B 1 432 ? -22.719 18.375 7.023 1 87.94 432 ARG B CA 1
ATOM 7469 C C . ARG B 1 432 ? -23.828 17.328 7.199 1 87.94 432 ARG B C 1
ATOM 7471 O O . ARG B 1 432 ? -24.984 17.609 6.906 1 87.94 432 ARG B O 1
ATOM 7478 N N . ARG B 1 433 ? -23.453 16.203 7.668 1 92.12 433 ARG B N 1
ATOM 7479 C CA . ARG B 1 433 ? -24.406 15.141 7.941 1 92.12 433 ARG B CA 1
ATOM 7480 C C . ARG B 1 433 ? -24.062 14.406 9.227 1 92.12 433 ARG B C 1
ATOM 7482 O O . ARG B 1 433 ? -22.891 14.266 9.57 1 92.12 433 ARG B O 1
ATOM 7489 N N . PHE B 1 434 ? -25.094 14.062 9.922 1 95.12 434 PHE B N 1
ATOM 7490 C CA . PHE B 1 434 ? -24.969 13.102 11.016 1 95.12 434 PHE B CA 1
ATOM 7491 C C . PHE B 1 434 ? -25.531 11.75 10.602 1 95.12 434 PHE B C 1
ATOM 7493 O O . PHE B 1 434 ? -26.672 11.656 10.125 1 95.12 434 PHE B O 1
ATOM 7500 N N . ARG B 1 435 ? -24.766 10.758 10.719 1 97.19 435 ARG B N 1
ATOM 7501 C CA . ARG B 1 435 ? -25.188 9.398 10.406 1 97.19 435 ARG B CA 1
ATOM 7502 C C . ARG B 1 435 ? -25.297 8.555 11.672 1 97.19 435 ARG B C 1
ATOM 7504 O O . ARG B 1 435 ? -24.375 8.523 12.484 1 97.19 435 ARG B O 1
ATOM 7511 N N . LEU B 1 436 ? -26.422 7.922 11.812 1 97.94 436 LEU B N 1
ATOM 7512 C CA . LEU B 1 436 ? -26.594 6.992 12.93 1 97.94 436 LEU B CA 1
ATOM 7513 C C . LEU B 1 436 ? -26.188 5.578 12.523 1 97.94 436 LEU B C 1
ATOM 7515 O O . LEU B 1 436 ? -26.594 5.094 11.469 1 97.94 436 LEU B O 1
ATOM 7519 N N . ILE B 1 437 ? -25.406 4.969 13.375 1 98.06 437 ILE B N 1
ATOM 7520 C CA . ILE B 1 437 ? -25.016 3.588 13.117 1 98.06 437 ILE B CA 1
ATOM 7521 C C . ILE B 1 437 ? -25.469 2.701 14.273 1 98.06 437 ILE B C 1
ATOM 7523 O O . ILE B 1 437 ? -25.641 3.174 15.398 1 98.06 437 ILE B O 1
ATOM 7527 N N . TYR B 1 438 ? -25.797 1.483 13.992 1 97.81 438 TYR B N 1
ATOM 7528 C CA . TYR B 1 438 ? -26.234 0.44 14.906 1 97.81 438 TYR B CA 1
ATOM 7529 C C . TYR B 1 438 ? -25.234 -0.713 14.945 1 97.81 438 TYR B C 1
ATOM 7531 O O . TYR B 1 438 ? -24.906 -1.284 13.906 1 97.81 438 TYR B O 1
ATOM 7539 N N . LYS B 1 439 ? -24.688 -1.096 16.109 1 96.81 439 LYS B N 1
ATOM 7540 C CA . LYS B 1 439 ? -23.484 -1.926 16.25 1 96.81 439 LYS B CA 1
ATOM 7541 C C . LYS B 1 439 ? -23.859 -3.4 16.391 1 96.81 439 LYS B C 1
ATOM 7543 O O . LYS B 1 439 ? -22.984 -4.262 16.453 1 96.81 439 LYS B O 1
ATOM 7548 N N . SER B 1 440 ? -25.109 -3.713 16.375 1 92.56 440 SER B N 1
ATOM 7549 C CA . SER B 1 440 ? -25.562 -5.098 16.484 1 92.56 440 SER B CA 1
ATOM 7550 C C . SER B 1 440 ? -26.281 -5.551 15.227 1 92.56 440 SER B C 1
ATOM 7552 O O . SER B 1 440 ? -26.125 -4.949 14.164 1 92.56 440 SER B O 1
ATOM 7554 N N . ASN B 1 441 ? -26.906 -6.691 15.312 1 91.81 441 ASN B N 1
ATOM 7555 C CA . ASN B 1 441 ? -27.5 -7.234 14.086 1 91.81 441 ASN B CA 1
ATOM 7556 C C . ASN B 1 441 ? -28.922 -7.711 14.305 1 91.81 441 ASN B C 1
ATOM 7558 O O . ASN B 1 441 ? -29.469 -8.445 13.484 1 91.81 441 ASN B O 1
ATOM 7562 N N . LYS B 1 442 ? -29.516 -7.289 15.352 1 91.81 442 LYS B N 1
ATOM 7563 C CA . LYS B 1 442 ? -30.922 -7.645 15.609 1 91.81 442 LYS B CA 1
ATOM 7564 C C . LYS B 1 442 ? -31.859 -6.688 14.891 1 91.81 442 LYS B C 1
ATOM 7566 O O . LYS B 1 442 ? -31.922 -5.5 15.219 1 91.81 442 LYS B O 1
ATOM 7571 N N . GLU B 1 443 ? -32.688 -7.211 14.07 1 93.88 443 GLU B N 1
ATOM 7572 C CA . GLU B 1 443 ? -33.594 -6.391 13.25 1 93.88 443 GLU B CA 1
ATOM 7573 C C . GLU B 1 443 ? -34.531 -5.559 14.117 1 93.88 443 GLU B C 1
ATOM 7575 O O . GLU B 1 443 ? -34.781 -4.391 13.82 1 93.88 443 GLU B O 1
ATOM 7580 N N . LYS B 1 444 ? -35.031 -6.211 15.156 1 93.38 444 LYS B N 1
ATOM 7581 C CA . LYS B 1 444 ? -35.969 -5.504 16.031 1 93.38 444 LYS B CA 1
ATOM 7582 C C . LYS B 1 444 ? -35.312 -4.27 16.641 1 93.38 444 LYS B C 1
ATOM 7584 O O . LYS B 1 444 ? -35.906 -3.193 16.672 1 93.38 444 LYS B O 1
ATOM 7589 N N . ASP B 1 445 ? -34.156 -4.441 17.125 1 95 445 ASP B N 1
ATOM 7590 C CA . ASP B 1 445 ? -33.438 -3.332 17.734 1 95 445 ASP B CA 1
ATOM 7591 C C . ASP B 1 445 ? -33.094 -2.27 16.688 1 95 445 ASP B C 1
ATOM 7593 O O . ASP B 1 445 ? -33.062 -1.076 17 1 95 445 ASP B O 1
ATOM 7597 N N . PHE B 1 446 ? -32.781 -2.727 15.492 1 96.31 446 PHE B N 1
ATOM 7598 C CA . PHE B 1 446 ? -32.531 -1.809 14.383 1 96.31 446 PHE B CA 1
ATOM 7599 C C . PHE B 1 446 ? -33.75 -0.921 14.141 1 96.31 446 PHE B C 1
ATOM 7601 O O . PHE B 1 446 ? -33.625 0.292 13.969 1 96.31 446 PHE B O 1
ATOM 7608 N N . ASN B 1 447 ? -34.906 -1.479 14.125 1 96.19 447 ASN B N 1
ATOM 7609 C CA . ASN B 1 447 ? -36.125 -0.736 13.938 1 96.19 447 ASN B CA 1
ATOM 7610 C C . ASN B 1 447 ? -36.375 0.239 15.078 1 96.19 447 ASN B C 1
ATOM 7612 O O . ASN B 1 447 ? -36.875 1.35 14.859 1 96.19 447 ASN B O 1
ATOM 7616 N N . ASP B 1 448 ? -36.094 -0.237 16.281 1 97.56 448 ASP B N 1
ATOM 7617 C CA . ASP B 1 448 ? -36.219 0.638 17.438 1 97.56 448 ASP B CA 1
ATOM 7618 C C . ASP B 1 448 ? -35.281 1.832 17.328 1 97.56 448 ASP B C 1
ATOM 7620 O O . ASP B 1 448 ? -35.625 2.943 17.734 1 97.56 448 ASP B O 1
ATOM 7624 N N . ALA B 1 449 ? -34.062 1.582 16.828 1 97.5 449 ALA B N 1
ATOM 7625 C CA . ALA B 1 449 ? -33.094 2.658 16.625 1 97.5 449 ALA B CA 1
ATOM 7626 C C . ALA B 1 449 ? -33.625 3.684 15.625 1 97.5 449 ALA B C 1
ATOM 7628 O O . ALA B 1 449 ? -33.438 4.887 15.797 1 97.5 449 ALA B O 1
ATOM 7629 N N . GLN B 1 450 ? -34.281 3.273 14.578 1 97.31 450 GLN B N 1
ATOM 7630 C CA . GLN B 1 450 ? -34.875 4.16 13.57 1 97.31 450 GLN B CA 1
ATOM 7631 C C . GLN B 1 450 ? -35.938 5.059 14.172 1 97.31 450 GLN B C 1
ATOM 7633 O O . GLN B 1 450 ? -35.969 6.266 13.914 1 97.31 450 GLN B O 1
ATOM 7638 N N . LYS B 1 451 ? -36.781 4.391 14.93 1 97.06 451 LYS B N 1
ATOM 7639 C CA . LYS B 1 451 ? -37.875 5.141 15.578 1 97.06 451 LYS B CA 1
ATOM 7640 C C . LYS B 1 451 ? -37.312 6.188 16.531 1 97.06 451 LYS B C 1
ATOM 7642 O O . LYS B 1 451 ? -37.75 7.336 16.547 1 97.06 451 LYS B O 1
ATOM 7647 N N . ALA B 1 452 ? -36.375 5.73 17.281 1 97.94 452 ALA B N 1
ATOM 7648 C CA . ALA B 1 452 ? -35.75 6.637 18.234 1 97.94 452 ALA B CA 1
ATOM 7649 C C . ALA B 1 452 ? -35.094 7.801 17.516 1 97.94 452 ALA B C 1
ATOM 7651 O O . ALA B 1 452 ? -35.125 8.938 18 1 97.94 452 ALA B O 1
ATOM 7652 N N . PHE B 1 453 ? -34.406 7.504 16.422 1 97.88 453 PHE B N 1
ATOM 7653 C CA . PHE B 1 453 ? -33.719 8.516 15.625 1 97.88 453 PHE B CA 1
ATOM 7654 C C . PHE B 1 453 ? -34.688 9.547 15.094 1 97.88 453 PHE B C 1
ATOM 7656 O O . PHE B 1 453 ? -34.438 10.758 15.195 1 97.88 453 PHE B O 1
ATOM 7663 N N . LYS B 1 454 ? -35.781 9.148 14.555 1 97.25 454 LYS B N 1
ATOM 7664 C CA . LYS B 1 454 ? -36.844 10.016 14.023 1 97.25 454 LYS B CA 1
ATOM 7665 C C . LYS B 1 454 ? -37.375 10.93 15.117 1 97.25 454 LYS B C 1
ATOM 7667 O O . LYS B 1 454 ? -37.531 12.133 14.914 1 97.25 454 LYS B O 1
ATOM 7672 N N . ASN B 1 455 ? -37.688 10.32 16.219 1 97.56 455 ASN B N 1
ATOM 7673 C CA . ASN B 1 455 ? -38.25 11.07 17.328 1 97.56 455 ASN B CA 1
ATOM 7674 C C . ASN B 1 455 ? -37.25 12.102 17.859 1 97.56 455 ASN B C 1
ATOM 7676 O O . ASN B 1 455 ? -37.656 13.219 18.219 1 97.56 455 ASN B O 1
ATOM 7680 N N . ALA B 1 456 ? -36.031 11.703 17.953 1 97.38 456 ALA B N 1
ATOM 7681 C CA . ALA B 1 456 ? -35 12.609 18.438 1 97.38 456 ALA B CA 1
ATOM 7682 C C . ALA B 1 456 ? -34.844 13.812 17.516 1 97.38 456 ALA B C 1
ATOM 7684 O O . ALA B 1 456 ? -34.688 14.945 17.984 1 97.38 456 ALA B O 1
ATOM 7685 N N . CYS B 1 457 ? -34.875 13.562 16.234 1 96.31 457 CYS B N 1
ATOM 7686 C CA . CYS B 1 457 ? -34.75 14.656 15.281 1 96.31 457 CYS B CA 1
ATOM 7687 C C . CYS B 1 457 ? -35.906 15.625 15.438 1 96.31 457 CYS B C 1
ATOM 7689 O O . CYS B 1 457 ? -35.719 16.844 15.367 1 96.31 457 CYS B O 1
ATOM 7691 N N . LYS B 1 458 ? -37.062 15.07 15.633 1 95.69 458 LYS B N 1
ATOM 7692 C CA . LYS B 1 458 ? -38.25 15.914 15.852 1 95.69 458 LYS B CA 1
ATOM 7693 C C . LYS B 1 458 ? -38.094 16.734 17.125 1 95.69 458 LYS B C 1
ATOM 7695 O O . LYS B 1 458 ? -38.344 17.938 17.125 1 95.69 458 LYS B O 1
ATOM 7700 N N . GLN B 1 459 ? -37.688 16.094 18.141 1 95.88 459 GLN B N 1
ATOM 7701 C CA . GLN B 1 459 ? -37.531 16.734 19.438 1 95.88 459 GLN B CA 1
ATOM 7702 C C . GLN B 1 459 ? -36.5 17.859 19.359 1 95.88 459 GLN B C 1
ATOM 7704 O O . GLN B 1 459 ? -36.625 18.875 20.047 1 95.88 459 GLN B O 1
ATOM 7709 N N . LEU B 1 460 ? -35.5 17.703 18.609 1 95 460 LEU B N 1
ATOM 7710 C CA . LEU B 1 460 ? -34.406 18.656 18.516 1 95 460 LEU B CA 1
ATOM 7711 C C . LEU B 1 460 ? -34.625 19.641 17.375 1 95 460 LEU B C 1
ATOM 7713 O O . LEU B 1 460 ? -33.75 20.438 17.031 1 95 460 LEU B O 1
ATOM 7717 N N . ASN B 1 461 ? -35.781 19.531 16.703 1 92.75 461 ASN B N 1
ATOM 7718 C CA . ASN B 1 461 ? -36.156 20.391 15.586 1 92.75 461 ASN B CA 1
ATOM 7719 C C . ASN B 1 461 ? -35.125 20.297 14.453 1 92.75 461 ASN B C 1
ATOM 7721 O O . ASN B 1 461 ? -34.688 21.312 13.906 1 92.75 461 ASN B O 1
ATOM 7725 N N . MET B 1 462 ? -34.656 19.062 14.25 1 94.06 462 MET B N 1
ATOM 7726 C CA . MET B 1 462 ? -33.781 18.781 13.117 1 94.06 462 MET B CA 1
ATOM 7727 C C . MET B 1 462 ? -34.562 18.281 11.922 1 94.06 462 MET B C 1
ATOM 7729 O O . MET B 1 462 ? -35.75 17.953 12.055 1 94.06 462 MET B O 1
ATOM 7733 N N . ASN B 1 463 ? -33.969 18.312 10.75 1 92.5 463 ASN B N 1
ATOM 7734 C CA . ASN B 1 463 ? -34.594 17.719 9.57 1 92.5 463 ASN B CA 1
ATOM 7735 C C . ASN B 1 463 ? -34.906 16.234 9.789 1 92.5 463 ASN B C 1
ATOM 7737 O O . ASN B 1 463 ? -34.125 15.516 10.422 1 92.5 463 ASN B O 1
ATOM 7741 N N . ALA B 1 464 ? -36.031 15.82 9.219 1 93.44 464 ALA B N 1
ATOM 7742 C CA . ALA B 1 464 ? -36.375 14.398 9.289 1 93.44 464 ALA B CA 1
ATOM 7743 C C . ALA B 1 464 ? -35.281 13.539 8.68 1 93.44 464 ALA B C 1
ATOM 7745 O O . ALA B 1 464 ? -34.75 13.844 7.605 1 93.44 464 ALA B O 1
ATOM 7746 N N . PRO B 1 465 ? -34.906 12.539 9.391 1 95.75 465 PRO B N 1
ATOM 7747 C CA . PRO B 1 465 ? -33.812 11.719 8.875 1 95.75 465 PRO B CA 1
ATOM 7748 C C . PRO B 1 465 ? -34.219 10.812 7.719 1 95.75 465 PRO B C 1
ATOM 7750 O O . PRO B 1 465 ? -35.375 10.383 7.668 1 95.75 465 PRO B O 1
ATOM 7753 N N . SER B 1 466 ? -33.375 10.672 6.758 1 95.94 466 SER B N 1
ATOM 7754 C CA . SER B 1 466 ? -33.5 9.602 5.777 1 95.94 466 SER B CA 1
ATOM 7755 C C . SER B 1 466 ? -33.094 8.258 6.367 1 95.94 466 SER B C 1
ATOM 7757 O O . SER B 1 466 ? -31.969 8.117 6.883 1 95.94 466 SER B O 1
ATOM 7759 N N . LEU B 1 467 ? -33.906 7.277 6.285 1 95.44 467 LEU B N 1
ATOM 7760 C CA . LEU B 1 467 ? -33.688 6.004 6.953 1 95.44 467 LEU B CA 1
ATOM 7761 C C . LEU B 1 467 ? -33.344 4.914 5.941 1 95.44 467 LEU B C 1
ATOM 7763 O O . LEU B 1 467 ? -33.844 4.926 4.816 1 95.44 467 LEU B O 1
ATOM 7767 N N . ALA B 1 468 ? -32.5 3.986 6.375 1 94.31 468 ALA B N 1
ATOM 7768 C CA . ALA B 1 468 ? -32.094 2.865 5.531 1 94.31 468 ALA B CA 1
ATOM 7769 C C . ALA B 1 468 ? -32.875 1.602 5.883 1 94.31 468 ALA B C 1
ATOM 7771 O O . ALA B 1 468 ? -33.5 1.529 6.934 1 94.31 468 ALA B O 1
ATOM 7772 N N . ASP B 1 469 ? -32.781 0.633 4.973 1 92.56 469 ASP B N 1
ATOM 7773 C CA . ASP B 1 469 ? -33.375 -0.674 5.246 1 92.56 469 ASP B CA 1
ATOM 7774 C C . ASP B 1 469 ? -32.375 -1.583 5.965 1 92.56 469 ASP B C 1
ATOM 7776 O O . ASP B 1 469 ? -31.156 -1.416 5.828 1 92.56 469 ASP B O 1
ATOM 7780 N N . PHE B 1 470 ? -32.969 -2.428 6.75 1 91.94 470 PHE B N 1
ATOM 7781 C CA . PHE B 1 470 ? -32.094 -3.453 7.344 1 91.94 470 PHE B CA 1
ATOM 7782 C C . PHE B 1 470 ? -31.469 -4.312 6.262 1 91.94 470 PHE B C 1
ATOM 7784 O O . PHE B 1 470 ? -32.125 -4.742 5.32 1 91.94 470 PHE B O 1
ATOM 7791 N N . PRO B 1 471 ? -30.156 -4.543 6.391 1 88.19 471 PRO B N 1
ATOM 7792 C CA . PRO B 1 471 ? -29.484 -5.273 5.312 1 88.19 471 PRO B CA 1
ATOM 7793 C C . PRO B 1 471 ? -30.078 -6.656 5.07 1 88.19 471 PRO B C 1
ATOM 7795 O O . PRO B 1 471 ? -30.25 -7.434 6.012 1 88.19 471 PRO B O 1
ATOM 7798 N N . ILE B 1 472 ? -30.281 -6.992 3.891 1 79.81 472 ILE B N 1
ATOM 7799 C CA . ILE B 1 472 ? -30.984 -8.203 3.475 1 79.81 472 ILE B CA 1
ATOM 7800 C C . ILE B 1 472 ? -30.188 -9.43 3.918 1 79.81 472 ILE B C 1
ATOM 7802 O O . ILE B 1 472 ? -30.781 -10.43 4.359 1 79.81 472 ILE B O 1
ATOM 7806 N N . HIS B 1 473 ? -28.906 -9.281 3.826 1 75.75 473 HIS B N 1
ATOM 7807 C CA . HIS B 1 473 ? -28.078 -10.445 4.105 1 75.75 473 HIS B CA 1
ATOM 7808 C C . HIS B 1 473 ? -28.094 -10.789 5.594 1 75.75 473 HIS B C 1
ATOM 7810 O O . HIS B 1 473 ? -27.656 -11.875 5.988 1 75.75 473 HIS B O 1
ATOM 7816 N N . LEU B 1 474 ? -28.594 -9.945 6.402 1 79.69 474 LEU B N 1
ATOM 7817 C CA . LEU B 1 474 ? -28.656 -10.18 7.84 1 79.69 474 LEU B CA 1
ATOM 7818 C C . LEU B 1 474 ? -30.047 -10.672 8.242 1 79.69 474 LEU B C 1
ATOM 7820 O O . LEU B 1 474 ? -30.266 -11.031 9.398 1 79.69 474 LEU B O 1
ATOM 7824 N N . GLN B 1 475 ? -31.031 -10.586 7.355 1 66.94 475 GLN B N 1
ATOM 7825 C CA . GLN B 1 475 ? -32.406 -10.969 7.664 1 66.94 475 GLN B CA 1
ATOM 7826 C C . GLN B 1 475 ? -32.5 -12.461 7.988 1 66.94 475 GLN B C 1
ATOM 7828 O O . GLN B 1 475 ? -33.344 -12.875 8.773 1 66.94 475 GLN B O 1
ATOM 7833 N N . SER B 1 476 ? -31.75 -13.367 7.348 1 53.94 476 SER B N 1
ATOM 7834 C CA . SER B 1 476 ? -31.969 -14.797 7.512 1 53.94 476 SER B CA 1
ATOM 7835 C C . SER B 1 476 ? -31.438 -15.289 8.852 1 53.94 476 SER B C 1
ATOM 7837 O O . SER B 1 476 ? -31.562 -16.469 9.188 1 53.94 476 SER B O 1
ATOM 7839 N N . SER B 1 477 ? -30.719 -14.523 9.617 1 41.53 477 SER B N 1
ATOM 7840 C CA . SER B 1 477 ? -30.297 -15.195 10.844 1 41.53 477 SER B CA 1
ATOM 7841 C C . SER B 1 477 ? -31.359 -15.078 11.93 1 41.53 477 SER B C 1
ATOM 7843 O O . SER B 1 477 ? -32 -14.031 12.062 1 41.53 477 SER B O 1
#

Secondary structure (DSSP, 8-state):
------------------PEEEEETTTEEEEE-HHHHHHHTSHHHHGGGGSBSSGGGGGTSTT---BHHHHHHHHHHHHHHHHHHHHHH-GGG---HHHHHHHHHHHHHTTTT-BTTBHHHHHHHHHS--SS---HHHHHHHHHHHHHHHTT-HHHHHHTT--HHHHHHHHH---HHHHHH-TTGGGHHHH--TTTS--HHHHHHHHHHHHHHT------HHHHHHHEEEEEETTEEEEEEEGGGHHHHHHHHHHHHHHIIIIIT-HHHHHHHHHHHHHHHHHTTTS-EE-TTS-EE-GGGGGG-HHHHTT-STTHHHHHHT-----HHHHHHHHHHHHHHTT---EEEEEEPPPTT--HHHHHHHHHHTS-TT----GGGEEEEEEEEESSSTTS-GGGG-EEEETTEEEEEEEPPHHHH-TT--S-SEEEEEEEEE-S--HHHHHHHHHHHHHHHHHTTPPPPEEPPPPGGGTT-/------------------PEEEEETTTEEEEE-HHHHHHHTSHHHHGGGGSBSSGGGGGTSTT---BHHHHHHHHHHHHHHHHHHHHHH-GGG---HHHHHHHHHHHHHTTTT-BTTBHHHHHHHHHS--SS---HHHHHHHHHHHHHHHTT-HHHHHHTT--HHHHHHHHH---HHHHHH-TTGGGHHHH--TTTS--HHHHHHHHHHHHHHT------HHHHHHHEEEEEETTEEEEEEEGGGHHHHHHHHHHHHHHIIIIIT-HHHHHHHHHHHHHHHHHTTTS-EE-TTS-EE-GGGGGG-HHHHTT-STTHHHHHHT-----HHHHHHHHHHHHHHTT---EEEEEEPPPTT--HHHHHHHHHHTS-TT----GGGEEEEEEEEESSSTTS-GGGG-EEE-SS-TT--EEPPHHHH-TT--S-SEEEEEEEEE-S--HHHHHHHHHHHHHHHHHTTPPPPEEPPPPGGGTT-

Radius of gyration: 30.63 Å; Cα contacts (8 Å, |Δi|>4): 1630; chains: 2; bounding box: 90×104×74 Å

Sequence (954 aa):
METDGAKCMCERSYVEVEGKMFNDAIHGSISIHPLCVQIIDTPQFQRLRFLKMVGSCYFVFPAAAHNRFEHSLGVCYLAGKLVRAIQSRQPELNINSEDVLSVEVAGLCHDLGHGPFSHLWEEFVEMSPRKEKWTHEEASEKMFDYLIEANNLSEYFNKYDLDIQFIKKLICGLTESERQKNEKAFLYEIVANKRTGVDVDKWDYFLRDGHNLGIRVKFDYHRLVKYSRVIQVDGEWQICMRDKECNNLYDMFHARETLHRTAYQHRVVKIIDSMLIDAFLCADEHIKYQGKDGTNYALRNVCDDMSAYTNLIDDIFHRILLAKGDHPDLVKAKEILENILKRRLYIYVGQTEPNDEISQEKLLDTISSNIPEESSLEREELGIQKVRFNYGLGEKNPIEYIRFYSKNSPNEARKIQEEEISSMLPQRFQERRFRLIYKSNKEKDFNDAQKAFKNACKQLNMNAPSLADFPIHLQSSMETDGAKCMCERSYVEVEGKMFNDAIHGSISIHPLCVQIIDTPQFQRLRFLKMVGSCYFVFPAAAHNRFEHSLGVCYLAGKLVRAIQSRQPELNINSEDVLSVEVAGLCHDLGHGPFSHLWEEFVEMSPRKEKWTHEEASEKMFDYLIEANNLSEYFNKYDLDIQFIKKLICGLTESERQKNEKAFLYEIVANKRTGVDVDKWDYFLRDGHNLGIRVKFDYHRLVKYSRVIQVDGEWQICMRDKECNNLYDMFHARETLHRTAYQHRVVKIIDSMLIDAFLCADEHIKYQGKDGTNYALRNVCDDMSAYTNLIDDIFHRILLAKGDHPDLVKAKEILENILKRRLYIYVGQTEPNDEISQEKLLDTISSNIPEESSLEREELGIQKVRFNYGLGEKNPIEYIRFYSKNSPNEARKIQEEEISSMLPQRFQERRFRLIYKSNKEKDFNDAQKAFKNACKQLNMNAPSLADFPIHLQSS